Protein AF-0000000069290601 (afdb_homodimer)

Radius of gyration: 33.25 Å; Cα contacts (8 Å, |Δi|>4): 1847; chains: 2; bounding box: 65×104×84 Å

InterPro domains:
  IPR002921 Fungal lipase-type domain [PF01764] (96-234)
  IPR011011 Zinc finger, FYVE/PHD-type [SSF57903] (396-467)
  IPR013083 Zinc finger, RING/FYVE/PHD-type [G3DSA:3.30.40.10] (379-467)
  IPR017455 Zinc finger, FYVE-related [PS50178] (395-465)
  IPR029058 Alpha/Beta hydrolase fold [G3DSA:3.40.50.1820] (48-268)
  IPR029058 Alpha/Beta hydrolase fold [SSF53474] (77-235)
  IPR052214 Diacylglycerol Lipase-Related [PTHR45792] (83-382)

Foldseek 3Di:
DLLLLLVLLQVCLQCQCVVVVLQVVFFFADDPVVLVVCLLCLCVFFPLLQDQDVVSSQVVQVVSQKGWDDWDRPPDDLLAWTWTWIAHPVQLAIEIYTEDPPCVVVVCLVLQVQQPAFWAWAAFDQRPPIWTWGPSLLSSLVVVCVVCVVVVLVSQVVPGAYEYHYAESRRLSSLNNLVCQQRHHPPDHRDNPHHRAYEYELYAFITFQVQQAVNQVGYEYEHFAQAQRNQDWPQQLVVVQVSVCVSCVVVVHPDDGDSSVVVVCLSVVLPPPPPVPPPDPPPPPPPPDPPDDPPPPDPDDPPPPDDCPDSPPDDPSRPGIGWDHYFYWYWYGRLHAIEITGRRRVRPVSNHRNSDSCNNVCSHSVNVSLSSLLRVLCVVCPPDQDDQADADGPVRADQAFPQPRHGLCPVPPPPDPSCSSVQWDAASRRNHIGGPVQWPFWDADVSNSRGDTDTHGVCVVPPDVPPVCPVVCVVVVVVVVVVVVVVVVVVVD/DLLLLLVLLQVCLQCQCVVVVLQVVFFFADDPVVLVVCLLCLCVFFPLLQDQDVVSSQVVQVVSQKGWDDWDRPPDDLLAFTWTWIAHPVQLAIEIYTEDPPCVVVVCLVLQVQQPAFWAWAQFDQRPPIWTWGPSLLSSLVVVCVVCVVVVLVSQVVPGAYEYHYAESRRLSSLNNLVCQQRHHPPDHRPNPHHRAYEYELYAFITFQVQQAVNQVGYEYEAFAQAQRNQDHPQQLVVVLVSVCVSCVVVVHPDDRDSSVVVVCLSVVLPPPPPPPPPDPPPPPPPPPPPDDPPPDDPDDPPPPDDCPDSPPDDPSRPGIGWDHYFYWYWHGRLHAIEITGRRRVRPVSNHRNSDSCNNVCSHSVNVSLSSLLNVLCVVCPPDQDDQADADGPVRADQAFPQPRHGLCPVPPPPDPSCSSVQWDAASRRNHIGGPVQWPFWDADVSNSRGDTDTHGVCVVPPDVPPVCPVVCVVVVVVVVVVVVVVVVVVVD

Organism: Polarella glacialis (NCBI:txid89957)

Structure (mmCIF, N/CA/C/O backbone):
data_AF-0000000069290601-model_v1
#
loop_
_entity.id
_entity.type
_entity.pdbx_description
1 polymer 'sn-1-specific diacylglycerol lipase'
#
loop_
_atom_site.group_PDB
_atom_site.id
_atom_site.type_symbol
_atom_site.label_atom_id
_atom_site.label_alt_id
_atom_site.label_comp_id
_atom_site.label_asym_id
_atom_site.label_entity_id
_atom_site.label_seq_id
_atom_site.pdbx_PDB_ins_code
_atom_site.Cartn_x
_atom_site.Cartn_y
_atom_site.Cartn_z
_atom_site.occupancy
_atom_site.B_iso_or_equiv
_atom_site.auth_seq_id
_atom_site.auth_comp_id
_atom_site.auth_asym_id
_atom_site.auth_atom_id
_atom_site.pdbx_PDB_model_num
ATOM 1 N N . MET A 1 1 ? 20.594 22.922 -7.555 1 79.12 1 MET A N 1
ATOM 2 C CA . MET A 1 1 ? 19.531 22.406 -6.699 1 79.12 1 MET A CA 1
ATOM 3 C C . MET A 1 1 ? 19.703 20.906 -6.48 1 79.12 1 MET A C 1
ATOM 5 O O . MET A 1 1 ? 19.641 20.422 -5.348 1 79.12 1 MET A O 1
ATOM 9 N N . LEU A 1 2 ? 20.047 20.234 -7.488 1 74.31 2 LEU A N 1
ATOM 10 C CA . LEU A 1 2 ? 20.219 18.797 -7.352 1 74.31 2 LEU A CA 1
ATOM 11 C C . LEU A 1 2 ? 21.453 18.469 -6.512 1 74.31 2 LEU A C 1
ATOM 13 O O . LEU A 1 2 ? 21.438 17.516 -5.727 1 74.31 2 LEU A O 1
ATOM 17 N N . TYR A 1 3 ? 22.453 19.297 -6.715 1 78.5 3 TYR A N 1
ATOM 18 C CA . TYR A 1 3 ? 23.672 19.078 -5.934 1 78.5 3 TYR A CA 1
ATOM 19 C C . TYR A 1 3 ? 23.422 19.375 -4.457 1 78.5 3 TYR A C 1
ATOM 21 O O . TYR A 1 3 ? 23.875 18.641 -3.582 1 78.5 3 TYR A O 1
ATOM 29 N N . LEU A 1 4 ? 22.719 20.469 -4.234 1 83.31 4 LEU A N 1
ATOM 30 C CA . LEU A 1 4 ? 22.391 20.797 -2.848 1 83.31 4 LEU A CA 1
ATOM 31 C C . LEU A 1 4 ? 21.516 19.719 -2.232 1 83.31 4 LEU A C 1
ATOM 33 O O . LEU A 1 4 ? 21.719 19.312 -1.083 1 83.31 4 LEU A O 1
ATOM 37 N N . SER A 1 5 ? 20.578 19.281 -2.969 1 85.94 5 SER A N 1
ATOM 38 C CA . SER A 1 5 ? 19.719 18.203 -2.506 1 85.94 5 SER A CA 1
ATOM 39 C C . SER A 1 5 ? 20.516 16.953 -2.164 1 85.94 5 SER A C 1
ATOM 41 O O . SER A 1 5 ? 20.25 16.297 -1.159 1 85.94 5 SER A O 1
ATOM 43 N N . ALA A 1 6 ? 21.484 16.672 -2.975 1 84.81 6 ALA A N 1
ATOM 44 C CA . ALA A 1 6 ? 22.328 15.508 -2.736 1 84.81 6 ALA A CA 1
ATOM 45 C C . ALA A 1 6 ? 23.141 15.68 -1.457 1 84.81 6 ALA A C 1
ATOM 47 O O . ALA A 1 6 ? 23.297 14.734 -0.679 1 84.81 6 ALA A O 1
ATOM 48 N N . GLU A 1 7 ? 23.641 16.844 -1.29 1 86.56 7 GLU A N 1
ATOM 49 C CA . GLU A 1 7 ? 24.438 17.141 -0.096 1 86.56 7 GLU A CA 1
ATO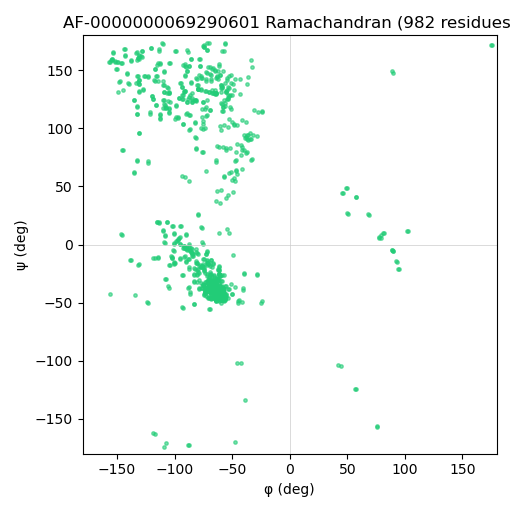M 50 C C . GLU A 1 7 ? 23.578 17.031 1.167 1 86.56 7 GLU A C 1
ATOM 52 O O . GLU A 1 7 ? 24.016 16.469 2.172 1 86.56 7 GLU A O 1
ATOM 57 N N . GLN A 1 8 ? 22.453 17.594 1.106 1 90.06 8 GLN A N 1
ATOM 58 C CA . GLN A 1 8 ? 21.547 17.531 2.252 1 90.06 8 GLN A CA 1
ATOM 59 C C . GLN A 1 8 ? 21.141 16.094 2.545 1 90.06 8 GLN A C 1
ATOM 61 O O . GLN A 1 8 ? 21.094 15.688 3.705 1 90.06 8 GLN A O 1
ATOM 66 N N . ARG A 1 9 ? 20.859 15.391 1.524 1 91.19 9 ARG A N 1
ATOM 67 C CA . ARG A 1 9 ? 20.469 13.992 1.668 1 91.19 9 ARG A CA 1
ATOM 68 C C . ARG A 1 9 ? 21.578 13.18 2.316 1 91.19 9 ARG A C 1
ATOM 70 O O . ARG A 1 9 ? 21.328 12.391 3.229 1 91.19 9 ARG A O 1
ATOM 77 N N . LYS A 1 10 ? 22.75 13.367 1.832 1 91.31 10 LYS A N 1
ATOM 78 C CA . LYS A 1 10 ? 23.891 12.664 2.414 1 91.31 10 LYS A CA 1
ATOM 79 C C . LYS A 1 10 ? 24.047 12.992 3.898 1 91.31 10 LYS A C 1
ATOM 81 O O . LYS A 1 10 ? 24.266 12.094 4.715 1 91.31 10 LYS A O 1
ATOM 86 N N . ALA A 1 11 ? 23.938 14.234 4.207 1 92.12 11 ALA A N 1
ATOM 87 C CA . ALA A 1 11 ? 24.094 14.672 5.594 1 92.12 11 ALA A CA 1
ATOM 88 C C . ALA A 1 11 ? 23.078 14 6.5 1 92.12 11 ALA A C 1
ATOM 90 O O . ALA A 1 11 ? 23.391 13.586 7.617 1 92.12 11 ALA A O 1
ATOM 91 N N . ILE A 1 12 ? 21.891 13.859 6.051 1 92.94 12 ILE A N 1
ATOM 92 C CA . ILE A 1 12 ? 20.797 13.289 6.836 1 92.94 12 ILE A CA 1
ATOM 93 C C . ILE A 1 12 ? 20.969 11.781 6.949 1 92.94 12 ILE A C 1
ATOM 95 O O . ILE A 1 12 ? 20.812 11.211 8.039 1 92.94 12 ILE A O 1
ATOM 99 N N . ARG A 1 13 ? 21.328 11.125 5.832 1 94.12 13 ARG A N 1
ATOM 100 C CA . ARG A 1 13 ? 21.406 9.672 5.781 1 94.12 13 ARG A CA 1
ATOM 101 C C . ARG A 1 13 ? 22.656 9.164 6.492 1 94.12 13 ARG A C 1
ATOM 103 O O . ARG A 1 13 ? 22.734 7.988 6.871 1 94.12 13 ARG A O 1
ATOM 110 N N . ASP A 1 14 ? 23.656 10.023 6.707 1 95.75 14 ASP A N 1
ATOM 111 C CA . ASP A 1 14 ? 24.859 9.672 7.445 1 95.75 14 ASP A CA 1
ATOM 112 C C . ASP A 1 14 ? 24.625 9.734 8.953 1 95.75 14 ASP A C 1
ATOM 114 O O . ASP A 1 14 ? 25.438 9.227 9.734 1 95.75 14 ASP A O 1
ATOM 118 N N . LYS A 1 15 ? 23.578 10.359 9.289 1 95.69 15 LYS A N 1
ATOM 119 C CA . LYS A 1 15 ? 23.266 10.516 10.711 1 95.69 15 LYS A CA 1
ATOM 120 C C . LYS A 1 15 ? 21.812 10.172 10.984 1 95.69 15 LYS A C 1
ATOM 122 O O . LYS A 1 15 ? 21.031 11.031 11.422 1 95.69 15 LYS A O 1
ATOM 127 N N . PRO A 1 16 ? 21.5 8.898 10.922 1 93.94 16 PRO A N 1
ATOM 128 C CA . PRO A 1 16 ? 20.094 8.492 10.992 1 93.94 16 PRO A CA 1
ATOM 129 C C . PRO A 1 16 ? 19.469 8.734 12.367 1 93.94 16 PRO A C 1
ATOM 131 O O . PRO A 1 16 ? 18.25 8.742 12.508 1 93.94 16 PRO A O 1
ATOM 134 N N . ASP A 1 17 ? 20.312 9.023 13.43 1 94.62 17 ASP A N 1
ATOM 135 C CA . ASP A 1 17 ? 19.781 9.164 14.781 1 94.62 17 ASP A CA 1
ATOM 136 C C . ASP A 1 17 ? 19.828 10.625 15.234 1 94.62 17 ASP A C 1
ATOM 138 O O . ASP A 1 17 ? 19.406 10.945 16.344 1 94.62 17 ASP A O 1
ATOM 142 N N . ASP A 1 18 ? 20.266 11.484 14.383 1 95.75 18 ASP A N 1
ATOM 143 C CA . ASP A 1 18 ? 20.531 12.859 14.789 1 95.75 18 ASP A CA 1
ATOM 144 C C . ASP A 1 18 ? 19.234 13.562 15.211 1 95.75 18 ASP A C 1
ATOM 146 O O . ASP A 1 18 ? 19.203 14.258 16.219 1 95.75 18 ASP A O 1
ATOM 150 N N . ASP A 1 19 ? 18.219 13.422 14.438 1 95.5 19 ASP A N 1
ATOM 151 C CA . ASP A 1 19 ? 16.953 14.078 14.758 1 95.5 19 ASP A CA 1
ATOM 152 C C . ASP A 1 19 ? 16.406 13.578 16.094 1 95.5 19 ASP A C 1
ATOM 154 O O . ASP A 1 19 ? 15.875 14.359 16.891 1 95.5 19 ASP A O 1
ATOM 158 N N . LYS A 1 20 ? 16.516 12.336 16.281 1 95.69 20 LYS A N 1
ATOM 159 C CA . LYS A 1 20 ? 16.062 11.781 17.547 1 95.69 20 LYS A CA 1
ATOM 160 C C . LYS A 1 20 ? 16.875 12.352 18.719 1 95.69 20 LYS A C 1
ATOM 162 O O . LYS A 1 20 ? 16.312 12.758 19.734 1 95.69 20 LYS A O 1
ATOM 167 N N . PHE A 1 21 ? 18.172 12.367 18.578 1 96.44 21 PHE A N 1
ATOM 168 C CA . PHE A 1 21 ? 19.047 12.922 19.609 1 96.44 21 PHE A CA 1
ATOM 169 C C . PHE A 1 21 ? 18.672 14.367 19.922 1 96.44 21 PHE A C 1
ATOM 171 O O . PHE A 1 21 ? 18.562 14.742 21.094 1 96.44 21 PHE A O 1
ATOM 178 N N . LEU A 1 22 ? 18.469 15.078 18.859 1 96.12 22 LEU A N 1
ATOM 179 C CA . LEU A 1 22 ? 18.109 16.484 19.016 1 96.12 22 LEU A CA 1
ATOM 180 C C . LEU A 1 22 ? 16.75 16.625 19.719 1 96.12 22 LEU A C 1
ATOM 182 O O . LEU A 1 22 ? 16.594 17.438 20.625 1 96.12 22 LEU A O 1
ATOM 186 N N . ALA A 1 23 ? 15.758 15.875 19.266 1 96.12 23 ALA A N 1
ATOM 187 C CA . ALA A 1 23 ? 14.414 15.922 19.828 1 96.12 23 ALA A CA 1
ATOM 188 C C . ALA A 1 23 ? 14.43 15.547 21.312 1 96.12 23 ALA A C 1
ATOM 190 O O . ALA A 1 23 ? 13.719 16.141 22.109 1 96.12 23 ALA A O 1
ATOM 191 N N . GLU A 1 24 ? 15.234 14.609 21.656 1 94.62 24 GLU A N 1
ATOM 192 C CA . GLU A 1 24 ? 15.312 14.141 23.031 1 94.62 24 GLU A CA 1
ATOM 193 C C . GLU A 1 24 ? 16.094 15.125 23.906 1 94.62 24 GLU A C 1
ATOM 195 O O . GLU A 1 24 ? 15.781 15.297 25.094 1 94.62 24 GLU A O 1
ATOM 200 N N . SER A 1 25 ? 17.094 15.703 23.375 1 96.12 25 SER A N 1
ATOM 201 C CA . SER A 1 25 ? 17.969 16.594 24.141 1 96.12 25 SER A CA 1
ATOM 202 C C . SER A 1 25 ? 17.297 17.938 24.375 1 96.12 25 SER A C 1
ATOM 204 O O . SER A 1 25 ? 17.453 18.547 25.438 1 96.12 25 SER A O 1
ATOM 206 N N . ARG A 1 26 ? 16.516 18.391 23.422 1 96.38 26 ARG A N 1
ATOM 207 C CA . ARG A 1 26 ? 16 19.75 23.5 1 96.38 26 ARG A CA 1
ATOM 208 C C . ARG A 1 26 ? 14.484 19.766 23.672 1 96.38 26 ARG A C 1
ATOM 210 O O . ARG A 1 26 ? 13.891 20.797 23.969 1 96.38 26 ARG A O 1
ATOM 217 N N . GLY A 1 27 ? 13.922 18.625 23.5 1 95.94 27 GLY A N 1
ATOM 218 C CA . GLY A 1 27 ? 12.469 18.547 23.594 1 95.94 27 GLY A CA 1
ATOM 219 C C . GLY A 1 27 ? 11.984 17.641 24.703 1 95.94 27 GLY A C 1
ATOM 220 O O . GLY A 1 27 ? 12.688 17.438 25.703 1 95.94 27 GLY A O 1
ATOM 221 N N . GLN A 1 28 ? 10.727 17.234 24.641 1 95.31 28 GLN A N 1
ATOM 222 C CA . GLN A 1 28 ? 10.109 16.297 25.562 1 95.31 28 GLN A CA 1
ATOM 223 C C . GLN A 1 28 ? 9.227 15.289 24.828 1 95.31 28 GLN A C 1
ATOM 225 O O . GLN A 1 28 ? 8.812 15.531 23.688 1 95.31 28 GLN A O 1
ATOM 230 N N . PRO A 1 29 ? 8.984 14.164 25.469 1 94.88 29 PRO A N 1
ATOM 231 C CA . PRO A 1 29 ? 8.141 13.156 24.828 1 94.88 29 PRO A CA 1
ATOM 232 C C . PRO A 1 29 ? 6.73 13.656 24.531 1 94.88 29 PRO A C 1
ATOM 234 O O . PRO A 1 29 ? 6.195 14.477 25.297 1 94.88 29 PRO A O 1
ATOM 237 N N . LEU A 1 30 ? 6.164 13.219 23.484 1 96.62 30 LEU A N 1
ATOM 238 C CA . LEU A 1 30 ? 4.793 13.555 23.125 1 96.62 30 LEU A CA 1
ATOM 239 C C . LEU A 1 30 ? 3.797 12.898 24.078 1 96.62 30 LEU A C 1
ATOM 241 O O . LEU A 1 30 ? 3.736 11.672 24.156 1 96.62 30 LEU A O 1
ATOM 245 N N . PRO A 1 31 ? 3.086 13.719 24.797 1 94.19 31 PRO A N 1
ATOM 246 C CA . PRO A 1 31 ? 2.07 13.117 25.656 1 94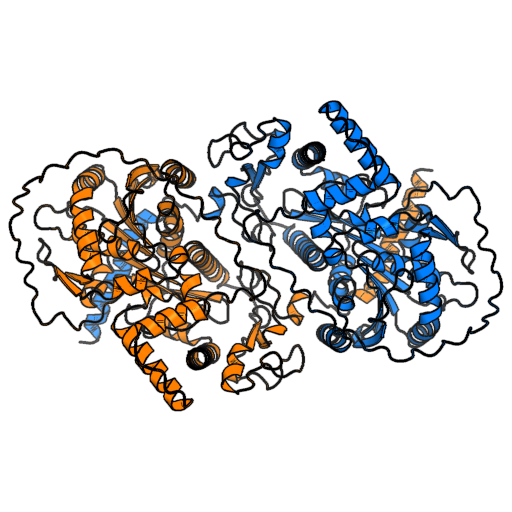.19 31 PRO A CA 1
ATOM 247 C C . PRO A 1 31 ? 1.048 12.289 24.891 1 94.19 31 PRO A C 1
ATOM 249 O O . PRO A 1 31 ? 0.542 12.742 23.859 1 94.19 31 PRO A O 1
ATOM 252 N N . PRO A 1 32 ? 0.708 11.102 25.375 1 91.69 32 PRO A N 1
ATOM 253 C CA . PRO A 1 32 ? -0.247 10.242 24.672 1 91.69 32 PRO A CA 1
ATOM 254 C C . PRO A 1 32 ? -1.586 10.93 24.406 1 91.69 32 PRO A C 1
ATOM 256 O O . PRO A 1 32 ? -2.201 10.727 23.359 1 91.69 32 PRO A O 1
ATOM 259 N N . ALA A 1 33 ? -1.993 11.742 25.344 1 91.5 33 ALA A N 1
ATOM 260 C CA . ALA A 1 33 ? -3.271 12.438 25.188 1 91.5 33 ALA A CA 1
ATOM 261 C C . ALA A 1 33 ? -3.227 13.422 24.031 1 91.5 33 ALA A C 1
ATOM 263 O O . ALA A 1 33 ? -4.219 13.602 23.312 1 91.5 33 ALA A O 1
ATOM 264 N N . LEU A 1 34 ? -2.105 14.109 23.859 1 95.38 34 LEU A N 1
ATOM 265 C CA . LEU A 1 34 ? -1.964 15.047 22.734 1 95.38 34 LEU A CA 1
ATOM 266 C C . LEU A 1 34 ? -1.938 14.305 21.406 1 95.38 34 LEU A C 1
ATOM 268 O O . LEU A 1 34 ? -2.541 14.758 20.438 1 95.38 34 LEU A O 1
ATOM 272 N N . LEU A 1 35 ? -1.236 13.156 21.375 1 94.75 35 LEU A N 1
ATOM 273 C CA . LEU A 1 35 ? -1.24 12.344 20.156 1 94.75 35 LEU A CA 1
ATOM 274 C C . LEU A 1 35 ? -2.66 11.93 19.781 1 94.75 35 LEU A C 1
ATOM 276 O O . LEU A 1 35 ? -3.047 12.008 18.625 1 94.75 35 LEU A O 1
ATOM 280 N N . LYS A 1 36 ? -3.406 11.516 20.766 1 91.81 36 LYS A N 1
ATOM 281 C CA . LYS A 1 36 ? -4.793 11.125 20.531 1 91.81 36 LYS A CA 1
ATOM 282 C C . LYS A 1 36 ? -5.617 12.297 20.016 1 91.81 36 LYS A C 1
ATOM 284 O O . LYS A 1 36 ? -6.453 12.125 19.125 1 91.81 36 LYS A O 1
ATOM 289 N N . ALA A 1 37 ? -5.375 13.414 20.578 1 93.12 37 ALA A N 1
ATOM 290 C CA . ALA A 1 37 ? -6.098 14.609 20.141 1 93.12 37 ALA A CA 1
ATOM 291 C C . ALA A 1 37 ? -5.746 14.969 18.703 1 93.12 37 ALA A C 1
ATOM 293 O O . ALA A 1 37 ? -6.621 15.336 17.922 1 93.12 37 ALA A O 1
ATOM 294 N N . LEU A 1 38 ? -4.469 14.914 18.406 1 95.38 38 LEU A N 1
ATOM 295 C CA . LEU A 1 38 ? -4.016 15.203 17.062 1 95.38 38 LEU A CA 1
ATOM 296 C C . LEU A 1 38 ? -4.656 14.258 16.047 1 95.38 38 LEU A C 1
ATOM 298 O O . LEU A 1 38 ? -5.102 14.688 14.984 1 95.38 38 LEU A O 1
ATOM 302 N N . LEU A 1 39 ? -4.715 13.016 16.406 1 92 39 LEU A N 1
ATOM 303 C CA . LEU A 1 39 ? -5.336 12.016 15.555 1 92 39 LEU A CA 1
ATOM 304 C C . LEU A 1 39 ? -6.836 12.266 15.43 1 92 39 LEU A C 1
ATOM 306 O O . LEU A 1 39 ? -7.391 12.211 14.328 1 92 39 LEU A O 1
ATOM 310 N N . GLY A 1 40 ? -7.449 12.523 16.531 1 89.19 40 GLY A N 1
ATOM 311 C CA . GLY A 1 40 ? -8.891 12.719 16.562 1 89.19 40 GLY A CA 1
ATOM 312 C C . GLY A 1 40 ? -9.344 13.93 15.766 1 89.19 40 GLY A C 1
ATOM 313 O O . GLY A 1 40 ? -10.438 13.945 15.211 1 89.19 40 GLY A O 1
ATOM 314 N N . MET A 1 41 ? -8.492 14.938 15.664 1 93.12 41 MET A N 1
ATOM 315 C CA . MET A 1 41 ? -8.867 16.188 15.023 1 93.12 41 MET A CA 1
ATOM 316 C C . MET A 1 41 ? -8.328 16.266 13.602 1 93.12 41 MET A C 1
ATOM 318 O O . MET A 1 41 ? -8.594 17.219 12.875 1 93.12 41 MET A O 1
ATOM 322 N N . ALA A 1 42 ? -7.645 15.203 13.164 1 93.12 42 ALA A N 1
ATOM 323 C CA . ALA A 1 42 ? -6.93 15.258 11.891 1 93.12 42 ALA A CA 1
ATOM 324 C C . ALA A 1 42 ? -7.902 15.453 10.727 1 93.12 42 ALA A C 1
ATOM 326 O O . ALA A 1 42 ? -7.648 16.25 9.82 1 93.12 42 ALA A O 1
ATOM 327 N N . MET A 1 43 ? -9.008 14.773 10.773 1 91.88 43 MET A N 1
ATOM 328 C CA . MET A 1 43 ? -9.969 14.898 9.68 1 91.88 43 MET A CA 1
ATOM 329 C C . MET A 1 43 ? -10.539 16.312 9.617 1 91.88 43 MET A C 1
ATOM 331 O O . MET A 1 43 ? -10.562 16.922 8.547 1 91.88 43 MET A O 1
ATOM 335 N N . ILE A 1 44 ? -10.898 16.828 10.734 1 93.56 44 ILE A N 1
ATOM 336 C CA . ILE A 1 44 ? -11.5 18.156 10.836 1 93.56 44 ILE A CA 1
ATOM 337 C C . ILE A 1 44 ? -10.453 19.219 10.516 1 93.56 44 ILE A C 1
ATOM 339 O O . ILE A 1 44 ? -10.75 20.203 9.836 1 93.56 44 ILE A O 1
ATOM 343 N N . GLY A 1 45 ? -9.273 18.969 10.875 1 95.31 45 GLY A N 1
ATOM 344 C CA . GLY A 1 45 ? -8.242 19.984 10.789 1 95.31 45 GLY A CA 1
ATOM 345 C C . GLY A 1 45 ? -7.551 20.016 9.438 1 95.31 45 GLY A C 1
ATOM 346 O O . GLY A 1 45 ? -6.949 21.016 9.062 1 95.31 45 GLY A O 1
ATOM 347 N N . THR A 1 46 ? -7.633 18.875 8.656 1 94.44 46 THR A N 1
ATOM 348 C CA . THR A 1 46 ? -6.758 18.844 7.488 1 94.44 46 THR A CA 1
ATOM 349 C C . THR A 1 46 ? -7.543 18.453 6.238 1 94.44 46 THR A C 1
ATOM 351 O O . THR A 1 46 ? -7.082 18.688 5.117 1 94.44 46 THR A O 1
ATOM 354 N N . PHE A 1 47 ? -8.688 17.906 6.375 1 91.31 47 PHE A N 1
ATOM 355 C CA . PHE A 1 47 ? -9.242 17.188 5.234 1 91.31 47 PHE A CA 1
ATOM 356 C C . PHE A 1 47 ? -10.609 17.734 4.867 1 91.31 47 PHE A C 1
ATOM 358 O O . PHE A 1 47 ? -10.852 18.109 3.717 1 91.31 47 PHE A O 1
ATOM 365 N N . ILE A 1 48 ? -11.469 17.875 5.785 1 90.69 48 ILE A N 1
ATOM 366 C CA . ILE A 1 48 ? -12.906 17.984 5.566 1 90.69 48 ILE A CA 1
ATOM 367 C C . ILE A 1 48 ? -13.227 19.344 4.93 1 90.69 48 ILE A C 1
ATOM 369 O O . ILE A 1 48 ? -14.133 19.453 4.098 1 90.69 48 ILE A O 1
ATOM 373 N N . THR A 1 49 ? -12.477 20.344 5.215 1 87 49 THR A N 1
ATOM 374 C CA . THR A 1 49 ? -12.828 21.688 4.781 1 87 49 THR A CA 1
ATOM 375 C C . THR A 1 49 ? -12.453 21.891 3.316 1 87 49 THR A C 1
ATOM 377 O O . THR A 1 49 ? -12.828 22.906 2.713 1 87 49 THR A O 1
ATOM 380 N N . TYR A 1 50 ? -11.781 20.984 2.73 1 87.44 50 TYR A N 1
ATOM 381 C CA . TYR A 1 50 ? -11.359 21.125 1.342 1 87.44 50 TYR A CA 1
ATOM 382 C C . TYR A 1 50 ? -12.453 20.656 0.387 1 87.44 50 TYR A C 1
ATOM 384 O O . TYR A 1 50 ? -12.328 20.812 -0.83 1 87.44 50 TYR A O 1
ATOM 392 N N . TYR A 1 51 ? -13.492 20.172 0.931 1 85.81 51 TYR A N 1
ATOM 393 C CA . TYR A 1 51 ? -14.68 19.922 0.12 1 85.81 51 TYR A CA 1
ATOM 394 C C . TYR A 1 51 ? -15.477 21.203 -0.085 1 85.81 51 TYR A C 1
ATOM 396 O O . TYR A 1 51 ? -15.617 22 0.839 1 85.81 51 TYR A O 1
ATOM 404 N N . ASP A 1 52 ? -16.047 21.359 -1.256 1 84.06 52 ASP A N 1
ATOM 405 C CA . ASP A 1 52 ? -16.766 22.578 -1.579 1 84.06 52 ASP A CA 1
ATOM 406 C C . ASP A 1 52 ? -18.266 22.422 -1.319 1 84.06 52 ASP A C 1
ATOM 408 O O . ASP A 1 52 ? -19 23.406 -1.279 1 84.06 52 ASP A O 1
ATOM 412 N N . ASN A 1 53 ? -18.672 21.297 -1.12 1 87.06 53 ASN A N 1
ATOM 413 C CA . ASN A 1 53 ? -20.078 20.984 -0.913 1 87.06 53 ASN A CA 1
ATOM 414 C C . ASN A 1 53 ? -20.375 20.703 0.555 1 87.06 53 ASN A C 1
ATOM 416 O O . ASN A 1 53 ? -19.875 19.734 1.12 1 87.06 53 ASN A O 1
ATOM 420 N N . PRO A 1 54 ? -21.281 21.609 1.143 1 90.38 54 PRO A N 1
ATOM 421 C CA . PRO A 1 54 ? -21.578 21.422 2.562 1 90.38 54 PRO A CA 1
ATOM 422 C C . PRO A 1 54 ? -22.172 20.047 2.863 1 90.38 54 PRO A C 1
ATOM 424 O O . PRO A 1 54 ? -22.016 19.547 3.975 1 90.38 54 PRO A O 1
ATOM 427 N N . PHE A 1 55 ? -22.812 19.469 1.874 1 85.44 55 PHE A N 1
ATOM 428 C CA . PHE A 1 55 ? -23.391 18.156 2.082 1 85.44 55 PHE A CA 1
ATOM 429 C C . PHE A 1 55 ? -22.297 17.125 2.336 1 85.44 55 PHE A C 1
ATOM 431 O O . PHE A 1 55 ? -22.422 16.281 3.227 1 85.44 55 PHE A O 1
ATOM 438 N N . GLU A 1 56 ? -21.266 17.203 1.583 1 85.75 56 GLU A N 1
ATOM 439 C CA . GLU A 1 56 ? -20.141 16.297 1.766 1 85.75 56 GLU A CA 1
ATOM 440 C C . GLU A 1 56 ? -19.438 16.547 3.1 1 85.75 56 GLU A C 1
ATOM 442 O O . GLU A 1 56 ? -19.047 15.594 3.781 1 85.75 56 GLU A O 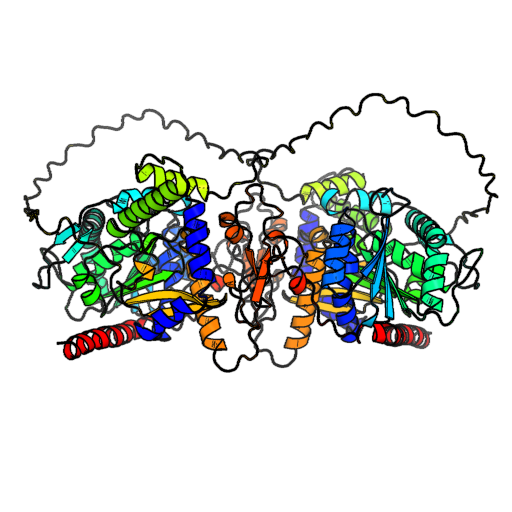1
ATOM 447 N N . VAL A 1 57 ? -19.344 17.797 3.422 1 92.5 57 VAL A N 1
ATOM 448 C CA . VAL A 1 57 ? -18.734 18.156 4.691 1 92.5 57 VAL A CA 1
ATOM 449 C C . VAL A 1 57 ? -19.547 17.562 5.848 1 92.5 57 VAL A C 1
ATOM 451 O O . VAL A 1 57 ? -18.969 16.953 6.754 1 92.5 57 VAL A O 1
ATOM 454 N N . GLN A 1 58 ? -20.812 17.703 5.758 1 91.56 58 GLN A N 1
ATOM 455 C CA . GLN A 1 58 ? -21.688 17.172 6.797 1 91.56 58 GLN A CA 1
ATOM 456 C C . GLN A 1 58 ? -21.594 15.648 6.871 1 91.56 58 GLN A C 1
ATOM 458 O O . GLN A 1 58 ? -21.578 15.07 7.965 1 91.56 58 GLN A O 1
ATOM 463 N N . ARG A 1 59 ? -21.531 15.07 5.766 1 86.12 59 ARG A N 1
ATOM 464 C CA . ARG A 1 59 ? -21.438 13.609 5.707 1 86.12 59 ARG A CA 1
ATOM 465 C C . ARG A 1 59 ? -20.203 13.102 6.445 1 86.12 59 ARG A C 1
ATOM 467 O O . ARG A 1 59 ? -20.312 12.203 7.289 1 86.12 59 ARG A O 1
ATOM 474 N N . PHE A 1 60 ? -19.109 13.664 6.207 1 88 60 PHE A N 1
ATOM 475 C CA . PHE A 1 60 ? -17.875 13.258 6.863 1 88 60 PHE A CA 1
ATOM 476 C C . PHE A 1 60 ? -17.922 13.555 8.352 1 88 60 PHE A C 1
ATOM 478 O O . PHE A 1 60 ? -17.484 12.742 9.172 1 88 60 PHE A O 1
ATOM 485 N N . ALA A 1 61 ? -18.453 14.688 8.672 1 91.38 61 ALA A N 1
ATOM 486 C CA . ALA A 1 61 ? -18.531 15.094 10.07 1 91.38 61 ALA A CA 1
ATOM 487 C C . ALA A 1 61 ? -19.375 14.117 10.883 1 91.38 61 ALA A C 1
ATOM 489 O O . ALA A 1 61 ? -18.969 13.68 11.961 1 91.38 61 ALA A O 1
ATOM 490 N N . LEU A 1 62 ? -20.484 13.703 10.312 1 86.69 62 LEU A N 1
ATOM 491 C CA . LEU A 1 62 ? -21.406 12.82 11.016 1 86.69 62 LEU A CA 1
ATOM 492 C C . LEU A 1 62 ? -20.781 11.453 11.25 1 86.69 62 LEU A C 1
ATOM 494 O O . LEU A 1 62 ? -21.047 10.805 12.266 1 86.69 62 LEU A O 1
ATOM 498 N N . GLN A 1 63 ? -19.984 11.133 10.328 1 84.31 63 GLN A N 1
ATOM 499 C CA . GLN A 1 63 ? -19.328 9.828 10.438 1 84.31 63 GLN A CA 1
ATOM 500 C C . GLN A 1 63 ? -18.359 9.805 11.609 1 84.31 63 GLN A C 1
ATOM 502 O O . GLN A 1 63 ? -17.969 8.727 12.078 1 84.31 63 GLN A O 1
ATOM 507 N N . GLN A 1 64 ? -17.984 10.961 12.047 1 84.06 64 GLN A N 1
ATOM 508 C CA . GLN A 1 64 ? -17.047 11.055 13.164 1 84.06 64 GLN A CA 1
ATOM 509 C C . GLN A 1 64 ? -17.719 11.703 14.375 1 84.06 64 GLN A C 1
ATOM 511 O O . GLN A 1 64 ? -17.031 12.281 15.227 1 84.06 64 GLN A O 1
ATOM 516 N N . ARG A 1 65 ? -18.984 11.734 14.453 1 84.25 65 ARG A N 1
ATOM 517 C CA . ARG A 1 65 ? -19.812 12.195 15.57 1 84.25 65 ARG A CA 1
ATOM 518 C C . ARG A 1 65 ? -19.688 13.703 15.75 1 84.25 65 ARG A C 1
ATOM 520 O O . ARG A 1 65 ? -19.641 14.203 16.875 1 84.25 65 ARG A O 1
ATOM 527 N N . TRP A 1 66 ? -19.359 14.367 14.695 1 91.44 66 TRP A N 1
ATOM 528 C CA . TRP A 1 66 ? -19.453 15.82 14.609 1 91.44 66 TRP A CA 1
ATOM 529 C C . TRP A 1 66 ? -20.656 16.25 13.781 1 91.44 66 TRP A C 1
ATOM 531 O O . TRP A 1 66 ? -21.219 15.445 13.031 1 91.44 66 TRP A O 1
ATOM 541 N N . ARG A 1 67 ? -21.109 17.453 14.023 1 93.75 67 ARG A N 1
ATOM 542 C CA . ARG A 1 67 ? -22.172 18.047 13.227 1 93.75 67 ARG A CA 1
ATOM 543 C C . ARG A 1 67 ? -21.766 19.422 12.695 1 93.75 67 ARG A C 1
ATOM 545 O O . ARG A 1 67 ? -21.203 20.234 13.43 1 93.75 67 ARG A O 1
ATOM 552 N N . LEU A 1 68 ? -22.016 19.594 11.43 1 96.06 68 LEU A N 1
ATOM 553 C CA . LEU A 1 68 ? -21.75 20.906 10.828 1 96.06 68 LEU A CA 1
ATOM 554 C C . LEU A 1 68 ? -22.812 21.906 11.242 1 96.06 68 LEU A C 1
ATOM 556 O O . LEU A 1 68 ? -24.016 21.672 11.07 1 96.06 68 LEU A O 1
ATOM 560 N N . VAL A 1 69 ? -22.406 23 11.844 1 95.69 69 VAL A N 1
ATOM 561 C CA . VAL A 1 69 ? -23.328 24.031 12.297 1 95.69 69 VAL A CA 1
ATOM 562 C C . VAL A 1 69 ? -23.484 25.109 11.219 1 95.69 69 VAL A C 1
ATOM 564 O O . VAL A 1 69 ? -24.609 25.469 10.852 1 95.69 69 VAL A O 1
ATOM 567 N N . THR A 1 70 ? -22.406 25.641 10.789 1 94.38 70 THR A N 1
ATOM 568 C CA . THR A 1 70 ? -22.391 26.641 9.727 1 94.38 70 THR A CA 1
ATOM 569 C C . THR A 1 70 ? -21.047 26.625 9.008 1 94.38 70 THR A C 1
ATOM 571 O O . THR A 1 70 ? -20.094 25.984 9.469 1 94.38 70 THR A O 1
ATOM 574 N N . GLU A 1 71 ? -21.062 27.141 7.801 1 93.31 71 GLU A N 1
ATOM 575 C CA . GLU A 1 71 ? -19.859 27.094 6.988 1 93.31 71 GLU A CA 1
ATOM 576 C C . GLU A 1 71 ? -19.812 28.266 6.004 1 93.31 71 GLU A C 1
ATOM 578 O O . GLU A 1 71 ? -20.844 28.891 5.734 1 93.31 71 GLU A O 1
ATOM 583 N N . ARG A 1 72 ? -18.703 28.609 5.562 1 91.25 72 ARG A N 1
ATOM 584 C CA . ARG A 1 72 ? -18.438 29.438 4.383 1 91.25 72 ARG A CA 1
ATOM 585 C C . ARG A 1 72 ? -17.391 28.781 3.482 1 91.25 72 ARG A C 1
ATOM 587 O O . ARG A 1 72 ? -16.188 28.953 3.695 1 91.25 72 ARG A O 1
ATOM 594 N N . LEU A 1 73 ? -17.766 28.016 2.416 1 84.88 73 LEU A N 1
ATOM 595 C CA . LEU A 1 73 ? -16.891 27.219 1.583 1 84.88 73 LEU A CA 1
ATOM 596 C C . LEU A 1 73 ? -16.656 27.891 0.229 1 84.88 73 LEU A C 1
ATOM 598 O O . LEU A 1 73 ? -15.656 27.625 -0.435 1 84.88 73 LEU A O 1
ATOM 602 N N . GLY A 1 74 ? -17.531 28.531 -0.417 1 70.25 74 GLY A N 1
ATOM 603 C CA . GLY A 1 74 ? -17.484 29.062 -1.771 1 70.25 74 GLY A CA 1
ATOM 604 C C . GLY A 1 74 ? -16.531 30.234 -1.926 1 70.25 74 GLY A C 1
ATOM 605 O O . GLY A 1 74 ? -15.859 30.359 -2.955 1 70.25 74 GLY A O 1
ATOM 606 N N . GLU A 1 75 ? -16.578 31.281 -1.25 1 59.31 75 GLU A N 1
ATOM 607 C CA . GLU A 1 75 ? -15.945 32.594 -1.493 1 59.31 75 GLU A CA 1
ATOM 608 C C . GLU A 1 75 ? -14.57 32.656 -0.827 1 59.31 75 GLU A C 1
ATOM 610 O O . GLU A 1 75 ? -14.422 33.312 0.216 1 59.31 75 GLU A O 1
ATOM 615 N N . SER A 1 76 ? -13.68 31.609 -1.302 1 56.75 76 SER A N 1
ATOM 616 C CA . SER A 1 76 ? -12.406 31.703 -0.603 1 56.75 76 SER A CA 1
ATOM 617 C C . SER A 1 76 ? -11.414 32.562 -1.378 1 56.75 76 SER A C 1
ATOM 619 O O . SER A 1 76 ? -11.227 32.375 -2.582 1 56.75 76 SER A O 1
ATOM 621 N N . TRP A 1 77 ? -11.234 33.875 -0.842 1 55.47 77 TRP A N 1
ATOM 622 C CA . TRP A 1 77 ? -10.164 34.688 -1.368 1 55.47 77 TRP A CA 1
ATOM 623 C C . TRP A 1 77 ? -9.094 34.938 -0.309 1 55.47 77 TRP A C 1
ATOM 625 O O . TRP A 1 77 ? -9.219 34.469 0.828 1 55.47 77 TRP A O 1
ATOM 635 N N . LYS A 1 78 ? -8 35.438 -0.716 1 56.97 78 LYS A N 1
ATOM 636 C CA . LYS A 1 78 ? -6.758 35.625 0.03 1 56.97 78 LYS A CA 1
ATOM 637 C C . LYS A 1 78 ? -7.031 36.094 1.452 1 56.97 78 LYS A C 1
ATOM 639 O O . LYS A 1 78 ? -6.414 35.625 2.404 1 56.97 78 LYS A O 1
ATOM 644 N N . HIS A 1 79 ? -7.996 36.969 1.684 1 66.5 79 HIS A N 1
ATOM 645 C CA . HIS A 1 79 ? -8.203 37.562 3.01 1 66.5 79 HIS A CA 1
ATOM 646 C C . HIS A 1 79 ? -9.492 37.031 3.637 1 66.5 79 HIS A C 1
ATOM 648 O O . HIS A 1 79 ? -9.883 37.469 4.719 1 66.5 79 HIS A O 1
ATOM 654 N N . ARG A 1 80 ? -10.031 36 3.029 1 80.19 80 ARG A N 1
ATOM 655 C CA . ARG A 1 80 ? -11.25 35.406 3.576 1 80.19 80 ARG A CA 1
ATOM 656 C C . ARG A 1 80 ? -11.258 33.906 3.385 1 80.19 80 ARG A C 1
ATOM 658 O O . ARG A 1 80 ? -11.977 33.375 2.525 1 80.19 80 ARG A O 1
ATOM 665 N N . PRO A 1 81 ? -10.57 33.281 4.285 1 87.62 81 PRO A N 1
ATOM 666 C CA . PRO A 1 81 ? -10.477 31.844 4.117 1 87.62 81 PRO A CA 1
ATOM 667 C C . PRO A 1 81 ? -11.805 31.125 4.355 1 87.62 81 PRO A C 1
ATOM 669 O O . PRO A 1 81 ? -12.641 31.609 5.125 1 87.62 81 PRO A O 1
ATOM 672 N N . ALA A 1 82 ? -11.992 30.078 3.623 1 91.12 82 ALA A N 1
ATOM 673 C CA . ALA A 1 82 ? -13.125 29.203 3.889 1 91.12 82 ALA A CA 1
ATOM 674 C C . ALA A 1 82 ? -13.016 28.578 5.277 1 91.12 82 ALA A C 1
ATOM 676 O O . ALA A 1 82 ? -11.914 28.359 5.781 1 91.12 82 ALA A O 1
ATOM 677 N N . TRP A 1 83 ? -14.141 28.406 5.898 1 94.25 83 TRP A N 1
ATOM 678 C CA . TRP A 1 83 ? -14.141 27.828 7.234 1 94.25 83 TRP A CA 1
ATOM 679 C C . TRP A 1 83 ? -15.43 27.047 7.484 1 94.25 83 TRP A C 1
ATOM 681 O O . TRP A 1 83 ? -16.422 27.219 6.766 1 94.25 83 TRP A O 1
ATOM 691 N N . CYS A 1 84 ? -15.32 26.125 8.43 1 96.75 84 CYS A N 1
ATOM 692 C CA . CYS A 1 84 ? -16.469 25.359 8.914 1 96.75 84 CYS A CA 1
ATOM 693 C C . CYS A 1 84 ? -16.516 25.359 10.438 1 96.75 84 CYS A C 1
ATOM 695 O O . CYS A 1 84 ? -15.477 25.328 11.102 1 96.75 84 CYS A O 1
ATOM 697 N N . LEU A 1 85 ? -17.688 25.453 10.961 1 97.94 85 LEU A N 1
ATOM 698 C CA . LEU A 1 85 ? -17.922 25.312 12.391 1 97.94 85 LEU A CA 1
ATOM 699 C C . LEU A 1 85 ? -18.656 24 12.688 1 97.94 85 LEU A C 1
ATOM 701 O O . LEU A 1 85 ? -19.734 23.766 12.164 1 97.94 85 LEU A O 1
ATOM 705 N N . PHE A 1 86 ? -18 23.172 13.508 1 96.94 86 PHE A N 1
ATOM 706 C CA . PHE A 1 86 ? -18.547 21.875 13.898 1 96.94 86 PHE A CA 1
ATOM 707 C C . PHE A 1 86 ? -18.828 21.828 15.391 1 96.94 86 PHE A C 1
ATOM 709 O O . PHE A 1 86 ? -18.203 22.562 16.172 1 96.94 86 PHE A O 1
ATOM 716 N N . ILE A 1 87 ? -19.781 20.953 15.781 1 95.69 87 ILE A N 1
ATOM 717 C CA . ILE A 1 87 ? -20.031 20.719 17.203 1 95.69 87 ILE A CA 1
ATOM 718 C C . ILE A 1 87 ? -20.078 19.219 17.484 1 95.69 87 ILE A C 1
ATOM 720 O O . ILE A 1 87 ? -20.5 18.438 16.625 1 95.69 87 ILE A O 1
ATOM 724 N N . SER A 1 88 ? -19.547 18.844 18.5 1 92.19 88 SER A N 1
ATOM 725 C CA . SER A 1 88 ? -19.75 17.531 19.109 1 92.19 88 SER A CA 1
ATOM 726 C C . SER A 1 88 ? -20.484 17.641 20.438 1 92.19 88 SER A C 1
ATOM 728 O O . SER A 1 88 ? -19.922 18.125 21.422 1 92.19 88 SER A O 1
ATOM 730 N N . GLN A 1 89 ? -21.672 17.172 20.469 1 88.31 89 GLN A N 1
ATOM 731 C CA . GLN A 1 89 ? -22.453 17.25 21.688 1 88.31 89 GLN A CA 1
ATOM 732 C C . GLN A 1 89 ? -21.906 16.312 22.766 1 88.31 89 GLN A C 1
ATOM 734 O O . GLN A 1 89 ? -21.875 16.672 23.953 1 88.31 89 GLN A O 1
ATOM 739 N N . ASP A 1 90 ? -21.422 15.188 22.297 1 84.06 90 ASP A N 1
ATOM 740 C CA . ASP A 1 90 ? -20.875 14.195 23.219 1 84.06 90 ASP A CA 1
ATOM 741 C C . ASP A 1 90 ? -19.656 14.734 23.953 1 84.06 90 ASP A C 1
ATOM 743 O O . ASP A 1 90 ? -19.469 14.484 25.141 1 84.06 90 ASP A O 1
ATOM 747 N N . GLN A 1 91 ? -18.922 15.516 23.25 1 86.12 91 GLN A N 1
ATOM 748 C CA . GLN A 1 91 ? -17.672 16.016 23.812 1 86.12 91 GLN A CA 1
ATOM 749 C C . GLN A 1 91 ? -17.828 17.438 24.328 1 86.12 91 GLN A C 1
ATOM 751 O O . GLN A 1 91 ? -16.906 18 24.922 1 86.12 91 GLN A O 1
ATOM 756 N N . ARG A 1 92 ? -18.969 18.062 24.125 1 91.31 92 ARG A N 1
ATOM 757 C CA . ARG A 1 92 ? -19.234 19.453 24.453 1 91.31 92 ARG A CA 1
ATOM 758 C C . ARG A 1 92 ? -18.141 20.359 23.922 1 91.31 92 ARG A C 1
ATOM 760 O O . ARG A 1 92 ? -17.547 21.141 24.672 1 91.31 92 ARG A O 1
ATOM 767 N N . THR A 1 93 ? -17.859 20.125 22.656 1 94.75 93 THR A N 1
ATOM 768 C CA . THR A 1 93 ? -16.781 20.859 21.984 1 94.75 93 THR A CA 1
ATOM 769 C C . THR A 1 93 ? -17.266 21.406 20.656 1 94.75 93 THR A C 1
ATOM 771 O O . THR A 1 93 ? -17.984 20.734 19.922 1 94.75 93 THR A O 1
ATOM 774 N N . ALA A 1 94 ? -16.969 22.641 20.469 1 96.88 94 ALA A N 1
ATOM 775 C CA . ALA A 1 94 ? -17.141 23.281 19.156 1 96.88 94 ALA A CA 1
ATOM 776 C C . ALA A 1 94 ? -15.805 23.469 18.469 1 96.88 94 ALA A C 1
ATOM 778 O O . ALA A 1 94 ? -14.836 23.922 19.078 1 96.88 94 ALA A O 1
ATOM 779 N N . ALA A 1 95 ? -15.734 23.047 17.188 1 97.38 95 ALA A N 1
ATOM 780 C CA . ALA A 1 95 ? -14.484 23.141 16.438 1 97.38 95 ALA A CA 1
ATOM 781 C C . ALA A 1 95 ? -14.641 24.047 15.219 1 97.38 95 ALA A C 1
ATOM 783 O O . ALA A 1 95 ? -15.578 23.875 14.43 1 97.38 95 ALA A O 1
ATOM 784 N N . VAL A 1 96 ? -13.789 25.047 15.117 1 98.19 96 VAL A N 1
ATOM 785 C CA . VAL A 1 96 ? -13.695 25.859 13.898 1 98.19 96 VAL A CA 1
ATOM 786 C C . VAL A 1 96 ? -12.516 25.375 13.055 1 98.19 96 VAL A C 1
ATOM 788 O O . VAL A 1 96 ? -11.383 25.344 13.523 1 98.19 96 VAL A O 1
ATOM 791 N N . SER A 1 97 ? -12.805 24.953 11.875 1 97.38 97 SER A N 1
ATOM 792 C CA . SER A 1 97 ? -11.773 24.5 10.945 1 97.38 97 SER A CA 1
ATOM 793 C C . SER A 1 97 ? -11.602 25.484 9.789 1 97.38 97 SER A C 1
ATOM 795 O O . SER A 1 97 ? -12.57 25.828 9.109 1 97.38 97 SER A O 1
ATOM 797 N N . ILE A 1 98 ? -10.367 25.938 9.633 1 95.44 98 ILE A N 1
ATOM 798 C CA . ILE A 1 98 ? -10.086 26.922 8.602 1 95.44 98 ILE A CA 1
ATOM 799 C C . ILE A 1 98 ? -9.273 26.281 7.477 1 95.44 98 ILE A C 1
ATOM 801 O O . ILE A 1 98 ? -8.289 25.594 7.73 1 95.44 98 ILE A O 1
ATOM 805 N N . ARG A 1 99 ? -9.703 26.5 6.277 1 92.12 99 ARG A N 1
ATOM 806 C CA . ARG A 1 99 ? -9.102 25.906 5.09 1 92.12 99 ARG A CA 1
ATOM 807 C C . ARG A 1 99 ? -7.836 26.656 4.684 1 92.12 99 ARG A C 1
ATOM 809 O O . ARG A 1 99 ? -7.789 27.875 4.746 1 92.12 99 ARG A O 1
ATOM 816 N N . GLY A 1 100 ? -6.812 25.875 4.332 1 87.06 100 GLY A N 1
ATOM 817 C CA . GLY A 1 100 ? -5.617 26.469 3.754 1 87.06 100 GLY A CA 1
ATOM 818 C C . GLY A 1 100 ? -5.695 26.609 2.244 1 87.06 100 GLY A C 1
ATOM 819 O O . GLY A 1 100 ? -6.781 26.562 1.665 1 87.06 100 GLY A O 1
ATOM 820 N N . THR A 1 101 ? -4.586 27 1.696 1 74 101 THR A N 1
ATOM 821 C CA . THR A 1 101 ? -4.496 27.047 0.241 1 74 101 THR A CA 1
ATOM 822 C C . THR A 1 101 ? -4.312 25.656 -0.332 1 74 101 THR A C 1
ATOM 824 O O . THR A 1 101 ? -3.723 24.781 0.315 1 74 101 THR A O 1
ATOM 827 N N . ASP A 1 102 ? -5.043 25.391 -1.267 1 60 102 ASP A N 1
ATOM 828 C CA . ASP A 1 102 ? -4.895 24.078 -1.882 1 60 102 ASP A CA 1
ATOM 829 C C . ASP A 1 102 ? -3.496 23.906 -2.469 1 60 102 ASP A C 1
ATOM 831 O O . ASP A 1 102 ? -3.225 24.359 -3.584 1 60 102 ASP A O 1
ATOM 835 N N . VAL A 1 103 ? -2.586 23.516 -1.612 1 55.69 103 VAL A N 1
ATOM 836 C CA . VAL A 1 103 ? -1.188 23.344 -1.995 1 55.69 103 VAL A CA 1
ATOM 837 C C . VAL A 1 103 ? -1.09 22.328 -3.141 1 55.69 103 VAL A C 1
ATOM 839 O O . VAL A 1 103 ? -0.256 22.484 -4.035 1 55.69 103 VAL A O 1
ATOM 842 N N . GLU A 1 104 ? -1.872 21.25 -3.057 1 54.91 104 GLU A N 1
ATOM 843 C CA . GLU A 1 104 ? -1.769 20.203 -4.062 1 54.91 104 GLU A CA 1
ATOM 844 C C . GLU A 1 104 ? -2.088 20.75 -5.457 1 54.91 104 GLU A C 1
ATOM 846 O O . GLU A 1 104 ? -1.431 20.375 -6.434 1 54.91 104 GLU A O 1
ATOM 851 N N . GLN A 1 105 ? -3.014 21.656 -5.457 1 49.91 105 GLN A N 1
ATOM 852 C CA . GLN A 1 105 ? -3.43 22.188 -6.754 1 49.91 105 GLN A CA 1
ATOM 853 C C . GLN A 1 105 ? -2.49 23.297 -7.219 1 49.91 105 GLN A C 1
ATOM 855 O O . GLN A 1 105 ? -2.229 23.438 -8.414 1 49.91 105 GLN A O 1
ATOM 860 N N . SER A 1 106 ? -2 23.969 -6.238 1 51.56 106 SER A N 1
ATOM 861 C CA . SER A 1 106 ? -1.163 25.109 -6.629 1 51.56 106 SER A CA 1
ATOM 862 C C . SER A 1 106 ? 0.316 24.734 -6.598 1 51.56 106 SER A C 1
ATOM 864 O O . SER A 1 106 ? 1.171 25.547 -6.965 1 51.56 106 SER A O 1
ATOM 866 N N . ARG A 1 107 ? 0.566 23.641 -6.367 1 50.59 107 ARG A N 1
ATOM 867 C CA . ARG A 1 107 ? 1.922 23.109 -6.277 1 50.59 107 ARG A CA 1
ATOM 868 C C . ARG A 1 107 ? 2.789 23.969 -5.367 1 50.59 107 ARG A C 1
ATOM 870 O O . ARG A 1 107 ? 3.93 24.297 -5.707 1 50.59 107 ARG A O 1
ATOM 877 N N . GLY A 1 108 ? 2.164 24.594 -4.469 1 55.97 108 GLY A N 1
ATOM 878 C CA . GLY A 1 108 ? 2.877 25.328 -3.436 1 55.97 108 GLY A CA 1
ATOM 879 C C . GLY A 1 108 ? 3.074 26.781 -3.777 1 55.97 108 GLY A C 1
ATOM 880 O O . GLY A 1 108 ? 3.396 27.594 -2.904 1 55.97 108 GLY A O 1
ATOM 881 N N . GLY A 1 109 ? 2.994 27.062 -4.988 1 55.41 109 GLY A N 1
ATOM 882 C CA . GLY A 1 109 ? 3.254 28.438 -5.414 1 55.41 109 GLY A CA 1
ATOM 883 C C . GLY A 1 109 ? 2.482 29.469 -4.613 1 55.41 109 GLY A C 1
ATOM 884 O O . GLY A 1 109 ? 3.045 30.484 -4.195 1 55.41 109 GLY A O 1
ATOM 885 N N . ASP A 1 110 ? 1.362 29.234 -4.371 1 60.91 110 ASP A N 1
ATOM 886 C CA . ASP A 1 110 ? 0.516 30.188 -3.658 1 60.91 110 ASP A CA 1
ATOM 887 C C . ASP A 1 110 ? 0.975 30.359 -2.211 1 60.91 110 ASP A C 1
ATOM 889 O O . ASP A 1 110 ? 0.944 31.469 -1.669 1 60.91 110 ASP A O 1
ATOM 893 N N . ILE A 1 111 ? 1.496 29.328 -1.669 1 63.91 111 ILE A N 1
ATOM 894 C CA . ILE A 1 111 ? 1.912 29.391 -0.272 1 63.91 111 ILE A CA 1
ATOM 895 C C . ILE A 1 111 ? 3.137 30.297 -0.14 1 63.91 111 ILE A C 1
ATOM 897 O O . ILE A 1 111 ? 3.221 31.109 0.786 1 63.91 111 ILE A O 1
ATOM 901 N N . PHE A 1 112 ? 3.943 30.234 -1.098 1 61.94 112 PHE A N 1
ATOM 902 C CA . PHE A 1 112 ? 5.18 31 -1.04 1 61.94 112 PHE A CA 1
ATOM 903 C C . PHE A 1 112 ? 4.902 32.5 -1.236 1 61.94 112 PHE A C 1
ATOM 905 O O . PHE A 1 112 ? 5.547 33.344 -0.607 1 61.94 112 PHE A O 1
ATOM 912 N N . THR A 1 113 ? 3.992 32.75 -2.086 1 54.41 113 THR A N 1
ATOM 913 C CA . THR A 1 113 ? 3.629 34.156 -2.312 1 54.41 113 THR A CA 1
ATOM 914 C C . THR A 1 113 ? 2.969 34.75 -1.073 1 54.41 113 THR A C 1
ATOM 916 O O . THR A 1 113 ? 3.164 35.906 -0.765 1 54.41 113 THR A O 1
ATOM 919 N N . ASP A 1 114 ? 2.395 34 -0.484 1 60.31 114 ASP A N 1
ATOM 920 C CA . ASP A 1 114 ? 1.639 34.5 0.669 1 60.31 114 ASP A CA 1
ATOM 921 C C . ASP A 1 114 ? 2.551 34.719 1.876 1 60.31 114 ASP A C 1
ATOM 923 O O . ASP A 1 114 ? 2.283 35.562 2.721 1 60.31 114 ASP A O 1
ATOM 927 N N . ILE A 1 115 ? 3.654 34 1.843 1 60.69 115 ILE A N 1
ATOM 928 C CA . ILE A 1 115 ? 4.48 34.031 3.045 1 60.69 115 ILE A CA 1
ATOM 929 C C . ILE A 1 115 ? 5.398 35.25 3.018 1 60.69 115 ILE A C 1
ATOM 931 O O . ILE A 1 115 ? 5.895 35.688 4.059 1 60.69 115 ILE A O 1
ATOM 935 N N . ASN A 1 116 ? 5.457 35.938 1.893 1 60.66 116 ASN A N 1
ATOM 936 C CA . ASN A 1 116 ? 6.352 37.094 1.734 1 60.66 116 ASN A CA 1
ATOM 937 C C . ASN A 1 116 ? 5.809 38.344 2.436 1 60.66 116 ASN A C 1
ATOM 939 O O . ASN A 1 116 ? 6.465 39.375 2.465 1 60.66 116 ASN A O 1
ATOM 943 N N . ALA A 1 117 ? 4.906 38.125 3.242 1 65.12 117 ALA A N 1
ATOM 944 C CA . ALA A 1 117 ? 4.367 39.344 3.84 1 65.12 117 ALA A CA 1
ATOM 945 C C . ALA A 1 117 ? 5.102 39.719 5.129 1 65.12 117 ALA A C 1
ATOM 947 O O . ALA A 1 117 ? 5.598 38.812 5.828 1 65.12 117 ALA A O 1
ATOM 948 N N . ARG A 1 118 ? 5.254 41 5.375 1 74.88 118 ARG A N 1
ATOM 949 C CA . ARG A 1 118 ? 5.957 41.562 6.523 1 74.88 118 ARG A CA 1
ATOM 950 C C . ARG A 1 118 ? 5.148 41.375 7.805 1 74.88 118 ARG A C 1
ATOM 952 O O . ARG A 1 118 ? 3.916 41.469 7.781 1 74.88 118 ARG A O 1
ATOM 959 N N . PRO A 1 119 ? 5.879 41.094 8.891 1 85.38 119 PRO A N 1
ATOM 960 C CA . PRO A 1 119 ? 5.184 40.969 10.172 1 85.38 119 PRO A CA 1
ATOM 961 C C . PRO A 1 119 ? 4.531 42.281 10.609 1 85.38 119 PRO A C 1
ATOM 963 O O . PRO A 1 119 ? 5.016 43.375 10.258 1 85.38 119 PRO A O 1
ATOM 966 N N . GLU A 1 120 ? 3.42 42.188 11.195 1 87 120 GLU A N 1
ATOM 967 C CA . GLU A 1 120 ? 2.672 43.312 11.75 1 87 120 GLU A CA 1
ATOM 968 C C . GLU A 1 120 ? 2.391 43.125 13.234 1 87 120 GLU A C 1
ATOM 970 O O . GLU A 1 120 ? 2.219 42 13.695 1 87 120 GLU A O 1
ATOM 975 N N . ARG A 1 121 ? 2.43 44.281 13.898 1 88.44 121 ARG A N 1
ATOM 976 C CA . ARG A 1 121 ? 2.143 44.25 15.328 1 88.44 121 ARG A CA 1
ATOM 977 C C . ARG A 1 121 ? 0.678 44.562 15.602 1 88.44 121 ARG A C 1
ATOM 979 O O . ARG A 1 121 ? 0.096 45.438 14.945 1 88.44 121 ARG A O 1
ATOM 986 N N . TYR A 1 122 ? 0.103 43.844 16.531 1 87.25 122 TYR A N 1
ATOM 987 C CA . TYR A 1 122 ? -1.275 44.062 16.953 1 87.25 122 TYR A CA 1
ATOM 988 C C . TYR A 1 122 ? -1.396 44.031 18.469 1 87.25 122 TYR A C 1
ATOM 990 O O . TYR A 1 122 ? -0.993 43.031 19.109 1 87.25 122 TYR A O 1
ATOM 998 N N . ALA A 1 123 ? -1.917 45.062 18.984 1 82.88 123 ALA A N 1
ATOM 999 C CA . ALA A 1 123 ? -2.123 45.125 20.438 1 82.88 123 ALA A CA 1
ATOM 1000 C C . ALA A 1 123 ? -3.521 44.656 20.812 1 82.88 123 ALA A C 1
ATOM 1002 O O . ALA A 1 123 ? -4.52 45.156 20.312 1 82.88 123 ALA A O 1
ATOM 1003 N N . THR A 1 124 ? -3.523 43.688 21.703 1 81.62 124 THR A N 1
ATOM 1004 C CA . THR A 1 124 ? -4.805 43.156 22.156 1 81.62 124 THR A CA 1
ATOM 1005 C C . THR A 1 124 ? -5.344 43.938 23.344 1 81.62 124 THR A C 1
ATOM 1007 O O . THR A 1 124 ? -4.609 44.719 23.953 1 81.62 124 THR A O 1
ATOM 1010 N N . ARG A 1 125 ? -6.578 43.75 23.656 1 73.25 125 ARG A N 1
ATOM 1011 C CA . ARG A 1 125 ? -7.324 44.562 24.625 1 73.25 125 ARG A CA 1
ATOM 1012 C C . ARG A 1 125 ? -6.812 44.312 26.047 1 73.25 125 ARG A C 1
ATOM 1014 O O . ARG A 1 125 ? -6.75 45.25 26.844 1 73.25 125 ARG A O 1
ATOM 1021 N N . ASP A 1 126 ? -6.488 43.062 26.312 1 73.38 126 ASP A N 1
ATOM 1022 C CA . ASP A 1 126 ? -6.168 42.688 27.688 1 73.38 126 ASP A CA 1
ATOM 1023 C C . ASP A 1 126 ? -4.766 43.188 28.062 1 73.38 126 ASP A C 1
ATOM 1025 O O . ASP A 1 126 ? -4.312 42.969 29.188 1 73.38 126 ASP A O 1
ATOM 1029 N N . GLY A 1 127 ? -4.133 43.812 27.188 1 71.25 127 GLY A N 1
ATOM 1030 C CA . GLY A 1 127 ? -2.824 44.375 27.484 1 71.25 127 GLY A CA 1
ATOM 1031 C C . GLY A 1 127 ? -1.712 43.344 27.438 1 71.25 127 GLY A C 1
ATOM 1032 O O . GLY A 1 127 ? -0.588 43.625 27.859 1 71.25 127 GLY A O 1
ATOM 1033 N N . ALA A 1 128 ? -2.125 42.25 27 1 72.88 128 ALA A N 1
ATOM 1034 C CA . ALA A 1 128 ? -1.08 41.219 26.812 1 72.88 128 ALA A CA 1
ATOM 1035 C C . ALA A 1 128 ? -0.011 41.719 25.844 1 72.88 128 ALA A C 1
ATOM 1037 O O . ALA A 1 128 ? -0.173 42.75 25.203 1 72.88 128 ALA A O 1
ATOM 1038 N N . CYS A 1 129 ? 1.104 41 25.828 1 75.25 129 CYS A N 1
ATOM 1039 C CA . CYS A 1 129 ? 2.164 41.344 24.891 1 75.25 129 CYS A CA 1
ATOM 1040 C C . CYS A 1 129 ? 1.612 41.469 23.469 1 75.25 129 CYS A C 1
ATOM 1042 O O . CYS A 1 129 ? 0.722 40.719 23.078 1 75.25 129 CYS A O 1
ATOM 1044 N N . PRO A 1 130 ? 2.119 42.469 22.844 1 83.5 130 PRO A N 1
ATOM 1045 C CA . PRO A 1 130 ? 1.638 42.656 21.469 1 83.5 130 PRO A CA 1
ATOM 1046 C C . PRO A 1 130 ? 1.893 41.438 20.578 1 83.5 130 PRO A C 1
ATOM 1048 O O . PRO A 1 130 ? 2.955 40.812 20.656 1 83.5 130 PRO A O 1
ATOM 1051 N N . LEU A 1 131 ? 0.898 41.188 19.875 1 87.5 131 LEU A N 1
ATOM 1052 C CA . LEU A 1 131 ? 0.983 40.125 18.875 1 87.5 131 LEU A CA 1
ATOM 1053 C C . LEU A 1 131 ? 1.778 40.594 17.656 1 87.5 131 LEU A C 1
ATOM 1055 O O . LEU A 1 131 ? 1.482 41.625 17.078 1 87.5 131 LEU A O 1
ATOM 1059 N N . VAL A 1 132 ? 2.91 39.938 17.406 1 88.19 132 VAL A N 1
ATOM 1060 C CA . VAL A 1 132 ? 3.639 40.188 16.156 1 88.19 132 VAL A CA 1
ATOM 1061 C C . VAL A 1 132 ? 3.42 39 15.211 1 88.19 132 VAL A C 1
ATOM 1063 O O . VAL A 1 132 ? 3.811 37.875 15.508 1 88.19 132 VAL A O 1
ATOM 1066 N N . ALA A 1 133 ? 2.727 39.281 14.117 1 90.75 133 ALA A N 1
ATOM 1067 C CA . ALA A 1 133 ? 2.324 38.188 13.242 1 90.75 133 ALA A CA 1
ATOM 1068 C C . ALA A 1 133 ? 2.398 38.594 11.773 1 90.75 133 ALA A C 1
ATOM 1070 O O . ALA A 1 133 ? 2.5 39.781 11.461 1 90.75 133 ALA A O 1
ATOM 1071 N N . HIS A 1 134 ? 2.408 37.625 10.938 1 87.12 134 HIS A N 1
ATOM 1072 C CA . HIS A 1 134 ? 2.318 37.844 9.5 1 87.12 134 HIS A CA 1
ATOM 1073 C C . HIS A 1 134 ? 1.087 38.656 9.148 1 87.12 134 HIS A C 1
ATOM 1075 O O . HIS A 1 134 ? -0.038 38.281 9.477 1 87.12 134 HIS A O 1
ATOM 1081 N N . SER A 1 135 ? 1.272 39.688 8.344 1 86.12 135 SER A N 1
ATOM 1082 C CA . SER A 1 135 ? 0.251 40.719 8.148 1 86.12 135 SER A CA 1
ATOM 1083 C C . SER A 1 135 ? -0.97 40.156 7.43 1 86.12 135 SER A C 1
ATOM 1085 O O . SER A 1 135 ? -2.107 40.406 7.824 1 86.12 135 SER A O 1
ATOM 1087 N N . GLY A 1 136 ? -0.734 39.406 6.398 1 84.19 136 GLY A N 1
ATOM 1088 C CA . GLY A 1 136 ? -1.844 38.844 5.641 1 84.19 136 GLY A CA 1
ATOM 1089 C C . GLY A 1 136 ? -2.689 37.875 6.445 1 84.19 136 GLY A C 1
ATOM 1090 O O . GLY A 1 136 ? -3.92 37.938 6.406 1 84.19 136 GLY A O 1
ATOM 1091 N N . MET A 1 137 ? -2.123 37.062 7.219 1 88.69 137 MET A N 1
ATOM 1092 C CA . MET A 1 137 ? -2.828 36.094 8.031 1 88.69 137 MET A CA 1
ATOM 1093 C C . MET A 1 137 ? -3.516 36.75 9.219 1 88.69 137 MET A C 1
ATOM 1095 O O . MET A 1 137 ? -4.59 36.312 9.648 1 88.69 137 MET A O 1
ATOM 1099 N N . LEU A 1 138 ? -2.865 37.719 9.695 1 90.94 138 LEU A N 1
ATOM 1100 C CA . LEU A 1 138 ? -3.467 38.5 10.781 1 90.94 138 LEU A CA 1
ATOM 1101 C C . LEU A 1 138 ? -4.746 39.188 10.312 1 90.94 138 LEU A C 1
ATOM 1103 O O . LEU A 1 138 ? -5.75 39.188 11.031 1 90.94 138 LEU A O 1
ATOM 1107 N N . ALA A 1 139 ? -4.676 39.781 9.133 1 88.81 139 ALA A N 1
ATOM 1108 C CA . ALA A 1 139 ? -5.859 40.438 8.57 1 88.81 139 ALA A CA 1
ATOM 1109 C C . ALA A 1 139 ? -7.008 39.438 8.422 1 88.81 139 ALA A C 1
ATOM 1111 O O . ALA A 1 139 ? -8.156 39.75 8.742 1 88.81 139 ALA A O 1
ATOM 1112 N N . ALA A 1 140 ? -6.688 38.312 7.957 1 89.81 140 ALA A N 1
ATOM 1113 C CA . ALA A 1 140 ? -7.695 37.25 7.797 1 89.81 140 ALA A CA 1
ATOM 1114 C C . ALA A 1 140 ? -8.266 36.844 9.148 1 89.81 140 ALA A C 1
ATOM 1116 O O . ALA A 1 140 ? -9.477 36.656 9.281 1 89.81 140 ALA A O 1
ATOM 1117 N N . ALA A 1 141 ? -7.43 36.719 10.156 1 93.75 141 ALA A N 1
ATOM 1118 C CA . ALA A 1 141 ? -7.859 36.281 11.484 1 93.75 141 ALA A CA 1
ATOM 1119 C C . ALA A 1 141 ? -8.766 37.344 12.125 1 93.75 141 ALA A C 1
ATOM 1121 O O . ALA A 1 141 ? -9.758 37 12.773 1 93.75 141 ALA A O 1
ATOM 1122 N N . LEU A 1 142 ? -8.398 38.562 11.922 1 91.69 142 LEU A N 1
ATOM 1123 C CA . LEU A 1 142 ? -9.203 39.656 12.469 1 91.69 142 LEU A CA 1
ATOM 1124 C C . LEU A 1 142 ? -10.594 39.656 11.836 1 91.69 142 LEU A C 1
ATOM 1126 O O . LEU A 1 142 ? -11.594 39.844 12.531 1 91.69 142 LEU A O 1
ATOM 1130 N N . ALA A 1 143 ? -10.602 39.5 10.555 1 90.44 143 ALA A N 1
ATOM 1131 C CA . ALA A 1 143 ? -11.883 39.438 9.852 1 90.44 143 ALA A CA 1
ATOM 1132 C C . ALA A 1 143 ? -12.734 38.281 10.336 1 90.44 143 ALA A C 1
ATOM 1134 O O . ALA A 1 143 ? -13.938 38.438 10.555 1 90.44 143 ALA A O 1
ATOM 1135 N N . LEU A 1 144 ? -12.133 37.188 10.508 1 93.25 144 LEU A N 1
ATOM 1136 C CA . LEU A 1 144 ? -12.852 36 10.953 1 93.25 144 LEU A CA 1
ATOM 1137 C C . LEU A 1 144 ? -13.32 36.156 12.398 1 93.25 144 LEU A C 1
ATOM 1139 O O . LEU A 1 144 ? -14.398 35.656 12.758 1 93.25 144 LEU A O 1
ATOM 1143 N N . GLU A 1 145 ? -12.461 36.719 13.203 1 93.62 145 GLU A N 1
ATOM 1144 C CA . GLU A 1 145 ? -12.836 36.969 14.586 1 93.62 145 GLU A CA 1
ATOM 1145 C C . GLU A 1 145 ? -14.109 37.812 14.664 1 93.62 145 GLU A C 1
ATOM 1147 O O . GLU A 1 145 ? -15.016 37.531 15.438 1 93.62 145 GLU A O 1
ATOM 1152 N N . ALA A 1 146 ? -14.148 38.844 13.922 1 91.06 146 ALA A N 1
ATOM 1153 C CA . ALA A 1 146 ? -15.312 39.719 13.891 1 91.06 146 ALA A CA 1
ATOM 1154 C C . ALA A 1 146 ? -16.547 38.969 13.406 1 91.06 146 ALA A C 1
ATOM 1156 O O . ALA A 1 146 ? -17.656 39.188 13.922 1 91.06 146 ALA A O 1
ATOM 1157 N N . GLU A 1 147 ? -16.344 38.156 12.5 1 91.25 147 GLU A N 1
ATOM 1158 C CA . GLU A 1 147 ? -17.438 37.438 11.875 1 91.25 147 GLU A CA 1
ATOM 1159 C C . GLU A 1 147 ? -17.984 36.375 12.805 1 91.25 147 GLU A C 1
ATOM 1161 O O . GLU A 1 147 ? -19.203 36.188 12.922 1 91.25 147 GLU A O 1
ATOM 1166 N N . LEU A 1 148 ? -17.141 35.656 13.5 1 94 148 LEU A N 1
ATOM 1167 C CA . LEU A 1 148 ? -17.547 34.438 14.195 1 94 148 LEU A CA 1
ATOM 1168 C C . LEU A 1 148 ? -17.75 34.688 15.68 1 94 148 LEU A C 1
ATOM 1170 O O . LEU A 1 148 ? -18.344 33.875 16.391 1 94 148 LEU A O 1
ATOM 1174 N N . ARG A 1 149 ? -17.281 35.781 16.25 1 93 149 ARG A N 1
ATOM 1175 C CA . ARG A 1 149 ? -17.234 36.031 17.688 1 93 149 ARG A CA 1
ATOM 1176 C C . ARG A 1 149 ? -18.625 35.875 18.297 1 93 149 ARG A C 1
ATOM 1178 O O . ARG A 1 149 ? -18.781 35.25 19.344 1 93 149 ARG A O 1
ATOM 1185 N N . PRO A 1 150 ? -19.703 36.438 17.672 1 92.88 150 PRO A N 1
ATOM 1186 C CA . PRO A 1 150 ? -21.016 36.281 18.297 1 92.88 150 PRO A CA 1
ATOM 1187 C C . PRO A 1 150 ? -21.453 34.844 18.438 1 92.88 150 PRO A C 1
ATOM 1189 O O . PRO A 1 150 ? -21.984 34.438 19.469 1 92.88 150 PRO A O 1
ATOM 1192 N N . THR A 1 151 ? -21.203 34.125 17.422 1 95.69 151 THR A N 1
ATOM 1193 C CA . THR A 1 151 ? -21.578 32.688 17.422 1 95.69 151 THR A CA 1
ATOM 1194 C C . THR A 1 151 ? -20.734 31.922 18.438 1 95.69 151 THR A C 1
ATOM 1196 O O . THR A 1 151 ? -21.266 31.094 19.172 1 95.69 151 THR A O 1
ATOM 1199 N N . LEU A 1 152 ? -19.484 32.188 18.469 1 96.38 152 LEU A N 1
ATOM 1200 C CA . LEU A 1 152 ? -18.594 31.484 19.375 1 96.38 152 LEU A CA 1
ATOM 1201 C C . LEU A 1 152 ? -18.891 31.844 20.828 1 96.38 152 LEU A C 1
ATOM 1203 O O . LEU A 1 152 ? -18.812 30.984 21.703 1 96.38 152 LEU A O 1
ATOM 1207 N N . ARG A 1 153 ? -19.25 33.062 21.047 1 94.56 153 ARG A N 1
ATOM 1208 C CA . ARG A 1 153 ? -19.641 33.469 22.391 1 94.56 153 ARG A CA 1
ATOM 1209 C C . ARG A 1 153 ? -20.875 32.719 22.859 1 94.56 153 ARG A C 1
ATOM 1211 O O . ARG A 1 153 ? -20.938 32.281 24 1 94.56 153 ARG A O 1
ATOM 1218 N N . ALA A 1 154 ? -21.828 32.594 21.953 1 95.69 154 ALA A N 1
ATOM 1219 C CA . ALA A 1 154 ? -23.031 31.859 22.281 1 95.69 154 ALA A CA 1
ATOM 1220 C C . ALA A 1 154 ? -22.719 30.406 22.656 1 95.69 154 ALA A C 1
ATOM 1222 O O . ALA A 1 154 ? -23.328 29.844 23.562 1 95.69 154 ALA A O 1
ATOM 1223 N N . LEU A 1 155 ? -21.812 29.844 21.969 1 96.44 155 LEU A N 1
ATOM 1224 C CA . LEU A 1 155 ? -21.422 28.453 22.234 1 96.44 155 LEU A CA 1
ATOM 1225 C C . LEU A 1 155 ? -20.688 28.344 23.562 1 96.44 155 LEU A C 1
ATOM 1227 O O . LEU A 1 155 ? -20.922 27.406 24.328 1 96.44 155 LEU A O 1
ATOM 1231 N N . VAL A 1 156 ? -19.828 29.312 23.844 1 96.06 156 VAL A N 1
ATOM 1232 C CA . VAL A 1 156 ? -19.125 29.344 25.109 1 96.06 156 VAL A CA 1
ATOM 1233 C C . VAL A 1 156 ? -20.125 29.484 26.266 1 96.06 156 VAL A C 1
ATOM 1235 O O . VAL A 1 156 ? -20.016 28.797 27.281 1 96.06 156 VAL A O 1
ATOM 1238 N N . ASP A 1 157 ? -21.062 30.328 26.094 1 95 157 ASP A N 1
ATOM 1239 C CA . ASP A 1 157 ? -22.094 30.547 27.109 1 95 157 ASP A CA 1
ATOM 1240 C C . ASP A 1 157 ? -22.906 29.281 27.344 1 95 157 ASP A C 1
ATOM 1242 O O . ASP A 1 157 ? -23.406 29.047 28.438 1 95 157 ASP A O 1
ATOM 1246 N N . ALA A 1 158 ? -23.031 28.5 26.297 1 95.38 158 ALA A N 1
ATOM 1247 C CA . ALA A 1 158 ? -23.766 27.25 26.391 1 95.38 158 ALA A CA 1
ATOM 1248 C C . ALA A 1 158 ? -22.906 26.141 26.984 1 95.38 158 ALA A C 1
ATOM 1250 O O . ALA A 1 158 ? -23.359 25 27.125 1 95.38 158 ALA A O 1
ATOM 1251 N N . GLY A 1 159 ? -21.641 26.391 27.25 1 94 159 GLY A N 1
ATOM 1252 C CA . GLY A 1 159 ? -20.797 25.453 27.969 1 94 159 GLY A CA 1
ATOM 1253 C C . GLY A 1 159 ? -19.859 24.672 27.047 1 94 159 GLY A C 1
ATOM 1254 O O . GLY A 1 159 ? -19.25 23.703 27.484 1 94 159 GLY A O 1
ATOM 1255 N N . TYR A 1 160 ? -19.75 25.094 25.812 1 95.38 160 TYR A N 1
ATOM 1256 C CA . TYR A 1 160 ? -18.891 24.375 24.875 1 95.38 160 TYR A CA 1
ATOM 1257 C C . TYR A 1 160 ? -17.453 24.875 24.984 1 95.38 160 TYR A C 1
ATOM 1259 O O . TYR A 1 160 ? -17.219 26.078 25.125 1 95.38 160 TYR A O 1
ATOM 1267 N N . ARG A 1 161 ? -16.562 23.953 24.922 1 94.94 161 ARG A N 1
ATOM 1268 C CA . ARG A 1 161 ? -15.172 24.297 24.672 1 94.94 161 ARG A CA 1
ATOM 1269 C C . ARG A 1 161 ? -14.93 24.578 23.188 1 94.94 161 ARG A C 1
ATOM 1271 O O . ARG A 1 161 ? -15.555 23.969 22.328 1 94.94 161 ARG A O 1
ATOM 1278 N N . LEU A 1 162 ? -14 25.531 22.953 1 97.06 162 LEU A N 1
ATOM 1279 C CA . LEU A 1 162 ? -13.688 25.859 21.562 1 97.06 162 LEU A CA 1
ATOM 1280 C C . LEU A 1 162 ? -12.328 25.297 21.156 1 97.06 162 LEU A C 1
ATOM 1282 O O . LEU A 1 162 ? -11.359 25.406 21.906 1 97.06 162 LEU A O 1
ATOM 1286 N N . ILE A 1 163 ? -12.305 24.625 20.031 1 97.38 163 ILE A N 1
ATOM 1287 C CA . ILE A 1 163 ? -11.039 24.219 19.422 1 97.38 163 ILE A CA 1
ATOM 1288 C C . ILE A 1 163 ? -10.938 24.797 18.016 1 97.38 163 ILE A C 1
ATOM 1290 O O . ILE A 1 163 ? -11.75 24.469 17.141 1 97.38 163 ILE A O 1
ATOM 1294 N N . LEU A 1 164 ? -10.023 25.672 17.828 1 98.31 164 LEU A N 1
ATOM 1295 C CA . LEU A 1 164 ? -9.742 26.219 16.5 1 98.31 164 LEU A CA 1
ATOM 1296 C C . LEU A 1 164 ? -8.617 25.438 15.82 1 98.31 164 LEU A C 1
ATOM 1298 O O . LEU A 1 164 ? -7.594 25.141 16.453 1 98.31 164 LEU A O 1
ATOM 1302 N N . THR A 1 165 ? -8.859 25 14.578 1 98.06 165 THR A N 1
ATOM 1303 C CA . THR A 1 165 ? -7.895 24.156 13.875 1 98.06 165 THR A CA 1
ATOM 1304 C C . THR A 1 165 ? -7.871 24.5 12.391 1 98.06 165 THR A C 1
ATOM 1306 O O . THR A 1 165 ? -8.688 25.297 11.914 1 98.06 165 THR A O 1
ATOM 1309 N N . GLY A 1 166 ? -6.883 23.984 11.727 1 96.88 166 GLY A N 1
ATOM 1310 C CA . GLY A 1 166 ? -6.719 24.188 10.297 1 96.88 166 GLY A CA 1
ATOM 1311 C C . GLY A 1 166 ? -5.438 23.594 9.75 1 96.88 166 GLY A C 1
ATOM 1312 O O . GLY A 1 166 ? -4.59 23.125 10.516 1 96.88 166 GLY A O 1
ATOM 1313 N N . HIS A 1 167 ? -5.375 23.625 8.438 1 94.5 167 HIS A N 1
ATOM 1314 C CA . HIS A 1 167 ? -4.254 23.062 7.703 1 94.5 167 HIS A CA 1
ATOM 1315 C C . HIS A 1 167 ? -3.51 24.125 6.914 1 94.5 167 HIS A C 1
ATOM 1317 O O . HIS A 1 167 ? -4.133 25.016 6.332 1 94.5 167 HIS A O 1
ATOM 1323 N N . SER A 1 168 ? -2.225 24 6.906 1 91.69 168 SER A N 1
ATOM 1324 C CA . SER A 1 168 ? -1.438 24.922 6.094 1 91.69 168 SER A CA 1
ATOM 1325 C C . SER A 1 168 ? -1.714 26.375 6.484 1 91.69 168 SER A C 1
ATOM 1327 O O . SER A 1 168 ? -1.619 26.734 7.66 1 91.69 168 SER A O 1
ATOM 1329 N N . LEU A 1 169 ? -2.109 27.266 5.586 1 89.19 169 LEU A N 1
ATOM 1330 C CA . LEU A 1 169 ? -2.389 28.672 5.895 1 89.19 169 LEU A CA 1
ATOM 1331 C C . LEU A 1 169 ? -3.592 28.797 6.824 1 89.19 169 LEU A C 1
ATOM 1333 O O . LEU A 1 169 ? -3.654 29.703 7.648 1 89.19 169 LEU A O 1
ATOM 1337 N N . GLY A 1 170 ? -4.477 27.859 6.66 1 92.81 170 GLY A N 1
ATOM 1338 C CA . GLY A 1 170 ? -5.633 27.844 7.539 1 92.81 170 GLY A CA 1
ATOM 1339 C C . GLY A 1 170 ? -5.273 27.609 8.992 1 92.81 170 GLY A C 1
ATOM 1340 O O . GLY A 1 170 ? -5.926 28.141 9.898 1 92.81 170 GLY A O 1
ATOM 1341 N N . GLY A 1 171 ? -4.262 26.75 9.188 1 95.5 171 GLY A N 1
ATOM 1342 C CA . GLY A 1 171 ? -3.771 26.547 10.539 1 95.5 171 GLY A CA 1
ATOM 1343 C C . GLY A 1 171 ? -3.182 27.797 11.156 1 95.5 171 GLY A C 1
ATOM 1344 O O . GLY A 1 171 ? -3.354 28.062 12.352 1 95.5 171 GLY A O 1
ATOM 1345 N N . ALA A 1 172 ? -2.533 28.578 10.359 1 93.75 172 ALA A N 1
ATOM 1346 C CA . ALA A 1 172 ? -1.956 29.844 10.805 1 93.75 172 ALA A CA 1
ATOM 1347 C C . ALA A 1 172 ? -3.047 30.828 11.219 1 93.75 172 ALA A C 1
ATOM 1349 O O . ALA A 1 172 ? -2.938 31.484 12.258 1 93.75 172 ALA A O 1
ATOM 1350 N N . VAL A 1 173 ? -4.02 30.891 10.438 1 94.38 173 VAL A N 1
ATOM 1351 C CA . VAL A 1 173 ? -5.141 31.781 10.75 1 94.38 173 VAL A CA 1
ATOM 1352 C C . VAL A 1 173 ? -5.828 31.312 12.031 1 94.38 173 VAL A C 1
ATOM 1354 O O . VAL A 1 173 ? -6.199 32.125 12.875 1 94.38 173 VAL A O 1
ATOM 1357 N N . ALA A 1 174 ? -5.957 30.047 12.133 1 97.62 174 ALA A N 1
ATOM 1358 C CA . ALA A 1 174 ? -6.555 29.484 13.352 1 97.62 174 ALA A CA 1
ATOM 1359 C C . ALA A 1 174 ? -5.75 29.875 14.586 1 97.62 174 ALA A C 1
ATOM 1361 O O . ALA A 1 174 ? -6.32 30.234 15.617 1 97.62 174 ALA A O 1
ATOM 1362 N N . ALA A 1 175 ? -4.473 29.797 14.484 1 97.88 175 ALA A N 1
ATOM 1363 C CA . ALA A 1 175 ? -3.602 30.156 15.602 1 97.88 175 ALA A CA 1
ATOM 1364 C C . ALA A 1 175 ? -3.828 31.609 16.031 1 97.88 175 ALA A C 1
ATOM 1366 O O . ALA A 1 175 ? -3.99 31.891 17.219 1 97.88 175 ALA A O 1
ATOM 1367 N N . LEU A 1 176 ? -3.879 32.469 15.07 1 96.31 176 LEU A N 1
ATOM 1368 C CA . LEU A 1 176 ? -4.07 33.906 15.367 1 96.31 176 LEU A CA 1
ATOM 1369 C C . LEU A 1 176 ? -5.473 34.156 15.906 1 96.31 176 LEU A C 1
ATOM 1371 O O . LEU A 1 176 ? -5.656 35 16.781 1 96.31 176 LEU A O 1
ATOM 1375 N N . LEU A 1 177 ? -6.383 33.438 15.391 1 96.38 177 LEU A N 1
ATOM 1376 C CA . LEU A 1 177 ? -7.754 33.562 15.867 1 96.38 177 LEU A CA 1
ATOM 1377 C C . LEU A 1 177 ? -7.863 33.188 17.328 1 96.38 177 LEU A C 1
ATOM 1379 O O . LEU A 1 177 ? -8.578 33.812 18.109 1 96.38 177 LEU A O 1
ATOM 1383 N N . VAL A 1 178 ? -7.219 32.125 17.719 1 96.69 178 VAL A N 1
ATOM 1384 C CA . VAL A 1 178 ? -7.211 31.703 19.125 1 96.69 178 VAL A CA 1
ATOM 1385 C C . VAL A 1 178 ? -6.676 32.844 19.984 1 96.69 178 VAL A C 1
ATOM 1387 O O . VAL A 1 178 ? -7.258 33.156 21.031 1 96.69 178 VAL A O 1
ATOM 1390 N N . TRP A 1 179 ? -5.574 33.406 19.578 1 95.25 179 TRP A N 1
ATOM 1391 C CA . TRP A 1 179 ? -4.973 34.5 20.312 1 95.25 179 TRP A CA 1
ATOM 1392 C C . TRP A 1 179 ? -5.961 35.656 20.469 1 95.25 179 TRP A C 1
ATOM 1394 O O . TRP A 1 179 ? -6.148 36.188 21.562 1 95.25 179 TRP A O 1
ATOM 1404 N N . LEU A 1 180 ? -6.598 36.031 19.406 1 94.12 180 LEU A N 1
ATOM 1405 C CA . LEU A 1 180 ? -7.512 37.156 19.391 1 94.12 180 LEU A CA 1
ATOM 1406 C C . LEU A 1 180 ? -8.727 36.906 20.266 1 94.12 180 LEU A C 1
ATOM 1408 O O . LEU A 1 180 ? -9.195 37.781 20.969 1 94.12 180 LEU A O 1
ATOM 1412 N N . LEU A 1 181 ? -9.203 35.719 20.234 1 94.25 181 LEU A N 1
ATOM 1413 C CA . LEU A 1 181 ? -10.375 35.375 21.031 1 94.25 181 LEU A CA 1
ATOM 1414 C C . LEU A 1 181 ? -10.039 35.344 22.516 1 94.25 181 LEU A C 1
ATOM 1416 O O . LEU A 1 181 ? -10.852 35.75 23.359 1 94.25 181 LEU A O 1
ATOM 1420 N N . ARG A 1 182 ? -8.883 34.844 22.844 1 92.38 182 ARG A N 1
ATOM 1421 C CA . ARG A 1 182 ? -8.477 34.75 24.234 1 92.38 182 ARG A CA 1
ATOM 1422 C C . ARG A 1 182 ? -8.148 36.094 24.828 1 92.38 182 ARG A C 1
ATOM 1424 O O . ARG A 1 182 ? -8.484 36.375 25.984 1 92.38 182 ARG A O 1
ATOM 1431 N N . HIS A 1 183 ? -7.469 36.969 24.047 1 90.44 183 HIS A N 1
ATOM 1432 C CA . HIS A 1 183 ? -6.934 38.219 24.578 1 90.44 183 HIS A CA 1
ATOM 1433 C C . HIS A 1 183 ? -7.832 39.375 24.234 1 90.44 183 HIS A C 1
ATOM 1435 O O . HIS A 1 183 ? -7.723 40.469 24.844 1 90.44 183 HIS A O 1
ATOM 1441 N N . GLY A 1 184 ? -8.672 39.156 23.312 1 88.38 184 GLY A N 1
ATOM 1442 C CA . GLY A 1 184 ? -9.656 40.156 23 1 88.38 184 GLY A CA 1
ATOM 1443 C C . GLY A 1 184 ? -9.188 41.156 21.938 1 88.38 184 GLY A C 1
ATOM 1444 O O . GLY A 1 184 ? -7.996 41.469 21.859 1 88.38 184 GLY A O 1
ATOM 1445 N N . THR A 1 185 ? -10.133 41.594 21.188 1 84.44 185 THR A N 1
ATOM 1446 C CA . THR A 1 185 ? -9.906 42.656 20.219 1 84.44 185 THR A CA 1
ATOM 1447 C C . THR A 1 185 ? -10.57 43.969 20.688 1 84.44 185 THR A C 1
ATOM 1449 O O . THR A 1 185 ? -11.008 44.062 21.828 1 84.44 185 THR A O 1
ATOM 1452 N N . ASN A 1 186 ? -10.68 45.25 19.75 1 69.62 186 ASN A N 1
ATOM 1453 C CA . ASN A 1 186 ? -11.164 46.562 20.078 1 69.62 186 ASN A CA 1
ATOM 1454 C C . ASN A 1 186 ? -12.547 46.531 20.719 1 69.62 186 ASN A C 1
ATOM 1456 O O . ASN A 1 186 ? -13.008 47.531 21.297 1 69.62 186 ASN A O 1
ATOM 1460 N N . GLY A 1 187 ? -13.094 45.344 21.109 1 59.94 187 GLY A N 1
ATOM 1461 C CA . GLY A 1 187 ? -14.445 45.531 21.609 1 59.94 187 GLY A CA 1
ATOM 1462 C C . GLY A 1 187 ? -14.891 44.438 22.547 1 59.94 187 GLY A C 1
ATOM 1463 O O . GLY A 1 187 ? -15.664 44.688 23.469 1 59.94 187 GLY A O 1
ATOM 1464 N N . GLU A 1 188 ? -14.633 43.25 22.297 1 71.12 188 GLU A N 1
ATOM 1465 C CA . GLU A 1 188 ? -15.25 42.188 23.078 1 71.12 188 GLU A CA 1
ATOM 1466 C C . GLU A 1 188 ? -14.289 41.031 23.266 1 71.12 188 GLU A C 1
ATOM 1468 O O . GLU A 1 188 ? -13.398 40.781 22.438 1 71.12 188 GLU A O 1
ATOM 1473 N N . GLN A 1 189 ? -14.258 40.625 24.531 1 80.56 189 GLN A N 1
ATOM 1474 C CA . GLN A 1 189 ? -13.5 39.438 24.891 1 80.56 189 GLN A CA 1
ATOM 1475 C C . GLN A 1 189 ? -14.43 38.312 25.375 1 80.56 189 GLN A C 1
ATOM 1477 O O . GLN A 1 189 ? -15.469 38.594 25.969 1 80.56 189 GLN A O 1
ATOM 1482 N N . LEU A 1 190 ? -14.07 37.125 24.953 1 89.62 190 LEU A N 1
ATOM 1483 C CA . LEU A 1 190 ? -14.781 36 25.531 1 89.62 190 LEU A CA 1
ATOM 1484 C C . LEU A 1 190 ? -14.57 35.938 27.031 1 89.62 190 LEU A C 1
ATOM 1486 O O . LEU A 1 190 ? -13.641 36.531 27.562 1 89.62 190 LEU A O 1
ATOM 1490 N N . PRO A 1 191 ? -15.523 35.312 27.688 1 88.38 191 PRO A N 1
ATOM 1491 C CA . PRO A 1 191 ? -15.32 35.156 29.141 1 88.38 191 PRO A CA 1
ATOM 1492 C C . PRO A 1 191 ? -13.977 34.531 29.484 1 88.38 191 PRO A C 1
ATOM 1494 O O . PRO A 1 191 ? -13.492 33.656 28.75 1 88.38 191 PRO A O 1
ATOM 1497 N N . GLN A 1 192 ? -13.398 34.938 30.562 1 82.12 192 GLN A N 1
ATOM 1498 C CA . GLN A 1 192 ? -12.078 34.469 30.984 1 82.12 192 GLN A CA 1
ATOM 1499 C C . GLN A 1 192 ? -12.062 32.969 31.203 1 82.12 192 GLN A C 1
ATOM 1501 O O . GLN A 1 192 ? -11.031 32.312 31.031 1 82.12 192 GLN A O 1
ATOM 1506 N N . GLU A 1 193 ? -13.203 32.406 31.516 1 86.38 193 GLU A N 1
ATOM 1507 C CA . GLU A 1 193 ? -13.297 30.984 31.828 1 86.38 193 GLU A CA 1
ATOM 1508 C C . GLU A 1 193 ? -13.461 30.156 30.562 1 86.38 193 GLU A C 1
ATOM 1510 O O . GLU A 1 193 ? -13.422 28.922 30.609 1 86.38 193 GLU A O 1
ATOM 1515 N N . ALA A 1 194 ? -13.609 30.906 29.5 1 91.25 194 ALA A N 1
ATOM 1516 C CA . ALA A 1 194 ? -13.812 30.188 28.25 1 91.25 194 ALA A CA 1
ATOM 1517 C C . ALA A 1 194 ? -12.578 29.359 27.891 1 91.25 194 ALA A C 1
ATOM 1519 O O . ALA A 1 194 ? -11.445 29.844 28 1 91.25 194 ALA A O 1
ATOM 1520 N N . GLU A 1 195 ? -12.82 28.094 27.594 1 93.38 195 GLU A N 1
ATOM 1521 C CA . GLU A 1 195 ? -11.734 27.25 27.109 1 93.38 195 GLU A CA 1
ATOM 1522 C C . GLU A 1 195 ? -11.57 27.359 25.594 1 93.38 195 GLU A C 1
ATOM 1524 O O . GLU A 1 195 ? -12.297 26.719 24.828 1 93.38 195 GLU A O 1
ATOM 1529 N N . VAL A 1 196 ? -10.602 28.172 25.234 1 96.25 196 VAL A N 1
ATOM 1530 C CA . VAL A 1 196 ? -10.289 28.375 23.812 1 96.25 196 VAL A CA 1
ATOM 1531 C C . VAL A 1 196 ? -8.914 27.797 23.516 1 96.25 196 VAL A C 1
ATOM 1533 O O . VAL A 1 196 ? -7.891 28.328 23.938 1 96.25 196 VAL A O 1
ATOM 1536 N N . LEU A 1 197 ? -8.922 26.688 22.781 1 96.81 197 LEU A N 1
ATOM 1537 C CA . LEU A 1 197 ? -7.703 25.969 22.438 1 96.81 197 LEU A CA 1
ATOM 1538 C C . LEU A 1 197 ? -7.527 25.891 20.938 1 96.81 197 LEU A C 1
ATOM 1540 O O . LEU A 1 197 ? -8.438 26.234 20.172 1 96.81 197 LEU A O 1
ATOM 1544 N N . GLY A 1 198 ? -6.355 25.469 20.5 1 97.81 198 GLY A N 1
ATOM 1545 C CA . GLY A 1 198 ? -6.137 25.344 19.062 1 97.81 198 GLY A CA 1
ATOM 1546 C C . GLY A 1 198 ? -5.145 24.266 18.703 1 97.81 198 GLY A C 1
ATOM 1547 O O . GLY A 1 198 ? -4.285 23.891 19.516 1 97.81 198 GLY A O 1
ATOM 1548 N N . ILE A 1 199 ? -5.285 23.688 17.562 1 97.94 199 ILE A N 1
ATOM 1549 C CA . ILE A 1 199 ? -4.375 22.734 16.938 1 97.94 199 ILE A CA 1
ATOM 1550 C C . ILE A 1 199 ? -4.133 23.141 15.484 1 97.94 199 ILE A C 1
ATOM 1552 O O . ILE A 1 199 ? -5.078 23.25 14.695 1 97.94 199 ILE A O 1
ATOM 1556 N N . GLY A 1 200 ? -2.91 23.406 15.172 1 98.06 200 GLY A N 1
ATOM 1557 C CA . GLY A 1 200 ? -2.549 23.703 13.789 1 98.06 200 GLY A CA 1
ATOM 1558 C C . GLY A 1 200 ? -1.791 22.562 13.125 1 98.06 200 GLY A C 1
ATOM 1559 O O . GLY A 1 200 ? -0.907 21.953 13.734 1 98.06 200 GLY A O 1
ATOM 1560 N N . TYR A 1 201 ? -2.189 22.25 11.883 1 97.75 201 TYR A N 1
ATOM 1561 C CA . TYR A 1 201 ? -1.521 21.188 11.141 1 97.75 201 TYR A CA 1
ATOM 1562 C C . TYR A 1 201 ? -0.703 21.766 9.984 1 97.75 201 TYR A C 1
ATOM 1564 O O . TYR A 1 201 ? -1.253 22.391 9.078 1 97.75 201 TYR A O 1
ATOM 1572 N N . ALA A 1 202 ? 0.572 21.547 10.062 1 96.38 202 ALA A N 1
ATOM 1573 C CA . ALA A 1 202 ? 1.489 21.859 8.969 1 96.38 202 ALA A CA 1
ATOM 1574 C C . ALA A 1 202 ? 1.411 23.344 8.602 1 96.38 202 ALA A C 1
ATOM 1576 O O . ALA A 1 202 ? 1.391 23.703 7.422 1 96.38 202 ALA A O 1
ATOM 1577 N N . MET A 1 203 ? 1.333 24.188 9.539 1 93.69 203 MET A N 1
ATOM 1578 C CA . MET A 1 203 ? 1.187 25.609 9.266 1 93.69 203 MET A CA 1
ATOM 1579 C C . MET A 1 203 ? 2.549 26.281 9.172 1 93.69 203 MET A C 1
ATOM 1581 O O . MET A 1 203 ? 3.523 25.812 9.758 1 93.69 203 MET A O 1
ATOM 1585 N N . PRO A 1 204 ? 2.6 27.344 8.445 1 91.88 204 PRO A N 1
ATOM 1586 C CA . PRO A 1 204 ? 3.857 28.078 8.352 1 91.88 204 PRO A CA 1
ATOM 1587 C C . PRO A 1 204 ? 4.156 28.891 9.609 1 91.88 204 PRO A C 1
ATOM 1589 O O . PRO A 1 204 ? 3.322 28.969 10.516 1 91.88 204 PRO A O 1
ATOM 1592 N N . ALA A 1 205 ? 5.395 29.422 9.625 1 92 205 ALA A N 1
ATOM 1593 C CA . ALA A 1 205 ? 5.773 30.359 10.664 1 92 205 ALA A CA 1
ATOM 1594 C C . ALA A 1 205 ? 4.961 31.656 10.555 1 92 205 ALA A C 1
ATOM 1596 O O . ALA A 1 205 ? 4.895 32.25 9.484 1 92 205 ALA A O 1
ATOM 1597 N N . VAL A 1 206 ? 4.363 32.094 11.727 1 92.31 206 VAL A N 1
ATOM 1598 C CA . VAL A 1 206 ? 3.395 33.156 11.539 1 92.31 206 VAL A CA 1
ATOM 1599 C C . VAL A 1 206 ? 3.553 34.188 12.648 1 92.31 206 VAL A C 1
ATOM 1601 O O . VAL A 1 206 ? 3.105 35.344 12.508 1 92.31 206 VAL A O 1
ATOM 1604 N N . VAL A 1 207 ? 4.273 33.875 13.688 1 94.25 207 VAL A N 1
ATOM 1605 C CA . VAL A 1 207 ? 4.379 34.812 14.812 1 94.25 207 VAL A CA 1
ATOM 1606 C C . VAL A 1 207 ? 5.844 34.938 15.227 1 94.25 207 VAL A C 1
ATOM 1608 O O . VAL A 1 207 ? 6.688 34.156 14.828 1 94.25 207 VAL A O 1
ATOM 1611 N N . ASP A 1 208 ? 6.086 35.938 15.977 1 91.31 208 ASP A N 1
ATOM 1612 C CA . ASP A 1 208 ? 7.438 36.094 16.5 1 91.31 208 ASP A CA 1
ATOM 1613 C C . ASP A 1 208 ? 7.703 35.094 17.625 1 91.31 208 ASP A C 1
ATOM 1615 O O . ASP A 1 208 ? 6.789 34.375 18.062 1 91.31 208 ASP A O 1
ATOM 1619 N N . ARG A 1 209 ? 8.906 34.969 18.062 1 91.19 209 ARG A N 1
ATOM 1620 C CA . ARG A 1 209 ? 9.336 33.938 19.016 1 91.19 209 ARG A CA 1
ATOM 1621 C C . ARG A 1 209 ? 8.602 34.094 20.344 1 91.19 209 ARG A C 1
ATOM 1623 O O . ARG A 1 209 ? 8.188 33.094 20.953 1 91.19 209 ARG A O 1
ATOM 1630 N N . ASP A 1 210 ? 8.492 35.281 20.812 1 90.25 210 ASP A N 1
ATOM 1631 C CA . ASP A 1 210 ? 7.844 35.562 22.094 1 90.25 210 ASP A CA 1
ATOM 1632 C C . ASP A 1 210 ? 6.387 35.094 22.078 1 90.25 210 ASP A C 1
ATOM 1634 O O . ASP A 1 210 ? 5.918 34.438 23.016 1 90.25 210 ASP A O 1
ATOM 1638 N N . THR A 1 211 ? 5.699 35.5 21.062 1 92.56 211 THR A N 1
ATOM 1639 C CA . THR A 1 211 ? 4.309 35.062 20.922 1 92.56 211 THR A CA 1
ATOM 1640 C C . THR A 1 211 ? 4.207 33.562 20.828 1 92.56 211 THR A C 1
ATOM 1642 O O . THR A 1 211 ? 3.301 32.938 21.406 1 92.56 211 THR A O 1
ATOM 1645 N N . ALA A 1 212 ? 5.09 32.969 20.109 1 94.75 212 ALA A N 1
ATOM 1646 C CA . ALA A 1 212 ? 5.098 31.5 19.953 1 94.75 212 ALA A CA 1
ATOM 1647 C C . ALA A 1 212 ? 5.18 30.812 21.312 1 94.75 212 ALA A C 1
ATOM 1649 O O . ALA A 1 212 ? 4.441 29.859 21.578 1 94.75 212 ALA A O 1
ATOM 1650 N N . GLU A 1 213 ? 6.012 31.297 22.109 1 92.56 213 GLU A N 1
ATOM 1651 C CA . GLU A 1 213 ? 6.195 30.719 23.438 1 92.56 213 GLU A CA 1
ATOM 1652 C C . GLU A 1 213 ? 4.965 30.953 24.312 1 92.56 213 GLU A C 1
ATOM 1654 O O . GLU A 1 213 ? 4.555 30.062 25.062 1 92.56 213 GLU A O 1
ATOM 1659 N N . GLN A 1 214 ? 4.398 32.062 24.188 1 92.19 214 GLN A N 1
ATOM 1660 C CA . GLN A 1 214 ? 3.248 32.406 25.016 1 92.19 214 GLN A CA 1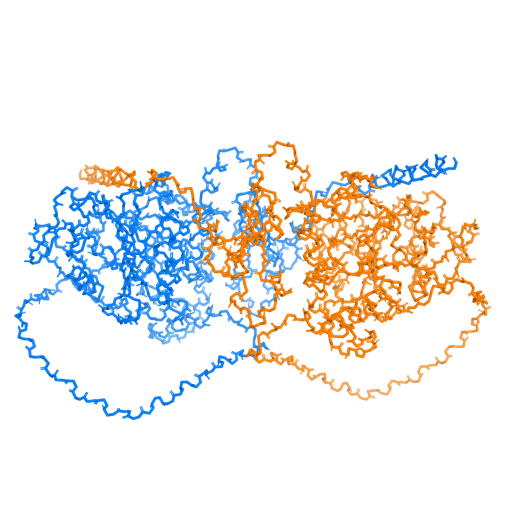
ATOM 1661 C C . GLN A 1 214 ? 2.016 31.609 24.625 1 92.19 214 GLN A C 1
ATOM 1663 O O . GLN A 1 214 ? 1.05 31.531 25.375 1 92.19 214 GLN A O 1
ATOM 1668 N N . MET A 1 215 ? 2.027 31.016 23.5 1 95.44 215 MET A N 1
ATOM 1669 C CA . MET A 1 215 ? 0.864 30.281 23 1 95.44 215 MET A CA 1
ATOM 1670 C C . MET A 1 215 ? 0.908 28.828 23.453 1 95.44 215 MET A C 1
ATOM 1672 O O . MET A 1 215 ? -0.06 28.094 23.266 1 95.44 215 MET A O 1
ATOM 1676 N N . LYS A 1 216 ? 1.905 28.391 24.094 1 95.62 216 LYS A N 1
ATOM 1677 C CA . LYS A 1 216 ? 2.098 26.984 24.469 1 95.62 216 LYS A CA 1
ATOM 1678 C C . LYS A 1 216 ? 0.973 26.516 25.391 1 95.62 216 LYS A C 1
ATOM 1680 O O . LYS A 1 216 ? 0.502 25.375 25.25 1 95.62 216 LYS A O 1
ATOM 1685 N N . PRO A 1 217 ? 0.436 27.344 26.234 1 94.81 217 PRO A N 1
ATOM 1686 C CA . PRO A 1 217 ? -0.597 26.859 27.156 1 94.81 217 PRO A CA 1
ATOM 1687 C C . PRO A 1 217 ? -1.925 26.578 26.453 1 94.81 217 PRO A C 1
ATOM 1689 O O . PRO A 1 217 ? -2.84 26.016 27.062 1 94.81 217 PRO A O 1
ATOM 1692 N N . PHE A 1 218 ? -1.995 26.984 25.125 1 95.62 218 PHE A N 1
ATOM 1693 C CA . PHE A 1 218 ? -3.332 26.797 24.562 1 95.62 218 PHE A CA 1
ATOM 1694 C C . PHE A 1 218 ? -3.26 26.438 23.094 1 95.62 218 PHE A C 1
ATOM 1696 O O . PHE A 1 218 ? -4.289 26.344 22.422 1 95.62 218 PHE A O 1
ATOM 1703 N N . PHE A 1 219 ? -2.113 26.156 22.531 1 97.31 219 PHE A N 1
ATOM 1704 C CA . PHE A 1 219 ? -2.025 25.875 21.109 1 97.31 219 PHE A CA 1
ATOM 1705 C C . PHE A 1 219 ? -0.911 24.875 20.828 1 97.31 219 PHE A C 1
ATOM 1707 O O . PHE A 1 219 ? 0.155 24.922 21.438 1 97.31 219 PHE A O 1
ATOM 1714 N N . SER A 1 220 ? -1.179 23.953 19.906 1 98 220 SER A N 1
ATOM 1715 C CA . SER A 1 220 ? -0.151 23.047 19.391 1 98 220 SER A CA 1
ATOM 1716 C C . SER A 1 220 ? -0.072 23.109 17.875 1 98 220 SER A C 1
ATOM 1718 O O . SER A 1 220 ? -1.086 23.297 17.203 1 98 220 SER A O 1
ATOM 1720 N N . SER A 1 221 ? 1.133 22.969 17.391 1 98.44 221 SER A N 1
ATOM 1721 C CA . SER A 1 221 ? 1.405 22.906 15.953 1 98.44 221 SER A CA 1
ATOM 1722 C C . SER A 1 221 ? 2.061 21.594 15.562 1 98.44 221 SER A C 1
ATOM 1724 O O . SER A 1 221 ? 3.043 21.172 16.188 1 98.44 221 SER A O 1
ATOM 1726 N N . LEU A 1 222 ? 1.501 20.922 14.578 1 98.69 222 LEU A N 1
ATOM 1727 C CA . LEU A 1 222 ? 2.076 19.672 14.102 1 98.69 222 LEU A CA 1
ATOM 1728 C C . LEU A 1 222 ? 2.957 19.906 12.883 1 98.69 222 LEU A C 1
ATOM 1730 O O . LEU A 1 222 ? 2.525 20.531 11.906 1 98.69 222 LEU A O 1
ATOM 1734 N N . ILE A 1 223 ? 4.164 19.453 12.938 1 98.38 223 ILE A N 1
ATOM 1735 C CA . ILE A 1 223 ? 5.129 19.516 11.836 1 98.38 223 ILE A CA 1
ATOM 1736 C C . ILE A 1 223 ? 5.484 18.094 11.398 1 98.38 223 ILE A C 1
ATOM 1738 O O . ILE A 1 223 ? 6.109 17.344 12.156 1 98.38 223 ILE A O 1
ATOM 1742 N N . ASN A 1 224 ? 5.207 17.797 10.109 1 97.44 224 ASN A N 1
ATOM 1743 C CA . ASN A 1 224 ? 5.383 16.438 9.617 1 97.44 224 ASN A CA 1
ATOM 1744 C C . ASN A 1 224 ? 6.699 16.266 8.859 1 97.44 224 ASN A C 1
ATOM 1746 O O . ASN A 1 224 ? 6.848 16.781 7.746 1 97.44 224 ASN A O 1
ATOM 1750 N N . SER A 1 225 ? 7.547 15.609 9.445 1 94.81 225 SER A N 1
ATOM 1751 C CA . SER A 1 225 ? 8.758 15.078 8.836 1 94.81 225 SER A CA 1
ATOM 1752 C C . SER A 1 225 ? 9.43 16.125 7.949 1 94.81 225 SER A C 1
ATOM 1754 O O . SER A 1 225 ? 9.828 17.188 8.43 1 94.81 225 SER A O 1
ATOM 1756 N N . MET A 1 226 ? 9.352 16.047 6.598 1 93.62 226 MET A N 1
ATOM 1757 C CA . MET A 1 226 ? 10.125 16.875 5.672 1 93.62 226 MET A CA 1
ATOM 1758 C C . MET A 1 226 ? 9.281 18.016 5.129 1 93.62 226 MET A C 1
ATOM 1760 O O . MET A 1 226 ? 9.719 18.734 4.23 1 93.62 226 MET A O 1
ATOM 1764 N N . ASP A 1 227 ? 8.164 18.188 5.656 1 94.62 227 ASP A N 1
ATOM 1765 C CA . ASP A 1 227 ? 7.258 19.219 5.172 1 94.62 227 ASP A CA 1
ATOM 1766 C C . ASP A 1 227 ? 7.957 20.578 5.105 1 94.62 227 ASP A C 1
ATOM 1768 O O . ASP A 1 227 ? 8.477 21.062 6.109 1 94.62 227 ASP A O 1
ATOM 1772 N N . ALA A 1 228 ? 7.887 21.234 4.023 1 91.56 228 ALA A N 1
ATOM 1773 C CA . ALA A 1 228 ? 8.586 22.5 3.785 1 91.56 228 ALA A CA 1
ATOM 1774 C C . ALA A 1 228 ? 7.805 23.672 4.344 1 91.56 228 ALA A C 1
ATOM 1776 O O . ALA A 1 228 ? 8.391 24.688 4.734 1 91.56 228 ALA A O 1
ATOM 1777 N N . VAL A 1 229 ? 6.555 23.531 4.465 1 91.25 229 VAL A N 1
ATOM 1778 C CA . VAL A 1 229 ? 5.68 24.688 4.707 1 91.25 229 VAL A CA 1
ATOM 1779 C C . VAL A 1 229 ? 5.902 25.203 6.121 1 91.25 229 VAL A C 1
ATOM 1781 O O . VAL A 1 229 ? 6.113 26.406 6.32 1 91.25 229 VAL A O 1
ATOM 1784 N N . PRO A 1 230 ? 5.949 24.375 7.078 1 94.88 230 PRO A N 1
ATOM 1785 C CA . PRO A 1 230 ? 6.191 24.891 8.422 1 94.88 230 PRO A CA 1
ATOM 1786 C C . PRO A 1 230 ? 7.59 25.484 8.578 1 94.88 230 PRO A C 1
ATOM 1788 O O . PRO A 1 230 ? 7.859 26.188 9.555 1 94.88 230 PRO A O 1
ATOM 1791 N N . ARG A 1 231 ? 8.422 25.172 7.711 1 93.06 231 ARG A N 1
ATOM 1792 C CA . ARG A 1 231 ? 9.797 25.656 7.762 1 93.06 231 ARG A CA 1
ATOM 1793 C C . ARG A 1 231 ? 9.961 26.953 6.984 1 93.06 231 ARG A C 1
ATOM 1795 O O . ARG A 1 231 ? 11.023 27.578 7.031 1 93.06 231 ARG A O 1
ATOM 1802 N N . LEU A 1 232 ? 8.984 27.312 6.426 1 85.88 232 LEU A N 1
ATOM 1803 C CA . LEU A 1 232 ? 9.07 28.453 5.523 1 85.88 232 LEU A CA 1
ATOM 1804 C C . LEU A 1 232 ? 9 29.766 6.301 1 85.88 232 LEU A C 1
ATOM 1806 O O . LEU A 1 232 ? 8.094 29.969 7.109 1 85.88 232 LEU A O 1
ATOM 1810 N N . SER A 1 233 ? 9.938 30.562 6.125 1 80.94 233 SER A N 1
ATOM 1811 C CA . SER A 1 233 ? 10.047 31.938 6.566 1 80.94 233 SER A CA 1
ATOM 1812 C C . SER A 1 233 ? 10.969 32.75 5.652 1 80.94 233 SER A C 1
ATOM 1814 O O . SER A 1 233 ? 11.656 32.188 4.805 1 80.94 233 SER A O 1
ATOM 1816 N N . LEU A 1 234 ? 10.914 34 5.746 1 77.06 234 LEU A N 1
ATOM 1817 C CA . LEU A 1 234 ? 11.836 34.812 4.965 1 77.06 234 LEU A CA 1
ATOM 1818 C C . LEU A 1 234 ? 13.281 34.438 5.293 1 77.06 234 LEU A C 1
ATOM 1820 O O . LEU A 1 234 ? 14.141 34.438 4.402 1 77.06 234 LEU A O 1
ATOM 1824 N N . GLY A 1 235 ? 13.477 34.188 6.527 1 79.06 235 GLY A N 1
ATOM 1825 C CA . GLY A 1 235 ? 14.812 33.781 6.949 1 79.06 235 GLY A CA 1
ATOM 1826 C C . GLY A 1 235 ? 15.266 32.469 6.324 1 79.06 235 GLY A C 1
ATOM 1827 O O . GLY A 1 235 ? 16.391 32.375 5.828 1 79.06 235 GLY A O 1
ATOM 1828 N N . THR A 1 236 ? 14.453 31.516 6.32 1 86.25 236 THR A N 1
ATOM 1829 C CA . THR A 1 236 ? 14.828 30.203 5.793 1 86.25 236 THR A CA 1
ATOM 1830 C C . THR A 1 236 ? 14.945 30.25 4.273 1 86.25 236 THR A C 1
ATOM 1832 O O . THR A 1 236 ? 15.758 29.531 3.689 1 86.25 236 THR A O 1
ATOM 1835 N N . LEU A 1 237 ? 14.203 31.031 3.656 1 80.81 237 LEU A N 1
ATOM 1836 C CA . LEU A 1 237 ? 14.297 31.188 2.209 1 80.81 237 LEU A CA 1
ATOM 1837 C C . LEU A 1 237 ? 15.609 31.859 1.82 1 80.81 237 LEU A C 1
ATOM 1839 O O . LEU A 1 237 ? 16.25 31.453 0.851 1 80.81 237 LEU A O 1
ATOM 1843 N N . SER A 1 238 ? 15.867 32.906 2.541 1 81.06 238 SER A N 1
ATOM 1844 C CA . SER A 1 238 ? 17.125 33.562 2.289 1 81.06 238 SER A CA 1
ATOM 1845 C C . SER A 1 238 ? 18.312 32.625 2.471 1 81.06 238 SER A C 1
ATOM 1847 O O . SER A 1 238 ? 19.25 32.625 1.672 1 81.06 238 SER A O 1
ATOM 1849 N N . ARG A 1 239 ? 18.203 31.875 3.463 1 85.38 239 ARG A N 1
ATOM 1850 C CA . ARG A 1 239 ? 19.266 30.906 3.719 1 85.38 239 ARG A CA 1
ATOM 1851 C C . ARG A 1 239 ? 19.359 29.891 2.58 1 85.38 239 ARG A C 1
ATOM 1853 O O . ARG A 1 239 ? 20.453 29.5 2.178 1 85.38 239 ARG A O 1
ATOM 1860 N N . LEU A 1 240 ? 18.297 29.391 2.145 1 86 240 LEU A N 1
ATOM 1861 C CA . LEU A 1 240 ? 18.297 28.469 1.021 1 86 240 LEU A CA 1
ATOM 1862 C C . LEU A 1 240 ? 18.953 29.094 -0.204 1 86 240 LEU A C 1
ATOM 1864 O O . LEU A 1 240 ? 19.734 28.438 -0.891 1 86 240 LEU A O 1
ATOM 1868 N N . GLY A 1 241 ? 18.562 30.344 -0.466 1 81.75 241 GLY A N 1
ATOM 1869 C CA . GLY A 1 241 ? 19.203 31.047 -1.564 1 81.75 241 GLY A CA 1
ATOM 1870 C C . GLY A 1 241 ? 20.719 31.094 -1.441 1 81.75 241 GLY A C 1
ATOM 1871 O O . GLY A 1 241 ? 21.438 30.875 -2.42 1 81.75 241 GLY A O 1
ATOM 1872 N N . SER A 1 242 ? 21.109 31.359 -0.28 1 85.5 242 SER A N 1
ATOM 1873 C CA . SER A 1 242 ? 22.531 31.422 -0.026 1 85.5 242 SER A CA 1
ATOM 1874 C C . SER A 1 242 ? 23.188 30.047 -0.231 1 85.5 242 SER A C 1
ATOM 1876 O O . SER A 1 242 ? 24.297 29.969 -0.78 1 85.5 242 SER A O 1
ATOM 1878 N N . GLU A 1 243 ? 22.531 29.047 0.2 1 86.19 243 GLU A N 1
ATOM 1879 C CA . GLU A 1 243 ? 23.078 27.688 0.064 1 86.19 243 GLU A CA 1
ATOM 1880 C C . GLU A 1 243 ? 23.156 27.266 -1.402 1 86.19 243 GLU A C 1
ATOM 1882 O O . GLU A 1 243 ? 24.109 26.609 -1.816 1 86.19 243 GLU A O 1
ATOM 1887 N N . VAL A 1 244 ? 22.234 27.578 -2.115 1 83.19 244 VAL A N 1
ATOM 1888 C CA . VAL A 1 244 ? 22.219 27.25 -3.537 1 83.19 244 VAL A CA 1
ATOM 1889 C C . VAL A 1 244 ? 23.359 27.969 -4.25 1 83.19 244 VAL A C 1
ATOM 1891 O O . VAL A 1 244 ? 24.031 27.375 -5.098 1 83.19 244 VAL A O 1
ATOM 1894 N N . ARG A 1 245 ? 23.516 29.219 -3.939 1 81.75 245 ARG A N 1
ATOM 1895 C CA . ARG A 1 245 ? 24.594 30 -4.547 1 81.75 245 ARG A CA 1
ATOM 1896 C C . ARG A 1 245 ? 25.953 29.438 -4.184 1 81.75 245 ARG A C 1
ATOM 1898 O O . ARG A 1 245 ? 26.844 29.359 -5.031 1 81.75 245 ARG A O 1
ATOM 1905 N N . ALA A 1 246 ? 26.016 29.078 -3 1 83.5 246 ALA A N 1
ATOM 1906 C CA . ALA A 1 246 ? 27.266 28.484 -2.557 1 83.5 246 ALA A CA 1
ATOM 1907 C C . ALA A 1 246 ? 27.562 27.188 -3.307 1 83.5 246 ALA A C 1
ATOM 1909 O O . ALA A 1 246 ? 28.703 26.938 -3.715 1 83.5 246 ALA A O 1
ATOM 1910 N N . CYS A 1 247 ? 26.609 26.391 -3.438 1 78.81 247 CYS A N 1
ATOM 1911 C CA . CYS A 1 247 ? 26.75 25.125 -4.148 1 78.81 247 CYS A CA 1
ATOM 1912 C C . CYS A 1 247 ? 27.078 25.359 -5.617 1 78.81 247 CYS A C 1
ATOM 1914 O O . CYS A 1 247 ? 27.875 24.625 -6.207 1 78.81 247 CYS A O 1
ATOM 1916 N N . ALA A 1 248 ? 26.453 26.281 -6.199 1 74.56 248 ALA A N 1
ATOM 1917 C CA . ALA A 1 248 ? 26.703 26.625 -7.598 1 74.56 248 ALA A CA 1
ATOM 1918 C C . ALA A 1 248 ? 28.141 27.094 -7.809 1 74.56 248 ALA A C 1
ATOM 1920 O O . ALA A 1 248 ? 28.766 26.75 -8.805 1 74.56 248 ALA A O 1
ATOM 1921 N N . ARG A 1 249 ? 28.547 27.875 -7.023 1 77.19 249 ARG A N 1
ATOM 1922 C CA . ARG A 1 249 ? 29.922 28.359 -7.105 1 77.19 249 ARG A CA 1
ATOM 1923 C C . ARG A 1 249 ? 30.922 27.219 -7.035 1 77.19 249 ARG A C 1
ATOM 1925 O O . ARG A 1 249 ? 31.906 27.203 -7.77 1 77.19 249 ARG A O 1
ATOM 1932 N N . GLU A 1 250 ? 30.547 26.422 -6.207 1 74.69 250 GLU A N 1
ATOM 1933 C CA . GLU A 1 250 ? 31.438 25.266 -6.051 1 74.69 250 GLU A CA 1
ATOM 1934 C C . GLU A 1 250 ? 31.391 24.359 -7.277 1 74.69 250 GLU A C 1
ATOM 1936 O O . GLU A 1 250 ? 32.375 23.734 -7.621 1 74.69 250 GLU A O 1
ATOM 1941 N N . SER A 1 251 ? 30.188 24.281 -7.852 1 63.44 251 SER A N 1
ATOM 1942 C CA . SER A 1 251 ? 30.047 23.391 -9.008 1 63.44 251 SER A CA 1
ATOM 1943 C C . SER A 1 251 ? 30.391 24.125 -10.305 1 63.44 251 SER A C 1
ATOM 1945 O O . SER A 1 251 ? 30.375 23.531 -11.383 1 63.44 251 SER A O 1
ATOM 1947 N N . GLY A 1 252 ? 30.688 25.328 -10.305 1 59.88 252 GLY A N 1
ATOM 1948 C CA . GLY A 1 252 ? 31.125 26.125 -11.438 1 59.88 252 GLY A CA 1
ATOM 1949 C C . GLY A 1 252 ? 29.984 26.781 -12.188 1 59.88 252 GLY A C 1
ATOM 1950 O O . GLY A 1 252 ? 30.172 27.281 -13.297 1 59.88 252 GLY A O 1
ATOM 1951 N N . SER A 1 253 ? 28.672 26.484 -11.828 1 54.75 253 SER A N 1
ATOM 1952 C CA . SER A 1 253 ? 27.578 27.062 -12.594 1 54.75 253 SER A CA 1
ATOM 1953 C C . SER A 1 253 ? 27.172 28.438 -12.055 1 54.75 253 SER A C 1
ATOM 1955 O O . SER A 1 253 ? 27.312 28.703 -10.859 1 54.75 253 SER A O 1
ATOM 1957 N N . ASP A 1 254 ? 27.156 29.453 -13 1 48.88 254 ASP A N 1
ATOM 1958 C CA . ASP A 1 254 ? 26.688 30.797 -12.648 1 48.88 254 ASP A CA 1
ATOM 1959 C C . ASP A 1 254 ? 25.156 30.828 -12.555 1 48.88 254 ASP A C 1
ATOM 1961 O O . ASP A 1 254 ? 24.469 30.578 -13.539 1 48.88 254 ASP A O 1
ATOM 1965 N N . LEU A 1 255 ? 24.5 30.406 -11.531 1 50.84 255 LEU A N 1
ATOM 1966 C CA . LEU A 1 255 ? 23.047 30.469 -11.383 1 50.84 255 LEU A CA 1
ATOM 1967 C C . LEU A 1 255 ? 22.594 31.875 -11.023 1 50.84 255 LEU A C 1
ATOM 1969 O O . LEU A 1 255 ? 23.094 32.469 -10.062 1 50.84 255 LEU A O 1
ATOM 1973 N N . ASP A 1 256 ? 22.094 32.719 -11.922 1 46.56 256 ASP A N 1
ATOM 1974 C CA . ASP A 1 256 ? 21.422 34 -11.641 1 46.56 256 ASP A CA 1
ATOM 1975 C C . ASP A 1 256 ? 20.188 33.781 -10.781 1 46.56 256 ASP A C 1
ATOM 1977 O O . ASP A 1 256 ? 19.422 32.844 -11.008 1 46.56 256 ASP A O 1
ATOM 1981 N N . GLN A 1 257 ? 19.922 34.562 -9.586 1 45.47 257 GLN A N 1
ATOM 1982 C CA . GLN A 1 257 ? 19.391 34.438 -8.234 1 45.47 257 GLN A CA 1
ATOM 1983 C C . GLN A 1 257 ? 17.859 34.562 -8.234 1 45.47 257 GLN A C 1
ATOM 1985 O O . GLN A 1 257 ? 17.25 34.625 -7.172 1 45.47 257 GLN A O 1
ATOM 1990 N N . ASP A 1 258 ? 16.875 34.844 -9 1 48.12 258 ASP A N 1
ATOM 1991 C CA . ASP A 1 258 ? 15.633 35.281 -8.367 1 48.12 258 ASP A CA 1
ATOM 1992 C C . ASP A 1 258 ? 14.945 34.094 -7.652 1 48.12 258 ASP A C 1
ATOM 1994 O O . ASP A 1 258 ? 14.875 33 -8.188 1 48.12 258 ASP A O 1
ATOM 1998 N N . LEU A 1 259 ? 14.703 34.312 -6.367 1 47.53 259 LEU A N 1
ATOM 1999 C CA . LEU A 1 259 ? 14.078 33.375 -5.426 1 47.53 259 LEU A CA 1
ATOM 2000 C C . LEU A 1 259 ? 12.906 32.656 -6.078 1 47.53 259 LEU A C 1
ATOM 2002 O O . LEU A 1 259 ? 12.75 31.438 -5.91 1 47.53 259 LEU A O 1
ATOM 2006 N N . GLN A 1 260 ? 12.086 33.469 -6.676 1 49.12 260 GLN A N 1
ATOM 2007 C CA . GLN A 1 260 ? 10.898 32.906 -7.305 1 49.12 260 GLN A CA 1
ATOM 2008 C C . GLN A 1 260 ? 11.281 31.875 -8.359 1 49.12 260 GLN A C 1
ATOM 2010 O O . GLN A 1 260 ? 10.648 30.828 -8.453 1 49.12 260 GLN A O 1
ATOM 2015 N N . HIS A 1 261 ? 12.242 32.25 -9.031 1 53.81 261 HIS A N 1
ATOM 2016 C CA . HIS A 1 261 ? 12.695 31.328 -10.07 1 53.81 261 HIS A CA 1
ATOM 2017 C C . HIS A 1 261 ? 13.258 30.047 -9.469 1 53.81 261 HIS A C 1
ATOM 2019 O O . HIS A 1 261 ? 13.109 28.969 -10.047 1 53.81 261 HIS A O 1
ATOM 2025 N N . TYR A 1 262 ? 13.703 30.281 -8.344 1 53.19 262 TYR A N 1
ATOM 2026 C CA . TYR A 1 262 ? 14.203 29.109 -7.648 1 53.19 262 TYR A CA 1
ATOM 2027 C C . TYR A 1 262 ? 13.055 28.203 -7.223 1 53.19 262 TYR A C 1
ATOM 2029 O O . TYR A 1 262 ? 13.117 26.984 -7.414 1 53.19 262 TYR A O 1
ATOM 2037 N N . VAL A 1 263 ? 12.172 28.859 -6.727 1 55.28 263 VAL A N 1
ATOM 2038 C CA . VAL A 1 263 ? 11.031 28.109 -6.227 1 55.28 263 VAL A CA 1
ATOM 2039 C C . VAL A 1 263 ? 10.32 27.406 -7.383 1 55.28 263 VAL A C 1
ATOM 2041 O O . VAL A 1 263 ? 9.961 26.234 -7.281 1 55.28 263 VAL A O 1
ATOM 2044 N N . ASP A 1 264 ? 10.094 28.188 -8.438 1 55.56 264 ASP A N 1
ATOM 2045 C CA . ASP A 1 264 ? 9.469 27.609 -9.617 1 55.56 264 ASP A CA 1
ATOM 2046 C C . ASP A 1 264 ? 10.281 26.422 -10.148 1 55.56 264 ASP A C 1
ATOM 2048 O O . ASP A 1 264 ? 9.711 25.406 -10.547 1 55.56 264 ASP A O 1
ATOM 2052 N N . ARG A 1 265 ? 11.469 26.641 -10.047 1 53.94 265 ARG A N 1
ATOM 2053 C CA . ARG A 1 265 ? 12.352 25.562 -10.492 1 53.94 265 ARG A CA 1
ATOM 2054 C C . ARG A 1 265 ? 12.266 24.359 -9.562 1 53.94 265 ARG A C 1
ATOM 2056 O O . ARG A 1 265 ? 12.297 23.219 -10.016 1 53.94 265 ARG A O 1
ATOM 2063 N N . LEU A 1 266 ? 12.172 24.734 -8.352 1 54.5 266 LEU A N 1
ATOM 2064 C CA . LEU A 1 266 ? 12.07 23.672 -7.367 1 54.5 266 LEU A CA 1
ATOM 2065 C C . LEU A 1 266 ? 10.812 22.844 -7.598 1 54.5 266 LEU A C 1
ATOM 2067 O O . LEU A 1 266 ? 10.859 21.609 -7.523 1 54.5 266 LEU A O 1
ATOM 2071 N N . SER A 1 267 ? 9.805 23.562 -7.781 1 53.81 267 SER A N 1
ATOM 2072 C CA . SER A 1 267 ? 8.531 22.875 -7.969 1 53.81 267 SER A CA 1
ATOM 2073 C C . SER A 1 267 ? 8.539 22.031 -9.234 1 53.81 267 SER A C 1
ATOM 2075 O O . SER A 1 267 ? 7.898 20.984 -9.289 1 53.81 267 SER A O 1
ATOM 2077 N N . THR A 1 268 ? 9.203 22.562 -10.273 1 50.5 268 THR A N 1
ATOM 2078 C CA . THR A 1 268 ? 9.273 21.844 -11.539 1 50.5 268 THR A CA 1
ATOM 2079 C C . THR A 1 268 ? 10.219 20.656 -11.438 1 50.5 268 THR A C 1
ATOM 2081 O O . THR A 1 268 ? 10.016 19.641 -12.109 1 50.5 268 THR A O 1
ATOM 2084 N N . VAL A 1 269 ? 11.203 20.969 -10.75 1 46.12 269 VAL A N 1
ATOM 2085 C CA . VAL A 1 269 ? 12.234 19.938 -10.672 1 46.12 269 VAL A CA 1
ATOM 2086 C C . VAL A 1 269 ? 11.703 18.734 -9.898 1 46.12 269 VAL A C 1
ATOM 2088 O O . VAL A 1 269 ? 12.078 17.594 -10.172 1 46.12 269 VAL A O 1
ATOM 2091 N N . TRP A 1 270 ? 11.023 19.094 -8.969 1 44.34 270 TRP A N 1
ATOM 2092 C CA . TRP A 1 270 ? 10.594 17.969 -8.133 1 44.34 270 TRP A CA 1
ATOM 2093 C C . TRP A 1 270 ? 9.258 17.406 -8.609 1 44.34 270 TRP A C 1
ATOM 2095 O O . TRP A 1 270 ? 8.656 16.578 -7.93 1 44.34 270 TRP A O 1
ATOM 2105 N N . ALA A 1 271 ? 8.719 18.125 -9.672 1 43.03 271 ALA A N 1
ATOM 2106 C CA . ALA A 1 271 ? 7.531 17.516 -10.258 1 43.03 271 ALA A CA 1
ATOM 2107 C C . ALA A 1 271 ? 7.82 16.094 -10.719 1 43.03 271 ALA A C 1
ATOM 2109 O O . ALA A 1 271 ? 8.906 15.805 -11.234 1 43.03 271 ALA A O 1
ATOM 2110 N N . PRO A 1 272 ? 7.113 15.32 -10.133 1 38.16 272 PRO A N 1
ATOM 2111 C CA . PRO A 1 272 ? 7.383 13.977 -10.641 1 38.16 272 PRO A CA 1
ATOM 2112 C C . PRO A 1 272 ? 7.633 13.953 -12.148 1 38.16 272 PRO A C 1
ATOM 2114 O O . PRO A 1 272 ? 6.898 14.586 -12.914 1 38.16 272 PRO A O 1
ATOM 2117 N N . ARG A 1 273 ? 8.797 14.039 -12.492 1 33.72 273 ARG A N 1
ATOM 2118 C CA . ARG A 1 273 ? 9.047 13.797 -13.914 1 33.72 273 ARG A CA 1
ATOM 2119 C C . ARG A 1 273 ? 8.219 12.617 -14.422 1 33.72 273 ARG A C 1
ATOM 2121 O O . ARG A 1 273 ? 8.398 11.484 -13.961 1 33.72 273 ARG A O 1
ATOM 2128 N N . LEU A 1 274 ? 6.941 12.945 -14.719 1 28.95 274 LEU A N 1
ATOM 2129 C CA . LEU A 1 274 ? 6.238 11.938 -15.5 1 28.95 274 LEU A CA 1
ATOM 2130 C C . LEU A 1 274 ? 7.105 11.445 -16.656 1 28.95 274 LEU A C 1
ATOM 2132 O O . LEU A 1 274 ? 7.82 12.234 -17.281 1 28.95 274 LEU A O 1
ATOM 2136 N N . ARG A 1 275 ? 7.613 10.422 -16.547 1 28.36 275 ARG A N 1
ATOM 2137 C CA . ARG A 1 275 ? 8.234 9.891 -17.75 1 28.36 275 ARG A CA 1
ATOM 2138 C C . ARG A 1 275 ? 7.59 10.484 -19 1 28.36 275 ARG A C 1
ATOM 2140 O O . ARG A 1 275 ? 6.371 10.633 -19.078 1 28.36 275 ARG A O 1
ATOM 2147 N N . ASP A 1 276 ? 8.312 11.289 -19.797 1 29.02 276 ASP A N 1
ATOM 2148 C CA . ASP A 1 276 ? 7.965 11.906 -21.078 1 29.02 276 ASP A CA 1
ATOM 2149 C C . ASP A 1 276 ? 6.867 11.117 -21.781 1 29.02 276 ASP A C 1
ATOM 2151 O O . ASP A 1 276 ? 6.176 11.648 -22.656 1 29.02 276 ASP A O 1
ATOM 2155 N N . GLY A 1 277 ? 6.973 9.805 -21.891 1 27.2 277 GLY A N 1
ATOM 2156 C CA . GLY A 1 277 ? 6.105 9.195 -22.891 1 27.2 277 GLY A CA 1
ATOM 2157 C C . GLY A 1 277 ? 4.641 9.211 -22.5 1 27.2 277 GLY A C 1
ATOM 2158 O O . GLY A 1 277 ? 3.805 8.609 -23.172 1 27.2 277 GLY A O 1
ATOM 2159 N N . ASN A 1 278 ? 4.371 9.18 -21.234 1 25.42 278 ASN A N 1
ATOM 2160 C CA . ASN A 1 278 ? 2.916 9.195 -21.125 1 25.42 278 ASN A CA 1
ATOM 2161 C C . ASN A 1 278 ? 2.355 10.586 -21.406 1 25.42 278 ASN A C 1
ATOM 2163 O O . ASN A 1 278 ? 2.734 11.555 -20.734 1 25.42 278 ASN A O 1
ATOM 2167 N N . PRO A 1 279 ? 1.858 10.758 -22.672 1 26.44 279 PRO A N 1
ATOM 2168 C CA . PRO A 1 279 ? 1.245 12.031 -23.062 1 26.44 279 PRO A CA 1
ATOM 2169 C C . PRO A 1 279 ? 0.446 12.672 -21.938 1 26.44 279 PRO A C 1
ATOM 2171 O O . PRO A 1 279 ? 0.002 11.977 -21.016 1 26.44 279 PRO A O 1
ATOM 2174 N N . GLN A 1 280 ? 0.562 13.898 -21.781 1 24.38 280 GLN A N 1
ATOM 2175 C CA . GLN A 1 280 ? -0.179 14.828 -20.938 1 24.38 280 GLN A CA 1
ATOM 2176 C C . GLN A 1 280 ? -1.657 14.453 -20.875 1 24.38 280 GLN A C 1
ATOM 2178 O O . GLN A 1 280 ? -2.33 14.383 -21.906 1 24.38 280 GLN A O 1
ATOM 2183 N N . VAL A 1 281 ? -2.062 13.508 -20.094 1 23.58 281 VAL A N 1
ATOM 2184 C CA . VAL A 1 281 ? -3.52 13.523 -19.984 1 23.58 281 VAL A CA 1
ATOM 2185 C C . VAL A 1 281 ? -4.023 14.961 -19.984 1 23.58 281 VAL A C 1
ATOM 2187 O O . VAL A 1 281 ? -3.625 15.758 -19.125 1 23.58 281 VAL A O 1
ATOM 2190 N N . ALA A 1 282 ? -4.312 15.438 -21.219 1 23.45 282 ALA A N 1
ATOM 2191 C CA . ALA A 1 282 ? -5.016 16.688 -21.469 1 23.45 282 ALA A CA 1
ATOM 2192 C C . ALA A 1 282 ? -6.078 16.938 -20.391 1 23.45 282 ALA A C 1
ATOM 2194 O O . ALA A 1 282 ? -6.957 16.109 -20.172 1 23.45 282 ALA A O 1
ATOM 2195 N N . ALA A 1 283 ? -5.75 17.594 -19.344 1 23.25 283 ALA A N 1
ATOM 2196 C CA . ALA A 1 283 ? -6.75 18.297 -18.547 1 23.25 283 ALA A CA 1
ATOM 2197 C C . ALA A 1 283 ? -7.887 18.828 -19.422 1 23.25 283 ALA A C 1
ATOM 2199 O O . ALA A 1 283 ? -7.672 19.672 -20.297 1 23.25 283 ALA A O 1
ATOM 2200 N N . ALA A 1 284 ? -8.797 17.906 -19.906 1 23.42 284 ALA A N 1
ATOM 2201 C CA . ALA A 1 284 ? -9.984 18.453 -20.547 1 23.42 284 ALA A CA 1
ATOM 2202 C C . ALA A 1 284 ? -10.383 19.781 -19.922 1 23.42 284 ALA A C 1
ATOM 2204 O O . ALA A 1 284 ? -10.633 19.859 -18.719 1 23.42 284 ALA A O 1
ATOM 2205 N N . THR A 1 285 ? -9.938 20.828 -20.5 1 22.5 285 THR A N 1
ATOM 2206 C CA . THR A 1 285 ? -10.477 22.172 -20.359 1 22.5 285 THR A CA 1
ATOM 2207 C C . THR A 1 285 ? -11.992 22.172 -20.5 1 22.5 285 THR A C 1
ATOM 2209 O O . THR A 1 285 ? -12.523 21.891 -21.578 1 22.5 285 THR A O 1
ATOM 2212 N N . THR A 1 286 ? -12.766 21.5 -19.594 1 20.83 286 THR A N 1
ATOM 2213 C CA . THR A 1 286 ? -14.18 21.844 -19.672 1 20.83 286 THR A CA 1
ATOM 2214 C C . THR A 1 286 ? -14.359 23.344 -19.906 1 20.83 286 THR A C 1
ATOM 2216 O O . THR A 1 286 ? -13.789 24.156 -19.188 1 20.83 286 THR A O 1
ATOM 2219 N N . SER A 1 287 ? -14.484 23.625 -21.188 1 21.5 287 SER A N 1
ATOM 2220 C CA . SER A 1 287 ? -14.938 24.938 -21.672 1 21.5 287 SER A CA 1
ATOM 2221 C C . SER A 1 287 ? -16.109 25.453 -20.844 1 21.5 287 SER A C 1
ATOM 2223 O O . SER A 1 287 ? -17.141 24.797 -20.734 1 21.5 287 SER A O 1
ATOM 2225 N N . ALA A 1 288 ? -15.82 26.156 -19.672 1 22.53 288 ALA A N 1
ATOM 2226 C CA . ALA A 1 288 ? -16.812 27.062 -19.078 1 22.53 288 ALA A CA 1
ATOM 2227 C C . ALA A 1 288 ? -17.641 27.75 -20.141 1 22.53 288 ALA A C 1
ATOM 2229 O O . ALA A 1 288 ? -17.109 28.281 -21.109 1 22.53 288 ALA A O 1
ATOM 2230 N N . LEU A 1 289 ? -18.859 27.188 -20.453 1 21.67 289 LEU A N 1
ATOM 2231 C CA . LEU A 1 289 ? -19.906 27.938 -21.109 1 21.67 289 LEU A CA 1
ATOM 2232 C C . LEU A 1 289 ? -19.844 29.422 -20.734 1 21.67 289 LEU A C 1
ATOM 2234 O O . LEU A 1 289 ? -19.547 29.75 -19.578 1 21.67 289 LEU A O 1
ATOM 2238 N N . GLN A 1 290 ? -19.578 30.266 -21.75 1 21.11 290 GLN A N 1
ATOM 2239 C CA . GLN A 1 290 ? -19.594 31.719 -21.75 1 21.11 290 GLN A CA 1
ATOM 2240 C C . GLN A 1 290 ? -20.859 32.25 -21.078 1 21.11 290 GLN A C 1
ATOM 2242 O O . GLN A 1 290 ? -21.969 31.969 -21.531 1 21.11 290 GLN A O 1
ATOM 2247 N N . PRO A 1 291 ? -20.922 32.281 -19.656 1 22.25 291 PRO A N 1
ATOM 2248 C CA . PRO A 1 291 ? -22.109 32.969 -19.203 1 22.25 291 PRO A CA 1
ATOM 2249 C C . PRO A 1 291 ? -22.422 34.219 -20.016 1 22.25 291 PRO A C 1
ATOM 2251 O O . PRO A 1 291 ? -21.5 34.875 -20.516 1 22.25 291 PRO A O 1
ATOM 2254 N N . GLN A 1 292 ? -23.438 34.125 -20.812 1 20.92 292 GLN A N 1
ATOM 2255 C CA . GLN A 1 292 ? -24.031 35.281 -21.469 1 20.92 292 GLN A CA 1
ATOM 2256 C C . GLN A 1 292 ? -23.953 36.531 -20.578 1 20.92 292 GLN A C 1
ATOM 2258 O O . GLN A 1 292 ? -23.812 36.406 -19.359 1 20.92 292 GLN A O 1
ATOM 2263 N N . ASP A 1 293 ? -24.047 37.719 -21.172 1 21.66 293 ASP A N 1
ATOM 2264 C CA . ASP A 1 293 ? -23.828 39.125 -20.984 1 21.66 293 ASP A CA 1
ATOM 2265 C C . ASP A 1 293 ? -24.688 39.688 -19.844 1 21.66 293 ASP A C 1
ATOM 2267 O O . ASP A 1 293 ? -24.812 40.875 -19.688 1 21.66 293 ASP A O 1
ATOM 2271 N N . GLY A 1 294 ? -25.375 38.719 -19.031 1 20.09 294 GLY A N 1
ATOM 2272 C CA . GLY A 1 294 ? -26.406 39.594 -18.469 1 20.09 294 GLY A CA 1
ATOM 2273 C C . GLY A 1 294 ? -25.828 40.844 -17.781 1 20.09 294 GLY A C 1
ATOM 2274 O O . GLY A 1 294 ? -24.641 40.875 -17.453 1 20.09 294 GLY A O 1
ATOM 2275 N N . THR A 1 295 ? -26.5 41.969 -17.938 1 21.08 295 THR A N 1
ATOM 2276 C CA . THR A 1 295 ? -26.375 43.375 -17.531 1 21.08 295 THR A CA 1
ATOM 2277 C C . THR A 1 295 ? -26.078 43.469 -16.031 1 21.08 295 THR A C 1
ATOM 2279 O O . THR A 1 295 ? -26.953 43.188 -15.203 1 21.08 295 THR A O 1
ATOM 2282 N N . ALA A 1 296 ? -24.938 42.781 -15.703 1 22.17 296 ALA A N 1
ATOM 2283 C CA . ALA A 1 296 ? -24.594 42.906 -14.289 1 22.17 296 ALA A CA 1
ATOM 2284 C C . ALA A 1 296 ? -24.703 44.344 -13.812 1 22.17 296 ALA A C 1
ATOM 2286 O O . ALA A 1 296 ? -23.984 45.219 -14.312 1 22.17 296 ALA A O 1
ATOM 2287 N N . SER A 1 297 ? -25.906 44.719 -13.398 1 19.53 297 SER A N 1
ATOM 2288 C CA . SER A 1 297 ? -26.203 46.062 -12.859 1 19.53 297 SER A CA 1
ATOM 2289 C C . SER A 1 297 ? -25.172 46.469 -11.812 1 19.53 297 SER A C 1
ATOM 2291 O O . SER A 1 297 ? -24.516 45.594 -11.219 1 19.53 297 SER A O 1
ATOM 2293 N N . SER A 1 298 ? -24.797 47.719 -11.789 1 20.8 298 SER A N 1
ATOM 2294 C CA . SER A 1 298 ? -23.828 48.594 -11.18 1 20.8 298 SER A CA 1
ATOM 2295 C C . SER A 1 298 ? -23.875 48.531 -9.656 1 20.8 298 SER A C 1
ATOM 2297 O O . SER A 1 298 ? -24.922 48.781 -9.055 1 20.8 298 SER A O 1
ATOM 2299 N N . PRO A 1 299 ? -23.219 47.5 -9.102 1 20.48 299 PRO A N 1
ATOM 2300 C CA . PRO A 1 299 ? -23.391 47.438 -7.648 1 20.48 299 PRO A CA 1
ATOM 2301 C C . PRO A 1 299 ? -23.094 48.781 -6.977 1 20.48 299 PRO A C 1
ATOM 2303 O O . PRO A 1 299 ? -22.203 49.531 -7.418 1 20.48 299 PRO A O 1
ATOM 2306 N N . ALA A 1 300 ? -24.016 49.406 -6.355 1 19.05 300 ALA A N 1
ATOM 2307 C CA . ALA A 1 300 ? -24 50.688 -5.637 1 19.05 300 ALA A CA 1
ATOM 2308 C C . ALA A 1 300 ? -22.891 50.719 -4.594 1 19.05 300 ALA A C 1
ATOM 2310 O O . ALA A 1 300 ? -22.578 49.688 -3.986 1 19.05 300 ALA A O 1
ATOM 2311 N N . ARG A 1 301 ? -22.094 51.656 -4.66 1 22.08 301 ARG A N 1
ATOM 2312 C CA . ARG A 1 301 ? -21.016 52.25 -3.871 1 22.08 301 ARG A CA 1
ATOM 2313 C C . ARG A 1 301 ? -21.391 52.281 -2.393 1 22.08 301 ARG A C 1
ATOM 2315 O O . ARG A 1 301 ? -22.281 53.031 -1.994 1 22.08 301 ARG A O 1
ATOM 2322 N N . VAL A 1 302 ? -21.562 51.156 -1.724 1 18.53 302 VAL A N 1
ATOM 2323 C CA . VAL A 1 302 ? -21.891 51.375 -0.32 1 18.53 302 VAL A CA 1
ATOM 2324 C C . VAL A 1 302 ? -20.766 52.188 0.345 1 18.53 302 VAL A C 1
ATOM 2326 O O . VAL A 1 302 ? -19.578 51.875 0.174 1 18.53 302 VAL A O 1
ATOM 2329 N N . ALA A 1 303 ? -20.922 53.406 0.817 1 21.92 303 ALA A N 1
ATOM 2330 C CA . ALA A 1 303 ? -20.203 54.5 1.464 1 21.92 303 ALA A CA 1
ATOM 2331 C C . ALA A 1 303 ? -19.703 54.094 2.846 1 21.92 303 ALA A C 1
ATOM 2333 O O . ALA A 1 303 ? -20.359 54.344 3.855 1 21.92 303 ALA A O 1
ATOM 2334 N N . GLY A 1 304 ? -19.25 52.844 3.029 1 19.97 304 GLY A N 1
ATOM 2335 C CA . GLY A 1 304 ? -18.969 52.656 4.441 1 19.97 304 GLY A CA 1
ATOM 2336 C C . GLY A 1 304 ? -17.922 53.594 4.988 1 19.97 304 GLY A C 1
ATOM 2337 O O . GLY A 1 304 ? -16.859 53.781 4.387 1 19.97 304 GLY A O 1
ATOM 2338 N N . GLU A 1 305 ? -18.141 54.656 5.688 1 22.75 305 GLU A N 1
ATOM 2339 C CA . GLU A 1 305 ? -17.359 55.625 6.43 1 22.75 305 GLU A CA 1
ATOM 2340 C C . GLU A 1 305 ? -16.484 54.938 7.484 1 22.75 305 GLU A C 1
ATOM 2342 O O . GLU A 1 305 ? -16.953 54.656 8.586 1 22.75 305 GLU A O 1
ATOM 2347 N N . GLY A 1 306 ? -15.875 53.812 7.23 1 23.25 306 GLY A N 1
ATOM 2348 C CA . GLY A 1 306 ? -15.148 53.219 8.336 1 23.25 306 GLY A CA 1
ATOM 2349 C C . GLY A 1 306 ? -14.086 54.125 8.93 1 23.25 306 GLY A C 1
ATOM 2350 O O . GLY A 1 306 ? -13.5 54.938 8.219 1 23.25 306 GLY A O 1
ATOM 2351 N N . ASP A 1 307 ? -14.078 54.438 10.234 1 25.22 307 ASP A N 1
ATOM 2352 C CA . ASP A 1 307 ? -13.148 55.156 11.102 1 25.22 307 ASP A CA 1
ATOM 2353 C C . ASP A 1 307 ? -11.742 54.531 11.016 1 25.22 307 ASP A C 1
ATOM 2355 O O . ASP A 1 307 ? -11.602 53.312 10.852 1 25.22 307 ASP A O 1
ATOM 2359 N N . ASN A 1 308 ? -10.633 55.312 10.828 1 25.61 308 ASN A N 1
ATOM 2360 C CA . ASN A 1 308 ? -9.195 55.25 10.594 1 25.61 308 ASN A CA 1
ATOM 2361 C C . ASN A 1 308 ? -8.469 54.594 11.758 1 25.61 308 ASN A C 1
ATOM 2363 O O . ASN A 1 308 ? -8.156 55.25 12.758 1 25.61 308 ASN A O 1
ATOM 2367 N N . CYS A 1 309 ? -8.844 53.469 12.375 1 28.52 309 CYS A N 1
ATOM 2368 C CA . CYS A 1 309 ? -7.91 52.938 13.359 1 28.52 309 CYS A CA 1
ATOM 2369 C C . CYS A 1 309 ? -6.504 52.844 12.781 1 28.52 309 CYS A C 1
ATOM 2371 O O . CYS A 1 309 ? -6.301 52.25 11.711 1 28.52 309 CYS A O 1
ATOM 2373 N N . SER A 1 310 ? -5.598 53.719 13.164 1 28.91 310 SER A N 1
ATOM 2374 C CA . SER A 1 310 ? -4.203 53.906 12.773 1 28.91 310 SER A CA 1
ATOM 2375 C C . SER A 1 310 ? -3.371 52.656 13.039 1 28.91 310 SER A C 1
ATOM 2377 O O . SER A 1 310 ? -3.291 52.188 14.172 1 28.91 310 SER A O 1
ATOM 2379 N N . ILE A 1 311 ? -3.344 51.719 12.219 1 36.22 311 ILE A N 1
ATOM 2380 C CA . ILE A 1 311 ? -2.285 50.719 12.125 1 36.22 311 ILE A CA 1
ATOM 2381 C C . ILE A 1 311 ? -0.922 51.406 12.164 1 36.22 311 ILE A C 1
ATOM 2383 O O . ILE A 1 311 ? -0.57 52.156 11.242 1 36.22 311 ILE A O 1
ATOM 2387 N N . GLU A 1 312 ? -0.462 51.938 13.32 1 33.22 312 GLU A N 1
ATOM 2388 C CA . GLU A 1 312 ? 0.89 52.5 13.359 1 33.22 312 GLU A CA 1
ATOM 2389 C C . GLU A 1 312 ? 1.92 51.438 12.93 1 33.22 312 GLU A C 1
ATOM 2391 O O . GLU A 1 312 ? 1.91 50.312 13.414 1 33.22 312 GLU A O 1
ATOM 2396 N N . THR A 1 313 ? 2.432 51.469 11.773 1 36.12 313 THR A N 1
ATOM 2397 C CA . THR A 1 313 ? 3.559 50.75 11.227 1 36.12 313 THR A CA 1
ATOM 2398 C C . THR A 1 313 ? 4.828 51 12.031 1 36.12 313 THR A C 1
ATOM 2400 O O . THR A 1 313 ? 5.457 52.062 11.875 1 36.12 313 THR A O 1
ATOM 2403 N N . PRO A 1 314 ? 4.934 50.75 13.297 1 35.25 314 PRO A N 1
ATOM 2404 C CA . PRO A 1 314 ? 6.289 51.094 13.734 1 35.25 314 PRO A CA 1
ATOM 2405 C C . PRO A 1 314 ? 7.367 50.312 12.992 1 35.25 314 PRO A C 1
ATOM 2407 O O . PRO A 1 314 ? 7.113 49.188 12.516 1 35.25 314 PRO A O 1
ATOM 2410 N N . GLY A 1 315 ? 8.531 50.969 12.547 1 36.56 315 GLY A N 1
ATOM 2411 C CA . GLY A 1 315 ? 9.727 50.656 11.773 1 36.56 315 GLY A CA 1
ATOM 2412 C C . GLY A 1 315 ? 10.367 49.344 12.164 1 36.56 315 GLY A C 1
ATOM 2413 O O . GLY A 1 315 ? 11.109 48.75 11.383 1 36.56 315 GLY A O 1
ATOM 2414 N N . ASP A 1 316 ? 10.609 49.031 13.43 1 40.41 316 ASP A N 1
ATOM 2415 C CA . ASP A 1 316 ? 11.617 48.094 13.891 1 40.41 316 ASP A CA 1
ATOM 2416 C C . ASP A 1 316 ? 11.117 46.656 13.781 1 40.41 316 ASP A C 1
ATOM 2418 O O . ASP A 1 316 ? 11.812 45.719 14.172 1 40.41 316 ASP A O 1
ATOM 2422 N N . ALA A 1 317 ? 9.961 46.25 13.602 1 48.75 317 ALA A N 1
ATOM 2423 C CA . ALA A 1 317 ? 9.445 44.875 13.523 1 48.75 317 ALA A CA 1
ATOM 2424 C C . ALA A 1 317 ? 9.812 44.219 12.195 1 48.75 317 ALA A C 1
ATOM 2426 O O . ALA A 1 317 ? 9.438 43.094 11.938 1 48.75 317 ALA A O 1
ATOM 2427 N N . GLU A 1 318 ? 10.281 44.938 11.203 1 48.78 318 GLU A N 1
ATOM 2428 C CA . GLU A 1 318 ? 10.484 44.625 9.797 1 48.78 318 GLU A CA 1
ATOM 2429 C C . GLU A 1 318 ? 11.305 43.344 9.625 1 48.78 318 GLU A C 1
ATOM 2431 O O . GLU A 1 318 ? 11.102 42.594 8.664 1 48.78 318 GLU A O 1
ATOM 2436 N N . ASP A 1 319 ? 12.367 43.125 10.531 1 55.22 319 ASP A N 1
ATOM 2437 C CA . ASP A 1 319 ? 13.336 42.094 10.156 1 55.22 319 ASP A CA 1
ATOM 2438 C C . ASP A 1 319 ? 13.164 40.844 11.016 1 55.22 319 ASP A C 1
ATOM 2440 O O . ASP A 1 319 ? 14.07 40.031 11.102 1 55.22 319 ASP A O 1
ATOM 2444 N N . ALA A 1 320 ? 11.906 40.719 11.672 1 66.06 320 ALA A N 1
ATOM 2445 C CA . ALA A 1 320 ? 11.859 39.625 12.633 1 66.06 320 ALA A CA 1
ATOM 2446 C C . ALA A 1 320 ? 11.508 38.312 11.945 1 66.06 320 ALA A C 1
ATOM 2448 O O . ALA A 1 320 ? 10.625 38.25 11.086 1 66.06 320 ALA A O 1
ATOM 2449 N N . ASP A 1 321 ? 12.32 37.281 12.227 1 82.94 321 ASP A N 1
ATOM 2450 C CA . ASP A 1 321 ? 12.031 35.938 11.766 1 82.94 321 ASP A CA 1
ATOM 2451 C C . ASP A 1 321 ? 10.781 35.375 12.445 1 82.94 321 ASP A C 1
ATOM 2453 O O . ASP A 1 321 ? 10.484 35.719 13.594 1 82.94 321 ASP A O 1
ATOM 2457 N N . LEU A 1 322 ? 9.898 34.812 11.75 1 91.12 322 LEU A N 1
ATOM 2458 C CA . LEU A 1 322 ? 8.656 34.219 12.273 1 91.12 322 LEU A CA 1
ATOM 2459 C C . LEU A 1 322 ? 8.836 32.75 12.602 1 91.12 322 LEU A C 1
ATOM 2461 O O . LEU A 1 322 ? 9.742 32.094 12.086 1 91.12 322 LEU A O 1
ATOM 2465 N N . TYR A 1 323 ? 7.98 32.281 13.539 1 93.62 323 TYR A N 1
ATOM 2466 C CA . TYR A 1 323 ? 8.047 30.938 14.047 1 93.62 323 TYR A CA 1
ATOM 2467 C C . TYR A 1 323 ? 6.668 30.281 14.055 1 93.62 323 TYR A C 1
ATOM 2469 O O . TYR A 1 323 ? 5.648 30.984 13.992 1 93.62 323 TYR A O 1
ATOM 2477 N N . VAL A 1 324 ? 6.699 29 14.07 1 95.56 324 VAL A N 1
ATOM 2478 C CA . VAL A 1 324 ? 5.48 28.234 14.297 1 95.56 324 VAL A CA 1
ATOM 2479 C C . VAL A 1 324 ? 5.059 28.344 15.758 1 95.56 324 VAL A C 1
ATOM 2481 O O . VAL A 1 324 ? 5.883 28.188 16.672 1 95.56 324 VAL A O 1
ATOM 2484 N N . PRO A 1 325 ? 3.814 28.625 16 1 96.12 325 PRO A N 1
ATOM 2485 C CA . PRO A 1 325 ? 3.42 28.969 17.375 1 96.12 325 PRO A CA 1
ATOM 2486 C C . PRO A 1 325 ? 3.107 27.734 18.219 1 96.12 325 PRO A C 1
ATOM 2488 O O . PRO A 1 325 ? 2.84 26.656 17.672 1 96.12 325 PRO A O 1
ATOM 2491 N N . GLY A 1 326 ? 3.141 27.875 19.578 1 96.88 326 GLY A N 1
ATOM 2492 C CA . GLY A 1 326 ? 2.664 26.891 20.547 1 96.88 326 GLY A CA 1
ATOM 2493 C C . GLY A 1 326 ? 3.6 25.703 20.719 1 96.88 326 GLY A C 1
ATOM 2494 O O . GLY A 1 326 ? 4.82 25.859 20.625 1 96.88 326 GLY A O 1
ATOM 2495 N N . ASN A 1 327 ? 3.014 24.625 21.172 1 97.62 327 ASN A N 1
ATOM 2496 C CA . ASN A 1 327 ? 3.762 23.375 21.281 1 97.62 327 ASN A CA 1
ATOM 2497 C C . ASN A 1 327 ? 4.023 22.75 19.922 1 97.62 327 ASN A C 1
ATOM 2499 O O . ASN A 1 327 ? 3.107 22.234 19.281 1 97.62 327 ASN A O 1
ATOM 2503 N N . CYS A 1 328 ? 5.25 22.766 19.547 1 98.06 328 CYS A N 1
ATOM 2504 C CA . CYS A 1 328 ? 5.617 22.188 18.25 1 98.06 328 CYS A CA 1
ATOM 2505 C C . CYS A 1 328 ? 5.777 20.688 18.344 1 98.06 328 CYS A C 1
ATOM 2507 O O . CYS A 1 328 ? 6.762 20.188 18.891 1 98.06 328 CYS A O 1
ATOM 2509 N N . VAL A 1 329 ? 4.828 19.984 17.844 1 98.62 329 VAL A N 1
ATOM 2510 C CA . VAL A 1 329 ? 4.934 18.547 17.734 1 98.62 329 VAL A CA 1
ATOM 2511 C C . VAL A 1 329 ? 5.621 18.172 16.422 1 98.62 329 VAL A C 1
ATOM 2513 O O . VAL A 1 329 ? 5.027 18.281 15.344 1 98.62 329 VAL A O 1
ATOM 2516 N N . TRP A 1 330 ? 6.785 17.656 16.547 1 98.56 330 TRP A N 1
ATOM 2517 C CA . TRP A 1 330 ? 7.602 17.328 15.383 1 98.56 330 TRP A CA 1
ATOM 2518 C C . TRP A 1 330 ? 7.672 15.828 15.164 1 98.56 330 TRP A C 1
ATOM 2520 O O . TRP A 1 330 ? 8.094 15.078 16.047 1 98.56 330 TRP A O 1
ATOM 2530 N N . ILE A 1 331 ? 7.16 15.43 14.008 1 97.81 331 ILE A N 1
ATOM 2531 C CA . ILE A 1 331 ? 7.34 14.055 13.562 1 97.81 331 ILE A CA 1
ATOM 2532 C C . ILE A 1 331 ? 8.633 13.945 12.75 1 97.81 331 ILE A C 1
ATOM 2534 O O . ILE A 1 331 ? 8.812 14.656 11.758 1 97.81 331 ILE A O 1
ATOM 2538 N N . TYR A 1 332 ? 9.492 13.094 13.18 1 96.38 332 TYR A N 1
ATOM 2539 C CA . TYR A 1 332 ? 10.781 12.961 12.516 1 96.38 332 TYR A CA 1
ATOM 2540 C C . TYR A 1 332 ? 11.109 11.5 12.242 1 96.38 332 TYR A C 1
ATOM 2542 O O . TYR A 1 332 ? 10.484 10.602 12.805 1 96.38 332 TYR A O 1
ATOM 2550 N N . ARG A 1 333 ? 12.008 11.344 11.328 1 91.5 333 ARG A N 1
ATOM 2551 C CA . ARG A 1 333 ? 12.391 10 10.898 1 91.5 333 ARG A CA 1
ATOM 2552 C C . ARG A 1 333 ? 13.602 9.5 11.688 1 91.5 333 ARG A C 1
ATOM 2554 O O . ARG A 1 333 ? 14.539 10.258 11.945 1 91.5 333 ARG A O 1
ATOM 2561 N N . VAL A 1 334 ? 13.5 8.25 12.117 1 91.56 334 VAL A N 1
ATOM 2562 C CA . VAL A 1 334 ? 14.594 7.551 12.789 1 91.56 334 VAL A CA 1
ATOM 2563 C C . VAL A 1 334 ? 14.773 6.16 12.188 1 91.56 334 VAL A C 1
ATOM 2565 O O . VAL A 1 334 ? 13.945 5.27 12.422 1 91.56 334 VAL A O 1
ATOM 2568 N N . ARG A 1 335 ? 15.859 5.926 11.523 1 88.62 335 ARG A N 1
ATOM 2569 C CA . ARG A 1 335 ? 16.172 4.625 10.945 1 88.62 335 ARG A CA 1
ATOM 2570 C C . ARG A 1 335 ? 14.969 4.039 10.219 1 88.62 335 ARG A C 1
ATOM 2572 O O . ARG A 1 335 ? 14.594 2.891 10.461 1 88.62 335 ARG A O 1
ATOM 2579 N N . GLY A 1 336 ? 14.328 4.883 9.461 1 81.38 336 GLY A N 1
ATOM 2580 C CA . GLY A 1 336 ? 13.273 4.395 8.586 1 81.38 336 GLY A CA 1
ATOM 2581 C C . GLY A 1 336 ? 11.898 4.453 9.227 1 81.38 336 GLY A C 1
ATOM 2582 O O . GLY A 1 336 ? 10.891 4.23 8.555 1 81.38 336 GLY A O 1
ATOM 2583 N N . HIS A 1 337 ? 11.734 4.621 10.445 1 87.5 337 HIS A N 1
ATOM 2584 C CA . HIS A 1 337 ? 10.414 4.762 11.055 1 87.5 337 HIS A CA 1
ATOM 2585 C C . HIS A 1 337 ? 10.195 6.184 11.562 1 87.5 337 HIS A C 1
ATOM 2587 O O . HIS A 1 337 ? 11.078 7.035 11.445 1 87.5 337 HIS A O 1
ATOM 2593 N N . LEU A 1 338 ? 8.961 6.473 12.016 1 91.06 338 LEU A N 1
ATOM 2594 C CA . LEU A 1 338 ? 8.617 7.82 12.453 1 91.06 338 LEU A CA 1
ATOM 2595 C C . LEU A 1 338 ? 8.422 7.875 13.969 1 91.06 338 LEU A C 1
ATOM 2597 O O . LEU A 1 338 ? 7.855 6.949 14.555 1 91.06 338 LEU A O 1
ATOM 2601 N N . GLU A 1 339 ? 8.93 8.867 14.555 1 93.88 339 GLU A N 1
ATOM 2602 C CA . GLU A 1 339 ? 8.711 9.227 15.953 1 93.88 339 GLU A CA 1
ATOM 2603 C C . GLU A 1 339 ? 8.281 10.68 16.094 1 93.88 339 GLU A C 1
ATOM 2605 O O . GLU A 1 339 ? 8.289 11.43 15.117 1 93.88 339 GLU A O 1
ATOM 2610 N N . ALA A 1 340 ? 7.812 11.008 17.25 1 97.69 340 ALA A N 1
ATOM 2611 C CA . ALA A 1 340 ? 7.375 12.383 17.453 1 97.69 340 ALA A CA 1
ATOM 2612 C C . ALA A 1 340 ? 7.754 12.883 18.859 1 97.69 340 ALA A C 1
ATOM 2614 O O . ALA A 1 340 ? 7.824 12.094 19.797 1 97.69 340 ALA A O 1
ATOM 2615 N N . SER A 1 341 ? 8.047 14.133 19 1 97.75 341 SER A N 1
ATOM 2616 C CA . SER A 1 341 ? 8.344 14.828 20.25 1 97.75 341 SER A CA 1
ATOM 2617 C C . SER A 1 341 ? 7.836 16.266 20.219 1 97.75 341 SER A C 1
ATOM 2619 O O . SER A 1 341 ? 7.555 16.797 19.141 1 97.75 341 SER A O 1
ATOM 2621 N N . VAL A 1 342 ? 7.617 16.797 21.375 1 98.19 342 VAL A N 1
ATOM 2622 C CA . VAL A 1 342 ? 7.387 18.234 21.5 1 98.19 342 VAL A CA 1
ATOM 2623 C C . VAL A 1 342 ? 8.727 18.953 21.578 1 98.19 342 VAL A C 1
ATOM 2625 O O . VAL A 1 342 ? 9.539 18.688 22.469 1 98.19 342 VAL A O 1
ATOM 2628 N N . VAL A 1 343 ? 8.93 19.859 20.656 1 97.88 343 VAL A N 1
ATOM 2629 C CA . VAL A 1 343 ? 10.25 20.484 20.547 1 97.88 343 VAL A CA 1
ATOM 2630 C C . VAL A 1 343 ? 10.109 22 20.547 1 97.88 343 VAL A C 1
ATOM 2632 O O . VAL A 1 343 ? 9.016 22.531 20.328 1 97.88 343 VAL A O 1
ATOM 2635 N N . PRO A 1 344 ? 11.203 22.656 20.828 1 96 344 PRO A N 1
ATOM 2636 C CA . PRO A 1 344 ? 11.156 24.125 20.703 1 96 344 PRO A CA 1
ATOM 2637 C C . PRO A 1 344 ? 10.969 24.578 19.266 1 96 344 PRO A C 1
ATOM 2639 O O . PRO A 1 344 ? 11.414 23.906 18.328 1 96 344 PRO A O 1
ATOM 2642 N N . CYS A 1 345 ? 10.383 25.703 19.062 1 94.62 345 CYS A N 1
ATOM 2643 C CA . CYS A 1 345 ? 10.039 26.188 17.719 1 94.62 345 CYS A CA 1
ATOM 2644 C C . CYS A 1 345 ? 11.289 26.609 16.969 1 94.62 345 CYS A C 1
ATOM 2646 O O . CYS A 1 345 ? 11.258 26.766 15.742 1 94.62 345 CYS A O 1
ATOM 2648 N N . ASP A 1 346 ? 12.391 26.828 17.672 1 93.75 346 ASP A N 1
ATOM 2649 C CA . ASP A 1 346 ? 13.617 27.281 17.016 1 93.75 346 ASP A CA 1
ATOM 2650 C C . ASP A 1 346 ? 14.594 26.125 16.828 1 93.75 346 ASP A C 1
ATOM 2652 O O . ASP A 1 346 ? 15.789 26.344 16.641 1 93.75 346 ASP A O 1
ATOM 2656 N N . LEU A 1 347 ? 14.117 24.906 16.953 1 95.44 347 LEU A N 1
ATOM 2657 C CA . LEU A 1 347 ? 14.969 23.75 16.672 1 95.44 347 LEU A CA 1
ATOM 2658 C C . LEU A 1 347 ? 15.602 23.859 15.297 1 95.44 347 LEU A C 1
ATOM 2660 O O . LEU A 1 347 ? 14.906 24.141 14.312 1 95.44 347 LEU A O 1
ATOM 2664 N N . PRO A 1 348 ? 16.844 23.594 15.172 1 93.5 348 PRO A N 1
ATOM 2665 C CA . PRO A 1 348 ? 17.578 23.859 13.938 1 93.5 348 PRO A CA 1
ATOM 2666 C C . PRO A 1 348 ? 16.969 23.172 12.719 1 93.5 348 PRO A C 1
ATOM 2668 O O . PRO A 1 348 ? 16.797 23.812 11.68 1 93.5 348 PRO A O 1
ATOM 2671 N N . PRO A 1 349 ? 16.578 21.906 12.789 1 94.12 349 PRO A N 1
ATOM 2672 C CA . PRO A 1 349 ? 16 21.281 11.594 1 94.12 349 PRO A CA 1
ATOM 2673 C C . PR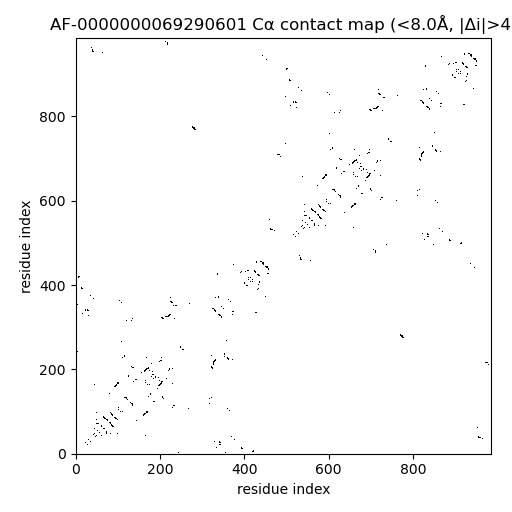O A 1 349 ? 14.711 21.953 11.141 1 94.12 349 PRO A C 1
ATOM 2675 O O . PRO A 1 349 ? 14.297 21.797 9.992 1 94.12 349 PRO A O 1
ATOM 2678 N N . LEU A 1 350 ? 14.031 22.656 12 1 94.94 350 LEU A N 1
ATOM 2679 C CA . LEU A 1 350 ? 12.773 23.312 11.672 1 94.94 350 LEU A CA 1
ATOM 2680 C C . LEU A 1 350 ? 13.016 24.703 11.094 1 94.94 350 LEU A C 1
ATOM 2682 O O . LEU A 1 350 ? 12.086 25.344 10.609 1 94.94 350 LEU A O 1
ATOM 2686 N N . ARG A 1 351 ? 14.273 25.109 11.078 1 93.12 351 ARG A N 1
ATOM 2687 C CA . ARG A 1 351 ? 14.641 26.438 10.609 1 93.12 351 ARG A CA 1
ATOM 2688 C C . ARG A 1 351 ? 15.461 26.375 9.328 1 93.12 351 ARG A C 1
ATOM 2690 O O . ARG A 1 351 ? 16.219 27.281 9.016 1 93.12 351 ARG A O 1
ATOM 2697 N N . ARG A 1 352 ? 15.344 25.266 8.703 1 91.69 352 ARG A N 1
ATOM 2698 C CA . ARG A 1 352 ? 16.047 25.062 7.441 1 91.69 352 ARG A CA 1
ATOM 2699 C C . ARG A 1 352 ? 15.18 24.312 6.441 1 91.69 352 ARG A C 1
ATOM 2701 O O . ARG A 1 352 ? 14.492 23.344 6.805 1 91.69 352 ARG A O 1
ATOM 2708 N N . LEU A 1 353 ? 15.266 24.781 5.227 1 89.88 353 LEU A N 1
ATOM 2709 C CA . LEU A 1 353 ? 14.539 24.078 4.168 1 89.88 353 LEU A CA 1
ATOM 2710 C C . LEU A 1 353 ? 15.367 22.922 3.625 1 89.88 353 LEU A C 1
ATOM 2712 O O . LEU A 1 353 ? 16.531 23.109 3.25 1 89.88 353 LEU A O 1
ATOM 2716 N N . ILE A 1 354 ? 14.781 21.797 3.641 1 90.38 354 ILE A N 1
ATOM 2717 C CA . ILE A 1 354 ? 15.43 20.594 3.113 1 90.38 354 ILE A CA 1
ATOM 2718 C C . ILE A 1 354 ? 14.805 20.234 1.767 1 90.38 354 ILE A C 1
ATOM 2720 O O . ILE A 1 354 ? 13.594 20.047 1.664 1 90.38 354 ILE A O 1
ATOM 2724 N N . LEU A 1 355 ? 15.68 20.172 0.823 1 86.94 355 LEU A N 1
ATOM 2725 C CA . LEU A 1 355 ? 15.227 19.812 -0.517 1 86.94 355 LEU A CA 1
ATOM 2726 C C . LEU A 1 355 ? 15.078 18.312 -0.662 1 86.94 355 LEU A C 1
ATOM 2728 O O . LEU A 1 355 ? 15.953 17.641 -1.23 1 86.94 355 LEU A O 1
ATOM 2732 N N . ASP A 1 356 ? 14 17.812 -0.231 1 88.5 356 ASP A N 1
ATOM 2733 C CA . ASP A 1 356 ? 13.664 16.391 -0.266 1 88.5 356 ASP A CA 1
ATOM 2734 C C . ASP A 1 356 ? 12.445 16.125 -1.148 1 88.5 356 ASP A C 1
ATOM 2736 O O . ASP A 1 356 ? 11.586 17 -1.3 1 88.5 356 ASP A O 1
ATOM 2740 N N . LYS A 1 357 ? 12.406 14.945 -1.727 1 83.44 357 LYS A N 1
ATOM 2741 C CA . LYS A 1 357 ? 11.297 14.594 -2.598 1 83.44 357 LYS A CA 1
ATOM 2742 C C . LYS A 1 357 ? 9.969 14.617 -1.836 1 83.44 357 LYS A C 1
ATOM 2744 O O . LYS A 1 357 ? 8.906 14.758 -2.436 1 83.44 357 LYS A O 1
ATOM 2749 N N . ARG A 1 358 ? 10.031 14.555 -0.524 1 89.25 358 ARG A N 1
ATOM 2750 C CA . ARG A 1 358 ? 8.812 14.477 0.284 1 89.25 358 ARG A CA 1
ATOM 2751 C C . ARG A 1 358 ? 8.43 15.852 0.827 1 89.25 358 ARG A C 1
ATOM 2753 O O . ARG A 1 358 ? 7.457 15.977 1.574 1 89.25 358 ARG A O 1
ATOM 2760 N N . MET A 1 359 ? 9.102 16.875 0.508 1 90 359 MET A N 1
ATOM 2761 C CA . MET A 1 359 ? 8.938 18.172 1.157 1 90 359 MET A CA 1
ATOM 2762 C C . MET A 1 359 ? 7.52 18.703 0.961 1 90 359 MET A C 1
ATOM 2764 O O . MET A 1 359 ? 7.004 19.422 1.809 1 90 359 MET A O 1
ATOM 2768 N N . PHE A 1 360 ? 6.809 18.266 -0.134 1 86.06 360 PHE A N 1
ATOM 2769 C CA . PHE A 1 360 ? 5.434 18.703 -0.339 1 86.06 360 PHE A CA 1
ATOM 2770 C C . PHE A 1 360 ? 4.461 17.562 -0.072 1 86.06 360 PHE A C 1
ATOM 2772 O O . PHE A 1 360 ? 3.328 17.781 0.359 1 86.06 360 PHE A O 1
ATOM 2779 N N . GLN A 1 361 ? 4.906 16.359 -0.31 1 89.12 361 GLN A N 1
ATOM 2780 C CA . GLN A 1 361 ? 4.07 15.195 -0.042 1 89.12 361 GLN A CA 1
ATOM 2781 C C . GLN A 1 361 ? 3.703 15.109 1.437 1 89.12 361 GLN A C 1
ATOM 2783 O O . GLN A 1 361 ? 2.57 14.766 1.783 1 89.12 361 GLN A O 1
ATOM 2788 N N . ASP A 1 362 ? 4.621 15.438 2.258 1 93.5 362 ASP A N 1
ATOM 2789 C CA . ASP A 1 362 ? 4.41 15.359 3.701 1 93.5 362 ASP A CA 1
ATOM 2790 C C . ASP A 1 362 ? 3.465 16.453 4.18 1 93.5 362 ASP A C 1
ATOM 2792 O O . ASP A 1 362 ? 3.029 16.453 5.332 1 93.5 362 ASP A O 1
ATOM 2796 N N . HIS A 1 363 ? 3.109 17.328 3.273 1 93 363 HIS A N 1
ATOM 2797 C CA . HIS A 1 363 ? 2.213 18.438 3.615 1 93 363 HIS A CA 1
ATOM 2798 C C . HIS A 1 363 ? 0.753 18.031 3.453 1 93 363 HIS A C 1
ATOM 2800 O O . HIS A 1 363 ? -0.145 18.703 3.959 1 93 363 HIS A O 1
ATOM 2806 N N . THR A 1 364 ? 0.494 16.969 2.852 1 91.44 364 THR A N 1
ATOM 2807 C CA . THR A 1 364 ? -0.868 16.578 2.514 1 91.44 364 THR A CA 1
ATOM 2808 C C . THR A 1 364 ? -1.587 16.016 3.736 1 91.44 364 THR A C 1
ATOM 2810 O O . THR A 1 364 ? -0.949 15.484 4.652 1 91.44 364 THR A O 1
ATOM 2813 N N . ALA A 1 365 ? -2.895 16.141 3.695 1 91.69 365 ALA A N 1
ATOM 2814 C CA . ALA A 1 365 ? -3.729 15.648 4.789 1 91.69 365 ALA A CA 1
ATOM 2815 C C . ALA A 1 365 ? -3.521 14.156 5 1 91.69 365 ALA A C 1
ATOM 2817 O O . ALA A 1 365 ? -3.389 13.695 6.137 1 91.69 365 ALA A O 1
ATOM 2818 N N . THR A 1 366 ? -3.475 13.438 3.904 1 87.44 366 THR A N 1
ATOM 2819 C CA . THR A 1 366 ? -3.316 11.984 3.98 1 87.44 366 THR A CA 1
ATOM 2820 C C . THR A 1 366 ? -1.968 11.625 4.598 1 87.44 366 THR A C 1
ATOM 2822 O O . THR A 1 366 ? -1.891 10.75 5.461 1 87.44 366 THR A O 1
ATOM 2825 N N . ALA A 1 367 ? -0.94 12.312 4.176 1 91.56 367 ALA A N 1
ATOM 2826 C CA . ALA A 1 367 ? 0.393 12.031 4.703 1 91.56 367 ALA A CA 1
ATOM 2827 C C . ALA A 1 367 ? 0.471 12.344 6.191 1 91.56 367 ALA A C 1
ATOM 2829 O O . ALA A 1 367 ? 1.113 11.625 6.957 1 91.56 367 ALA A O 1
ATOM 2830 N N . ILE A 1 368 ? -0.15 13.391 6.57 1 95.25 368 ILE A N 1
ATOM 2831 C CA . ILE A 1 368 ? -0.154 13.797 7.973 1 95.25 368 ILE A CA 1
ATOM 2832 C C . ILE A 1 368 ? -0.863 12.734 8.812 1 95.25 368 ILE A C 1
ATOM 2834 O O . ILE A 1 368 ? -0.345 12.305 9.844 1 95.25 368 ILE A O 1
ATOM 2838 N N . HIS A 1 369 ? -1.982 12.344 8.391 1 91.38 369 HIS A N 1
ATOM 2839 C CA . HIS A 1 369 ? -2.746 11.336 9.109 1 91.38 369 HIS A CA 1
ATOM 2840 C C . HIS A 1 369 ? -1.975 10.023 9.203 1 91.38 369 HIS A C 1
ATOM 2842 O O . HIS A 1 369 ? -1.91 9.406 10.273 1 91.38 369 HIS A O 1
ATOM 2848 N N . GLN A 1 370 ? -1.422 9.641 8.117 1 87.19 370 GLN A N 1
ATOM 2849 C CA . GLN A 1 370 ? -0.643 8.406 8.086 1 87.19 370 GLN A CA 1
ATOM 2850 C C . GLN A 1 370 ? 0.562 8.5 9.016 1 87.19 370 GLN A C 1
ATOM 2852 O O . GLN A 1 370 ? 0.917 7.52 9.672 1 87.19 370 GLN A O 1
ATOM 2857 N N . ALA A 1 371 ? 1.191 9.617 9.031 1 93.12 371 ALA A N 1
ATOM 2858 C CA . ALA A 1 371 ? 2.34 9.812 9.906 1 93.12 371 ALA A CA 1
ATOM 2859 C C . ALA A 1 371 ? 1.931 9.703 11.375 1 93.12 371 ALA A C 1
ATOM 2861 O O . ALA A 1 371 ? 2.648 9.109 12.188 1 93.12 371 ALA A O 1
ATOM 2862 N N . LEU A 1 372 ? 0.832 10.258 11.703 1 93.19 372 LEU A N 1
ATOM 2863 C CA . LEU A 1 372 ? 0.34 10.18 13.07 1 93.19 372 LEU A CA 1
ATOM 2864 C C . LEU A 1 372 ? 0.046 8.734 13.461 1 93.19 372 LEU A C 1
ATOM 2866 O O . LEU A 1 372 ? 0.369 8.312 14.578 1 93.19 372 LEU A O 1
ATOM 2870 N N . LEU A 1 373 ? -0.543 8.031 12.578 1 87.06 373 LEU A N 1
ATOM 2871 C CA . LEU A 1 373 ? -0.811 6.625 12.836 1 87.06 373 LEU A CA 1
ATOM 2872 C C . LEU A 1 373 ? 0.489 5.852 13.039 1 87.06 373 LEU A C 1
ATOM 2874 O O . LEU A 1 373 ? 0.567 4.973 13.898 1 87.06 373 LEU A O 1
ATOM 2878 N N . ALA A 1 374 ? 1.448 6.172 12.203 1 86.75 374 ALA A N 1
ATOM 2879 C CA . ALA A 1 374 ? 2.746 5.512 12.32 1 86.75 374 ALA A CA 1
ATOM 2880 C C . ALA A 1 374 ? 3.389 5.805 13.672 1 86.75 374 ALA A C 1
ATOM 2882 O O . ALA A 1 374 ? 3.988 4.918 14.289 1 86.75 374 ALA A O 1
ATOM 2883 N N . VAL A 1 375 ? 3.295 6.996 14.094 1 92.12 375 VAL A N 1
ATOM 2884 C CA . VAL A 1 375 ? 3.84 7.387 15.391 1 92.12 375 VAL A CA 1
ATOM 2885 C C . VAL A 1 375 ? 3.141 6.605 16.5 1 92.12 375 VAL A C 1
ATOM 2887 O O . VAL A 1 375 ? 3.787 6.137 17.438 1 92.12 375 VAL A O 1
ATOM 2890 N N . ARG A 1 376 ? 1.869 6.484 16.438 1 88.44 376 ARG A N 1
ATOM 2891 C CA . ARG A 1 376 ? 1.117 5.715 17.422 1 88.44 376 ARG A CA 1
ATOM 2892 C C . ARG A 1 376 ? 1.59 4.266 17.469 1 88.44 376 ARG A C 1
ATOM 2894 O O . ARG A 1 376 ? 1.755 3.693 18.547 1 88.44 376 ARG A O 1
ATOM 2901 N N . ALA A 1 377 ? 1.766 3.75 16.297 1 81.19 377 ALA A N 1
ATOM 2902 C CA . ALA A 1 377 ? 2.205 2.359 16.203 1 81.19 377 ALA A CA 1
ATOM 2903 C C . ALA A 1 377 ? 3.596 2.186 16.812 1 81.19 377 ALA A C 1
ATOM 2905 O O . ALA A 1 377 ? 3.865 1.19 17.484 1 81.19 377 ALA A O 1
ATOM 2906 N N . SER A 1 378 ? 4.473 3.104 16.469 1 81.38 378 SER A N 1
ATOM 2907 C CA . SER A 1 378 ? 5.84 3.047 16.984 1 81.38 378 SER A CA 1
ATOM 2908 C C . SER A 1 378 ? 5.875 3.207 18.5 1 81.38 378 SER A C 1
ATOM 2910 O O . SER A 1 378 ? 6.746 2.646 19.156 1 81.38 378 SER A O 1
ATOM 2912 N N . SER A 1 379 ? 4.984 3.969 18.984 1 80.12 379 SER A N 1
ATOM 2913 C CA . SER A 1 379 ? 4.934 4.203 20.422 1 80.12 379 SER A CA 1
ATOM 2914 C C . SER A 1 379 ? 4.426 2.973 21.156 1 80.12 379 SER A C 1
ATOM 2916 O O . SER A 1 379 ? 4.762 2.766 22.328 1 80.12 379 SER A O 1
ATOM 2918 N N . SER A 1 380 ? 3.586 2.264 20.547 1 71.06 380 SER A N 1
ATOM 2919 C CA . SER A 1 380 ? 3.039 1.066 21.172 1 71.06 380 SER A CA 1
ATOM 2920 C C . SER A 1 380 ? 4.02 -0.099 21.094 1 71.06 380 SER A C 1
ATOM 2922 O O . SER A 1 380 ? 3.99 -1.002 21.922 1 71.06 380 SER A O 1
ATOM 2924 N N . SER A 1 381 ? 4.691 -0.173 19.969 1 58.84 381 SER A N 1
ATOM 2925 C CA . SER A 1 381 ? 5.617 -1.282 19.766 1 58.84 381 SER A CA 1
ATOM 2926 C C . SER A 1 381 ? 6.883 -1.11 20.594 1 58.84 381 SER A C 1
ATOM 2928 O O . SER A 1 381 ? 7.695 -2.035 20.703 1 58.84 381 SER A O 1
ATOM 2930 N N . ALA A 1 382 ? 7.305 0.161 21 1 51.72 382 ALA A N 1
ATOM 2931 C CA . ALA A 1 382 ? 8.578 0.371 21.688 1 51.72 382 ALA A CA 1
ATOM 2932 C C . ALA A 1 382 ? 8.758 -0.634 22.828 1 51.72 382 ALA A C 1
ATOM 2934 O O . ALA A 1 382 ? 9.836 -0.714 23.422 1 51.72 382 ALA A O 1
ATOM 2935 N N . SER A 1 383 ? 7.656 -0.955 23.516 1 45.09 383 SER A N 1
ATOM 2936 C CA . SER A 1 383 ? 8.242 -1.834 24.516 1 45.09 383 SER A CA 1
ATOM 2937 C C . SER A 1 383 ? 9.281 -2.768 23.891 1 45.09 383 SER A C 1
ATOM 2939 O O . SER A 1 383 ? 10.398 -2.873 24.391 1 45.09 383 SER A O 1
ATOM 2941 N N . GLY A 1 384 ? 8.859 -4.195 23.625 1 38.59 384 GLY A N 1
ATOM 2942 C CA . GLY A 1 384 ? 9.703 -5.367 23.5 1 38.59 384 GLY A CA 1
ATOM 2943 C C . GLY A 1 384 ? 10.383 -5.477 22.156 1 38.59 384 GLY A C 1
ATOM 2944 O O . GLY A 1 384 ? 10.789 -6.566 21.734 1 38.59 384 GLY A O 1
ATOM 2945 N N . SER A 1 385 ? 9.789 -4.707 21.219 1 41.22 385 SER A N 1
ATOM 2946 C CA . SER A 1 385 ? 10.125 -5.406 19.984 1 41.22 385 SER A CA 1
ATOM 2947 C C . SER A 1 385 ? 11.641 -5.492 19.797 1 41.22 385 SER A C 1
ATOM 2949 O O . SER A 1 385 ? 12.352 -4.5 19.969 1 41.22 385 SER A O 1
ATOM 2951 N N . ALA A 1 386 ? 12.023 -6.555 19.703 1 44.22 386 ALA A N 1
ATOM 2952 C CA . ALA A 1 386 ? 13.305 -7.191 19.406 1 44.22 386 ALA A CA 1
ATOM 2953 C C . ALA A 1 386 ? 14.062 -6.426 18.312 1 44.22 386 ALA A C 1
ATOM 2955 O O . ALA A 1 386 ? 13.57 -5.414 17.812 1 44.22 386 ALA A O 1
ATOM 2956 N N . SER A 1 387 ? 14.719 -7.219 17.141 1 53.81 387 SER A N 1
ATOM 2957 C CA . SER A 1 387 ? 15.938 -7.211 16.328 1 53.81 387 SER A CA 1
ATOM 2958 C C . SER A 1 387 ? 15.797 -6.297 15.125 1 53.81 387 SER A C 1
ATOM 2960 O O . SER A 1 387 ? 15.523 -6.766 14.016 1 53.81 387 SER A O 1
ATOM 2962 N N . ALA A 1 388 ? 15.422 -4.914 15.359 1 66.88 388 ALA A N 1
ATOM 2963 C CA . ALA A 1 388 ? 15.562 -4.074 14.172 1 66.88 388 ALA A CA 1
ATOM 2964 C C . ALA A 1 388 ? 16.922 -4.27 13.508 1 66.88 388 ALA A C 1
ATOM 2966 O O . ALA A 1 388 ? 17.938 -4.367 14.195 1 66.88 388 ALA A O 1
ATOM 2967 N N . PRO A 1 389 ? 16.812 -4.422 12.289 1 77.12 389 PRO A N 1
ATOM 2968 C CA . PRO A 1 389 ? 18.094 -4.617 11.617 1 77.12 389 PRO A CA 1
ATOM 2969 C C . PRO A 1 389 ? 19.031 -3.412 11.758 1 77.12 389 PRO A C 1
ATOM 2971 O O . PRO A 1 389 ? 18.578 -2.316 12.094 1 77.12 389 PRO A O 1
ATOM 2974 N N . ARG A 1 390 ? 20.266 -3.73 11.758 1 87.31 390 ARG A N 1
ATOM 2975 C CA . ARG A 1 390 ? 21.25 -2.645 11.734 1 87.31 390 ARG A CA 1
ATOM 2976 C C . ARG A 1 390 ? 20.984 -1.709 10.555 1 87.31 390 ARG A C 1
ATOM 2978 O O . ARG A 1 390 ? 20.828 -2.162 9.422 1 87.31 390 ARG A O 1
ATOM 2985 N N . TRP A 1 391 ? 20.844 -0.447 10.859 1 93.88 391 TRP A N 1
ATOM 2986 C CA . TRP A 1 391 ? 20.609 0.565 9.836 1 93.88 391 TRP A CA 1
ATOM 2987 C C . TRP A 1 391 ? 21.922 1.119 9.305 1 93.88 391 TRP A C 1
ATOM 2989 O O . TRP A 1 391 ? 22.672 1.783 10.031 1 93.88 391 TRP A O 1
ATOM 2999 N N . GLN A 1 392 ? 22.219 0.859 8.102 1 96.5 392 GLN A N 1
ATOM 3000 C CA . GLN A 1 392 ? 23.484 1.266 7.508 1 96.5 392 GLN A CA 1
ATOM 3001 C C . GLN A 1 392 ? 23.453 2.734 7.09 1 96.5 392 GLN A C 1
ATOM 3003 O O . GLN A 1 392 ? 22.5 3.18 6.441 1 96.5 392 GLN A O 1
ATOM 3008 N N . LYS A 1 393 ? 24.516 3.449 7.441 1 96.38 393 LYS A N 1
ATOM 3009 C CA . LYS A 1 393 ? 24.672 4.828 6.992 1 96.38 393 LYS A CA 1
ATOM 3010 C C . LYS A 1 393 ? 25.156 4.887 5.547 1 96.38 393 LYS A C 1
ATOM 3012 O O . LYS A 1 393 ? 25.766 3.936 5.051 1 96.38 393 LYS A O 1
ATOM 3017 N N . PHE A 1 394 ? 24.922 6.043 4.922 1 94.38 394 PHE A N 1
ATOM 3018 C CA . PHE A 1 394 ? 25.359 6.188 3.541 1 94.38 394 PHE A CA 1
ATOM 3019 C C . PHE A 1 394 ? 26.891 6.152 3.453 1 94.38 394 PHE A C 1
ATOM 3021 O O . PHE A 1 394 ? 27.438 5.562 2.525 1 94.38 394 PHE A O 1
ATOM 3028 N N . CYS A 1 395 ? 27.5 6.734 4.457 1 94.19 395 CYS A N 1
ATOM 3029 C CA . CYS A 1 395 ? 28.969 6.812 4.43 1 94.19 395 CYS A CA 1
ATOM 3030 C C . CYS A 1 395 ? 29.594 5.445 4.668 1 94.19 395 CYS A C 1
ATOM 3032 O O . CYS A 1 395 ? 30.766 5.238 4.383 1 94.19 395 CYS A O 1
ATOM 3034 N N . GLU A 1 396 ? 28.844 4.504 5.152 1 95.5 396 GLU A N 1
ATOM 3035 C CA . GLU A 1 396 ? 29.328 3.156 5.43 1 95.5 396 GLU A CA 1
ATOM 3036 C C . GLU A 1 396 ? 29.125 2.238 4.227 1 95.5 396 GLU A C 1
ATOM 3038 O O . GLU A 1 396 ? 29.609 1.105 4.215 1 95.5 396 GLU A O 1
ATOM 3043 N N . ALA A 1 397 ? 28.406 2.723 3.299 1 94.38 397 ALA A N 1
ATOM 3044 C CA . ALA A 1 397 ? 28.078 1.886 2.146 1 94.38 397 ALA A CA 1
ATOM 3045 C C . ALA A 1 397 ? 29.328 1.609 1.304 1 94.38 397 ALA A C 1
ATOM 3047 O O . ALA A 1 397 ? 30.172 2.49 1.122 1 94.38 397 ALA A O 1
ATOM 3048 N N . SER A 1 398 ? 29.406 0.41 0.798 1 92.5 398 SER A N 1
ATOM 3049 C CA . SER A 1 398 ? 30.5 0.037 -0.106 1 92.5 398 SER A CA 1
ATOM 3050 C C . SER A 1 398 ? 30.328 0.709 -1.466 1 92.5 398 SER A C 1
ATOM 3052 O O . SER A 1 398 ? 29.359 1.438 -1.695 1 92.5 398 SER A O 1
ATOM 3054 N N . GLU A 1 399 ? 31.312 0.538 -2.275 1 90.06 399 GLU A N 1
ATOM 3055 C CA . GLU A 1 399 ? 31.281 1.113 -3.617 1 90.06 399 GLU A CA 1
ATOM 3056 C C . GLU A 1 399 ? 30.219 0.451 -4.48 1 90.06 399 GLU A C 1
ATOM 3058 O O . GLU A 1 399 ? 29.672 1.073 -5.398 1 90.06 399 GLU A O 1
ATOM 3063 N N . LEU A 1 400 ? 30 -0.743 -4.078 1 92.5 400 LEU A N 1
ATOM 3064 C CA . LEU A 1 400 ? 29.062 -1.512 -4.891 1 92.5 400 LEU A CA 1
ATOM 3065 C C . LEU A 1 400 ? 27.797 -1.846 -4.098 1 92.5 400 LEU A C 1
ATOM 3067 O O . LEU A 1 400 ? 27.875 -2.115 -2.896 1 92.5 400 LEU A O 1
ATOM 3071 N N . CYS A 1 401 ? 26.734 -1.858 -4.754 1 92.44 401 CYS A N 1
ATOM 3072 C CA . CYS A 1 401 ? 25.453 -2.268 -4.168 1 92.44 401 CYS A CA 1
ATOM 3073 C C . CYS A 1 401 ? 25.5 -3.736 -3.762 1 92.44 401 CYS A C 1
ATOM 3075 O O . CYS A 1 401 ? 25.844 -4.602 -4.57 1 92.44 401 CYS A O 1
ATOM 3077 N N . PRO A 1 402 ? 25.109 -4.059 -2.576 1 91.38 402 PRO A N 1
ATOM 3078 C CA . PRO A 1 402 ? 25.172 -5.449 -2.127 1 91.38 402 PRO A CA 1
ATOM 3079 C C . PRO A 1 402 ? 24.125 -6.332 -2.805 1 91.38 402 PRO A C 1
ATOM 3081 O O . PRO A 1 402 ? 24.203 -7.562 -2.725 1 91.38 402 PRO A O 1
ATOM 3084 N N . CYS A 1 403 ? 23.156 -5.762 -3.449 1 87.56 403 CYS A N 1
ATOM 3085 C CA . CYS A 1 403 ? 22.109 -6.535 -4.102 1 87.56 403 CYS A CA 1
ATOM 3086 C C . CYS A 1 403 ? 22.531 -6.926 -5.516 1 87.56 403 CYS A C 1
ATOM 3088 O O . CYS A 1 403 ? 22.328 -8.07 -5.93 1 87.56 403 CYS A O 1
ATOM 3090 N N . CYS A 1 404 ? 23.141 -5.961 -6.23 1 85.25 404 CYS A N 1
ATOM 3091 C CA . CYS A 1 404 ? 23.359 -6.25 -7.641 1 85.25 404 CYS A CA 1
ATOM 3092 C C . CYS A 1 404 ? 24.859 -6.277 -7.969 1 85.25 404 CYS A C 1
ATOM 3094 O O . CYS A 1 404 ? 25.25 -6.688 -9.062 1 85.25 404 CYS A O 1
ATOM 3096 N N . GLY A 1 405 ? 25.656 -5.828 -7.078 1 87 405 GLY A N 1
ATOM 3097 C CA . GLY A 1 405 ? 27.094 -5.859 -7.285 1 87 405 GLY A CA 1
ATOM 3098 C C . GLY A 1 405 ? 27.594 -4.762 -8.211 1 87 405 GLY A C 1
ATOM 3099 O O . GLY A 1 405 ? 28.766 -4.73 -8.578 1 87 405 GLY A O 1
ATOM 3100 N N . SER A 1 406 ? 26.75 -3.863 -8.609 1 85.94 406 SER A N 1
ATOM 3101 C CA . SER A 1 406 ? 27.109 -2.74 -9.461 1 85.94 406 SER A CA 1
ATOM 3102 C C . SER A 1 406 ? 27.312 -1.465 -8.648 1 85.94 406 SER A C 1
ATOM 3104 O O . SER A 1 406 ? 26.953 -1.413 -7.473 1 85.94 406 SER A O 1
ATOM 3106 N N . ARG A 1 407 ? 27.891 -0.559 -9.344 1 87.88 407 ARG A N 1
ATOM 3107 C CA . ARG A 1 407 ? 27.953 0.757 -8.719 1 87.88 407 ARG A CA 1
ATOM 3108 C C . ARG A 1 407 ? 26.562 1.349 -8.531 1 87.88 407 ARG A C 1
ATOM 3110 O O . ARG A 1 407 ? 25.656 1.093 -9.328 1 87.88 407 ARG A O 1
ATOM 3117 N N . TYR A 1 408 ? 26.438 2.121 -7.523 1 88.31 408 TYR A N 1
ATOM 3118 C CA . TYR A 1 408 ? 25.125 2.65 -7.195 1 88.31 408 TYR A CA 1
ATOM 3119 C C . TYR A 1 408 ? 24.578 3.518 -8.328 1 88.31 408 TYR A C 1
ATOM 3121 O O . TYR A 1 408 ? 23.375 3.551 -8.578 1 88.31 408 TYR A O 1
ATOM 3129 N N . GLU A 1 409 ? 25.469 4.164 -9.062 1 80.81 409 GLU A N 1
ATOM 3130 C CA . GLU A 1 409 ? 25.078 5.148 -10.07 1 80.81 409 GLU A CA 1
ATOM 3131 C C . GLU A 1 409 ? 24.984 4.516 -11.453 1 80.81 409 GLU A C 1
ATOM 3133 O O . GLU A 1 409 ? 25 5.219 -12.469 1 80.81 409 GLU A O 1
ATOM 3138 N N . TRP A 1 410 ? 24.938 3.287 -11.484 1 75.94 410 TRP A N 1
ATOM 3139 C CA . TRP A 1 410 ? 25.031 2.629 -12.781 1 75.94 410 TRP A CA 1
ATOM 3140 C C . TRP A 1 410 ? 23.875 3.039 -13.688 1 75.94 410 TRP A C 1
ATOM 3142 O O . TRP A 1 410 ? 24.016 3.045 -14.914 1 75.94 410 TRP A O 1
ATOM 3152 N N . MET A 1 411 ? 22.75 3.439 -13.125 1 66.12 411 MET A N 1
ATOM 3153 C CA . MET A 1 411 ? 21.594 3.834 -13.914 1 66.12 411 MET A CA 1
ATOM 3154 C C . MET A 1 411 ? 21.625 5.324 -14.234 1 66.12 411 MET A C 1
ATOM 3156 O O . MET A 1 411 ? 20.828 5.816 -15.023 1 66.12 411 MET A O 1
ATOM 3160 N N . ASN A 1 412 ? 22.484 6.012 -13.523 1 64.06 412 ASN A N 1
ATOM 3161 C CA . ASN A 1 412 ? 22.484 7.465 -13.68 1 64.06 412 ASN A CA 1
ATOM 3162 C C . ASN A 1 412 ? 23.469 7.922 -14.75 1 64.06 412 ASN A C 1
ATOM 3164 O O . ASN A 1 412 ? 24.516 7.305 -14.938 1 64.06 412 ASN A O 1
ATOM 3168 N N . THR A 1 413 ? 22.984 8.734 -15.555 1 54.59 413 THR A N 1
ATOM 3169 C CA . THR A 1 413 ? 23.812 9.305 -16.594 1 54.59 413 THR A CA 1
ATOM 3170 C C . THR A 1 413 ? 24.922 10.172 -16 1 54.59 413 THR A C 1
ATOM 3172 O O . THR A 1 413 ? 26.016 10.25 -16.547 1 54.59 413 THR A O 1
ATOM 3175 N N . ALA A 1 414 ? 24.453 10.93 -15.031 1 53.66 414 ALA A N 1
ATOM 3176 C CA . ALA A 1 414 ? 25.438 11.82 -14.414 1 53.66 414 ALA A CA 1
ATOM 3177 C C . ALA A 1 414 ? 26.281 11.086 -13.383 1 53.66 414 ALA A C 1
ATOM 3179 O O . ALA A 1 414 ? 25.766 10.617 -12.367 1 53.66 414 ALA A O 1
ATOM 3180 N N . ARG A 1 415 ? 27.438 10.508 -13.703 1 55 415 ARG A N 1
ATOM 3181 C CA . ARG A 1 415 ? 28.297 9.672 -12.859 1 55 415 ARG A CA 1
ATOM 3182 C C . ARG A 1 415 ? 29.141 10.523 -11.922 1 55 415 ARG A C 1
ATOM 3184 O O . ARG A 1 415 ? 30.219 10.117 -11.516 1 55 415 ARG A O 1
ATOM 3191 N N . SER A 1 416 ? 28.625 11.727 -11.633 1 59.75 416 SER A N 1
ATOM 3192 C CA . SER A 1 416 ? 29.438 12.484 -10.688 1 59.75 416 SER A CA 1
ATOM 3193 C C . SER A 1 416 ? 29.203 12.016 -9.258 1 59.75 416 SER A C 1
ATOM 3195 O O . SER A 1 416 ? 28.141 11.477 -8.938 1 59.75 416 SER A O 1
ATOM 3197 N N . GLY A 1 417 ? 30.234 11.805 -8.469 1 62.16 417 GLY A N 1
ATOM 3198 C CA . GLY A 1 417 ? 30.25 11.383 -7.078 1 62.16 417 GLY A CA 1
ATOM 3199 C C . GLY A 1 417 ? 29.172 12.031 -6.246 1 62.16 417 GLY A C 1
ATOM 3200 O O . GLY A 1 417 ? 28.625 11.414 -5.328 1 62.16 417 GLY A O 1
ATOM 3201 N N . LYS A 1 418 ? 28.734 13.172 -6.68 1 66.12 418 LYS A N 1
ATOM 3202 C CA . LYS A 1 418 ? 27.766 13.906 -5.875 1 66.12 418 LYS A CA 1
ATOM 3203 C C . LYS A 1 418 ? 26.359 13.352 -6.07 1 66.12 418 LYS A C 1
ATOM 3205 O O . LYS A 1 418 ? 25.516 13.469 -5.184 1 66.12 418 LYS A O 1
ATOM 3210 N N . MET A 1 419 ? 26.281 12.711 -7.191 1 76.25 419 MET A N 1
ATOM 3211 C CA . MET A 1 419 ? 24.938 12.227 -7.512 1 76.25 419 MET A CA 1
ATOM 3212 C C . MET A 1 419 ? 24.734 10.812 -6.988 1 76.25 419 MET A C 1
ATOM 3214 O O . MET A 1 419 ? 23.625 10.281 -7.062 1 76.25 419 MET A O 1
ATOM 3218 N N . ARG A 1 420 ? 25.75 10.281 -6.395 1 83.5 420 ARG A N 1
ATOM 3219 C CA . ARG A 1 420 ? 25.719 8.922 -5.855 1 83.5 420 ARG A CA 1
ATOM 3220 C C . ARG A 1 420 ? 24.609 8.781 -4.816 1 83.5 420 ARG A C 1
ATOM 3222 O O . ARG A 1 420 ? 23.891 7.777 -4.797 1 83.5 420 ARG A O 1
ATOM 3229 N N . CYS A 1 421 ? 24.438 9.859 -4.074 1 86.69 421 CYS A N 1
ATOM 3230 C CA . CYS A 1 421 ? 23.5 9.797 -2.967 1 86.69 421 CYS A CA 1
ATOM 3231 C C . CYS A 1 421 ? 22.062 9.695 -3.479 1 86.69 421 CYS A C 1
ATOM 3233 O O . CYS A 1 421 ? 21.203 9.125 -2.803 1 86.69 421 CYS A O 1
ATOM 3235 N N . HIS A 1 422 ? 21.906 10.18 -4.641 1 87 422 HIS A N 1
ATOM 3236 C CA . HIS A 1 422 ? 20.562 10.109 -5.207 1 87 422 HIS A CA 1
ATOM 3237 C C . HIS A 1 422 ? 20.266 8.703 -5.719 1 87 422 HIS A C 1
ATOM 3239 O O . HIS A 1 422 ? 19.094 8.344 -5.914 1 87 422 HIS A O 1
ATOM 3245 N N . ALA A 1 423 ? 21.328 7.934 -5.914 1 88.5 423 ALA A N 1
ATOM 3246 C CA . ALA A 1 423 ? 21.156 6.582 -6.445 1 88.5 423 ALA A CA 1
ATOM 3247 C C . ALA A 1 423 ? 21.109 5.555 -5.32 1 88.5 423 ALA A C 1
ATOM 3249 O O . ALA A 1 423 ? 21 4.352 -5.57 1 88.5 423 ALA A O 1
ATOM 3250 N N . MET A 1 424 ? 21.219 6.035 -4.105 1 92.94 424 MET A N 1
ATOM 3251 C CA . MET A 1 424 ? 21.266 5.172 -2.932 1 92.94 424 MET A CA 1
ATOM 3252 C C . MET A 1 424 ? 19.984 5.273 -2.123 1 92.94 424 MET A C 1
ATOM 3254 O O . MET A 1 424 ? 19.312 6.309 -2.137 1 92.94 424 MET A O 1
ATOM 3258 N N . THR A 1 425 ? 19.625 4.199 -1.489 1 94.38 425 THR A N 1
ATOM 3259 C CA . THR A 1 425 ? 18.516 4.195 -0.547 1 94.38 425 THR A CA 1
ATOM 3260 C C . THR A 1 425 ? 18.656 3.055 0.455 1 94.38 425 THR A C 1
ATOM 3262 O O . THR A 1 425 ? 19.438 2.131 0.244 1 94.38 425 THR A O 1
ATOM 3265 N N . ASN A 1 426 ? 18.016 3.232 1.569 1 95.56 426 ASN A N 1
ATOM 3266 C CA . ASN A 1 426 ? 18 2.148 2.545 1 95.56 426 ASN A CA 1
ATOM 3267 C C . ASN A 1 426 ? 16.812 1.229 2.342 1 95.56 426 ASN A C 1
ATOM 3269 O O . ASN A 1 426 ? 15.695 1.696 2.084 1 95.56 426 ASN A O 1
ATOM 3273 N N . CYS A 1 427 ? 17.062 -0.063 2.338 1 94.12 427 CYS A N 1
ATOM 3274 C CA . CYS A 1 427 ? 15.977 -1.025 2.486 1 94.12 427 CYS A CA 1
ATOM 3275 C C . CYS A 1 427 ? 15.359 -0.941 3.877 1 94.12 427 CYS A C 1
ATOM 3277 O O . CYS A 1 427 ? 16.062 -1.046 4.883 1 94.12 427 CYS A O 1
ATOM 3279 N N . ARG A 1 428 ? 14.094 -0.862 3.926 1 91.25 428 ARG A N 1
ATOM 3280 C CA . ARG A 1 428 ? 13.445 -0.678 5.223 1 91.25 428 ARG A CA 1
ATOM 3281 C C . ARG A 1 428 ? 13.406 -1.988 6 1 91.25 428 ARG A C 1
ATOM 3283 O O . ARG A 1 428 ? 13.203 -1.986 7.219 1 91.25 428 ARG A O 1
ATOM 3290 N N . CYS A 1 429 ? 13.547 -3.041 5.398 1 89.31 429 CYS A N 1
ATOM 3291 C CA . CYS A 1 429 ? 13.492 -4.352 6.035 1 89.31 429 CYS A CA 1
ATOM 3292 C C . CYS A 1 429 ? 14.836 -4.719 6.648 1 89.31 429 CYS A C 1
ATOM 3294 O O . CYS A 1 429 ? 14.922 -5.031 7.84 1 89.31 429 CYS A O 1
ATOM 3296 N N . CYS A 1 430 ? 15.914 -4.648 5.949 1 90.12 430 CYS A N 1
ATOM 3297 C CA . CYS A 1 430 ? 17.203 -5.121 6.445 1 90.12 430 CYS A CA 1
ATOM 3298 C C . CYS A 1 430 ? 18.094 -3.953 6.848 1 90.12 430 CYS A C 1
ATOM 3300 O O . CYS A 1 430 ? 19.109 -4.145 7.52 1 90.12 430 CYS A O 1
ATOM 3302 N N . GLY A 1 431 ? 17.781 -2.748 6.379 1 93.38 431 GLY A N 1
ATOM 3303 C CA . GLY A 1 431 ? 18.516 -1.565 6.781 1 93.38 431 GLY A CA 1
ATOM 3304 C C . GLY A 1 431 ? 19.719 -1.283 5.887 1 93.38 431 GLY A C 1
ATOM 3305 O O . GLY A 1 431 ? 20.344 -0.231 6.004 1 93.38 431 GLY A O 1
ATOM 3306 N N . LEU A 1 432 ? 20.047 -2.137 4.938 1 95.06 432 LEU A N 1
ATOM 3307 C CA . LEU A 1 432 ? 21.219 -1.982 4.078 1 95.06 432 LEU A CA 1
ATOM 3308 C C . LEU A 1 432 ? 21 -0.864 3.062 1 95.06 432 LEU A C 1
ATOM 3310 O O . LEU A 1 432 ? 19.859 -0.605 2.65 1 95.06 432 LEU A O 1
ATOM 3314 N N . VAL A 1 433 ? 22.094 -0.205 2.707 1 96.75 433 VAL A N 1
ATOM 3315 C CA . VAL A 1 433 ? 22.078 0.755 1.607 1 96.75 433 VAL A CA 1
ATOM 3316 C C . VAL A 1 433 ? 22.188 0.019 0.275 1 96.75 433 VAL A C 1
ATOM 3318 O O . VAL A 1 433 ? 23.141 -0.723 0.049 1 96.75 433 VAL A O 1
ATOM 3321 N N . VAL A 1 434 ? 21.234 0.242 -0.576 1 95.12 434 VAL A N 1
ATOM 3322 C CA . VAL A 1 434 ? 21.203 -0.396 -1.888 1 95.12 434 VAL A CA 1
ATOM 3323 C C . VAL A 1 434 ? 20.953 0.652 -2.967 1 95.12 434 VAL A C 1
ATOM 3325 O O . VAL A 1 434 ? 20.625 1.801 -2.658 1 95.12 434 VAL A O 1
ATOM 3328 N N . CYS A 1 435 ? 21.266 0.28 -4.168 1 91.62 435 CYS A N 1
ATOM 3329 C CA . CYS A 1 435 ? 20.938 1.218 -5.238 1 91.62 435 CYS A CA 1
ATOM 3330 C C . CYS A 1 435 ? 19.438 1.318 -5.445 1 91.62 435 CYS A C 1
ATOM 3332 O O . CYS A 1 435 ? 18.703 0.381 -5.137 1 91.62 435 CYS A O 1
ATOM 3334 N N . VAL A 1 436 ? 18.938 2.404 -5.914 1 89.44 436 VAL A N 1
ATOM 3335 C CA . VAL A 1 436 ? 17.516 2.688 -6.059 1 89.44 436 VAL A CA 1
ATOM 3336 C C . VAL A 1 436 ? 16.875 1.673 -7.004 1 89.44 436 VAL A C 1
ATOM 3338 O O . VAL A 1 436 ? 15.711 1.322 -6.852 1 89.44 436 VAL A O 1
ATOM 3341 N N . ALA A 1 437 ? 17.625 1.128 -7.898 1 84 437 ALA A N 1
ATOM 3342 C CA . ALA A 1 437 ? 17.109 0.165 -8.867 1 84 437 ALA A CA 1
ATOM 3343 C C . ALA A 1 437 ? 16.859 -1.189 -8.211 1 84 437 ALA A C 1
ATOM 3345 O O . ALA A 1 437 ? 16.047 -1.986 -8.703 1 84 437 ALA A O 1
ATOM 3346 N N . CYS A 1 438 ? 17.484 -1.479 -7.129 1 89.25 438 CYS A N 1
ATOM 3347 C CA . CYS A 1 438 ? 17.344 -2.746 -6.426 1 89.25 438 CYS A CA 1
ATOM 3348 C C . CYS A 1 438 ? 16.328 -2.633 -5.297 1 89.25 438 CYS A C 1
ATOM 3350 O O . CYS A 1 438 ? 16.203 -3.539 -4.473 1 89.25 438 CYS A O 1
ATOM 3352 N N . ALA A 1 439 ? 15.68 -1.542 -5.199 1 91.12 439 ALA A N 1
ATOM 3353 C CA . ALA A 1 439 ? 14.688 -1.31 -4.156 1 91.12 439 ALA A CA 1
ATOM 3354 C C . ALA A 1 439 ? 13.422 -0.675 -4.734 1 91.12 439 ALA A C 1
ATOM 3356 O O . ALA A 1 439 ? 13 0.397 -4.293 1 91.12 439 ALA A O 1
ATOM 3357 N N . THR A 1 440 ? 12.797 -1.352 -5.582 1 85.88 440 THR A N 1
ATOM 3358 C CA . THR A 1 440 ? 11.617 -0.808 -6.238 1 85.88 440 THR A CA 1
ATOM 3359 C C . THR A 1 440 ? 10.344 -1.403 -5.645 1 85.88 440 THR A C 1
ATOM 3361 O O . THR A 1 440 ? 9.242 -0.922 -5.918 1 85.88 440 THR A O 1
ATOM 3364 N N . SER A 1 441 ? 10.477 -2.354 -4.871 1 85.5 441 SER A N 1
ATOM 3365 C CA . SER A 1 441 ? 9.32 -2.998 -4.262 1 85.5 441 SER A CA 1
ATOM 3366 C C . SER A 1 441 ? 8.945 -2.332 -2.945 1 85.5 441 SER A C 1
ATOM 3368 O O . SER A 1 441 ? 9.781 -1.696 -2.303 1 85.5 441 SER A O 1
ATOM 3370 N N . ARG A 1 442 ? 7.633 -2.406 -2.688 1 86.5 442 ARG A N 1
ATOM 3371 C CA . ARG A 1 442 ? 7.137 -1.834 -1.439 1 86.5 442 ARG A CA 1
ATOM 3372 C C . ARG A 1 442 ? 6.23 -2.818 -0.709 1 86.5 442 ARG A C 1
ATOM 3374 O O . ARG A 1 442 ? 5.453 -3.541 -1.338 1 86.5 442 ARG A O 1
ATOM 3381 N N . ARG A 1 443 ? 6.414 -2.879 0.588 1 81.69 443 ARG A N 1
ATOM 3382 C CA . ARG A 1 443 ? 5.543 -3.721 1.399 1 81.69 443 ARG A CA 1
ATOM 3383 C C . ARG A 1 443 ? 5.473 -3.215 2.836 1 81.69 443 ARG A C 1
ATOM 3385 O O . ARG A 1 443 ? 6.336 -2.451 3.273 1 81.69 443 ARG A O 1
ATOM 3392 N N . ALA A 1 444 ? 4.445 -3.627 3.512 1 77.69 444 ALA A N 1
ATOM 3393 C CA . ALA A 1 444 ? 4.332 -3.314 4.934 1 77.69 444 ALA A CA 1
ATOM 3394 C C . ALA A 1 444 ? 5.242 -4.215 5.77 1 77.69 444 ALA A C 1
ATOM 3396 O O . ALA A 1 444 ? 5.512 -5.355 5.387 1 77.69 444 ALA A O 1
ATOM 3397 N N . LEU A 1 445 ? 5.793 -3.662 6.766 1 80.19 445 LEU A N 1
ATOM 3398 C CA . LEU A 1 445 ? 6.637 -4.375 7.723 1 80.19 445 LEU A CA 1
ATOM 3399 C C . LEU A 1 445 ? 6.098 -4.223 9.141 1 80.19 445 LEU A C 1
ATOM 3401 O O . LEU A 1 445 ? 6.738 -3.596 9.984 1 80.19 445 LEU A O 1
ATOM 3405 N N . PRO A 1 446 ? 4.988 -4.883 9.406 1 70.81 446 PRO A N 1
ATOM 3406 C CA . PRO A 1 446 ? 4.371 -4.703 10.727 1 70.81 446 PRO A CA 1
ATOM 3407 C C . PRO A 1 446 ? 5.301 -5.109 11.867 1 70.81 446 PRO A C 1
ATOM 3409 O O . PRO A 1 446 ? 5.223 -4.539 12.961 1 70.81 446 PRO A O 1
ATOM 3412 N N . GLU A 1 447 ? 6.105 -6.055 11.562 1 71.56 447 GLU A N 1
ATOM 3413 C CA . GLU A 1 447 ? 7.047 -6.496 12.586 1 71.56 447 GLU A CA 1
ATOM 3414 C C . GLU A 1 447 ? 7.977 -5.363 13.008 1 71.56 447 GLU A C 1
ATOM 3416 O O . GLU A 1 447 ? 8.531 -5.387 14.109 1 71.56 447 GLU A O 1
ATOM 3421 N N . GLN A 1 448 ? 8.133 -4.391 12.188 1 75.38 448 GLN A N 1
ATOM 3422 C CA . GLN A 1 448 ? 8.984 -3.246 12.484 1 75.38 448 GLN A CA 1
ATOM 3423 C C . GLN A 1 448 ? 8.156 -1.993 12.758 1 75.38 448 GLN A C 1
ATOM 3425 O O . GLN A 1 448 ? 8.695 -0.882 12.773 1 75.38 448 GLN A O 1
ATOM 3430 N N . GLY A 1 449 ? 6.898 -2.207 12.828 1 69.75 449 GLY A N 1
ATOM 3431 C CA . GLY A 1 449 ? 6.012 -1.092 13.125 1 69.75 449 GLY A CA 1
ATOM 3432 C C . GLY A 1 449 ? 5.691 -0.248 11.906 1 69.75 449 GLY A C 1
ATOM 3433 O O . GLY A 1 449 ? 5.199 0.875 12.031 1 69.75 449 GLY A O 1
ATOM 3434 N N . ILE A 1 450 ? 6.043 -0.679 10.781 1 77.5 450 ILE A N 1
ATOM 3435 C CA . ILE A 1 450 ? 5.781 0.048 9.547 1 77.5 450 ILE A CA 1
ATOM 3436 C C . ILE A 1 450 ? 4.516 -0.49 8.891 1 77.5 450 ILE A C 1
ATOM 3438 O O . ILE A 1 450 ? 4.527 -1.569 8.289 1 77.5 450 ILE A O 1
ATOM 3442 N N . LEU A 1 451 ? 3.494 0.32 8.938 1 71.62 451 LEU A N 1
ATOM 3443 C CA . LEU A 1 451 ? 2.186 -0.138 8.477 1 71.62 451 LEU A CA 1
ATOM 3444 C C . LEU A 1 451 ? 1.967 0.216 7.012 1 71.62 451 LEU A C 1
ATOM 3446 O O . LEU A 1 451 ? 1.205 -0.457 6.312 1 71.62 451 LEU A O 1
ATOM 3450 N N . GLU A 1 452 ? 2.662 1.258 6.633 1 74.44 452 GLU A N 1
ATOM 3451 C CA . GLU A 1 452 ? 2.539 1.652 5.23 1 74.44 452 GLU A CA 1
ATOM 3452 C C . GLU A 1 452 ? 3.541 0.904 4.355 1 74.44 452 GLU A C 1
ATOM 3454 O O . GLU A 1 452 ? 4.555 0.404 4.852 1 74.44 452 GLU A O 1
ATOM 3459 N N . ALA A 1 453 ? 3.119 0.809 3.146 1 80.62 453 ALA A N 1
ATOM 3460 C CA . ALA A 1 453 ? 4.055 0.176 2.223 1 80.62 453 ALA A CA 1
ATOM 3461 C C . ALA A 1 453 ? 5.383 0.929 2.182 1 80.62 453 ALA A C 1
ATOM 3463 O O . ALA A 1 453 ? 5.406 2.145 1.979 1 80.62 453 ALA A O 1
ATOM 3464 N N . ALA A 1 454 ? 6.402 0.215 2.572 1 86.81 454 ALA A N 1
ATOM 3465 C CA . ALA A 1 454 ? 7.742 0.794 2.605 1 86.81 454 ALA A CA 1
ATOM 3466 C C . ALA A 1 454 ? 8.648 0.143 1.562 1 86.81 454 ALA A C 1
ATOM 3468 O O . ALA A 1 454 ? 8.43 -1.009 1.177 1 86.81 454 ALA A O 1
ATOM 3469 N N . ARG A 1 455 ? 9.617 0.866 1.194 1 90.25 455 ARG A N 1
ATOM 3470 C CA . ARG A 1 455 ? 10.555 0.379 0.188 1 90.25 455 ARG A CA 1
ATOM 3471 C C . ARG A 1 455 ? 11.43 -0.741 0.747 1 90.25 455 ARG A C 1
ATOM 3473 O O . ARG A 1 455 ? 12 -0.607 1.83 1 90.25 455 ARG A O 1
ATOM 3480 N N . VAL A 1 456 ? 11.539 -1.839 0.003 1 91.56 456 VAL A N 1
ATOM 3481 C CA . VAL A 1 456 ? 12.359 -2.98 0.388 1 91.56 456 VAL A CA 1
ATOM 3482 C C . VAL A 1 456 ? 13.219 -3.42 -0.794 1 91.56 456 VAL A C 1
ATOM 3484 O O . VAL A 1 456 ? 12.82 -3.27 -1.951 1 91.56 456 VAL A O 1
ATOM 3487 N N . CYS A 1 457 ? 14.383 -3.85 -0.452 1 92.44 457 CYS A N 1
ATOM 3488 C CA . CYS A 1 457 ? 15.281 -4.266 -1.522 1 92.44 457 CYS A CA 1
ATOM 3489 C C . CYS A 1 457 ? 14.828 -5.582 -2.137 1 92.44 457 CYS A C 1
ATOM 3491 O O . CYS A 1 457 ? 13.984 -6.277 -1.571 1 92.44 457 CYS A O 1
ATOM 3493 N N . ASP A 1 458 ? 15.391 -5.898 -3.236 1 87 458 ASP A N 1
ATOM 3494 C CA . ASP A 1 458 ? 15.023 -7.094 -3.996 1 87 458 ASP A CA 1
ATOM 3495 C C . ASP A 1 458 ? 15.328 -8.359 -3.203 1 87 458 ASP A C 1
ATOM 3497 O O . ASP A 1 458 ? 14.625 -9.367 -3.336 1 87 458 ASP A O 1
ATOM 3501 N N . ARG A 1 459 ? 16.266 -8.359 -2.383 1 87.06 459 ARG A N 1
ATOM 3502 C CA . ARG A 1 459 ? 16.594 -9.508 -1.55 1 87.06 459 ARG A CA 1
ATOM 3503 C C . ARG A 1 459 ? 15.516 -9.766 -0.506 1 87.06 459 ARG A C 1
ATOM 3505 O O . ARG A 1 459 ? 15.102 -10.906 -0.308 1 87.06 459 ARG A O 1
ATOM 3512 N N . CYS A 1 460 ? 15.055 -8.68 0.036 1 88.5 460 CYS A N 1
ATOM 3513 C CA . CYS A 1 460 ? 14.125 -8.789 1.152 1 88.5 460 CYS A CA 1
ATOM 3514 C C . CYS A 1 460 ? 12.711 -9.062 0.656 1 88.5 460 CYS A C 1
ATOM 3516 O O . CYS A 1 460 ? 11.891 -9.641 1.378 1 88.5 460 CYS A O 1
ATOM 3518 N N . VAL A 1 461 ? 12.445 -8.648 -0.555 1 86.19 461 VAL A N 1
ATOM 3519 C CA . VAL A 1 461 ? 11.094 -8.805 -1.081 1 86.19 461 VAL A CA 1
ATOM 3520 C C . VAL A 1 461 ? 10.758 -10.289 -1.207 1 86.19 461 VAL A C 1
ATOM 3522 O O . VAL A 1 461 ? 9.648 -10.711 -0.88 1 86.19 461 VAL A O 1
ATOM 3525 N N . TRP A 1 462 ? 11.672 -11.062 -1.649 1 83.12 462 TRP A N 1
ATOM 3526 C CA . TRP A 1 462 ? 11.398 -12.453 -1.99 1 83.12 462 TRP A CA 1
ATOM 3527 C C . TRP A 1 462 ? 11.898 -13.391 -0.9 1 83.12 462 TRP A C 1
ATOM 3529 O O . TRP A 1 462 ? 11.664 -14.602 -0.955 1 83.12 462 TRP A O 1
ATOM 3539 N N . ARG A 1 463 ? 12.695 -12.758 -0.005 1 74.62 463 ARG A N 1
ATOM 3540 C CA . ARG A 1 463 ? 13.328 -13.617 0.99 1 74.62 463 ARG A CA 1
ATOM 3541 C C . ARG A 1 463 ? 12.289 -14.266 1.895 1 74.62 463 ARG A C 1
ATOM 3543 O O . ARG A 1 463 ? 11.516 -13.57 2.562 1 74.62 463 ARG A O 1
ATOM 3550 N N . GLY A 1 464 ? 11.617 -15.203 1.265 1 57.84 464 GLY A N 1
ATOM 3551 C CA . GLY A 1 464 ? 10.789 -16 2.148 1 57.84 464 GLY A CA 1
ATOM 3552 C C . GLY A 1 464 ? 11.57 -16.656 3.27 1 57.84 464 GLY A C 1
ATOM 3553 O O . GLY A 1 464 ? 12.758 -16.391 3.451 1 57.84 464 GLY A O 1
ATOM 3554 N N . SER A 1 465 ? 10.992 -17.312 4.266 1 50.38 465 SER A N 1
ATOM 3555 C CA . SER A 1 465 ? 11.719 -18.078 5.273 1 50.38 465 SER A CA 1
ATOM 3556 C C . SER A 1 465 ? 12.703 -19.062 4.629 1 50.38 465 SER A C 1
ATOM 3558 O O . SER A 1 465 ? 12.281 -20.031 3.986 1 50.38 465 SER A O 1
ATOM 3560 N N . ASN A 1 466 ? 13.664 -18.594 3.922 1 49.06 466 ASN A N 1
ATOM 3561 C CA . ASN A 1 466 ? 14.633 -19.453 3.25 1 49.06 466 ASN A CA 1
ATOM 3562 C C . ASN A 1 466 ? 15.18 -20.531 4.188 1 49.06 466 ASN A C 1
ATOM 3564 O O . ASN A 1 466 ? 16.219 -20.328 4.82 1 49.06 466 ASN A O 1
ATOM 3568 N N . ASP A 1 467 ? 14.406 -21.281 4.789 1 56.22 467 ASP A N 1
ATOM 3569 C CA . ASP A 1 467 ? 14.969 -22.422 5.516 1 56.22 467 ASP A CA 1
ATOM 3570 C C . ASP A 1 467 ? 15.383 -23.531 4.559 1 56.22 467 ASP A C 1
ATOM 3572 O O . ASP A 1 467 ? 14.578 -23.969 3.729 1 56.22 467 ASP A O 1
ATOM 3576 N N . ALA A 1 468 ? 16.703 -23.672 4.297 1 55.62 468 ALA A N 1
ATOM 3577 C CA . ALA A 1 468 ? 17.328 -24.719 3.502 1 55.62 468 ALA A CA 1
ATOM 3578 C C . ALA A 1 468 ? 16.484 -26 3.557 1 55.62 468 ALA A C 1
ATOM 3580 O O . ALA A 1 468 ? 16.391 -26.734 2.564 1 55.62 468 ALA A O 1
ATOM 3581 N N . GLU A 1 469 ? 15.766 -26.156 4.586 1 66.69 469 GLU A N 1
ATOM 3582 C CA . GLU A 1 469 ? 15.133 -27.438 4.867 1 66.69 469 GLU A CA 1
ATOM 3583 C C . GLU A 1 469 ? 13.75 -27.516 4.227 1 66.69 469 GLU A C 1
ATOM 3585 O O . GLU A 1 469 ? 13.164 -28.609 4.133 1 66.69 469 GLU A O 1
ATOM 3590 N N . VAL A 1 470 ? 13.438 -26.562 3.416 1 76.44 470 VAL A N 1
ATOM 3591 C CA . VAL A 1 470 ? 12.039 -26.516 3.014 1 76.44 470 VAL A CA 1
ATOM 3592 C C . VAL A 1 470 ? 11.836 -27.391 1.773 1 76.44 470 VAL A C 1
ATOM 3594 O O . VAL A 1 470 ? 10.891 -28.188 1.713 1 76.44 470 VAL A O 1
ATOM 3597 N N . LEU A 1 471 ? 12.773 -27.438 0.822 1 84.06 471 LEU A N 1
ATOM 3598 C CA . LEU A 1 471 ? 12.594 -28.172 -0.429 1 84.06 471 LEU A CA 1
ATOM 3599 C C . LEU A 1 471 ? 12.898 -29.656 -0.239 1 84.06 471 LEU A C 1
ATOM 3601 O O . LEU A 1 471 ? 12.352 -30.5 -0.958 1 84.06 471 LEU A O 1
ATOM 3605 N N . GLU A 1 472 ? 13.672 -29.891 0.854 1 82.38 472 GLU A N 1
ATOM 3606 C CA . GLU A 1 472 ? 13.953 -31.281 1.191 1 82.38 472 GLU A CA 1
ATOM 3607 C C . GLU A 1 472 ? 12.711 -32 1.712 1 82.38 472 GLU A C 1
ATOM 3609 O O . GLU A 1 472 ? 12.531 -33.188 1.488 1 82.38 472 GLU A O 1
ATOM 3614 N N . ALA A 1 473 ? 11.875 -31.25 2.27 1 86.06 473 ALA A N 1
ATOM 3615 C CA . ALA A 1 473 ? 10.688 -31.812 2.895 1 86.06 473 ALA A CA 1
ATOM 3616 C C . ALA A 1 473 ? 9.578 -32.031 1.868 1 86.06 473 ALA A C 1
ATOM 3618 O O . ALA A 1 473 ? 8.586 -32.719 2.148 1 86.06 473 ALA A O 1
ATOM 3619 N N . LEU A 1 474 ? 9.727 -31.578 0.681 1 90 474 LEU A N 1
ATOM 3620 C CA . LEU A 1 474 ? 8.648 -31.562 -0.302 1 90 474 LEU A CA 1
ATOM 3621 C C . LEU A 1 474 ? 8.273 -32.969 -0.715 1 90 474 LEU A C 1
ATOM 3623 O O . LEU A 1 474 ? 7.09 -33.281 -0.9 1 90 474 LEU A O 1
ATOM 3627 N N . SER A 1 475 ? 9.297 -33.844 -0.861 1 89 475 SER A N 1
ATOM 3628 C CA . SER A 1 475 ? 9.016 -35.219 -1.254 1 89 475 SER A CA 1
ATOM 3629 C C . SER A 1 475 ? 8.125 -35.906 -0.233 1 89 475 SER A C 1
ATOM 3631 O O . SER A 1 475 ? 7.184 -36.625 -0.604 1 89 475 SER A O 1
ATOM 3633 N N . GLN A 1 476 ? 8.445 -35.656 1.003 1 90.25 476 GLN A N 1
ATOM 3634 C CA . GLN A 1 476 ? 7.641 -36.25 2.064 1 90.25 476 GLN A CA 1
ATOM 3635 C C . GLN A 1 476 ? 6.238 -35.625 2.096 1 90.25 476 GLN A C 1
ATOM 3637 O O . GLN A 1 476 ? 5.254 -36.344 2.299 1 90.25 476 GLN A O 1
ATOM 3642 N N . VAL A 1 477 ? 6.148 -34.406 1.851 1 92.88 477 VAL A N 1
ATOM 3643 C CA . VAL A 1 477 ? 4.863 -33.719 1.856 1 92.88 477 VAL A CA 1
ATOM 3644 C C . VAL A 1 477 ? 3.979 -34.281 0.736 1 92.88 477 VAL A C 1
ATOM 3646 O O . VAL A 1 477 ? 2.797 -34.562 0.949 1 92.88 477 VAL A O 1
ATOM 3649 N N . TYR A 1 478 ? 4.57 -34.469 -0.439 1 93.38 478 TYR A N 1
ATOM 3650 C CA . TYR A 1 478 ? 3.816 -34.969 -1.578 1 93.38 478 TYR A CA 1
ATOM 3651 C C . TYR A 1 478 ? 3.387 -36.406 -1.344 1 93.38 478 TYR A C 1
ATOM 3653 O O . TYR A 1 478 ? 2.277 -36.812 -1.715 1 93.38 478 TYR A O 1
ATOM 3661 N N . ALA A 1 479 ? 4.211 -37.156 -0.718 1 90.25 479 ALA A N 1
ATOM 3662 C CA . ALA A 1 479 ? 3.865 -38.531 -0.394 1 90.25 479 ALA A CA 1
ATOM 3663 C C . ALA A 1 479 ? 2.67 -38.594 0.552 1 90.25 479 ALA A C 1
ATOM 3665 O O . ALA A 1 479 ? 1.778 -39.438 0.385 1 90.25 479 ALA A O 1
ATOM 3666 N N . GLU A 1 480 ? 2.678 -37.719 1.479 1 89.38 480 GLU A N 1
ATOM 3667 C CA . GLU A 1 480 ? 1.59 -37.656 2.451 1 89.38 480 GLU A CA 1
ATOM 3668 C C . GLU A 1 480 ? 0.287 -37.219 1.8 1 89.38 480 GLU A C 1
ATOM 3670 O O . GLU A 1 480 ? -0.781 -37.75 2.092 1 89.38 480 GLU A O 1
ATOM 3675 N N . LEU A 1 481 ? 0.437 -36.281 0.906 1 90 481 LEU A N 1
ATOM 3676 C CA . LEU A 1 481 ? -0.749 -35.781 0.239 1 90 481 LEU A CA 1
ATOM 3677 C C . LEU A 1 481 ? -1.29 -36.781 -0.775 1 90 481 LEU A C 1
ATOM 3679 O O . LEU A 1 481 ? -2.504 -36.875 -0.963 1 90 481 LEU A O 1
ATOM 3683 N N . GLY A 1 482 ? -0.37 -37.438 -1.522 1 82.62 482 GLY A N 1
ATOM 3684 C CA . GLY A 1 482 ? -0.755 -38.438 -2.514 1 82.62 482 GLY A CA 1
ATOM 3685 C C . GLY A 1 482 ? -1.355 -39.688 -1.902 1 82.62 482 GLY A C 1
ATOM 3686 O O . GLY A 1 482 ? -2.182 -40.344 -2.527 1 82.62 482 GLY A O 1
ATOM 3687 N N . GLY A 1 483 ? -0.839 -40.156 -0.739 1 69 483 GLY A N 1
ATOM 3688 C CA . GLY A 1 483 ? -1.347 -41.312 -0.041 1 69 483 GLY A CA 1
ATOM 3689 C C . GLY A 1 483 ? -2.756 -41.125 0.489 1 69 483 GLY A C 1
ATOM 3690 O O . GLY A 1 483 ? -3.521 -42.094 0.582 1 69 483 GLY A O 1
ATOM 3691 N N . HIS A 1 484 ? -3.023 -39.938 0.862 1 57.31 484 HIS A N 1
ATOM 3692 C CA . HIS A 1 484 ? -4.375 -39.688 1.348 1 57.31 484 HIS A CA 1
ATOM 3693 C C . HIS A 1 484 ? -5.402 -39.844 0.235 1 57.31 484 HIS A C 1
ATOM 3695 O O . HIS A 1 484 ? -6.543 -40.25 0.492 1 57.31 484 HIS A O 1
ATOM 3701 N N . SER A 1 485 ? -5.059 -39.562 -0.989 1 52.81 485 SER A N 1
ATOM 3702 C CA . SER A 1 485 ? -6 -39.656 -2.1 1 52.81 485 SER A CA 1
ATOM 3703 C C . SER A 1 485 ? -6.266 -41.125 -2.482 1 52.81 485 SER A C 1
ATOM 3705 O O . SER A 1 485 ? -7.375 -41.469 -2.885 1 52.81 485 SER A O 1
ATOM 3707 N N . ALA A 1 486 ? -5.277 -42.094 -2.48 1 47.5 486 ALA A N 1
ATOM 3708 C CA . ALA A 1 486 ? -5.492 -43.5 -2.76 1 47.5 486 ALA A CA 1
ATOM 3709 C C . ALA A 1 486 ? -6.391 -44.156 -1.704 1 47.5 486 ALA A C 1
ATOM 3711 O O . ALA A 1 486 ? -7.188 -45.031 -2.014 1 47.5 486 ALA A O 1
ATOM 3712 N N . GLY A 1 487 ? -6.348 -43.688 -0.536 1 42.88 487 GLY A N 1
ATOM 3713 C CA . GLY A 1 487 ? -7.191 -44.25 0.492 1 42.88 487 GLY A CA 1
ATOM 3714 C C . GLY A 1 487 ? -8.648 -43.844 0.382 1 42.88 487 GLY A C 1
ATOM 3715 O O . GLY A 1 487 ? -9.539 -44.531 0.853 1 42.88 487 GLY A O 1
ATOM 3716 N N . GLN A 1 488 ? -8.914 -42.688 -0.04 1 42.97 488 GLN A N 1
ATOM 3717 C CA . GLN A 1 488 ? -10.305 -42.281 -0.119 1 42.97 488 GLN A CA 1
ATOM 3718 C C . GLN A 1 488 ? -11.016 -42.938 -1.297 1 42.97 488 GLN A C 1
ATOM 3720 O O . GLN A 1 488 ? -12.25 -43 -1.324 1 42.97 488 GLN A O 1
ATOM 3725 N N . ARG A 1 489 ? -10.5 -43.5 -2.387 1 42.84 489 ARG A N 1
ATOM 3726 C CA . ARG A 1 489 ? -11.172 -44.312 -3.389 1 42.84 489 ARG A CA 1
ATOM 3727 C C . ARG A 1 489 ? -11.625 -45.656 -2.797 1 42.84 489 ARG A C 1
ATOM 3729 O O . ARG A 1 489 ? -12.578 -46.281 -3.283 1 42.84 489 ARG A O 1
ATOM 3736 N N . GLY A 1 490 ? -10.883 -46.156 -1.847 1 38.88 490 GLY A N 1
ATOM 3737 C CA . GLY A 1 490 ? -11.328 -47.438 -1.333 1 38.88 490 GLY A CA 1
ATOM 3738 C C . GLY A 1 490 ? -12.609 -47.375 -0.535 1 38.88 490 GLY A C 1
ATOM 3739 O O . GLY A 1 490 ? -13.234 -48.375 -0.241 1 38.88 490 GLY A O 1
ATOM 3740 N N . ALA A 1 491 ? -12.891 -46.344 0.123 1 39.12 491 ALA A N 1
ATOM 3741 C CA . ALA A 1 491 ? -14.109 -46.406 0.917 1 39.12 491 ALA A CA 1
ATOM 3742 C C . ALA A 1 491 ? -15.344 -46.188 0.046 1 39.12 491 ALA A C 1
ATOM 3744 O O . ALA A 1 491 ? -16.469 -46.438 0.491 1 39.12 491 ALA A O 1
ATOM 3745 N N . ASN A 1 492 ? -15.32 -45.469 -0.981 1 33.97 492 ASN A N 1
ATOM 3746 C CA . ASN A 1 492 ? -16.578 -45.312 -1.703 1 33.97 492 ASN A CA 1
ATOM 3747 C C . ASN A 1 492 ? -16.766 -46.438 -2.732 1 33.97 492 ASN A C 1
ATOM 3749 O O . ASN A 1 492 ? -17.547 -46.281 -3.674 1 33.97 492 ASN A O 1
ATOM 3753 N N . GLY A 1 493 ? -15.805 -47.438 -2.873 1 26.61 493 GLY A N 1
ATOM 3754 C CA . GLY A 1 493 ? -16.344 -48.656 -3.455 1 26.61 493 GLY A CA 1
ATOM 3755 C C . GLY A 1 493 ? -17.047 -49.531 -2.443 1 26.61 493 GLY A C 1
ATOM 3756 O O . GLY A 1 493 ? -16.766 -49.469 -1.245 1 26.61 493 GLY A O 1
ATOM 3757 N N . MET B 1 1 ? -22.406 -8.992 -19.969 1 78.88 1 MET B N 1
ATOM 3758 C CA . MET B 1 1 ? -21.219 -9.289 -19.188 1 78.88 1 MET B CA 1
ATOM 3759 C C . MET B 1 1 ? -21.266 -8.562 -17.844 1 78.88 1 MET B C 1
ATOM 3761 O O . MET B 1 1 ? -21.016 -9.164 -16.797 1 78.88 1 MET B O 1
ATOM 3765 N N . LEU B 1 2 ? -21.672 -7.379 -17.891 1 74.31 2 LEU B N 1
ATOM 3766 C CA . LEU B 1 2 ? -21.734 -6.625 -16.641 1 74.31 2 LEU B CA 1
ATOM 3767 C C . LEU B 1 2 ? -22.828 -7.176 -15.727 1 74.31 2 LEU B C 1
ATOM 3769 O O . LEU B 1 2 ? -22.656 -7.223 -14.508 1 74.31 2 LEU B O 1
ATOM 3773 N N . TYR B 1 3 ? -23.891 -7.574 -16.375 1 78.56 3 TYR B N 1
ATOM 3774 C CA . TYR B 1 3 ? -24.984 -8.141 -15.578 1 78.56 3 TYR B CA 1
ATOM 3775 C C . TYR B 1 3 ? -24.578 -9.477 -14.977 1 78.56 3 TYR B C 1
ATOM 3777 O O . TYR B 1 3 ? -24.859 -9.75 -13.805 1 78.56 3 TYR B O 1
ATOM 3785 N N . LEU B 1 4 ? -23.938 -10.273 -15.805 1 83.19 4 LEU B N 1
ATOM 3786 C CA . LEU B 1 4 ? -23.453 -11.555 -15.281 1 83.19 4 LEU B CA 1
ATOM 3787 C C . LEU B 1 4 ? -22.438 -11.336 -14.172 1 83.19 4 LEU B C 1
ATOM 3789 O O . LEU B 1 4 ? -22.469 -12.023 -13.148 1 83.19 4 LEU B O 1
ATOM 3793 N N . SER B 1 5 ? -21.562 -10.438 -14.398 1 85.88 5 SER B N 1
ATOM 3794 C CA . SER B 1 5 ? -20.578 -10.102 -13.375 1 85.88 5 SER B CA 1
ATOM 3795 C C . SER B 1 5 ? -21.25 -9.672 -12.078 1 85.88 5 SER B C 1
ATOM 3797 O O . SER B 1 5 ? -20.828 -10.062 -10.992 1 85.88 5 SER B O 1
ATOM 3799 N N . ALA B 1 6 ? -22.281 -8.906 -12.203 1 84.5 6 ALA B N 1
ATOM 3800 C CA . ALA B 1 6 ? -23.031 -8.445 -11.031 1 84.5 6 ALA B CA 1
ATOM 3801 C C . ALA B 1 6 ? -23.688 -9.617 -10.305 1 84.5 6 ALA B C 1
ATOM 3803 O O . ALA B 1 6 ? -23.672 -9.672 -9.07 1 84.5 6 ALA B O 1
ATOM 3804 N N . GLU B 1 7 ? -24.219 -10.492 -11.062 1 86.5 7 GLU B N 1
ATOM 3805 C CA . GLU B 1 7 ? -24.875 -11.664 -10.477 1 86.5 7 GLU B CA 1
ATOM 3806 C C . GLU B 1 7 ? -23.859 -12.547 -9.75 1 86.5 7 GLU B C 1
ATOM 3808 O O . GLU B 1 7 ? -24.141 -13.031 -8.648 1 86.5 7 GLU B O 1
ATOM 3813 N N . GLN B 1 8 ? -22.812 -12.773 -10.383 1 90 8 GLN B N 1
ATOM 3814 C CA . GLN B 1 8 ? -21.766 -13.586 -9.773 1 90 8 GLN B CA 1
ATOM 3815 C C . GLN B 1 8 ? -21.219 -12.922 -8.508 1 90 8 GLN B C 1
ATOM 3817 O O . GLN B 1 8 ? -21 -13.586 -7.496 1 90 8 GLN B O 1
ATOM 3822 N N . ARG B 1 9 ? -21.016 -11.672 -8.602 1 91.12 9 ARG B N 1
ATOM 3823 C CA . ARG B 1 9 ? -20.531 -10.914 -7.457 1 91.12 9 ARG B CA 1
ATOM 3824 C C . ARG B 1 9 ? -21.484 -11.008 -6.281 1 91.12 9 ARG B C 1
ATOM 3826 O O . ARG B 1 9 ? -21.078 -11.234 -5.145 1 91.12 9 ARG B O 1
ATOM 3833 N N . LYS B 1 10 ? -22.719 -10.812 -6.559 1 91.25 10 LYS B N 1
ATOM 3834 C CA . LYS B 1 10 ? -23.734 -10.922 -5.512 1 91.25 10 LYS B CA 1
ATOM 3835 C C . LYS B 1 10 ? -23.703 -12.305 -4.867 1 91.25 10 LYS B C 1
ATOM 3837 O O . LYS B 1 10 ? -23.75 -12.422 -3.641 1 91.25 10 LYS B O 1
ATOM 3842 N N . ALA B 1 11 ? -23.641 -13.289 -5.684 1 92.06 11 ALA B N 1
ATOM 3843 C CA . ALA B 1 11 ? -23.656 -14.664 -5.184 1 92.06 11 ALA B CA 1
ATOM 3844 C C . ALA B 1 11 ? -22.484 -14.922 -4.246 1 92.06 11 ALA B C 1
ATOM 3846 O O . ALA B 1 11 ? -22.641 -15.57 -3.211 1 92.06 11 ALA B O 1
ATOM 3847 N N . ILE B 1 12 ? -21.359 -14.406 -4.551 1 92.88 12 ILE B N 1
ATOM 3848 C CA . ILE B 1 12 ? -20.141 -14.617 -3.775 1 92.88 12 ILE B CA 1
ATOM 3849 C C . ILE B 1 12 ? -20.203 -13.805 -2.482 1 92.88 12 ILE B C 1
ATOM 3851 O O . ILE B 1 12 ? -19.891 -14.312 -1.406 1 92.88 12 ILE B O 1
ATOM 3855 N N . ARG B 1 13 ? -20.672 -12.539 -2.586 1 94 13 ARG B N 1
ATOM 3856 C CA . ARG B 1 13 ? -20.656 -11.625 -1.45 1 94 13 ARG B CA 1
ATOM 3857 C C . ARG B 1 13 ? -21.766 -11.961 -0.466 1 94 13 ARG B C 1
ATOM 3859 O O . ARG B 1 13 ? -21.719 -11.555 0.698 1 94 13 ARG B O 1
ATOM 3866 N N . ASP B 1 14 ? -22.781 -12.711 -0.881 1 95.69 14 ASP B N 1
ATOM 3867 C CA . ASP B 1 14 ? -23.859 -13.156 -0.007 1 95.69 14 ASP B CA 1
ATOM 3868 C C . ASP B 1 14 ? -23.438 -14.383 0.804 1 95.69 14 ASP B C 1
ATOM 3870 O O . ASP B 1 14 ? -24.109 -14.75 1.773 1 95.69 14 ASP B O 1
ATOM 3874 N N . LYS B 1 15 ? -22.406 -14.969 0.372 1 95.62 15 LYS B N 1
ATOM 3875 C CA . LYS B 1 15 ? -21.922 -16.172 1.052 1 95.62 15 LYS B CA 1
ATOM 3876 C C . LYS B 1 15 ? -20.422 -16.094 1.298 1 95.62 15 LYS B C 1
ATOM 3878 O O . LYS B 1 15 ? -19.656 -16.906 0.78 1 95.62 15 LYS B O 1
ATOM 3883 N N . PRO B 1 16 ? -20.031 -15.25 2.219 1 93.88 16 PRO B N 1
ATOM 3884 C CA . PRO B 1 16 ? -18.609 -14.969 2.404 1 93.88 16 PRO B CA 1
ATOM 3885 C C . PRO B 1 16 ? -17.844 -16.172 2.955 1 93.88 16 PRO B C 1
ATOM 3887 O O . PRO B 1 16 ? -16.609 -16.203 2.875 1 93.88 16 PRO B O 1
ATOM 3890 N N . ASP B 1 17 ? -18.547 -17.234 3.467 1 94.56 17 ASP B N 1
ATOM 3891 C CA . ASP B 1 17 ? -17.859 -18.375 4.09 1 94.56 17 ASP B CA 1
ATOM 3892 C C . ASP B 1 17 ? -17.938 -19.609 3.207 1 94.56 17 ASP B C 1
ATOM 3894 O O . ASP B 1 17 ? -17.406 -20.672 3.559 1 94.56 17 ASP B O 1
ATOM 3898 N N . ASP B 1 18 ? -18.547 -19.484 2.078 1 95.69 18 ASP B N 1
ATOM 3899 C CA . ASP B 1 18 ? -18.844 -20.656 1.258 1 95.69 18 ASP B CA 1
ATOM 3900 C C . ASP B 1 18 ? -17.547 -21.328 0.787 1 95.69 18 ASP B C 1
ATOM 3902 O O . ASP B 1 18 ? -17.438 -22.562 0.841 1 95.69 18 ASP B O 1
ATOM 3906 N N . ASP B 1 19 ? -16.641 -20.562 0.293 1 95.44 19 ASP B N 1
ATOM 3907 C CA . ASP B 1 19 ? -15.391 -21.141 -0.191 1 95.44 19 ASP B CA 1
ATOM 3908 C C . ASP B 1 19 ? -14.648 -21.859 0.93 1 95.44 19 ASP B C 1
ATOM 3910 O O . ASP B 1 19 ? -14.07 -22.938 0.712 1 95.44 19 ASP B O 1
ATOM 3914 N N . LYS B 1 20 ? -14.656 -21.266 2.049 1 95.62 20 LYS B N 1
ATOM 3915 C CA . LYS B 1 20 ? -14.016 -21.906 3.191 1 95.62 20 LYS B CA 1
ATOM 3916 C C . LYS B 1 20 ? -14.703 -23.234 3.529 1 95.62 20 LYS B C 1
ATOM 3918 O O . LYS B 1 20 ? -14.031 -24.25 3.744 1 95.62 20 LYS B O 1
ATOM 3923 N N . PHE B 1 21 ? -16.016 -23.219 3.6 1 96.44 21 PHE B N 1
ATOM 3924 C CA . PHE B 1 21 ? -16.766 -24.422 3.889 1 96.44 21 PHE B CA 1
ATOM 3925 C C . PHE B 1 21 ? -16.453 -25.531 2.881 1 96.44 21 PHE B C 1
ATOM 3927 O O . PHE B 1 21 ? -16.219 -26.672 3.26 1 96.44 21 PHE B O 1
ATOM 3934 N N . LEU B 1 22 ? -16.438 -25.094 1.656 1 96.06 22 LEU B N 1
ATOM 3935 C CA . LEU B 1 22 ? -16.141 -26.062 0.596 1 96.06 22 LEU B CA 1
ATOM 3936 C C . LEU B 1 22 ? -14.719 -26.609 0.732 1 96.06 22 LEU B C 1
ATOM 3938 O O . LEU B 1 22 ? -14.5 -27.812 0.603 1 96.06 22 LEU B O 1
ATOM 3942 N N . ALA B 1 23 ? -13.742 -25.734 0.917 1 96.12 23 ALA B N 1
ATOM 3943 C CA . ALA B 1 23 ? -12.336 -26.125 1.048 1 96.12 23 ALA B CA 1
ATOM 3944 C C . ALA B 1 23 ? -12.141 -27.062 2.229 1 96.12 23 ALA B C 1
ATOM 3946 O O . ALA B 1 23 ? -11.375 -28.031 2.141 1 96.12 23 ALA B O 1
ATOM 3947 N N . GLU B 1 24 ? -12.836 -26.828 3.289 1 94.62 24 GLU B N 1
ATOM 3948 C CA . GLU B 1 24 ? -12.711 -27.641 4.492 1 94.62 24 GLU B CA 1
ATOM 3949 C C . GLU B 1 24 ? -13.43 -28.969 4.332 1 94.62 24 GLU B C 1
ATOM 3951 O O . GLU B 1 24 ? -12.992 -30 4.859 1 94.62 24 GLU B O 1
ATOM 3956 N N . SER B 1 25 ? -14.539 -28.969 3.684 1 96.06 25 SER B N 1
ATOM 3957 C CA . SER B 1 25 ? -15.352 -30.172 3.539 1 96.06 25 SER B CA 1
ATOM 3958 C C . SER B 1 25 ? -14.742 -31.125 2.525 1 96.06 25 SER B C 1
ATOM 3960 O O . SER B 1 25 ? -14.805 -32.344 2.703 1 96.06 25 SER B O 1
ATOM 3962 N N . ARG B 1 26 ? -14.117 -30.594 1.507 1 96.31 26 ARG B N 1
ATOM 3963 C CA . ARG B 1 26 ? -13.68 -31.453 0.409 1 96.31 26 ARG B CA 1
ATOM 3964 C C . ARG B 1 26 ? -12.156 -31.5 0.321 1 96.31 26 ARG B C 1
ATOM 3966 O O . ARG B 1 26 ? -11.602 -32.312 -0.409 1 96.31 26 ARG B O 1
ATOM 3973 N N . GLY B 1 27 ? -11.555 -30.625 1.042 1 95.94 27 GLY B N 1
ATOM 3974 C CA . GLY B 1 27 ? -10.102 -30.547 0.969 1 95.94 27 GLY B CA 1
ATOM 3975 C C . GLY B 1 27 ? -9.422 -30.859 2.289 1 95.94 27 GLY B C 1
ATOM 3976 O O . GLY B 1 27 ? -9.969 -31.578 3.123 1 95.94 27 GLY B O 1
ATOM 3977 N N . GLN B 1 28 ? -8.164 -30.484 2.408 1 95.31 28 GLN B N 1
ATOM 3978 C CA . GLN B 1 28 ? -7.371 -30.625 3.627 1 95.31 28 GLN B CA 1
ATOM 3979 C C . GLN B 1 28 ? -6.523 -29.375 3.869 1 95.31 28 GLN B C 1
ATOM 3981 O O . GLN B 1 28 ? -6.273 -28.594 2.945 1 95.31 28 GLN B O 1
ATOM 3986 N N . PRO B 1 29 ? -6.137 -29.172 5.105 1 94.88 29 PRO B N 1
ATOM 3987 C CA . PRO B 1 29 ? -5.32 -28 5.414 1 94.88 29 PRO B CA 1
ATOM 3988 C C . PRO B 1 29 ? -3.992 -27.984 4.66 1 94.88 29 PRO B C 1
ATOM 3990 O O . PRO B 1 29 ? -3.42 -29.047 4.391 1 94.88 29 PRO B O 1
ATOM 3993 N N . LEU B 1 30 ? -3.535 -26.859 4.305 1 96.69 30 LEU B N 1
ATOM 3994 C CA . LEU B 1 30 ? -2.248 -26.688 3.643 1 96.69 30 LEU B CA 1
ATOM 3995 C C . LEU B 1 30 ? -1.099 -26.984 4.598 1 96.69 30 LEU B C 1
ATOM 3997 O O . LEU B 1 30 ? -0.945 -26.312 5.621 1 96.69 30 LEU B O 1
ATOM 4001 N N . PRO B 1 31 ? -0.348 -28 4.289 1 94.19 31 PRO B N 1
ATOM 4002 C CA . PRO B 1 31 ? 0.808 -28.266 5.152 1 94.19 31 PRO B CA 1
ATOM 4003 C C . PRO B 1 31 ? 1.771 -27.078 5.215 1 94.19 31 PRO B C 1
ATOM 4005 O O . PRO B 1 31 ? 2.111 -26.5 4.18 1 94.19 31 PRO B O 1
ATOM 4008 N N . PRO B 1 32 ? 2.24 -26.719 6.398 1 91.75 32 PRO B N 1
ATOM 4009 C CA . PRO B 1 32 ? 3.148 -25.578 6.539 1 91.75 32 PRO B CA 1
ATOM 4010 C C . PRO B 1 32 ? 4.398 -25.719 5.672 1 91.75 32 PRO B C 1
ATOM 4012 O O . PRO B 1 32 ? 4.883 -24.719 5.129 1 91.75 32 PRO B O 1
ATOM 4015 N N . ALA B 1 33 ? 4.879 -26.906 5.531 1 91.5 33 ALA B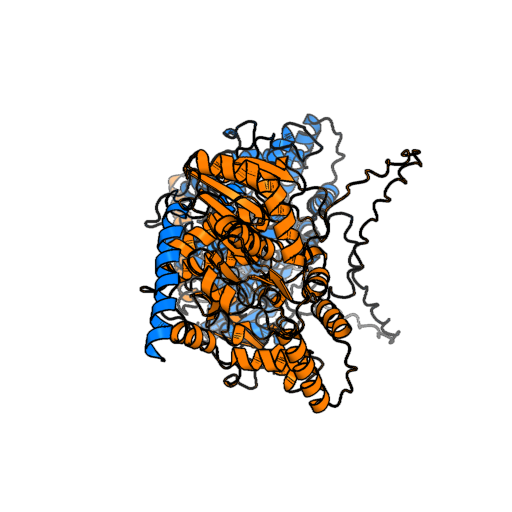 N 1
ATOM 4016 C CA . ALA B 1 33 ? 6.082 -27.125 4.727 1 91.5 33 ALA B CA 1
ATOM 4017 C C . ALA B 1 33 ? 5.824 -26.797 3.258 1 91.5 33 ALA B C 1
ATOM 4019 O O . ALA B 1 33 ? 6.707 -26.281 2.566 1 91.5 33 ALA B O 1
ATOM 4020 N N . LEU B 1 34 ? 4.637 -27.156 2.758 1 95.44 34 LEU B N 1
ATOM 4021 C CA . LEU B 1 34 ? 4.293 -26.844 1.374 1 95.44 34 LEU B CA 1
ATOM 4022 C C . LEU B 1 34 ? 4.145 -25.344 1.171 1 95.44 34 LEU B C 1
ATOM 4024 O O . LEU B 1 34 ? 4.586 -24.812 0.154 1 95.44 34 LEU B O 1
ATOM 4028 N N . LEU B 1 35 ? 3.518 -24.656 2.154 1 94.88 35 LEU B N 1
ATOM 4029 C CA . LEU B 1 35 ? 3.416 -23.203 2.076 1 94.88 35 LEU B CA 1
ATOM 4030 C C . LEU B 1 35 ? 4.801 -22.562 2 1 94.88 35 LEU B C 1
ATOM 4032 O O . LEU B 1 35 ? 5.031 -21.672 1.19 1 94.88 35 LEU B O 1
ATOM 4036 N N . LYS B 1 36 ? 5.699 -23.047 2.799 1 91.81 36 LYS B N 1
ATOM 4037 C CA . LYS B 1 36 ? 7.062 -22.547 2.797 1 91.81 36 LYS B CA 1
ATOM 4038 C C . LYS B 1 36 ? 7.742 -22.781 1.451 1 91.81 36 LYS B C 1
ATOM 4040 O O . LYS B 1 36 ? 8.461 -21.922 0.949 1 91.81 36 LYS B O 1
ATOM 4045 N N . ALA B 1 37 ? 7.5 -23.922 0.935 1 93.19 37 ALA B N 1
ATOM 4046 C CA . ALA B 1 37 ? 8.086 -24.25 -0.361 1 93.19 37 ALA B CA 1
ATOM 4047 C C . ALA B 1 37 ? 7.527 -23.359 -1.463 1 93.19 37 ALA B C 1
ATOM 4049 O O . ALA B 1 37 ? 8.273 -22.906 -2.334 1 93.19 37 ALA B O 1
ATOM 4050 N N . LEU B 1 38 ? 6.223 -23.188 -1.426 1 95.44 38 LEU B N 1
ATOM 4051 C CA . LEU B 1 38 ? 5.582 -22.312 -2.406 1 95.44 38 LEU B CA 1
ATOM 4052 C C . LEU B 1 38 ? 6.148 -20.906 -2.336 1 95.44 38 LEU B C 1
ATOM 4054 O O . LEU B 1 38 ? 6.426 -20.281 -3.367 1 95.44 38 LEU B O 1
ATOM 4058 N N . LEU B 1 39 ? 6.34 -20.422 -1.15 1 92 39 LEU B N 1
ATOM 4059 C CA . LEU B 1 39 ? 6.914 -19.094 -0.945 1 92 39 LEU B CA 1
ATOM 4060 C C . LEU B 1 39 ? 8.367 -19.047 -1.406 1 92 39 LEU B C 1
ATOM 4062 O O . LEU B 1 39 ? 8.773 -18.109 -2.096 1 92 39 LEU B O 1
ATOM 4066 N N . GLY B 1 40 ? 9.102 -20.031 -1.04 1 89.25 40 GLY B N 1
ATOM 4067 C CA . GLY B 1 40 ? 10.516 -20.094 -1.363 1 89.25 40 GLY B CA 1
ATOM 4068 C C . GLY B 1 40 ? 10.789 -20.172 -2.854 1 89.25 40 GLY B C 1
ATOM 4069 O O . GLY B 1 40 ? 11.805 -19.672 -3.336 1 89.25 40 GLY B O 1
ATOM 4070 N N . MET B 1 41 ? 9.867 -20.75 -3.588 1 93.25 41 MET B N 1
ATOM 4071 C CA . MET B 1 41 ? 10.078 -20.984 -5.016 1 93.25 41 MET B CA 1
ATOM 4072 C C . MET B 1 41 ? 9.352 -19.922 -5.848 1 93.25 41 MET B C 1
ATOM 4074 O O . MET B 1 41 ? 9.461 -19.922 -7.074 1 93.25 41 MET B O 1
ATOM 4078 N N . ALA B 1 42 ? 8.68 -18.984 -5.184 1 93.19 42 ALA B N 1
ATOM 4079 C CA . ALA B 1 42 ? 7.812 -18.047 -5.898 1 93.19 42 ALA B CA 1
ATOM 4080 C C . ALA B 1 42 ? 8.609 -17.188 -6.867 1 93.19 42 ALA B C 1
ATOM 4082 O O . ALA B 1 42 ? 8.195 -16.984 -8.008 1 93.19 42 ALA B O 1
ATOM 4083 N N . MET B 1 43 ? 9.766 -16.75 -6.441 1 92 43 MET B N 1
ATOM 4084 C CA . MET B 1 43 ? 10.57 -15.898 -7.316 1 92 43 MET B CA 1
ATOM 4085 C C . MET B 1 43 ? 11.031 -16.672 -8.547 1 92 43 MET B C 1
ATOM 4087 O O . MET B 1 43 ? 10.875 -16.188 -9.672 1 92 43 MET B O 1
ATOM 4091 N N . ILE B 1 44 ? 11.5 -17.844 -8.328 1 93.69 44 ILE B N 1
ATOM 4092 C CA . ILE B 1 44 ? 12.016 -18.688 -9.398 1 93.69 44 ILE B CA 1
ATOM 4093 C C . ILE B 1 44 ? 10.875 -19.141 -10.297 1 93.69 44 ILE B C 1
ATOM 4095 O O . ILE B 1 44 ? 11.016 -19.188 -11.523 1 93.69 44 ILE B O 1
ATOM 4099 N N . GLY B 1 45 ? 9.766 -19.359 -9.727 1 95.38 45 GLY B N 1
ATOM 4100 C CA . GLY B 1 45 ? 8.672 -19.969 -10.453 1 95.38 45 GLY B CA 1
ATOM 4101 C C . GLY B 1 45 ? 7.801 -18.969 -11.188 1 95.38 45 GLY B C 1
ATOM 4102 O O . GLY B 1 45 ? 7.082 -19.328 -12.117 1 95.38 45 GLY B O 1
ATOM 4103 N N . THR B 1 46 ? 7.871 -17.641 -10.781 1 94.56 46 THR B N 1
ATOM 4104 C CA . THR B 1 46 ? 6.855 -16.766 -11.344 1 94.56 46 THR B CA 1
ATOM 4105 C C . THR B 1 46 ? 7.492 -15.484 -11.883 1 94.56 46 THR B C 1
ATOM 4107 O O . THR B 1 46 ? 6.875 -14.758 -12.672 1 94.56 46 THR B O 1
ATOM 4110 N N . PHE B 1 47 ? 8.672 -15.172 -11.5 1 91.31 47 PHE B N 1
ATOM 4111 C CA . PHE B 1 47 ? 9.125 -13.797 -11.68 1 91.31 47 PHE B CA 1
ATOM 4112 C C . PHE B 1 47 ? 10.398 -13.75 -12.516 1 91.31 47 PHE B C 1
ATOM 4114 O O . PHE B 1 47 ? 10.453 -13.055 -13.531 1 91.31 47 PHE B O 1
ATOM 4121 N N . ILE B 1 48 ? 11.367 -14.508 -12.18 1 90.81 48 ILE B N 1
ATOM 4122 C CA . ILE B 1 48 ? 12.75 -14.312 -12.594 1 90.81 48 ILE B CA 1
ATOM 4123 C C . ILE B 1 48 ? 12.898 -14.609 -14.086 1 90.81 48 ILE B C 1
ATOM 4125 O O . ILE B 1 48 ? 13.68 -13.953 -14.781 1 90.81 48 ILE B O 1
ATOM 4129 N N . THR B 1 49 ? 12.117 -15.477 -14.602 1 87.06 49 THR B N 1
ATOM 4130 C CA . THR B 1 49 ? 12.328 -15.922 -15.977 1 87.06 49 THR B CA 1
ATOM 4131 C C . THR B 1 49 ? 11.75 -14.914 -16.969 1 87.06 49 THR B C 1
ATOM 4133 O O . THR B 1 49 ? 11.984 -15.023 -18.172 1 87.06 49 THR B O 1
ATOM 4136 N N . TYR B 1 50 ? 11.062 -13.953 -16.5 1 87.38 50 TYR B N 1
ATOM 4137 C CA . TYR B 1 50 ? 10.461 -12.969 -17.391 1 87.38 50 TYR B CA 1
ATOM 4138 C C . TYR B 1 50 ? 11.445 -11.859 -17.734 1 87.38 50 TYR B C 1
ATOM 4140 O O . TYR B 1 50 ? 11.156 -10.992 -18.562 1 87.38 50 TYR B O 1
ATOM 4148 N N . TYR B 1 51 ? 12.586 -11.914 -17.156 1 85.94 51 TYR B N 1
ATOM 4149 C CA . TYR B 1 51 ? 13.672 -11.039 -17.594 1 85.94 51 TYR B CA 1
ATOM 4150 C C . TYR B 1 51 ? 14.359 -11.602 -18.828 1 85.94 51 TYR B C 1
ATOM 4152 O O . TYR B 1 51 ? 14.57 -12.812 -18.938 1 85.94 51 TYR B O 1
ATOM 4160 N N . ASP B 1 52 ? 14.742 -10.734 -19.719 1 84.38 52 ASP B N 1
ATOM 4161 C CA . ASP B 1 52 ? 15.336 -11.18 -20.969 1 84.38 52 ASP B CA 1
ATOM 4162 C C . ASP B 1 52 ? 16.859 -11.188 -20.891 1 84.38 52 ASP B C 1
ATOM 4164 O O . ASP B 1 52 ? 17.531 -11.773 -21.734 1 84.38 52 ASP B O 1
ATOM 4168 N N . ASN B 1 53 ? 17.375 -10.633 -19.922 1 87.12 53 ASN B N 1
ATOM 4169 C CA . ASN B 1 53 ? 18.812 -10.523 -19.75 1 87.12 53 ASN B CA 1
ATOM 4170 C C . ASN B 1 53 ? 19.328 -11.492 -18.688 1 87.12 53 ASN B C 1
ATOM 4172 O O . ASN B 1 53 ? 18.969 -11.383 -17.5 1 87.12 53 ASN B O 1
ATOM 4176 N N . PRO B 1 54 ? 20.219 -12.469 -19.172 1 90.38 54 PRO B N 1
ATOM 4177 C CA . PRO B 1 54 ? 20.719 -13.461 -18.219 1 90.38 54 PRO B CA 1
ATOM 4178 C C . PRO B 1 54 ? 21.438 -12.828 -17.016 1 90.38 54 PRO B C 1
ATOM 4180 O O . PRO B 1 54 ? 21.453 -13.406 -15.93 1 90.38 54 PRO B O 1
ATOM 4183 N N . PHE B 1 55 ? 21.984 -11.641 -17.234 1 85.62 55 PHE B N 1
ATOM 4184 C CA . PHE B 1 55 ? 22.672 -10.969 -16.141 1 85.62 55 PHE B CA 1
ATOM 4185 C C . PHE B 1 55 ? 21.688 -10.617 -15.023 1 85.62 55 PHE B C 1
ATOM 4187 O O . PHE B 1 55 ? 21.984 -10.805 -13.844 1 85.62 55 PHE B O 1
ATOM 4194 N N . GLU B 1 56 ? 20.547 -10.141 -15.406 1 85.75 56 GLU B N 1
ATOM 4195 C CA . GLU B 1 56 ? 19.516 -9.812 -14.43 1 85.75 56 GLU B CA 1
ATOM 4196 C C . GLU B 1 56 ? 18.984 -11.062 -13.734 1 85.75 56 GLU B C 1
ATOM 4198 O O . GLU B 1 56 ? 18.734 -11.055 -12.531 1 85.75 56 GLU B O 1
ATOM 4203 N N . VAL B 1 57 ? 18.859 -12.07 -14.523 1 92.5 57 VAL B N 1
ATOM 4204 C CA . VAL B 1 57 ? 18.391 -13.344 -13.984 1 92.5 57 VAL B CA 1
ATOM 4205 C C . VAL B 1 57 ? 19.375 -13.844 -12.922 1 92.5 57 VAL B C 1
ATOM 4207 O O . VAL B 1 57 ? 18.969 -14.219 -11.82 1 92.5 57 VAL B O 1
ATOM 4210 N N . GLN B 1 58 ? 20.625 -13.773 -13.25 1 91.69 58 GLN B N 1
ATOM 4211 C CA . GLN B 1 58 ? 21.656 -14.219 -12.32 1 91.69 58 GLN B CA 1
ATOM 4212 C C . GLN B 1 58 ? 21.672 -13.367 -11.062 1 91.69 58 GLN B C 1
ATOM 4214 O O . GLN B 1 58 ? 21.844 -13.883 -9.953 1 91.69 58 GLN B O 1
ATOM 4219 N N . ARG B 1 59 ? 21.484 -12.133 -11.25 1 86.19 59 ARG B N 1
ATOM 4220 C CA . ARG B 1 59 ? 21.484 -11.203 -10.125 1 86.19 59 ARG B CA 1
ATOM 4221 C C . ARG B 1 59 ? 20.406 -11.562 -9.117 1 86.19 59 ARG B C 1
ATOM 4223 O O . ARG B 1 59 ? 20.672 -11.68 -7.918 1 86.19 59 ARG B O 1
ATOM 4230 N N . PHE B 1 60 ? 19.25 -11.789 -9.562 1 88.06 60 PHE B N 1
ATOM 4231 C CA . PHE B 1 60 ? 18.125 -12.148 -8.688 1 88.06 60 PHE B CA 1
ATOM 4232 C C . PHE B 1 60 ? 18.359 -13.508 -8.047 1 88.06 60 PHE B C 1
ATOM 4234 O O . PHE B 1 60 ? 18.094 -13.695 -6.859 1 88.06 60 PHE B O 1
ATOM 4241 N N . ALA B 1 61 ? 18.859 -14.406 -8.82 1 91.5 61 ALA B N 1
ATOM 4242 C CA . ALA B 1 61 ? 19.094 -15.766 -8.328 1 91.5 61 ALA B CA 1
ATOM 4243 C C . ALA B 1 61 ? 20.094 -15.758 -7.176 1 91.5 61 ALA B C 1
ATOM 4245 O O . ALA B 1 61 ? 19.844 -16.359 -6.133 1 91.5 61 ALA B O 1
ATOM 4246 N N . LEU B 1 62 ? 21.141 -14.984 -7.34 1 86.88 62 LEU B N 1
ATOM 4247 C CA . LEU B 1 62 ? 22.203 -14.953 -6.34 1 86.88 62 LEU B CA 1
ATOM 4248 C C . LEU B 1 62 ? 21.703 -14.344 -5.031 1 86.88 62 LEU B C 1
ATOM 4250 O O . LEU B 1 62 ? 22.156 -14.734 -3.951 1 86.88 62 LEU B O 1
ATOM 4254 N N . GLN B 1 63 ? 20.797 -13.484 -5.219 1 84.38 63 GLN B N 1
ATOM 4255 C CA . GLN B 1 63 ? 20.25 -12.82 -4.035 1 84.38 63 GLN B CA 1
ATOM 4256 C C . GLN B 1 63 ? 19.438 -13.797 -3.189 1 84.38 63 GLN B C 1
ATOM 4258 O O . GLN B 1 63 ? 19.188 -13.539 -2.01 1 84.38 63 GLN B O 1
ATOM 4263 N N . GLN B 1 64 ? 19.062 -14.859 -3.803 1 84.44 64 GLN B N 1
ATOM 4264 C CA . GLN B 1 64 ? 18.266 -15.867 -3.096 1 84.44 64 GLN B CA 1
ATOM 4265 C C . GLN B 1 64 ? 19.031 -17.188 -2.971 1 84.44 64 GLN B C 1
ATOM 4267 O O . GLN B 1 64 ? 18.438 -18.25 -2.834 1 84.44 64 GLN B O 1
ATOM 4272 N N . ARG B 1 65 ? 20.312 -17.188 -3.102 1 84.38 65 ARG B N 1
ATOM 4273 C CA . ARG B 1 65 ? 21.234 -18.312 -2.91 1 84.38 65 ARG B CA 1
ATOM 4274 C C . ARG B 1 65 ? 21.031 -19.375 -3.986 1 84.38 65 ARG B C 1
ATOM 4276 O O . ARG B 1 65 ? 21.109 -20.562 -3.705 1 84.38 65 ARG B O 1
ATOM 4283 N N . TRP B 1 66 ? 20.547 -18.953 -5.105 1 91.5 66 TRP B N 1
ATOM 4284 C CA . TRP B 1 66 ? 20.516 -19.75 -6.324 1 91.5 66 TRP B CA 1
ATOM 4285 C C . TRP B 1 66 ? 21.578 -19.281 -7.312 1 91.5 66 TRP B C 1
ATOM 4287 O O . TRP B 1 66 ? 22.094 -18.156 -7.191 1 91.5 66 TRP B O 1
ATOM 4297 N N . ARG B 1 67 ? 21.984 -20.156 -8.188 1 93.94 67 ARG B N 1
ATOM 4298 C CA . ARG B 1 67 ? 22.891 -19.812 -9.266 1 93.94 67 ARG B CA 1
ATOM 4299 C C . ARG B 1 67 ? 22.328 -20.25 -10.617 1 93.94 67 ARG B C 1
ATOM 4301 O O . ARG B 1 67 ? 21.828 -21.375 -10.758 1 93.94 67 ARG B O 1
ATOM 4308 N N . LEU B 1 68 ? 22.406 -19.344 -11.547 1 96.12 68 LEU B N 1
ATOM 4309 C CA . LEU B 1 68 ? 21.984 -19.672 -12.906 1 96.12 68 LEU B CA 1
ATOM 4310 C C . LEU B 1 68 ? 23.031 -20.547 -13.594 1 96.12 68 LEU B C 1
ATOM 4312 O O . LEU B 1 68 ? 24.203 -20.188 -13.664 1 96.12 68 LEU B O 1
ATOM 4316 N N . VAL B 1 69 ? 22.625 -21.703 -14.047 1 95.75 69 VAL B N 1
ATOM 4317 C CA . VAL B 1 69 ? 23.531 -22.641 -14.719 1 95.75 69 VAL B CA 1
ATOM 4318 C C . VAL B 1 69 ? 23.484 -22.406 -16.234 1 95.75 69 VAL B C 1
ATOM 4320 O O . VAL B 1 69 ? 24.516 -22.266 -16.875 1 95.75 69 VAL B O 1
ATOM 4323 N N . THR B 1 70 ? 22.328 -22.453 -16.766 1 94.31 70 THR B N 1
ATOM 4324 C CA . THR B 1 70 ? 22.109 -22.219 -18.188 1 94.31 70 THR B CA 1
ATOM 4325 C C . THR B 1 70 ? 20.688 -21.734 -18.438 1 94.31 70 THR B C 1
ATOM 4327 O O . THR B 1 70 ? 19.844 -21.781 -17.531 1 94.31 70 THR B O 1
ATOM 4330 N N . GLU B 1 71 ? 20.516 -21.094 -19.562 1 93.38 71 GLU B N 1
ATOM 4331 C CA . GLU B 1 71 ? 19.219 -20.5 -19.859 1 93.38 71 GLU B CA 1
ATOM 4332 C C . GLU B 1 71 ? 18.969 -20.438 -21.359 1 93.38 71 GLU B C 1
ATOM 4334 O O . GLU B 1 71 ? 19.906 -20.547 -22.156 1 93.38 71 GLU B O 1
ATOM 4339 N N . ARG B 1 72 ? 17.797 -20.359 -21.766 1 91.38 72 ARG B N 1
ATOM 4340 C CA . ARG B 1 72 ? 17.344 -19.953 -23.094 1 91.38 72 ARG B CA 1
ATOM 4341 C C . ARG B 1 72 ? 16.234 -18.906 -22.984 1 91.38 72 ARG B C 1
ATOM 4343 O O . ARG B 1 72 ? 15.055 -19.25 -22.812 1 91.38 72 ARG B O 1
ATOM 4350 N N . LEU B 1 73 ? 16.516 -17.578 -23.062 1 85.12 73 LEU B N 1
ATOM 4351 C CA . LEU B 1 73 ? 15.578 -16.484 -22.812 1 85.12 73 LEU B CA 1
ATOM 4352 C C . LEU B 1 73 ? 15.148 -15.828 -24.125 1 85.12 73 LEU B C 1
ATOM 4354 O O . LEU B 1 73 ? 14.086 -15.203 -24.188 1 85.12 73 LEU B O 1
ATOM 4358 N N . GLY B 1 74 ? 15.883 -15.656 -25.141 1 70.38 74 GLY B N 1
ATOM 4359 C CA . GLY B 1 74 ? 15.641 -14.914 -26.375 1 70.38 74 GLY B CA 1
ATOM 4360 C C . GLY B 1 74 ? 14.602 -15.562 -27.266 1 70.38 74 GLY B C 1
ATOM 4361 O O . GLY B 1 74 ? 13.812 -14.875 -27.906 1 70.38 74 GLY B O 1
ATOM 4362 N N . GLU B 1 75 ? 14.664 -16.75 -27.672 1 59.41 75 GLU B N 1
ATOM 4363 C CA . GLU B 1 75 ? 13.922 -17.375 -28.766 1 59.41 75 GLU B CA 1
ATOM 4364 C C . GLU B 1 75 ? 12.648 -18.047 -28.25 1 59.41 75 GLU B C 1
ATOM 4366 O O . GLU B 1 75 ? 12.586 -19.266 -28.125 1 59.41 75 GLU B O 1
ATOM 4371 N N . SER B 1 76 ? 11.766 -17.094 -27.594 1 56.75 76 SER B N 1
ATOM 4372 C CA . SER B 1 76 ? 10.594 -17.781 -27.078 1 56.75 76 SER B CA 1
ATOM 4373 C C . SER B 1 76 ? 9.453 -17.75 -28.094 1 56.75 76 SER B C 1
ATOM 4375 O O . SER B 1 76 ? 9.117 -16.688 -28.625 1 56.75 76 SER B O 1
ATOM 4377 N N . TRP B 1 77 ? 9.258 -18.969 -28.781 1 55.75 77 TRP B N 1
ATOM 4378 C CA . TRP B 1 77 ? 8.07 -19.125 -29.625 1 55.75 77 TRP B CA 1
ATOM 4379 C C . TRP B 1 77 ? 7.137 -20.188 -29.047 1 55.75 77 TRP B C 1
ATOM 4381 O O . TRP B 1 77 ? 7.438 -20.797 -28.031 1 55.75 77 TRP B O 1
ATOM 4391 N N . LYS B 1 78 ? 5.969 -20.219 -29.547 1 56.97 78 LYS B N 1
ATOM 4392 C CA . LYS B 1 78 ? 4.824 -21 -29.078 1 56.97 78 LYS B CA 1
ATOM 4393 C C . LYS B 1 78 ? 5.25 -22.406 -28.656 1 56.97 78 LYS B C 1
ATOM 4395 O O . LYS B 1 78 ? 4.789 -22.906 -27.625 1 56.97 78 LYS B O 1
ATOM 4400 N N . HIS B 1 79 ? 6.176 -23.047 -29.328 1 66.44 79 HIS B N 1
ATOM 4401 C CA . HIS B 1 79 ? 6.516 -24.438 -29.031 1 66.44 79 HIS B CA 1
ATOM 4402 C C . HIS B 1 79 ? 7.906 -24.531 -28.406 1 66.44 79 HIS B C 1
ATOM 4404 O O . HIS B 1 79 ? 8.406 -25.641 -28.172 1 66.44 79 HIS B O 1
ATOM 4410 N N . ARG B 1 80 ? 8.422 -23.391 -28.016 1 80.25 80 ARG B N 1
ATOM 4411 C CA . ARG B 1 80 ? 9.742 -23.391 -27.375 1 80.25 80 ARG B CA 1
ATOM 4412 C C . ARG B 1 80 ? 9.82 -22.312 -26.297 1 80.25 80 ARG B C 1
ATOM 4414 O O . ARG B 1 80 ? 10.461 -21.281 -26.484 1 80.25 80 ARG B O 1
ATOM 4421 N N . PRO B 1 81 ? 9.289 -22.703 -25.203 1 87.75 81 PRO B N 1
ATOM 4422 C CA . PRO B 1 81 ? 9.266 -21.703 -24.141 1 87.75 81 PRO B CA 1
ATOM 4423 C C . PRO B 1 81 ? 10.656 -21.375 -23.594 1 87.75 81 PRO B C 1
ATOM 4425 O O . PRO B 1 81 ? 11.547 -22.234 -23.625 1 87.75 81 PRO B O 1
ATOM 4428 N N . ALA B 1 82 ? 10.828 -20.156 -23.219 1 91.25 82 ALA B N 1
ATOM 4429 C CA . ALA B 1 82 ? 12.039 -19.766 -22.516 1 91.25 82 ALA B CA 1
ATOM 4430 C C . ALA B 1 82 ? 12.148 -20.484 -21.172 1 91.25 82 ALA B C 1
ATOM 4432 O O . ALA B 1 82 ? 11.133 -20.828 -20.562 1 91.25 82 ALA B O 1
ATOM 4433 N N . TRP B 1 83 ? 13.336 -20.812 -20.812 1 94.31 83 TRP B N 1
ATOM 4434 C CA . TRP B 1 83 ? 13.547 -21.516 -19.547 1 94.31 83 TRP B CA 1
ATOM 4435 C C . TRP B 1 83 ? 14.906 -21.156 -18.953 1 94.31 83 TRP B C 1
ATOM 4437 O O . TRP B 1 83 ? 15.781 -20.641 -19.641 1 94.31 83 TRP B O 1
ATOM 4447 N N . CYS B 1 84 ? 14.984 -21.344 -17.656 1 96.75 84 CYS B N 1
ATOM 4448 C CA . CYS B 1 84 ? 16.234 -21.203 -16.906 1 96.75 84 CYS B CA 1
ATOM 4449 C C . CYS B 1 84 ? 16.469 -22.406 -16 1 96.75 84 CYS B C 1
ATOM 4451 O O . CYS B 1 84 ? 15.531 -22.984 -15.453 1 96.75 84 CYS B O 1
ATOM 4453 N N . LEU B 1 85 ? 17.688 -22.797 -15.922 1 98 85 LEU B N 1
ATOM 4454 C CA . LEU B 1 85 ? 18.125 -23.828 -14.984 1 98 85 LEU B CA 1
ATOM 4455 C C . LEU B 1 85 ? 18.953 -23.234 -13.859 1 98 85 LEU B C 1
ATOM 4457 O O . LEU B 1 85 ? 19.984 -22.594 -14.117 1 98 85 LEU B O 1
ATOM 4461 N N . PHE B 1 86 ? 18.469 -23.406 -12.625 1 97 86 PHE B N 1
ATOM 4462 C CA . PHE B 1 86 ? 19.141 -22.906 -11.438 1 97 86 PHE B CA 1
ATOM 4463 C C . PHE B 1 86 ? 19.625 -24.047 -10.555 1 97 86 PHE B C 1
ATOM 4465 O O . PHE B 1 86 ? 19.047 -25.141 -10.586 1 97 86 PHE B O 1
ATOM 4472 N N . ILE B 1 87 ? 20.656 -23.766 -9.734 1 95.75 87 ILE B N 1
ATOM 4473 C CA . ILE B 1 87 ? 21.109 -24.734 -8.742 1 95.75 87 ILE B CA 1
ATOM 4474 C C . ILE B 1 87 ? 21.297 -24.047 -7.395 1 95.75 87 ILE B C 1
ATOM 4476 O O . ILE B 1 87 ? 21.641 -22.875 -7.332 1 95.75 87 ILE B O 1
ATOM 4480 N N . SER B 1 88 ? 20.922 -24.656 -6.426 1 92.25 88 SER B N 1
ATOM 4481 C CA . SER B 1 88 ? 21.281 -24.328 -5.051 1 92.25 88 SER B CA 1
ATOM 4482 C C . SER B 1 88 ? 22.172 -25.422 -4.441 1 92.25 88 SER B C 1
ATOM 4484 O O . SER B 1 88 ? 21.703 -26.516 -4.168 1 92.25 88 SER B O 1
ATOM 4486 N N . GLN B 1 89 ? 23.375 -25.062 -4.199 1 88.31 89 GLN B N 1
ATOM 4487 C CA . GLN B 1 89 ? 24.312 -26.031 -3.635 1 88.31 89 GLN B CA 1
ATOM 4488 C C . GLN B 1 89 ? 23.953 -26.359 -2.186 1 88.31 89 GLN B C 1
ATOM 4490 O O . GLN B 1 89 ? 24.062 -27.516 -1.763 1 88.31 89 GLN B O 1
ATOM 4495 N N . ASP B 1 90 ? 23.484 -25.359 -1.494 1 84.25 90 ASP B N 1
ATOM 4496 C CA . ASP B 1 90 ? 23.125 -25.516 -0.088 1 84.25 90 ASP B CA 1
ATOM 4497 C C . ASP B 1 90 ? 21.969 -26.5 0.074 1 84.25 90 ASP B C 1
ATOM 4499 O O . ASP B 1 90 ? 21.953 -27.312 1.007 1 84.25 90 ASP B O 1
ATOM 4503 N N . GLN B 1 91 ? 21.109 -26.469 -0.878 1 86.38 91 GLN B N 1
ATOM 4504 C CA . GLN B 1 91 ? 19.906 -27.297 -0.778 1 86.38 91 GLN B CA 1
ATOM 4505 C C . GLN B 1 91 ? 20.047 -28.547 -1.626 1 86.38 91 GLN B C 1
ATOM 4507 O O . GLN B 1 91 ? 19.172 -29.422 -1.602 1 86.38 91 GLN B O 1
ATOM 4512 N N . ARG B 1 92 ? 21.125 -28.672 -2.381 1 91.38 92 ARG B N 1
ATOM 4513 C CA . ARG B 1 92 ? 21.328 -29.766 -3.322 1 91.38 92 ARG B CA 1
ATOM 4514 C C . ARG B 1 92 ? 20.109 -29.969 -4.223 1 91.38 92 ARG B C 1
ATOM 4516 O O . ARG B 1 92 ? 19.578 -31.062 -4.328 1 91.38 92 ARG B O 1
ATOM 4523 N N . THR B 1 93 ? 19.688 -28.844 -4.754 1 94.81 93 THR B N 1
ATOM 4524 C CA . THR B 1 93 ? 18.5 -28.812 -5.59 1 94.81 93 THR B CA 1
ATOM 4525 C C . THR B 1 93 ? 18.766 -28.062 -6.891 1 94.81 93 THR B C 1
ATOM 4527 O O . THR B 1 93 ? 19.438 -27.031 -6.887 1 94.81 93 THR B O 1
ATOM 4530 N N . ALA B 1 94 ? 18.375 -28.688 -7.945 1 96.94 94 ALA B N 1
ATOM 4531 C CA . ALA B 1 94 ? 18.344 -28.016 -9.242 1 96.94 94 ALA B CA 1
ATOM 4532 C C . ALA B 1 94 ? 16.906 -27.672 -9.648 1 96.94 94 ALA B C 1
ATOM 4534 O O . ALA B 1 94 ? 16 -28.484 -9.531 1 96.94 94 ALA B O 1
ATOM 4535 N N . ALA B 1 95 ? 16.703 -26.406 -10.055 1 97.44 95 ALA B N 1
ATOM 4536 C CA . ALA B 1 95 ? 15.367 -25.953 -10.414 1 97.44 95 ALA B CA 1
ATOM 4537 C C . ALA B 1 95 ? 15.312 -25.516 -11.875 1 97.44 95 ALA B C 1
ATOM 4539 O O . ALA B 1 95 ? 16.141 -24.734 -12.328 1 97.44 95 ALA B O 1
ATOM 4540 N N . VAL B 1 96 ? 14.398 -26.094 -12.625 1 98.25 96 VAL B N 1
ATOM 4541 C CA . VAL B 1 96 ? 14.094 -25.625 -13.977 1 98.25 96 VAL B CA 1
ATOM 4542 C C . VAL B 1 96 ? 12.852 -24.734 -13.953 1 98.25 96 VAL B C 1
ATOM 4544 O O . VAL B 1 96 ? 11.789 -25.172 -13.492 1 98.25 96 VAL B O 1
ATOM 4547 N N . SER B 1 97 ? 13 -23.547 -14.344 1 97.44 97 SER B N 1
ATOM 4548 C CA . SER B 1 97 ? 11.891 -22.594 -14.406 1 97.44 97 SER B CA 1
ATOM 4549 C C . SER B 1 97 ? 11.508 -22.281 -15.844 1 97.44 97 SER B C 1
ATOM 4551 O O . SER B 1 97 ? 12.352 -21.891 -16.641 1 97.44 97 SER B O 1
ATOM 4553 N N . ILE B 1 98 ? 10.25 -22.5 -16.141 1 95.5 98 ILE B N 1
ATOM 4554 C CA . ILE B 1 98 ? 9.773 -22.312 -17.5 1 95.5 98 ILE B CA 1
ATOM 4555 C C . ILE B 1 98 ? 8.867 -21.078 -17.562 1 95.5 98 ILE B C 1
ATOM 4557 O O . ILE B 1 98 ? 7.969 -20.922 -16.734 1 95.5 98 ILE B O 1
ATOM 4561 N N . ARG B 1 99 ? 9.125 -20.234 -18.516 1 92.12 99 ARG B N 1
ATOM 4562 C CA . ARG B 1 99 ? 8.414 -18.969 -18.656 1 92.12 99 ARG B CA 1
ATOM 4563 C C . ARG B 1 99 ? 7.059 -19.172 -19.344 1 92.12 99 ARG B C 1
ATOM 4565 O O . ARG B 1 99 ? 6.945 -19.969 -20.281 1 92.12 99 ARG B O 1
ATOM 4572 N N . GLY B 1 100 ? 6.051 -18.5 -18.797 1 87.12 100 GLY B N 1
ATOM 4573 C CA . GLY B 1 100 ? 4.754 -18.484 -19.453 1 87.12 100 GLY B CA 1
ATOM 4574 C C . GLY B 1 100 ? 4.633 -17.359 -20.484 1 87.12 100 GLY B C 1
ATOM 4575 O O . GLY B 1 100 ? 5.637 -16.812 -20.938 1 87.12 100 GLY B O 1
ATOM 4576 N N . THR B 1 101 ? 3.436 -17.234 -20.969 1 74.25 101 THR B N 1
ATOM 4577 C CA . THR B 1 101 ? 3.16 -16.109 -21.859 1 74.25 101 THR B CA 1
ATOM 4578 C C . THR B 1 101 ? 2.994 -14.82 -21.062 1 74.25 101 THR B C 1
ATOM 4580 O O . THR B 1 101 ? 2.553 -14.844 -19.922 1 74.25 101 THR B O 1
ATOM 4583 N N . ASP B 1 102 ? 3.609 -13.875 -21.531 1 60.06 102 ASP B N 1
ATOM 4584 C CA . ASP B 1 102 ? 3.467 -12.602 -20.828 1 60.06 102 ASP B CA 1
ATOM 4585 C C . ASP B 1 102 ? 2.018 -12.117 -20.859 1 60.06 102 ASP B C 1
ATOM 4587 O O . ASP B 1 102 ? 1.58 -11.523 -21.844 1 60.06 102 ASP B O 1
ATOM 4591 N N . VAL B 1 103 ? 1.249 -12.625 -19.906 1 55.34 103 VAL B N 1
ATOM 4592 C CA . VAL B 1 103 ? -0.171 -12.297 -19.828 1 55.34 103 VAL B CA 1
ATOM 4593 C C . VAL B 1 103 ? -0.352 -10.789 -19.703 1 55.34 103 VAL B C 1
ATOM 4595 O O . VAL B 1 103 ? -1.307 -10.227 -20.25 1 55.34 103 VAL B O 1
ATOM 4598 N N . GLU B 1 104 ? 0.503 -10.148 -18.906 1 54.84 104 GLU B N 1
ATOM 4599 C CA . GLU B 1 104 ? 0.343 -8.719 -18.672 1 54.84 104 GLU B CA 1
ATOM 4600 C C . GLU B 1 104 ? 0.454 -7.93 -19.969 1 54.84 104 GLU B C 1
ATOM 4602 O O . GLU B 1 104 ? -0.295 -6.977 -20.188 1 54.84 104 GLU B O 1
ATOM 4607 N N . GLN B 1 105 ? 1.323 -8.43 -20.812 1 49.66 105 GLN B N 1
ATOM 4608 C CA . GLN B 1 105 ? 1.541 -7.707 -22.062 1 49.66 105 GLN B CA 1
ATOM 4609 C C . GLN B 1 105 ? 0.483 -8.078 -23.094 1 49.66 105 GLN B C 1
ATOM 4611 O O . GLN B 1 105 ? 0.064 -7.23 -23.891 1 49.66 105 GLN B O 1
ATOM 4616 N N . SER B 1 106 ? 0.07 -9.297 -22.969 1 51.53 106 SER B N 1
ATOM 4617 C CA . SER B 1 106 ? -0.88 -9.734 -23.984 1 51.53 106 SER B CA 1
ATOM 4618 C C . SER B 1 106 ? -2.316 -9.617 -23.5 1 51.53 106 SER B C 1
ATOM 4620 O O . SER B 1 106 ? -3.262 -9.867 -24.25 1 51.53 106 SER B O 1
ATOM 4622 N N . ARG B 1 107 ? -2.467 -9.141 -22.453 1 51.19 107 ARG B N 1
ATOM 4623 C CA . ARG B 1 107 ? -3.762 -8.961 -21.812 1 51.19 107 ARG B CA 1
ATOM 4624 C C . ARG B 1 107 ? -4.566 -10.258 -21.828 1 51.19 107 ARG B C 1
ATOM 4626 O O . ARG B 1 107 ? -5.758 -10.25 -22.141 1 51.19 107 ARG B O 1
ATOM 4633 N N . GLY B 1 108 ? -3.867 -11.312 -21.875 1 56.16 108 GLY B N 1
ATOM 4634 C CA . GLY B 1 108 ? -4.492 -12.617 -21.75 1 56.16 108 GLY B CA 1
ATOM 4635 C C . GLY B 1 108 ? -4.824 -13.258 -23.094 1 56.16 108 GLY B C 1
ATOM 4636 O O . GLY B 1 108 ? -5.082 -14.461 -23.156 1 56.16 108 GLY B O 1
ATOM 4637 N N . GLY B 1 109 ? -4.914 -12.469 -24.062 1 55.69 109 GLY B N 1
ATOM 4638 C CA . GLY B 1 109 ? -5.312 -12.984 -25.359 1 55.69 109 GLY B CA 1
ATOM 4639 C C . GLY B 1 109 ? -4.516 -14.195 -25.797 1 55.69 109 GLY B C 1
ATOM 4640 O O . GLY B 1 109 ? -5.082 -15.18 -26.281 1 55.69 109 GLY B O 1
ATOM 4641 N N . ASP B 1 110 ? -3.346 -14.172 -25.609 1 61.03 110 ASP B N 1
ATOM 4642 C CA . ASP B 1 110 ? -2.477 -15.266 -26.047 1 61.03 110 ASP B CA 1
ATOM 4643 C C . ASP B 1 110 ? -2.76 -16.531 -25.25 1 61.03 110 ASP B C 1
ATOM 4645 O O . ASP B 1 110 ? -2.734 -17.641 -25.812 1 61.03 110 ASP B O 1
ATOM 4649 N N . ILE B 1 111 ? -3.146 -16.375 -24.031 1 63.91 111 ILE B N 1
ATOM 4650 C CA . ILE B 1 111 ? -3.391 -17.547 -23.203 1 63.91 111 ILE B CA 1
ATOM 4651 C C . ILE B 1 111 ? -4.645 -18.266 -23.672 1 63.91 111 ILE B C 1
ATOM 4653 O O . ILE B 1 111 ? -4.664 -19.5 -23.75 1 63.91 111 ILE B O 1
ATOM 4657 N N . PHE B 1 112 ? -5.566 -17.516 -24.094 1 62.03 112 PHE B N 1
ATOM 4658 C CA . PHE B 1 112 ? -6.836 -18.094 -24.516 1 62.03 112 PHE B CA 1
ATOM 4659 C C . PHE B 1 112 ? -6.684 -18.828 -25.844 1 62.03 112 PHE B C 1
ATOM 4661 O O . PHE B 1 112 ? -7.297 -19.875 -26.062 1 62.03 112 PHE B O 1
ATOM 4668 N N . THR B 1 113 ? -5.902 -18.266 -26.688 1 54.84 113 THR B N 1
ATOM 4669 C CA . THR B 1 113 ? -5.664 -18.906 -27.984 1 54.84 113 THR B CA 1
ATOM 4670 C C . THR B 1 113 ? -4.895 -20.219 -27.797 1 54.84 113 THR B C 1
ATOM 4672 O O . THR B 1 113 ? -5.133 -21.188 -28.516 1 54.84 113 THR B O 1
ATOM 4675 N N . ASP B 1 114 ? -4.195 -20.219 -26.953 1 60.28 114 ASP B N 1
ATOM 4676 C CA . ASP B 1 114 ? -3.336 -21.375 -26.734 1 60.28 114 ASP B CA 1
ATOM 4677 C C . ASP B 1 114 ? -4.102 -22.516 -26.062 1 60.28 114 ASP B C 1
ATOM 4679 O O . ASP B 1 114 ? -3.801 -23.688 -26.281 1 60.28 114 ASP B O 1
ATOM 4683 N N . ILE B 1 115 ? -5.148 -22.125 -25.375 1 60.81 115 ILE B N 1
ATOM 4684 C CA . ILE B 1 115 ? -5.82 -23.141 -24.578 1 60.81 115 ILE B CA 1
ATOM 4685 C C . ILE B 1 115 ? -6.812 -23.906 -25.438 1 60.81 115 ILE B C 1
ATOM 4687 O O . ILE B 1 115 ? -7.203 -25.031 -25.094 1 60.81 115 ILE B O 1
ATOM 4691 N N . ASN B 1 116 ? -7.078 -23.438 -26.656 1 60.47 116 ASN B N 1
ATOM 4692 C CA . ASN B 1 116 ? -8.055 -24.047 -27.547 1 60.47 116 ASN B CA 1
ATOM 4693 C C . ASN B 1 116 ? -7.508 -25.328 -28.188 1 60.47 116 ASN B C 1
ATOM 4695 O O . ASN B 1 116 ? -8.219 -26.016 -28.922 1 60.47 116 ASN B O 1
ATOM 4699 N N . ALA B 1 117 ? -6.488 -25.781 -27.672 1 65.25 117 ALA B N 1
ATOM 4700 C CA . ALA B 1 117 ? -5.953 -26.969 -28.359 1 65.25 117 ALA B CA 1
ATOM 4701 C C . ALA B 1 117 ? -6.539 -28.25 -27.766 1 65.25 117 ALA B C 1
ATOM 4703 O O . ALA B 1 117 ? -6.891 -28.297 -26.594 1 65.25 117 ALA B O 1
ATOM 4704 N N . ARG B 1 118 ? -6.734 -29.234 -28.625 1 74.94 118 ARG B N 1
ATOM 4705 C CA . ARG B 1 118 ? -7.32 -30.531 -28.297 1 74.94 118 ARG B CA 1
ATOM 4706 C C . ARG B 1 118 ? -6.344 -31.391 -27.5 1 74.94 118 ARG B C 1
ATOM 4708 O O . ARG B 1 118 ? -5.137 -31.344 -27.719 1 74.94 118 ARG B O 1
ATOM 4715 N N . PRO B 1 119 ? -6.914 -32.125 -26.5 1 85.56 119 PRO B N 1
ATOM 4716 C CA . PRO B 1 119 ? -6.055 -33.031 -25.75 1 85.56 119 PRO B CA 1
ATOM 4717 C C . PRO B 1 119 ? -5.438 -34.125 -26.609 1 85.56 119 PRO B C 1
ATOM 4719 O O . PRO B 1 119 ? -6.031 -34.531 -27.625 1 85.56 119 PRO B O 1
ATOM 4722 N N . GLU B 1 120 ? -4.246 -34.469 -26.344 1 87.12 120 GLU B N 1
ATOM 4723 C CA . GLU B 1 120 ? -3.506 -35.531 -27 1 87.12 120 GLU B CA 1
ATOM 4724 C C . GLU B 1 120 ? -3.021 -36.562 -26 1 87.12 120 GLU B C 1
ATOM 4726 O O . GLU B 1 120 ? -2.707 -36.25 -24.859 1 87.12 120 GLU B O 1
ATOM 4731 N N . ARG B 1 121 ? -3.059 -37.812 -26.5 1 88.44 121 ARG B N 1
ATOM 4732 C CA . ARG B 1 121 ? -2.586 -38.906 -25.656 1 88.44 121 ARG B CA 1
ATOM 4733 C C . ARG B 1 121 ? -1.122 -39.219 -25.953 1 88.44 121 ARG B C 1
ATOM 4735 O O . ARG B 1 121 ? -0.691 -39.188 -27.109 1 88.44 121 ARG B O 1
ATOM 4742 N N . TYR B 1 122 ? -0.383 -39.469 -24.906 1 87.25 122 TYR B N 1
ATOM 4743 C CA . TYR B 1 122 ? 1.021 -39.844 -25.016 1 87.25 122 TYR B CA 1
ATOM 4744 C C . TYR B 1 122 ? 1.342 -41.031 -24.094 1 87.25 122 TYR B C 1
ATOM 4746 O O . TYR B 1 122 ? 1.094 -40.969 -22.875 1 87.25 122 TYR B O 1
ATOM 4754 N N . ALA B 1 123 ? 1.858 -42.031 -24.672 1 83 123 ALA B N 1
ATOM 4755 C CA . ALA B 1 123 ? 2.244 -43.219 -23.891 1 83 123 ALA B CA 1
ATOM 4756 C C . ALA B 1 123 ? 3.705 -43.125 -23.469 1 83 123 ALA B C 1
ATOM 4758 O O . ALA B 1 123 ? 4.598 -43 -24.297 1 83 123 ALA B O 1
ATOM 4759 N N . THR B 1 124 ? 3.881 -43.25 -22.172 1 82.06 124 THR B N 1
ATOM 4760 C CA . THR B 1 124 ? 5.242 -43.188 -21.656 1 82.06 124 THR B CA 1
ATOM 4761 C C . THR B 1 124 ? 5.871 -44.594 -21.641 1 82.06 124 THR B C 1
ATOM 4763 O O . THR B 1 124 ? 5.172 -45.594 -21.781 1 82.06 124 THR B O 1
ATOM 4766 N N . ARG B 1 125 ? 7.156 -44.656 -21.453 1 73.25 125 ARG B N 1
ATOM 4767 C CA . ARG B 1 125 ? 7.965 -45.875 -21.625 1 73.25 125 ARG B CA 1
ATOM 4768 C C . ARG B 1 125 ? 7.656 -46.875 -20.531 1 73.25 125 ARG B C 1
ATOM 4770 O O . ARG B 1 125 ? 7.637 -48.094 -20.781 1 73.25 125 ARG B O 1
ATOM 4777 N N . ASP B 1 126 ? 7.445 -46.344 -19.312 1 73.38 126 ASP B N 1
ATOM 4778 C CA . ASP B 1 126 ? 7.328 -47.25 -18.172 1 73.38 126 ASP B CA 1
ATOM 4779 C C . ASP B 1 126 ? 5.957 -47.938 -18.156 1 73.38 126 ASP B C 1
ATOM 4781 O O . ASP B 1 126 ? 5.664 -48.719 -17.266 1 73.38 126 ASP B O 1
ATOM 4785 N N . GLY B 1 127 ? 5.188 -47.656 -19.109 1 71.31 127 GLY B N 1
ATOM 4786 C CA . GLY B 1 127 ? 3.893 -48.312 -19.203 1 71.31 127 GLY B CA 1
ATOM 4787 C C . GLY B 1 127 ? 2.85 -47.719 -18.281 1 71.31 127 GLY B C 1
ATOM 4788 O O . GLY B 1 127 ? 1.777 -48.312 -18.094 1 71.31 127 GLY B O 1
ATOM 4789 N N . ALA B 1 128 ? 3.279 -46.688 -17.688 1 72.75 128 ALA B N 1
ATOM 4790 C CA . ALA B 1 128 ? 2.285 -46 -16.859 1 72.75 128 ALA B CA 1
ATOM 4791 C C . ALA B 1 128 ? 1.07 -45.594 -17.688 1 72.75 128 ALA B C 1
ATOM 4793 O O . ALA B 1 128 ? 1.083 -45.688 -18.922 1 72.75 128 ALA B O 1
ATOM 4794 N N . CYS B 1 129 ? 0.003 -45.219 -17 1 75.19 129 CYS B N 1
ATOM 4795 C CA . CYS B 1 129 ? -1.189 -44.719 -17.688 1 75.19 129 CYS B CA 1
ATOM 4796 C C . CYS B 1 129 ? -0.833 -43.656 -18.703 1 75.19 129 CYS B C 1
ATOM 4798 O O . CYS B 1 129 ? 0.053 -42.844 -18.469 1 75.19 129 CYS B O 1
ATOM 4800 N N . PRO B 1 130 ? -1.479 -43.781 -19.797 1 83.62 130 PRO B N 1
ATOM 4801 C CA . PRO B 1 130 ? -1.188 -42.812 -20.828 1 83.62 130 PRO B CA 1
ATOM 4802 C C . PRO B 1 130 ? -1.478 -41.375 -20.375 1 83.62 130 PRO B C 1
ATOM 4804 O O . PRO B 1 130 ? -2.479 -41.125 -19.703 1 83.62 130 PRO B O 1
ATOM 4807 N N . LEU B 1 131 ? -0.564 -40.594 -20.688 1 87.62 131 LEU B N 1
ATOM 4808 C CA . LEU B 1 131 ? -0.709 -39.156 -20.438 1 87.62 131 LEU B CA 1
ATOM 4809 C C . LEU B 1 131 ? -1.686 -38.531 -21.422 1 87.62 131 LEU B C 1
ATOM 4811 O O . LEU B 1 131 ? -1.54 -38.688 -22.641 1 87.62 131 LEU B O 1
ATOM 4815 N N . VAL B 1 132 ? -2.799 -38 -20.938 1 88.12 132 VAL B N 1
ATOM 4816 C CA . VAL B 1 132 ? -3.697 -37.219 -21.766 1 88.12 132 VAL B CA 1
ATOM 4817 C C . VAL B 1 132 ? -3.529 -35.719 -21.422 1 88.12 132 VAL B C 1
ATOM 4819 O O . VAL B 1 132 ? -3.805 -35.312 -20.297 1 88.12 132 VAL B O 1
ATOM 4822 N N . ALA B 1 133 ? -3.008 -35 -22.391 1 90.75 133 ALA B N 1
ATOM 4823 C CA . ALA B 1 133 ? -2.652 -33.594 -22.094 1 90.75 133 ALA B CA 1
ATOM 4824 C C . ALA B 1 133 ? -2.943 -32.688 -23.281 1 90.75 133 ALA B C 1
ATOM 4826 O O . ALA B 1 133 ? -3.164 -33.156 -24.391 1 90.75 133 ALA B O 1
ATOM 4827 N N . HIS B 1 134 ? -2.99 -31.422 -23 1 87.06 134 HIS B N 1
ATOM 4828 C CA . HIS B 1 134 ? -3.102 -30.406 -24.031 1 87.06 134 HIS B CA 1
ATOM 4829 C C . HIS B 1 134 ? -1.983 -30.547 -25.062 1 87.06 134 HIS B C 1
ATOM 4831 O O . HIS B 1 134 ? -0.803 -30.516 -24.719 1 87.06 134 HIS B O 1
ATOM 4837 N N . SER B 1 135 ? -2.328 -30.531 -26.328 1 86.12 135 SER B N 1
ATOM 4838 C CA . SER B 1 135 ? -1.409 -30.938 -27.391 1 86.12 135 SER B CA 1
ATOM 4839 C C . SER B 1 135 ? -0.258 -29.953 -27.531 1 86.12 135 SER B C 1
ATOM 4841 O O . SER B 1 135 ? 0.901 -30.359 -27.656 1 86.12 135 SER B O 1
ATOM 4843 N N . GLY B 1 136 ? -0.574 -28.703 -27.531 1 84.06 136 GLY B N 1
ATOM 4844 C CA . GLY B 1 136 ? 0.462 -27.703 -27.688 1 84.06 136 GLY B CA 1
ATOM 4845 C C . GLY B 1 136 ? 1.466 -27.703 -26.547 1 84.06 136 GLY B C 1
ATOM 4846 O O . GLY B 1 136 ? 2.674 -27.625 -26.781 1 84.06 136 GLY B O 1
ATOM 4847 N N . MET B 1 137 ? 1.05 -27.844 -25.359 1 88.75 137 MET B N 1
ATOM 4848 C CA . MET B 1 137 ? 1.918 -27.859 -24.172 1 88.75 137 MET B CA 1
ATOM 4849 C C . MET B 1 137 ? 2.705 -29.172 -24.094 1 88.75 137 MET B C 1
ATOM 4851 O O . MET B 1 137 ? 3.85 -29.172 -23.641 1 88.75 137 MET B O 1
ATOM 4855 N N . LEU B 1 138 ? 2.062 -30.172 -24.516 1 91 138 LEU B N 1
ATOM 4856 C CA . LEU B 1 138 ? 2.748 -31.469 -24.562 1 91 138 LEU B CA 1
ATOM 4857 C C . LEU B 1 138 ? 3.91 -31.422 -25.547 1 91 138 LEU B C 1
ATOM 4859 O O . LEU B 1 138 ? 4.996 -31.922 -25.25 1 91 138 LEU B O 1
ATOM 4863 N N . ALA B 1 139 ? 3.648 -30.844 -26.703 1 88.88 139 ALA B N 1
ATOM 4864 C CA . ALA B 1 139 ? 4.707 -30.719 -27.703 1 88.88 139 ALA B CA 1
ATOM 4865 C C . ALA B 1 139 ? 5.891 -29.938 -27.156 1 88.88 139 ALA B C 1
ATOM 4867 O O . ALA B 1 139 ? 7.047 -30.312 -27.359 1 88.88 139 ALA B O 1
ATOM 4868 N N . ALA B 1 140 ? 5.59 -28.906 -26.5 1 89.81 140 ALA B N 1
ATOM 4869 C CA . ALA B 1 140 ? 6.633 -28.078 -25.906 1 89.81 140 ALA B CA 1
ATOM 4870 C C . ALA B 1 140 ? 7.398 -28.859 -24.828 1 89.81 140 ALA B C 1
ATOM 4872 O O . ALA B 1 140 ? 8.625 -28.781 -24.766 1 89.81 140 ALA B O 1
ATOM 4873 N N . ALA B 1 141 ? 6.707 -29.625 -24.016 1 93.81 141 ALA B N 1
ATOM 4874 C CA . ALA B 1 141 ? 7.328 -30.406 -22.953 1 93.81 141 ALA B CA 1
ATOM 4875 C C . ALA B 1 141 ? 8.234 -31.5 -23.531 1 93.81 141 ALA B C 1
ATOM 4877 O O . ALA B 1 141 ? 9.328 -31.75 -23 1 93.81 141 ALA B O 1
ATOM 4878 N N . LEU B 1 142 ? 7.773 -32.094 -24.562 1 91.62 142 LEU B N 1
ATOM 4879 C CA . LEU B 1 142 ? 8.57 -33.125 -25.203 1 91.62 142 LEU B CA 1
ATOM 4880 C C . LEU B 1 142 ? 9.859 -32.562 -25.781 1 91.62 142 LEU B C 1
ATOM 4882 O O . LEU B 1 142 ? 10.93 -33.156 -25.625 1 91.62 142 LEU B O 1
ATOM 4886 N N . ALA B 1 143 ? 9.719 -31.438 -26.391 1 90.38 143 ALA B N 1
ATOM 4887 C CA . ALA B 1 143 ? 10.898 -30.781 -26.938 1 90.38 143 ALA B CA 1
ATOM 4888 C C . ALA B 1 143 ? 11.875 -30.391 -25.844 1 90.38 143 ALA B C 1
ATOM 4890 O O . ALA B 1 143 ? 13.086 -30.594 -25.984 1 90.38 143 ALA B O 1
ATOM 4891 N N . LEU B 1 144 ? 11.375 -29.906 -24.781 1 93.31 144 LEU B N 1
ATOM 4892 C CA . LEU B 1 144 ? 12.211 -29.484 -23.672 1 93.31 144 LEU B CA 1
ATOM 4893 C C . LEU B 1 144 ? 12.859 -30.703 -23 1 93.31 144 LEU B C 1
ATOM 4895 O O . LEU B 1 144 ? 14 -30.625 -22.547 1 93.31 144 LEU B O 1
ATOM 4899 N N . GLU B 1 145 ? 12.07 -31.734 -22.859 1 93.69 145 GLU B N 1
ATOM 4900 C CA . GLU B 1 145 ? 12.602 -32.969 -22.281 1 93.69 145 GLU B CA 1
ATOM 4901 C C . GLU B 1 145 ? 13.812 -33.469 -23.078 1 93.69 145 GLU B C 1
ATOM 4903 O O . GLU B 1 145 ? 14.836 -33.812 -22.484 1 93.69 145 GLU B O 1
ATOM 4908 N N . ALA B 1 146 ? 13.695 -33.5 -24.344 1 91 146 ALA B N 1
ATOM 4909 C CA . ALA B 1 146 ? 14.789 -33.938 -25.203 1 91 146 ALA B CA 1
ATOM 4910 C C . ALA B 1 146 ? 16 -33 -25.062 1 91 146 ALA B C 1
ATOM 4912 O O . ALA B 1 146 ? 17.141 -33.469 -25.047 1 91 146 ALA B O 1
ATOM 4913 N N . GLU B 1 147 ? 15.727 -31.828 -24.922 1 91.31 147 GLU B N 1
ATOM 4914 C CA . GLU B 1 147 ? 16.781 -30.812 -24.859 1 91.31 147 GLU B CA 1
ATOM 4915 C C . GLU B 1 147 ? 17.516 -30.875 -23.516 1 91.31 147 GLU B C 1
ATOM 4917 O O . GLU B 1 147 ? 18.734 -30.781 -23.469 1 91.31 147 GLU B O 1
ATOM 4922 N N . LEU B 1 148 ? 16.812 -31.047 -22.438 1 94 148 LEU B N 1
ATOM 4923 C CA . LEU B 1 148 ? 17.375 -30.828 -21.109 1 94 148 LEU B CA 1
ATOM 4924 C C . LEU B 1 148 ? 17.75 -32.156 -20.453 1 94 148 LEU B C 1
ATOM 4926 O O . LEU B 1 148 ? 18.484 -32.188 -19.469 1 94 148 LEU B O 1
ATOM 4930 N N . ARG B 1 149 ? 17.281 -33.281 -20.922 1 93 149 ARG B N 1
ATOM 4931 C CA . ARG B 1 149 ? 17.422 -34.594 -20.266 1 93 149 ARG B CA 1
ATOM 4932 C C . ARG B 1 149 ? 18.875 -34.875 -19.953 1 93 149 ARG B C 1
ATOM 4934 O O . ARG B 1 149 ? 19.219 -35.281 -18.828 1 93 149 ARG B O 1
ATOM 4941 N N . PRO B 1 150 ? 19.828 -34.656 -20.891 1 92.81 150 PRO B N 1
ATOM 4942 C CA . PRO B 1 150 ? 21.219 -34.969 -20.578 1 92.81 150 PRO B CA 1
ATOM 4943 C C . PRO B 1 150 ? 21.75 -34.156 -19.391 1 92.81 150 PRO B C 1
ATOM 4945 O O . PRO B 1 150 ? 22.438 -34.719 -18.531 1 92.81 150 PRO B O 1
ATOM 4948 N N . THR B 1 151 ? 21.422 -32.938 -19.391 1 95.62 151 THR B N 1
ATOM 4949 C CA . THR B 1 151 ? 21.891 -32.062 -18.328 1 95.62 151 THR B CA 1
ATOM 4950 C C . THR B 1 151 ? 21.234 -32.438 -17 1 95.62 151 THR B C 1
ATOM 4952 O O . THR B 1 151 ? 21.906 -32.5 -15.961 1 95.62 151 THR B O 1
ATOM 4955 N N . LEU B 1 152 ? 19.984 -32.719 -17.031 1 96.38 152 LEU B N 1
ATOM 4956 C CA . LEU B 1 152 ? 19.266 -33.062 -15.812 1 96.38 152 LEU B CA 1
ATOM 4957 C C . LEU B 1 152 ? 19.719 -34.406 -15.273 1 96.38 152 LEU B C 1
ATOM 4959 O O . LEU B 1 152 ? 19.812 -34.594 -14.055 1 96.38 152 LEU B O 1
ATOM 4963 N N . ARG B 1 153 ? 20.031 -35.281 -16.172 1 94.5 153 ARG B N 1
ATOM 4964 C CA . ARG B 1 153 ? 20.562 -36.594 -15.75 1 94.5 153 ARG B CA 1
ATOM 4965 C C . ARG B 1 153 ? 21.891 -36.406 -15.023 1 94.5 153 ARG B C 1
ATOM 4967 O O . ARG B 1 153 ? 22.125 -37.062 -13.992 1 94.5 153 ARG B O 1
ATOM 4974 N N . ALA B 1 154 ? 22.719 -35.562 -15.578 1 95.69 154 ALA B N 1
ATOM 4975 C CA . ALA B 1 154 ? 24.016 -35.312 -14.953 1 95.69 154 ALA B CA 1
ATOM 4976 C C . ALA B 1 154 ? 23.828 -34.75 -13.547 1 95.69 154 ALA B C 1
ATOM 4978 O O . ALA B 1 154 ? 24.594 -35.094 -12.633 1 95.69 154 ALA B O 1
ATOM 4979 N N . LEU B 1 155 ? 22.875 -33.906 -13.375 1 96.44 155 LEU B N 1
ATOM 4980 C CA . LEU B 1 155 ? 22.625 -33.312 -12.07 1 96.44 155 LEU B CA 1
ATOM 4981 C C . LEU B 1 155 ? 22.078 -34.344 -11.102 1 96.44 155 LEU B C 1
ATOM 4983 O O . LEU B 1 155 ? 22.453 -34.375 -9.93 1 96.44 155 LEU B O 1
ATOM 4987 N N . VAL B 1 156 ? 21.203 -35.219 -11.586 1 96.12 156 VAL B N 1
ATOM 4988 C CA . VAL B 1 156 ? 20.656 -36.281 -10.766 1 96.12 156 VAL B CA 1
ATOM 4989 C C . VAL B 1 156 ? 21.781 -37.219 -10.328 1 96.12 156 VAL B C 1
ATOM 4991 O O . VAL B 1 156 ? 21.859 -37.594 -9.164 1 96.12 156 VAL B O 1
ATOM 4994 N N . ASP B 1 157 ? 22.641 -37.531 -11.227 1 94.94 157 ASP B N 1
ATOM 4995 C CA . ASP B 1 157 ? 23.781 -38.406 -10.93 1 94.94 157 ASP B CA 1
ATOM 4996 C C . ASP B 1 157 ? 24.703 -37.781 -9.891 1 94.94 157 ASP B C 1
ATOM 4998 O O . ASP B 1 157 ? 25.344 -38.469 -9.109 1 94.94 157 ASP B O 1
ATOM 5002 N N . ALA B 1 158 ? 24.734 -36.469 -9.898 1 95.31 158 ALA B N 1
ATOM 5003 C CA . ALA B 1 158 ? 25.562 -35.719 -8.953 1 95.31 158 ALA B CA 1
ATOM 5004 C C . ALA B 1 158 ? 24.859 -35.594 -7.605 1 95.31 158 ALA B C 1
ATOM 5006 O O . ALA B 1 158 ? 25.406 -34.969 -6.68 1 95.31 158 ALA B O 1
ATOM 5007 N N . GLY B 1 159 ? 23.625 -36.031 -7.492 1 94.06 159 GLY B N 1
ATOM 5008 C CA . GLY B 1 159 ? 22.938 -36.094 -6.211 1 94.06 159 GLY B CA 1
ATOM 5009 C C . GLY B 1 159 ? 21.953 -34.969 -6.02 1 94.06 159 GLY B C 1
ATOM 5010 O O . GLY B 1 159 ? 21.453 -34.75 -4.91 1 94.06 159 GLY B O 1
ATOM 5011 N N . TYR B 1 160 ? 21.641 -34.219 -7.07 1 95.38 160 TYR B N 1
ATOM 5012 C CA . TYR B 1 160 ? 20.719 -33.094 -6.945 1 95.38 160 TYR B CA 1
ATOM 5013 C C . TYR B 1 160 ? 19.281 -33.562 -7.094 1 95.38 160 TYR B C 1
ATOM 5015 O O . TYR B 1 160 ? 18.984 -34.438 -7.926 1 95.38 160 TYR B O 1
ATOM 5023 N N . ARG B 1 161 ? 18.453 -33.031 -6.281 1 95 161 ARG B N 1
ATOM 5024 C CA . ARG B 1 161 ? 17.016 -33.125 -6.512 1 95 161 ARG B CA 1
ATOM 5025 C C . ARG B 1 161 ? 16.562 -32.156 -7.594 1 95 161 ARG B C 1
ATOM 5027 O O . ARG B 1 161 ? 17.109 -31.047 -7.695 1 95 161 ARG B O 1
ATOM 5034 N N . LEU B 1 162 ? 15.57 -32.594 -8.375 1 97.06 162 LEU B N 1
ATOM 5035 C CA . LEU B 1 162 ? 15.055 -31.703 -9.422 1 97.06 162 LEU B CA 1
ATOM 5036 C C . LEU B 1 162 ? 13.703 -31.125 -9.039 1 97.06 162 LEU B C 1
ATOM 5038 O O . LEU B 1 162 ? 12.828 -31.859 -8.562 1 97.06 162 LEU B O 1
ATOM 5042 N N . ILE B 1 163 ? 13.562 -29.844 -9.172 1 97.44 163 ILE B N 1
ATOM 5043 C CA . ILE B 1 163 ? 12.266 -29.188 -9.047 1 97.44 163 ILE B CA 1
ATOM 5044 C C . ILE B 1 163 ? 11.945 -28.438 -10.328 1 97.44 163 ILE B C 1
ATOM 5046 O O . ILE B 1 163 ? 12.656 -27.5 -10.695 1 97.44 163 ILE B O 1
ATOM 5050 N N . LEU B 1 164 ? 10.969 -28.875 -11.031 1 98.31 164 LEU B N 1
ATOM 5051 C CA . LEU B 1 164 ? 10.477 -28.172 -12.211 1 98.31 164 LEU B CA 1
ATOM 5052 C C . LEU B 1 164 ? 9.328 -27.234 -11.852 1 98.31 164 LEU B C 1
ATOM 5054 O O . LEU B 1 164 ? 8.414 -27.625 -11.125 1 98.31 164 LEU B O 1
ATOM 5058 N N . THR B 1 165 ? 9.445 -25.969 -12.266 1 98.12 165 THR B N 1
ATOM 5059 C CA . THR B 1 165 ? 8.453 -24.969 -11.898 1 98.12 165 THR B CA 1
ATOM 5060 C C . THR B 1 165 ? 8.211 -23.984 -13.047 1 98.12 165 THR B C 1
ATOM 5062 O O . THR B 1 165 ? 8.914 -24.031 -14.062 1 98.12 165 THR B O 1
ATOM 5065 N N . GLY B 1 166 ? 7.188 -23.219 -12.914 1 96.88 166 GLY B N 1
ATOM 5066 C CA . GLY B 1 166 ? 6.832 -22.219 -13.906 1 96.88 166 GLY B CA 1
ATOM 5067 C C . GLY B 1 166 ? 5.531 -21.5 -13.594 1 96.88 166 GLY B C 1
ATOM 5068 O O . GLY B 1 166 ? 4.82 -21.875 -12.656 1 96.88 166 GLY B O 1
ATOM 5069 N N . HIS B 1 167 ? 5.301 -20.484 -14.391 1 94.56 167 HIS B N 1
ATOM 5070 C CA . HIS B 1 167 ? 4.129 -19.641 -14.227 1 94.56 167 HIS B CA 1
ATOM 5071 C C . HIS B 1 167 ? 3.223 -19.703 -15.453 1 94.56 167 HIS B C 1
ATOM 5073 O O . HIS B 1 167 ? 3.705 -19.75 -16.594 1 94.56 167 HIS B O 1
ATOM 5079 N N . SER B 1 168 ? 1.947 -19.703 -15.18 1 91.62 168 SER B N 1
ATOM 5080 C CA . SER B 1 168 ? 1.006 -19.656 -16.297 1 91.62 168 SER B CA 1
ATOM 5081 C C . SER B 1 168 ? 1.234 -20.828 -17.25 1 91.62 168 SER B C 1
ATOM 5083 O O . SER B 1 168 ? 1.261 -21.984 -16.828 1 91.62 168 SER B O 1
ATOM 5085 N N . LEU B 1 169 ? 1.473 -20.625 -18.547 1 89.06 169 LEU B N 1
ATOM 5086 C CA . LEU B 1 169 ? 1.699 -21.703 -19.516 1 89.06 169 LEU B CA 1
ATOM 5087 C C . LEU B 1 169 ? 3.002 -22.438 -19.219 1 89.06 169 LEU B C 1
ATOM 5089 O O . LEU B 1 169 ? 3.111 -23.641 -19.453 1 89.06 169 LEU B O 1
ATOM 5093 N N . GLY B 1 170 ? 3.912 -21.688 -18.688 1 92.81 170 GLY B N 1
ATOM 5094 C CA . GLY B 1 170 ? 5.172 -22.297 -18.297 1 92.81 170 GLY B CA 1
ATOM 5095 C C . GLY B 1 170 ? 5.02 -23.344 -17.203 1 92.81 170 GLY B C 1
ATOM 5096 O O . GLY B 1 170 ? 5.75 -24.328 -17.172 1 92.81 170 GLY B O 1
ATOM 5097 N N . GLY B 1 171 ? 4.094 -23.031 -16.281 1 95.5 171 GLY B N 1
ATOM 5098 C CA . GLY B 1 171 ? 3.795 -24.031 -15.25 1 95.5 171 GLY B CA 1
ATOM 5099 C C . GLY B 1 171 ? 3.209 -25.312 -15.812 1 95.5 171 GLY B C 1
ATOM 5100 O O . GLY B 1 171 ? 3.518 -26.406 -15.328 1 95.5 171 GLY B O 1
ATOM 5101 N N . ALA B 1 172 ? 2.412 -25.172 -16.812 1 93.81 172 ALA B N 1
ATOM 5102 C CA . ALA B 1 172 ? 1.816 -26.344 -17.484 1 93.81 172 ALA B CA 1
ATOM 5103 C C . ALA B 1 172 ? 2.885 -27.188 -18.156 1 93.81 172 ALA B C 1
ATOM 5105 O O . ALA B 1 172 ? 2.871 -28.422 -18.047 1 93.81 172 ALA B O 1
ATOM 5106 N N . VAL B 1 173 ? 3.74 -26.562 -18.797 1 94.38 173 VAL B N 1
ATOM 5107 C CA . VAL B 1 173 ? 4.828 -27.266 -19.453 1 94.38 173 VAL B CA 1
ATOM 5108 C C . VAL B 1 173 ? 5.703 -27.953 -18.406 1 94.38 173 VAL B C 1
ATOM 5110 O O . VAL B 1 173 ? 6.129 -29.094 -18.609 1 94.38 173 VAL B O 1
ATOM 5113 N N . ALA B 1 174 ? 5.934 -27.266 -17.359 1 97.62 174 ALA B N 1
ATOM 5114 C CA . ALA B 1 174 ? 6.711 -27.859 -16.266 1 97.62 174 ALA B CA 1
ATOM 5115 C C . ALA B 1 174 ? 6.051 -29.125 -15.742 1 97.62 174 ALA B C 1
ATOM 5117 O O . ALA B 1 174 ? 6.727 -30.125 -15.477 1 97.62 174 ALA B O 1
ATOM 5118 N N . ALA B 1 175 ? 4.773 -29.078 -15.578 1 97.88 175 ALA B N 1
ATOM 5119 C CA . ALA B 1 175 ? 4.035 -30.234 -15.094 1 97.88 175 ALA B CA 1
ATOM 5120 C C . ALA B 1 175 ? 4.223 -31.438 -16.016 1 97.88 175 ALA B C 1
ATOM 5122 O O . ALA B 1 175 ? 4.523 -32.531 -15.562 1 97.88 175 ALA B O 1
ATOM 5123 N N . LEU B 1 176 ? 4.094 -31.203 -17.281 1 96.31 176 LEU B N 1
ATOM 5124 C CA . LEU B 1 176 ? 4.23 -32.281 -18.25 1 96.31 176 LEU B CA 1
ATOM 5125 C C . LEU B 1 176 ? 5.672 -32.781 -18.312 1 96.31 176 LEU B C 1
ATOM 5127 O O . LEU B 1 176 ? 5.914 -33.969 -18.484 1 96.31 176 LEU B O 1
ATOM 5131 N N . LEU B 1 177 ? 6.555 -31.875 -18.172 1 96.44 177 LEU B N 1
ATOM 5132 C CA . LEU B 1 177 ? 7.965 -32.25 -18.172 1 96.44 177 LEU B CA 1
ATOM 5133 C C . LEU B 1 177 ? 8.289 -33.156 -17 1 96.44 177 LEU B C 1
ATOM 5135 O O . LEU B 1 177 ? 9.047 -34.125 -17.141 1 96.44 177 LEU B O 1
ATOM 5139 N N . VAL B 1 178 ? 7.758 -32.875 -15.844 1 96.69 178 VAL B N 1
ATOM 5140 C CA . VAL B 1 178 ? 7.957 -33.719 -14.688 1 96.69 178 VAL B CA 1
ATOM 5141 C C . VAL B 1 178 ? 7.469 -35.156 -15 1 96.69 178 VAL B C 1
ATOM 5143 O O . VAL B 1 178 ? 8.156 -36.125 -14.719 1 96.69 178 VAL B O 1
ATOM 5146 N N . TRP B 1 179 ? 6.285 -35.219 -15.547 1 95.25 179 TRP B N 1
ATOM 5147 C CA . TRP B 1 179 ? 5.719 -36.531 -15.914 1 95.25 179 TRP B CA 1
ATOM 5148 C C . TRP B 1 179 ? 6.645 -37.281 -16.859 1 95.25 179 TRP B C 1
ATOM 5150 O O . TRP B 1 179 ? 6.945 -38.438 -16.641 1 95.25 179 TRP B O 1
ATOM 5160 N N . LEU B 1 180 ? 7.117 -36.594 -17.859 1 94.19 180 LEU B N 1
ATOM 5161 C CA . LEU B 1 180 ? 7.945 -37.219 -18.891 1 94.19 180 LEU B CA 1
ATOM 5162 C C . LEU B 1 180 ? 9.281 -37.688 -18.328 1 94.19 180 LEU B C 1
ATOM 5164 O O . LEU B 1 180 ? 9.781 -38.75 -18.688 1 94.19 180 LEU B O 1
ATOM 5168 N N . LEU B 1 181 ? 9.828 -36.906 -17.453 1 94.31 181 LEU B N 1
ATOM 5169 C CA . LEU B 1 181 ? 11.117 -37.25 -16.859 1 94.31 181 LEU B CA 1
ATOM 5170 C C . LEU B 1 181 ? 10.969 -38.438 -15.914 1 94.31 181 LEU B C 1
ATOM 5172 O O . LEU B 1 181 ? 11.859 -39.281 -15.844 1 94.31 181 LEU B O 1
ATOM 5176 N N . ARG B 1 182 ? 9.898 -38.5 -15.188 1 92.38 182 ARG B N 1
ATOM 5177 C CA . ARG B 1 182 ? 9.688 -39.531 -14.211 1 92.38 182 ARG B CA 1
ATOM 5178 C C . ARG B 1 182 ? 9.352 -40.875 -14.898 1 92.38 182 ARG B C 1
ATOM 5180 O O . ARG B 1 182 ? 9.812 -41.938 -14.477 1 92.38 182 ARG B O 1
ATOM 5187 N N . HIS B 1 183 ? 8.516 -40.812 -15.953 1 90.5 183 HIS B N 1
ATOM 5188 C CA . HIS B 1 183 ? 7.98 -42 -16.547 1 90.5 183 HIS B CA 1
ATOM 5189 C C . HIS B 1 183 ? 8.742 -42.406 -17.812 1 90.5 183 HIS B C 1
ATOM 5191 O O . HIS B 1 183 ? 8.648 -43.531 -18.297 1 90.5 183 HIS B O 1
ATOM 5197 N N . GLY B 1 184 ? 9.484 -41.469 -18.281 1 88.44 184 GLY B N 1
ATOM 5198 C CA . GLY B 1 184 ? 10.352 -41.75 -19.406 1 88.44 184 GLY B CA 1
ATOM 5199 C C . GLY B 1 184 ? 9.68 -41.531 -20.75 1 88.44 184 GLY B C 1
ATOM 5200 O O . GLY B 1 184 ? 8.477 -41.75 -20.891 1 88.44 184 GLY B O 1
ATOM 5201 N N . THR B 1 185 ? 10.484 -41.156 -21.672 1 84.56 185 THR B N 1
ATOM 5202 C CA . THR B 1 185 ? 10.07 -41.062 -23.062 1 84.56 185 THR B CA 1
ATOM 5203 C C . THR B 1 185 ? 10.703 -42.156 -23.891 1 84.56 185 THR B C 1
ATOM 5205 O O . THR B 1 185 ? 11.273 -43.125 -23.344 1 84.56 185 THR B O 1
ATOM 5208 N N . ASN B 1 186 ? 10.594 -42.281 -25.406 1 69.94 186 ASN B N 1
ATOM 5209 C CA . ASN B 1 186 ? 11.039 -43.344 -26.312 1 69.94 186 ASN B CA 1
ATOM 5210 C C . ASN B 1 186 ? 12.492 -43.719 -26.031 1 69.94 186 ASN B C 1
ATOM 5212 O O . ASN B 1 186 ? 12.906 -44.844 -26.328 1 69.94 186 ASN B O 1
ATOM 5216 N N . GLY B 1 187 ? 13.242 -42.969 -25.172 1 60.22 187 GLY B N 1
ATOM 5217 C CA . GLY B 1 187 ? 14.648 -43.344 -25.188 1 60.22 187 GLY B CA 1
ATOM 5218 C C . GLY B 1 187 ? 15.25 -43.469 -23.812 1 60.22 187 GLY B C 1
ATOM 5219 O O . GLY B 1 187 ? 16.078 -44.344 -23.562 1 60.22 187 GLY B O 1
ATOM 5220 N N . GLU B 1 188 ? 15.062 -42.688 -22.922 1 70.69 188 GLU B N 1
ATOM 5221 C CA . GLU B 1 188 ? 15.82 -42.656 -21.672 1 70.69 188 GLU B CA 1
ATOM 5222 C C . GLU B 1 188 ? 14.969 -42.156 -20.516 1 70.69 188 GLU B C 1
ATOM 5224 O O . GLU B 1 188 ? 14.039 -41.375 -20.703 1 70.69 188 GLU B O 1
ATOM 5229 N N . GLN B 1 189 ? 15.07 -42.969 -19.469 1 80.31 189 GLN B N 1
ATOM 5230 C CA . GLN B 1 189 ? 14.438 -42.594 -18.203 1 80.31 189 GLN B CA 1
ATOM 5231 C C . GLN B 1 189 ? 15.484 -42.25 -17.156 1 80.31 189 GLN B C 1
ATOM 5233 O O . GLN B 1 189 ? 16.578 -42.812 -17.141 1 80.31 189 GLN B O 1
ATOM 5238 N N . LEU B 1 190 ? 15.148 -41.219 -16.406 1 89.62 190 LEU B N 1
ATOM 5239 C CA . LEU B 1 190 ? 15.992 -40.938 -15.25 1 89.62 190 LEU B CA 1
ATOM 5240 C C . LEU B 1 190 ? 15.984 -42.094 -14.273 1 89.62 190 LEU B C 1
ATOM 5242 O O . LEU B 1 190 ? 15.086 -42.938 -14.32 1 89.62 190 LEU B O 1
ATOM 5246 N N . PRO B 1 191 ? 17.047 -42.219 -13.516 1 88.44 191 PRO B N 1
ATOM 5247 C CA . PRO B 1 191 ? 17.047 -43.281 -12.508 1 88.44 191 PRO B CA 1
ATOM 5248 C C . PRO B 1 191 ? 15.797 -43.25 -11.633 1 88.44 191 PRO B C 1
ATOM 5250 O O . PRO B 1 191 ? 15.273 -42.156 -11.32 1 88.44 191 PRO B O 1
ATOM 5253 N N . GLN B 1 192 ? 15.32 -44.375 -11.219 1 82.12 192 GLN B N 1
ATOM 5254 C CA . GLN B 1 192 ? 14.094 -44.5 -10.438 1 82.12 192 GLN B CA 1
ATOM 5255 C C . GLN B 1 192 ? 14.203 -43.781 -9.109 1 82.12 192 GLN B C 1
ATOM 5257 O O . GLN B 1 192 ? 13.203 -43.312 -8.57 1 82.12 192 GLN B O 1
ATOM 5262 N N . GLU B 1 193 ? 15.422 -43.625 -8.633 1 86.44 193 GLU B N 1
ATOM 5263 C CA . GLU B 1 193 ? 15.641 -43 -7.328 1 86.44 193 GLU B CA 1
ATOM 5264 C C . GLU B 1 193 ? 15.695 -41.469 -7.441 1 86.44 193 GLU B C 1
ATOM 5266 O O . GLU B 1 193 ? 15.75 -40.781 -6.43 1 86.44 193 GLU B O 1
ATOM 5271 N N . ALA B 1 194 ? 15.664 -41.062 -8.695 1 91.25 194 ALA B N 1
ATOM 5272 C CA . ALA B 1 194 ? 15.75 -39.625 -8.898 1 91.25 194 ALA B CA 1
ATOM 5273 C C . ALA B 1 194 ? 14.539 -38.938 -8.297 1 91.25 194 ALA B C 1
ATOM 5275 O O . ALA B 1 194 ? 13.406 -39.375 -8.477 1 91.25 194 ALA B O 1
ATOM 5276 N N . GLU B 1 195 ? 14.828 -37.906 -7.504 1 93.44 195 GLU B N 1
ATOM 5277 C CA . GLU B 1 195 ? 13.758 -37.094 -6.969 1 93.44 195 GLU B CA 1
ATOM 5278 C C . GLU B 1 195 ? 13.383 -35.969 -7.941 1 93.44 195 GLU B C 1
ATOM 5280 O O . GLU B 1 195 ? 14.047 -34.938 -7.984 1 93.44 195 GLU B O 1
ATOM 5285 N N . VAL B 1 196 ? 12.336 -36.219 -8.688 1 96.31 196 VAL B N 1
ATOM 5286 C CA . VAL B 1 196 ? 11.828 -35.25 -9.641 1 96.31 196 VAL B CA 1
ATOM 5287 C C . VAL B 1 196 ? 10.461 -34.75 -9.188 1 96.31 196 VAL B C 1
ATOM 5289 O O . VAL B 1 196 ? 9.477 -35.469 -9.234 1 96.31 196 VAL B O 1
ATOM 5292 N N . LEU B 1 197 ? 10.453 -33.5 -8.734 1 96.81 197 LEU B N 1
ATOM 5293 C CA . LEU B 1 197 ? 9.242 -32.875 -8.219 1 96.81 197 LEU B CA 1
ATOM 5294 C C . LEU B 1 197 ? 8.883 -31.625 -9.031 1 96.81 197 LEU B C 1
ATOM 5296 O O . LEU B 1 197 ? 9.664 -31.188 -9.875 1 96.81 197 LEU B O 1
ATOM 5300 N N . GLY B 1 198 ? 7.695 -31.109 -8.797 1 97.88 198 GLY B N 1
ATOM 5301 C CA . GLY B 1 198 ? 7.305 -29.922 -9.531 1 97.88 198 GLY B CA 1
ATOM 5302 C C . GLY B 1 198 ? 6.344 -29.031 -8.758 1 97.88 198 GLY B C 1
ATOM 5303 O O . GLY B 1 198 ? 5.621 -29.5 -7.879 1 97.88 198 GLY B O 1
ATOM 5304 N N . ILE B 1 199 ? 6.363 -27.781 -8.992 1 98 199 ILE B N 1
ATOM 5305 C CA . ILE B 1 199 ? 5.445 -26.766 -8.5 1 98 199 ILE B CA 1
ATOM 5306 C C . ILE B 1 199 ? 4.996 -25.859 -9.648 1 98 199 ILE B C 1
ATOM 5308 O O . ILE B 1 199 ? 5.82 -25.25 -10.32 1 98 199 ILE B O 1
ATOM 5312 N N . GLY B 1 200 ? 3.725 -25.859 -9.898 1 98.06 200 GLY B N 1
ATOM 5313 C CA . GLY B 1 200 ? 3.17 -24.953 -10.898 1 98.06 200 GLY B CA 1
ATOM 5314 C C . GLY B 1 200 ? 2.408 -23.797 -10.297 1 98.06 200 GLY B C 1
ATOM 5315 O O . GLY B 1 200 ? 1.646 -23.969 -9.344 1 98.06 200 GLY B O 1
ATOM 5316 N N . TYR B 1 201 ? 2.676 -22.594 -10.828 1 97.75 201 TYR B N 1
ATOM 5317 C CA . TYR B 1 201 ? 1.985 -21.406 -10.352 1 97.75 201 TYR B CA 1
ATOM 5318 C C . TYR B 1 201 ? 0.992 -20.891 -11.383 1 97.75 201 TYR B C 1
ATOM 5320 O O . TYR B 1 201 ? 1.382 -20.516 -12.492 1 97.75 201 TYR B O 1
ATOM 5328 N N . ALA B 1 202 ? -0.25 -20.891 -11.008 1 96.38 202 ALA B N 1
ATOM 5329 C CA . ALA B 1 202 ? -1.315 -20.281 -11.797 1 96.38 202 ALA B CA 1
ATOM 5330 C C . ALA B 1 202 ? -1.381 -20.875 -13.195 1 96.38 202 ALA B C 1
ATOM 5332 O O . ALA B 1 202 ? -1.526 -20.156 -14.18 1 96.38 202 ALA B O 1
ATOM 5333 N N . MET B 1 203 ? -1.234 -22.125 -13.312 1 93.75 203 MET B N 1
ATOM 5334 C CA . MET B 1 203 ? -1.218 -22.766 -14.625 1 93.75 203 MET B CA 1
ATOM 5335 C C . MET B 1 203 ? -2.623 -23.188 -15.047 1 93.75 203 MET B C 1
ATOM 5337 O O . MET B 1 203 ? -3.482 -23.422 -14.195 1 93.75 203 MET B O 1
ATOM 5341 N N . PRO B 1 204 ? -2.834 -23.25 -16.312 1 91.88 204 PRO B N 1
ATOM 5342 C CA . PRO B 1 204 ? -4.141 -23.703 -16.797 1 91.88 204 PRO B CA 1
ATOM 5343 C C . PRO B 1 204 ? -4.328 -25.203 -16.656 1 91.88 204 PRO B C 1
ATOM 5345 O O . PRO B 1 204 ? -3.395 -25.922 -16.266 1 91.88 204 PRO B O 1
ATOM 5348 N N . ALA B 1 205 ? -5.59 -25.609 -16.891 1 92.06 205 ALA B N 1
ATOM 5349 C CA . ALA B 1 205 ? -5.891 -27.047 -16.969 1 92.06 205 ALA B CA 1
ATOM 5350 C C . ALA B 1 205 ? -5.184 -27.688 -18.172 1 92.06 205 ALA B C 1
ATOM 5352 O O . ALA B 1 205 ? -5.289 -27.203 -19.297 1 92.06 205 ALA B O 1
ATOM 5353 N N . VAL B 1 206 ? -4.461 -28.828 -17.891 1 92.31 206 VAL B N 1
ATOM 5354 C CA . VAL B 1 206 ? -3.594 -29.266 -18.984 1 92.31 206 VAL B CA 1
ATOM 5355 C C . VAL B 1 206 ? -3.674 -30.781 -19.125 1 92.31 206 VAL B C 1
ATOM 5357 O O . VAL B 1 206 ? -3.299 -31.328 -20.156 1 92.31 206 VAL B O 1
ATOM 5360 N N . VAL B 1 207 ? -4.238 -31.469 -18.156 1 94.31 207 VAL B N 1
ATOM 5361 C CA . VAL B 1 207 ? -4.262 -32.938 -18.219 1 94.31 207 VAL B CA 1
ATOM 5362 C C . VAL B 1 207 ? -5.668 -33.438 -17.906 1 94.31 207 VAL B C 1
ATOM 5364 O O . VAL B 1 207 ? -6.504 -32.688 -17.391 1 94.31 207 VAL B O 1
ATOM 5367 N N . ASP B 1 208 ? -5.883 -34.656 -18.203 1 91.31 208 ASP B N 1
ATOM 5368 C CA . ASP B 1 208 ? -7.164 -35.25 -17.828 1 91.31 208 ASP B CA 1
ATOM 5369 C C . ASP B 1 208 ? -7.219 -35.531 -16.328 1 91.31 208 ASP B C 1
ATOM 5371 O O . ASP B 1 208 ? -6.215 -35.406 -15.625 1 91.31 208 ASP B O 1
ATOM 5375 N N . ARG B 1 209 ? -8.344 -35.906 -15.812 1 91.25 209 ARG B N 1
ATOM 5376 C CA . ARG B 1 209 ? -8.578 -36.062 -14.383 1 91.25 209 ARG B CA 1
ATOM 5377 C C . ARG B 1 209 ? -7.691 -37.156 -13.805 1 91.25 209 ARG B C 1
ATOM 5379 O O . ARG B 1 209 ? -7.133 -37 -12.719 1 91.25 209 ARG B O 1
ATOM 5386 N N . ASP B 1 210 ? -7.598 -38.25 -14.5 1 90.31 210 ASP B N 1
ATOM 5387 C CA . ASP B 1 210 ? -6.809 -39.375 -14.016 1 90.31 210 ASP B CA 1
ATOM 5388 C C . ASP B 1 210 ? -5.34 -39 -13.859 1 90.31 210 ASP B C 1
ATOM 5390 O O . ASP B 1 210 ? -4.715 -39.312 -12.844 1 90.31 210 ASP B O 1
ATOM 5394 N N . THR B 1 211 ? -4.809 -38.406 -14.859 1 92.56 211 THR B N 1
ATOM 5395 C CA . THR B 1 211 ? -3.426 -37.938 -14.797 1 92.56 211 THR B CA 1
ATOM 5396 C C . THR B 1 211 ? -3.24 -36.938 -13.656 1 92.56 211 THR B C 1
ATOM 5398 O O . THR B 1 211 ? -2.232 -36.969 -12.945 1 92.56 211 THR B O 1
ATOM 5401 N N . ALA B 1 212 ? -4.18 -36.062 -13.508 1 94.75 212 ALA B N 1
ATOM 5402 C CA . ALA B 1 212 ? -4.113 -35.062 -12.445 1 94.75 212 ALA B CA 1
ATOM 5403 C C . ALA B 1 212 ? -3.973 -35.719 -11.078 1 94.75 212 ALA B C 1
ATOM 5405 O O . ALA B 1 212 ? -3.148 -35.312 -10.266 1 94.75 212 ALA B O 1
ATOM 5406 N N . GLU B 1 213 ? -4.715 -36.719 -10.883 1 92.62 213 GLU B N 1
ATOM 5407 C CA . GLU B 1 213 ? -4.691 -37.438 -9.609 1 92.62 213 GLU B CA 1
ATOM 5408 C C . GLU B 1 213 ? -3.373 -38.188 -9.43 1 92.62 213 GLU B C 1
ATOM 5410 O O . GLU B 1 213 ? -2.814 -38.188 -8.328 1 92.62 213 GLU B O 1
ATOM 5415 N N . GLN B 1 214 ? -2.896 -38.719 -10.453 1 92.19 214 GLN B N 1
ATOM 5416 C CA . GLN B 1 214 ? -1.675 -39.5 -10.398 1 92.19 214 GLN B CA 1
ATOM 5417 C C . GLN B 1 214 ? -0.455 -38.625 -10.148 1 92.19 214 GLN B C 1
ATOM 5419 O O . GLN B 1 214 ? 0.605 -39.125 -9.758 1 92.19 214 GLN B O 1
ATOM 5424 N N . MET B 1 215 ? -0.579 -37.375 -10.344 1 95.5 215 MET B N 1
ATOM 5425 C CA . MET B 1 215 ? 0.553 -36.469 -10.211 1 95.5 215 MET B CA 1
ATOM 5426 C C . MET B 1 215 ? 0.663 -35.938 -8.781 1 95.5 215 MET B C 1
ATOM 5428 O O . MET B 1 215 ? 1.646 -35.281 -8.422 1 95.5 215 MET B O 1
ATOM 5432 N N . LYS B 1 216 ? -0.216 -36.25 -7.918 1 95.56 216 LYS B N 1
ATOM 5433 C CA . LYS B 1 216 ? -0.266 -35.719 -6.559 1 95.56 216 LYS B CA 1
ATOM 5434 C C . LYS B 1 216 ? 0.995 -36.094 -5.777 1 95.56 216 LYS B C 1
ATOM 5436 O O . LYS B 1 216 ? 1.519 -35.281 -5.02 1 95.56 216 LYS B O 1
ATOM 5441 N N . PRO B 1 217 ? 1.585 -37.219 -6.008 1 94.75 217 PRO B N 1
ATOM 5442 C CA . PRO B 1 217 ? 2.756 -37.594 -5.207 1 94.75 217 PRO B CA 1
ATOM 5443 C C . PRO B 1 217 ? 3.998 -36.781 -5.57 1 94.75 217 PRO B C 1
ATOM 5445 O O . PRO B 1 217 ? 5.016 -36.875 -4.879 1 94.75 217 PRO B O 1
ATOM 5448 N N . PHE B 1 218 ? 3.879 -35.969 -6.691 1 95.69 218 PHE B N 1
ATOM 5449 C CA . PHE B 1 218 ? 5.141 -35.344 -7.055 1 95.69 218 PHE B CA 1
ATOM 5450 C C . PHE B 1 218 ? 4.902 -33.938 -7.629 1 95.69 218 PHE B C 1
ATOM 5452 O O . PHE B 1 218 ? 5.84 -33.281 -8.07 1 95.69 218 PHE B O 1
ATOM 5459 N N . PHE B 1 219 ? 3.707 -33.406 -7.59 1 97.19 219 PHE B N 1
ATOM 5460 C CA . PHE B 1 219 ? 3.453 -32.125 -8.203 1 97.19 219 PHE B CA 1
ATOM 5461 C C . PHE B 1 219 ? 2.381 -31.359 -7.434 1 97.19 219 PHE B C 1
ATOM 5463 O O . PHE B 1 219 ? 1.399 -31.938 -6.98 1 97.19 219 PHE B O 1
ATOM 5470 N N . SER B 1 220 ? 2.576 -30.047 -7.293 1 98 220 SER B N 1
ATOM 5471 C CA . SER B 1 220 ? 1.553 -29.172 -6.742 1 98 220 SER B CA 1
ATOM 5472 C C . SER B 1 220 ? 1.275 -28 -7.68 1 98 220 SER B C 1
ATOM 5474 O O . SER B 1 220 ? 2.18 -27.516 -8.367 1 98 220 SER B O 1
ATOM 5476 N N . SER B 1 221 ? 0.035 -27.609 -7.699 1 98.38 221 SER B N 1
ATOM 5477 C CA . SER B 1 221 ? -0.414 -26.453 -8.477 1 98.38 221 SER B CA 1
ATOM 5478 C C . SER B 1 221 ? -1.025 -25.391 -7.574 1 98.38 221 SER B C 1
ATOM 5480 O O . SER B 1 221 ? -1.892 -25.688 -6.75 1 98.38 221 SER B O 1
ATOM 5482 N N . LEU B 1 222 ? -0.557 -24.172 -7.699 1 98.69 222 LEU B N 1
ATOM 5483 C CA . LEU B 1 222 ? -1.104 -23.062 -6.914 1 98.69 222 LEU B CA 1
ATOM 5484 C C . LEU B 1 222 ? -2.148 -22.297 -7.711 1 98.69 222 LEU B C 1
ATOM 5486 O O . LEU B 1 222 ? -1.887 -21.875 -8.836 1 98.69 222 LEU B O 1
ATOM 5490 N N . ILE B 1 223 ? -3.303 -22.141 -7.168 1 98.38 223 ILE B N 1
ATOM 5491 C CA . ILE B 1 223 ? -4.398 -21.359 -7.738 1 98.38 223 ILE B CA 1
ATOM 5492 C C . ILE B 1 223 ? -4.723 -20.172 -6.832 1 98.38 223 ILE B C 1
ATOM 5494 O O . ILE B 1 223 ? -5.195 -20.359 -5.707 1 98.38 223 ILE B O 1
ATOM 5498 N N . ASN B 1 224 ? -4.59 -18.969 -7.391 1 97.44 224 ASN B N 1
ATOM 5499 C CA . ASN B 1 224 ? -4.742 -17.766 -6.582 1 97.44 224 ASN B CA 1
ATOM 5500 C C . ASN B 1 224 ? -6.137 -17.156 -6.734 1 97.44 224 ASN B C 1
ATOM 5502 O O . ASN B 1 224 ? -6.461 -16.594 -7.781 1 97.44 224 ASN B O 1
ATOM 5506 N N . SER B 1 225 ? -6.859 -17.25 -5.742 1 94.81 225 SER B N 1
ATOM 5507 C CA . SER B 1 225 ? -8.109 -16.531 -5.531 1 94.81 225 SER B CA 1
ATOM 5508 C C . SER B 1 225 ? -8.953 -16.5 -6.801 1 94.81 225 SER B C 1
ATOM 5510 O O . SER B 1 225 ? -9.352 -17.547 -7.309 1 94.81 225 SER B O 1
ATOM 5512 N N . MET B 1 226 ? -9.031 -15.367 -7.555 1 93.56 226 MET B N 1
ATOM 5513 C CA . MET B 1 226 ? -9.961 -15.188 -8.664 1 93.56 226 MET B CA 1
ATOM 5514 C C . MET B 1 226 ? -9.266 -15.398 -10 1 93.56 226 MET B C 1
ATOM 5516 O O . MET B 1 226 ? -9.852 -15.148 -11.055 1 93.56 226 MET B O 1
ATOM 5520 N N . ASP B 1 227 ? -8.117 -15.867 -9.977 1 94.38 227 ASP B N 1
ATOM 5521 C CA . ASP B 1 227 ? -7.34 -16.047 -11.203 1 94.38 227 ASP B CA 1
ATOM 5522 C C . ASP B 1 227 ? -8.125 -16.859 -12.227 1 94.38 227 ASP B C 1
ATOM 5524 O O . ASP B 1 227 ? -8.539 -17.984 -11.953 1 94.38 227 ASP B O 1
ATOM 5528 N N . ALA B 1 228 ? -8.242 -16.391 -13.398 1 91.69 228 ALA B N 1
ATOM 5529 C CA . ALA B 1 228 ? -9.047 -17 -14.453 1 91.69 228 ALA B CA 1
ATOM 5530 C C . ALA B 1 228 ? -8.273 -18.109 -15.156 1 91.69 228 ALA B C 1
ATOM 5532 O O . ALA B 1 228 ? -8.867 -19.078 -15.656 1 91.69 228 ALA B O 1
ATOM 5533 N N . VAL B 1 229 ? -7.012 -18.047 -15.156 1 91.25 229 VAL B N 1
ATOM 5534 C CA . VAL B 1 229 ? -6.195 -18.875 -16.031 1 91.25 229 VAL B CA 1
ATOM 5535 C C . VAL B 1 229 ? -6.266 -20.328 -15.578 1 91.25 229 VAL B C 1
ATOM 5537 O O . VAL B 1 229 ? -6.531 -21.234 -16.391 1 91.25 229 VAL B O 1
ATOM 5540 N N . PRO B 1 230 ? -6.129 -20.594 -14.328 1 94.88 230 PRO B N 1
ATOM 5541 C CA . PRO B 1 230 ? -6.234 -21.984 -13.922 1 94.88 230 PRO B CA 1
ATOM 5542 C C . PRO B 1 230 ? -7.637 -22.562 -14.109 1 94.88 230 PRO B C 1
ATOM 5544 O O . PRO B 1 230 ? -7.828 -23.781 -14.055 1 94.88 230 PRO B O 1
ATOM 5547 N N . ARG B 1 231 ? -8.555 -21.734 -14.281 1 93.06 231 ARG B N 1
ATOM 5548 C CA . ARG B 1 231 ? -9.945 -22.156 -14.445 1 93.06 231 ARG B CA 1
ATOM 5549 C C . ARG B 1 231 ? -10.289 -22.328 -15.922 1 93.06 231 ARG B C 1
ATOM 5551 O O . ARG B 1 231 ? -11.375 -22.812 -16.25 1 93.06 231 ARG B O 1
ATOM 5558 N N . LEU B 1 232 ? -9.414 -22.047 -16.672 1 85.81 232 LEU B N 1
ATOM 5559 C CA . LEU B 1 232 ? -9.688 -22.031 -18.094 1 85.81 232 LEU B CA 1
ATOM 5560 C C . LEU B 1 232 ? -9.609 -23.438 -18.688 1 85.81 232 LEU B C 1
ATOM 5562 O O . LEU B 1 232 ? -8.617 -24.141 -18.484 1 85.81 232 LEU B O 1
ATOM 5566 N N . SER B 1 233 ? -10.609 -23.828 -19.297 1 80.94 233 SER B N 1
ATOM 5567 C CA . SER B 1 233 ? -10.742 -25.031 -20.125 1 80.94 233 SER B CA 1
ATOM 5568 C C . SER B 1 233 ? -11.828 -24.844 -21.188 1 80.94 233 SER B C 1
ATOM 5570 O O . SER B 1 233 ? -12.578 -23.875 -21.156 1 80.94 233 SER B O 1
ATOM 5572 N N . LEU B 1 234 ? -11.836 -25.688 -22.125 1 77.31 234 LEU B N 1
ATOM 5573 C CA . LEU B 1 234 ? -12.906 -25.625 -23.125 1 77.31 234 LEU B CA 1
ATOM 5574 C C . LEU B 1 234 ? -14.273 -25.75 -22.453 1 77.31 234 LEU B C 1
ATOM 5576 O O . LEU B 1 234 ? -15.227 -25.078 -22.844 1 77.31 234 LEU B O 1
ATOM 5580 N N . GLY B 1 235 ? -14.289 -26.578 -21.453 1 79.31 235 GLY B N 1
ATOM 5581 C CA . GLY B 1 235 ? -15.531 -26.75 -20.719 1 79.31 235 GLY B CA 1
ATOM 5582 C C . GLY B 1 235 ? -15.977 -25.484 -20 1 79.31 235 GLY B C 1
ATOM 5583 O O . GLY B 1 235 ? -17.141 -25.094 -20.078 1 79.31 235 GLY B O 1
ATOM 5584 N N . THR B 1 236 ? -15.109 -24.859 -19.344 1 86.38 236 THR B N 1
ATOM 5585 C CA . THR B 1 236 ? -15.461 -23.672 -18.578 1 86.38 236 THR B CA 1
ATOM 5586 C C . THR B 1 236 ? -15.773 -22.5 -19.5 1 86.38 236 THR B C 1
ATOM 5588 O O . THR B 1 236 ? -16.609 -21.641 -19.188 1 86.38 236 THR B O 1
ATOM 5591 N N . LEU B 1 237 ? -15.164 -22.438 -20.594 1 81.06 237 LEU B N 1
ATOM 5592 C CA . LEU B 1 237 ? -15.453 -21.391 -21.562 1 81.06 237 LEU B CA 1
ATOM 5593 C C . LEU B 1 237 ? -16.844 -21.578 -22.156 1 81.06 237 LEU B C 1
ATOM 5595 O O . LEU B 1 237 ? -17.578 -20.594 -22.328 1 81.06 237 LEU B O 1
ATOM 5599 N N . SER B 1 238 ? -17.078 -22.781 -22.5 1 81.38 238 SER B N 1
ATOM 5600 C CA . SER B 1 238 ? -18.406 -23.078 -23.031 1 81.38 238 SER B CA 1
ATOM 5601 C C . SER B 1 238 ? -19.5 -22.719 -22.016 1 81.38 238 SER B C 1
ATOM 5603 O O . SER B 1 238 ? -20.531 -22.141 -22.391 1 81.38 238 SER B O 1
ATOM 5605 N N . ARG B 1 239 ? -19.219 -23.031 -20.844 1 85.44 239 ARG B N 1
ATOM 5606 C CA . ARG B 1 239 ? -20.156 -22.703 -19.781 1 85.44 239 ARG B CA 1
ATOM 5607 C C . ARG B 1 239 ? -20.344 -21.203 -19.641 1 85.44 239 ARG B C 1
ATOM 5609 O O . ARG B 1 239 ? -21.453 -20.719 -19.438 1 85.44 239 ARG B O 1
ATOM 5616 N N . LEU B 1 240 ? -19.312 -20.5 -19.656 1 86 240 LEU B N 1
ATOM 5617 C CA . LEU B 1 240 ? -19.391 -19.031 -19.594 1 86 240 LEU B CA 1
ATOM 5618 C C . LEU B 1 240 ? -20.234 -18.484 -20.734 1 86 240 LEU B C 1
ATOM 5620 O O . LEU B 1 240 ? -21.062 -17.594 -20.516 1 86 240 LEU B O 1
ATOM 5624 N N . GLY B 1 241 ? -19.969 -19.016 -21.938 1 82.06 241 GLY B N 1
ATOM 5625 C CA . GLY B 1 241 ? -20.781 -18.609 -23.062 1 82.06 241 GLY B CA 1
ATOM 5626 C C . GLY B 1 241 ? -22.266 -18.828 -22.844 1 82.06 241 GLY B C 1
ATOM 5627 O O . GLY B 1 241 ? -23.078 -17.969 -23.156 1 82.06 241 GLY B O 1
ATOM 5628 N N . SER B 1 242 ? -22.531 -19.938 -22.297 1 85.44 242 SER B N 1
ATOM 5629 C CA . SER B 1 242 ? -23.922 -20.25 -22 1 85.44 242 SER B CA 1
ATOM 5630 C C . SER B 1 242 ? -24.5 -19.312 -20.953 1 85.44 242 SER B C 1
ATOM 5632 O O . SER B 1 242 ? -25.656 -18.875 -21.062 1 85.44 242 SER B O 1
ATOM 5634 N N . GLU B 1 243 ? -23.734 -19 -19.984 1 86.31 243 GLU B N 1
ATOM 5635 C CA . GLU B 1 243 ? -24.188 -18.109 -18.922 1 86.31 243 GLU B CA 1
ATOM 5636 C C . GLU B 1 243 ? -24.422 -16.688 -19.453 1 86.31 243 GLU B C 1
ATOM 5638 O O . GLU B 1 243 ? -25.375 -16.031 -19.062 1 86.31 243 GLU B O 1
ATOM 5643 N N . VAL B 1 244 ? -23.625 -16.25 -20.25 1 83.25 244 VAL B N 1
ATOM 5644 C CA . VAL B 1 244 ? -23.766 -14.93 -20.844 1 83.25 244 VAL B CA 1
ATOM 5645 C C . VAL B 1 244 ? -25.031 -14.875 -21.688 1 83.25 244 VAL B C 1
ATOM 5647 O O . VAL B 1 244 ? -25.781 -13.891 -21.641 1 83.25 244 VAL B O 1
ATOM 5650 N N . ARG B 1 245 ? -25.234 -15.898 -22.453 1 81.69 245 ARG B N 1
ATOM 5651 C CA . ARG B 1 245 ? -26.422 -15.961 -23.297 1 81.69 245 ARG B CA 1
ATOM 5652 C C . ARG B 1 245 ? -27.703 -15.977 -22.453 1 81.69 245 ARG B C 1
ATOM 5654 O O . ARG B 1 245 ? -28.688 -15.312 -22.781 1 81.69 245 ARG B O 1
ATOM 5661 N N . ALA B 1 246 ? -27.594 -16.688 -21.453 1 83.38 246 ALA B N 1
ATOM 5662 C CA . ALA B 1 246 ? -28.75 -16.766 -20.562 1 83.38 246 ALA B CA 1
ATOM 5663 C C . ALA B 1 246 ? -29.047 -15.398 -19.953 1 83.38 246 ALA B C 1
ATOM 5665 O O . ALA B 1 246 ? -30.203 -14.992 -19.859 1 83.38 246 ALA B O 1
ATOM 5666 N N . CYS B 1 247 ? -28.047 -14.758 -19.531 1 78.88 247 CYS B N 1
ATOM 5667 C CA . CYS B 1 247 ? -28.203 -13.43 -18.922 1 78.88 247 CYS B CA 1
ATOM 5668 C C . CYS B 1 247 ? -28.734 -12.43 -19.953 1 78.88 247 CYS B C 1
ATOM 5670 O O . CYS B 1 247 ? -29.547 -11.57 -19.609 1 78.88 247 CYS B O 1
ATOM 5672 N N . ALA B 1 248 ? -28.234 -12.5 -21.109 1 74.69 248 ALA B N 1
ATOM 5673 C CA . ALA B 1 248 ? -28.672 -11.609 -22.188 1 74.69 248 ALA B CA 1
ATOM 5674 C C . ALA B 1 248 ? -30.156 -11.82 -22.5 1 74.69 248 ALA B C 1
ATOM 5676 O O . ALA B 1 248 ? -30.891 -10.859 -22.734 1 74.69 248 ALA B O 1
ATOM 5677 N N . ARG B 1 249 ? -30.516 -12.945 -22.594 1 77.19 249 ARG B N 1
ATOM 5678 C CA . ARG B 1 249 ? -31.922 -13.266 -22.859 1 77.19 249 ARG B CA 1
ATOM 5679 C C . ARG B 1 249 ? -32.812 -12.68 -21.781 1 77.19 249 ARG B C 1
ATOM 5681 O O . ARG B 1 249 ? -33.906 -12.148 -22.078 1 77.19 249 ARG B O 1
ATOM 5688 N N . GLU B 1 250 ? -32.281 -12.828 -20.688 1 74.81 250 GLU B N 1
ATOM 5689 C CA . GLU B 1 250 ? -33.094 -12.312 -19.578 1 74.81 250 GLU B CA 1
ATOM 5690 C C . GLU B 1 250 ? -33.125 -10.789 -19.594 1 74.81 250 GLU B C 1
ATOM 5692 O O . GLU B 1 250 ? -34.125 -10.188 -19.172 1 74.81 250 GLU B O 1
ATOM 5697 N N . SER B 1 251 ? -32 -10.203 -20.031 1 63.47 251 SER B N 1
ATOM 5698 C CA . SER B 1 251 ? -31.953 -8.75 -20.047 1 63.47 251 SER B CA 1
ATOM 5699 C C . SER B 1 251 ? -32.5 -8.188 -21.359 1 63.47 251 SER B C 1
ATOM 5701 O O . SER B 1 251 ? -32.562 -6.969 -21.531 1 63.47 251 SER B O 1
ATOM 5703 N N . GLY B 1 252 ? -32.875 -8.945 -22.234 1 60.09 252 GLY B N 1
ATOM 5704 C CA . GLY B 1 252 ? -33.5 -8.562 -23.484 1 60.09 252 GLY B CA 1
ATOM 5705 C C . GLY B 1 252 ? -32.5 -8.297 -24.594 1 60.09 252 GLY B C 1
ATOM 5706 O O . GLY B 1 252 ? -32.875 -7.762 -25.656 1 60.09 252 GLY B O 1
ATOM 5707 N N . SER B 1 253 ? -31.125 -8.336 -24.328 1 54.91 253 SER B N 1
ATOM 5708 C CA . SER B 1 253 ? -30.172 -8.008 -25.375 1 54.91 253 SER B CA 1
ATOM 5709 C C . SER B 1 253 ? -29.797 -9.242 -26.188 1 54.91 253 SER B C 1
ATOM 5711 O O . SER B 1 253 ? -29.781 -10.359 -25.656 1 54.91 253 SER B O 1
ATOM 5713 N N . ASP B 1 254 ? -29.969 -9.141 -27.531 1 49.22 254 ASP B N 1
ATOM 5714 C CA . ASP B 1 254 ? -29.547 -10.211 -28.438 1 49.22 254 ASP B CA 1
ATOM 5715 C C . ASP B 1 254 ? -28.031 -10.211 -28.609 1 49.22 254 ASP B C 1
ATOM 5717 O O . ASP B 1 254 ? -27.453 -9.234 -29.094 1 49.22 254 ASP B O 1
ATOM 5721 N N . LEU B 1 255 ? -27.219 -10.742 -27.719 1 51.72 255 LEU B N 1
ATOM 5722 C CA . LEU B 1 255 ? -25.766 -10.797 -27.859 1 51.72 255 LEU B CA 1
ATOM 5723 C C . LEU B 1 255 ? -25.359 -11.898 -28.844 1 51.72 255 LEU B C 1
ATOM 5725 O O . LEU B 1 255 ? -25.844 -13.031 -28.75 1 51.72 255 LEU B O 1
ATOM 5729 N N . ASP B 1 256 ? -24.875 -11.594 -29.984 1 48.19 256 ASP B N 1
ATOM 5730 C CA . ASP B 1 256 ? -24.281 -12.539 -30.938 1 48.19 256 ASP B CA 1
ATOM 5731 C C . ASP B 1 256 ? -23.141 -13.32 -30.281 1 48.19 256 ASP B C 1
ATOM 5733 O O . ASP B 1 256 ? -22.484 -12.82 -29.375 1 48.19 256 ASP B O 1
ATOM 5737 N N . GLN B 1 257 ? -22.969 -14.742 -30.516 1 47.22 257 GLN B N 1
ATOM 5738 C CA . GLN B 1 257 ? -22.422 -15.969 -29.969 1 47.22 257 GLN B CA 1
ATOM 5739 C C . GLN B 1 257 ? -20.891 -15.938 -29.969 1 47.22 257 GLN B C 1
ATOM 5741 O O . GLN B 1 257 ? -20.25 -16.922 -29.594 1 47.22 257 GLN B O 1
ATOM 5746 N N . ASP B 1 258 ? -20.047 -15.18 -30.766 1 48.47 258 ASP B N 1
ATOM 5747 C CA . ASP B 1 258 ? -18.688 -15.695 -30.922 1 48.47 258 ASP B CA 1
ATOM 5748 C C . ASP B 1 258 ? -17.875 -15.508 -29.641 1 48.47 258 ASP B C 1
ATOM 5750 O O . ASP B 1 258 ? -17.812 -14.406 -29.094 1 48.47 258 ASP B O 1
ATOM 5754 N N . LEU B 1 259 ? -17.453 -16.578 -29.078 1 48.62 259 LEU B N 1
ATOM 5755 C CA . LEU B 1 259 ? -16.656 -16.719 -27.859 1 48.62 259 LEU B CA 1
ATOM 5756 C C . LEU B 1 259 ? -15.5 -15.727 -27.844 1 48.62 259 LEU B C 1
ATOM 5758 O O . LEU B 1 259 ? -15.219 -15.102 -26.828 1 48.62 259 LEU B O 1
ATOM 5762 N N . GLN B 1 260 ? -14.797 -15.766 -28.984 1 49.84 260 GLN B N 1
ATOM 5763 C CA . GLN B 1 260 ? -13.641 -14.891 -29.078 1 49.84 260 GLN B CA 1
ATOM 5764 C C . GLN B 1 260 ? -14.031 -13.43 -28.859 1 49.84 260 GLN B C 1
ATOM 5766 O O . GLN B 1 260 ? -13.32 -12.688 -28.188 1 49.84 260 GLN B O 1
ATOM 5771 N N . HIS B 1 261 ? -15.078 -13.141 -29.438 1 54.16 261 HIS B N 1
ATOM 5772 C CA . HIS B 1 261 ? -15.555 -11.766 -29.281 1 54.16 261 HIS B CA 1
ATOM 5773 C C . HIS B 1 261 ? -15.945 -11.477 -27.844 1 54.16 261 HIS B C 1
ATOM 5775 O O . HIS B 1 261 ? -15.766 -10.359 -27.344 1 54.16 261 HIS B O 1
ATOM 5781 N N . TYR B 1 262 ? -16.281 -12.531 -27.281 1 53.91 262 TYR B N 1
ATOM 5782 C CA . TYR B 1 262 ? -16.609 -12.367 -25.859 1 53.91 262 TYR B CA 1
ATOM 5783 C C . TYR B 1 262 ? -15.352 -12.125 -25.031 1 53.91 262 TYR B C 1
ATOM 5785 O O . TYR B 1 262 ? -15.328 -11.234 -24.188 1 53.91 262 TYR B O 1
ATOM 5793 N N . VAL B 1 263 ? -14.492 -12.898 -25.375 1 56.31 263 VAL B N 1
ATOM 5794 C CA . VAL B 1 263 ? -13.242 -12.805 -24.641 1 56.31 263 VAL B CA 1
ATOM 5795 C C . VAL B 1 263 ? -12.609 -11.43 -24.875 1 56.31 263 VAL B C 1
ATOM 5797 O O . VAL B 1 263 ? -12.141 -10.789 -23.922 1 56.31 263 VAL B O 1
ATOM 5800 N N . ASP B 1 264 ? -12.578 -11.07 -26.141 1 55.94 264 ASP B N 1
ATOM 5801 C CA . ASP B 1 264 ? -12.031 -9.758 -26.469 1 55.94 264 ASP B CA 1
ATOM 5802 C C . ASP B 1 264 ? -12.789 -8.648 -25.75 1 55.94 264 ASP B C 1
ATOM 5804 O O . ASP B 1 264 ? -12.18 -7.691 -25.25 1 55.94 264 ASP B O 1
ATOM 5808 N N . ARG B 1 265 ? -13.969 -8.883 -25.703 1 54.44 265 ARG B N 1
ATOM 5809 C CA . ARG B 1 265 ? -14.789 -7.902 -25.016 1 54.44 265 ARG B CA 1
ATOM 5810 C C . ARG B 1 265 ? -14.5 -7.902 -23.516 1 54.44 265 ARG B C 1
ATOM 5812 O O . ARG B 1 265 ? -14.492 -6.848 -22.875 1 54.44 265 ARG B O 1
ATOM 5819 N N . LEU B 1 266 ? -14.305 -9.078 -23.094 1 54.97 266 LEU B N 1
ATOM 5820 C CA . LEU B 1 266 ? -14 -9.203 -21.672 1 54.97 266 LEU B CA 1
ATOM 5821 C C . LEU B 1 266 ? -12.719 -8.461 -21.312 1 54.97 266 LEU B C 1
ATOM 5823 O O . LEU B 1 266 ? -12.648 -7.781 -20.297 1 54.97 266 LEU B O 1
ATOM 5827 N N . SER B 1 267 ? -11.805 -8.727 -22.141 1 54.44 267 SER B N 1
ATOM 5828 C CA . SER B 1 267 ? -10.508 -8.117 -21.891 1 54.44 267 SER B CA 1
ATOM 5829 C C . SER B 1 267 ? -10.586 -6.594 -21.984 1 54.44 267 SER B C 1
ATOM 5831 O O . SER B 1 267 ? -9.867 -5.887 -21.266 1 54.44 267 SER B O 1
ATOM 5833 N N . THR B 1 268 ? -11.406 -6.121 -22.938 1 51.12 268 THR B N 1
ATOM 5834 C CA . THR B 1 268 ? -11.562 -4.684 -23.125 1 51.12 268 THR B CA 1
ATOM 5835 C C . THR B 1 268 ? -12.383 -4.074 -21.984 1 51.12 268 THR B C 1
ATOM 5837 O O . THR B 1 268 ? -12.164 -2.918 -21.609 1 51.12 268 THR B O 1
ATOM 5840 N N . VAL B 1 269 ? -13.305 -4.848 -21.688 1 46.5 269 VAL B N 1
ATOM 5841 C CA . VAL B 1 269 ? -14.227 -4.324 -20.672 1 46.5 269 VAL B CA 1
ATOM 5842 C C . VAL B 1 269 ? -13.508 -4.18 -19.344 1 46.5 269 VAL B C 1
ATOM 5844 O O . VAL B 1 269 ? -13.812 -3.275 -18.562 1 46.5 269 VAL B O 1
ATOM 5847 N N . TRP B 1 270 ? -12.773 -5.098 -19.172 1 45.19 270 TRP B N 1
ATOM 5848 C CA . TRP B 1 270 ? -12.148 -5.059 -17.844 1 45.19 270 TRP B CA 1
ATOM 5849 C C . TRP B 1 270 ? -10.828 -4.305 -17.891 1 45.19 270 TRP B C 1
ATOM 5851 O O . TRP B 1 270 ? -10.062 -4.332 -16.922 1 45.19 270 TRP B O 1
ATOM 5861 N N . ALA B 1 271 ? -10.492 -3.881 -19.188 1 43.56 271 ALA B N 1
ATOM 5862 C CA . ALA B 1 271 ? -9.32 -3.002 -19.25 1 43.56 271 ALA B CA 1
ATOM 5863 C C . ALA B 1 271 ? -9.516 -1.774 -18.359 1 43.56 271 ALA B C 1
ATOM 5865 O O . ALA B 1 271 ? -10.633 -1.247 -18.266 1 43.56 271 ALA B O 1
ATOM 5866 N N . PRO B 1 272 ? -8.656 -1.694 -17.547 1 38.66 272 PRO B N 1
ATOM 5867 C CA . PRO B 1 272 ? -8.859 -0.475 -16.75 1 38.66 272 PRO B CA 1
ATOM 5868 C C . PRO B 1 272 ? -9.328 0.706 -17.594 1 38.66 272 PRO B C 1
ATOM 5870 O O . PRO B 1 272 ? -8.773 0.956 -18.672 1 38.66 272 PRO B O 1
ATOM 5873 N N . ARG B 1 273 ? -10.531 0.862 -17.703 1 34.12 273 ARG B N 1
ATOM 5874 C CA . ARG B 1 273 ? -10.969 2.098 -18.344 1 34.12 273 ARG B CA 1
ATOM 5875 C C . ARG B 1 273 ? -10.109 3.279 -17.891 1 34.12 273 ARG B C 1
ATOM 5877 O O . ARG B 1 273 ? -10.109 3.637 -16.703 1 34.12 273 ARG B O 1
ATOM 5884 N N . LEU B 1 274 ? -8.922 3.367 -18.562 1 29.59 274 LEU B N 1
ATOM 5885 C CA . LEU B 1 274 ? -8.25 4.648 -18.406 1 29.59 274 LEU B CA 1
ATOM 5886 C C . LEU B 1 274 ? -9.211 5.805 -18.641 1 29.59 274 LEU B C 1
ATOM 5888 O O . LEU B 1 274 ? -10.078 5.73 -19.516 1 29.59 274 LEU B O 1
ATOM 5892 N N . ARG B 1 275 ? -9.617 6.363 -17.719 1 28.3 275 ARG B N 1
ATOM 5893 C CA . ARG B 1 275 ? -10.375 7.59 -17.969 1 28.3 275 ARG B CA 1
ATOM 5894 C C . ARG B 1 275 ? -9.984 8.203 -19.312 1 28.3 275 ARG B C 1
ATOM 5896 O O . ARG B 1 275 ? -8.805 8.258 -19.656 1 28.3 275 ARG B O 1
ATOM 5903 N N . ASP B 1 276 ? -10.852 8.281 -20.312 1 29.28 276 ASP B N 1
ATOM 5904 C CA . ASP B 1 276 ? -10.766 8.891 -21.625 1 29.28 276 ASP B CA 1
ATOM 5905 C C . ASP B 1 276 ? -9.742 10.023 -21.641 1 29.28 276 ASP B C 1
ATOM 5907 O O . ASP B 1 276 ? -9.281 10.43 -22.703 1 29.28 276 ASP B O 1
ATOM 5911 N N . GLY B 1 277 ? -9.773 10.977 -20.719 1 27.41 277 GLY B N 1
ATOM 5912 C CA . GLY B 1 277 ? -9.039 12.188 -21.031 1 27.41 277 GLY B CA 1
ATOM 5913 C C . GLY B 1 277 ? -7.535 12 -21.031 1 27.41 277 GLY B C 1
ATOM 5914 O O . GLY B 1 277 ? -6.781 12.969 -21.125 1 27.41 277 GLY B O 1
ATOM 5915 N N . ASN B 1 278 ? -7.047 11.109 -20.219 1 25.33 278 ASN B N 1
ATOM 5916 C CA . ASN B 1 278 ? -5.605 11.141 -20.422 1 25.33 278 ASN B CA 1
ATOM 5917 C C . ASN B 1 278 ? -5.207 10.492 -21.734 1 25.33 278 ASN B C 1
ATOM 5919 O O . ASN B 1 278 ? -5.551 9.336 -22 1 25.33 278 ASN B O 1
ATOM 5923 N N . PRO B 1 279 ? -4.953 11.391 -22.75 1 26.45 279 PRO B N 1
ATOM 5924 C CA . PRO B 1 279 ? -4.5 10.922 -24.062 1 26.45 279 PRO B CA 1
ATOM 5925 C C . PRO B 1 279 ? -3.57 9.719 -23.969 1 26.45 279 PRO B C 1
ATOM 5927 O O . PRO B 1 279 ? -2.951 9.492 -22.922 1 26.45 279 PRO B O 1
ATOM 5930 N N . GLN B 1 280 ? -3.67 8.859 -24.859 1 24.09 280 GLN B N 1
ATOM 5931 C CA . GLN B 1 280 ? -2.848 7.691 -25.156 1 24.09 280 GLN B CA 1
ATOM 5932 C C . GLN B 1 280 ? -1.367 7.992 -24.938 1 24.09 280 GLN B C 1
ATOM 5934 O O . GLN B 1 280 ? -0.819 8.906 -25.562 1 24.09 280 GLN B O 1
ATOM 5939 N N . VAL B 1 281 ? -0.857 8 -23.75 1 23.47 281 VAL B N 1
ATOM 5940 C CA . VAL B 1 281 ? 0.601 8.031 -23.812 1 23.47 281 VAL B CA 1
ATOM 5941 C C . VAL B 1 281 ? 1.079 7.195 -25 1 23.47 281 VAL B C 1
ATOM 5943 O O . VAL B 1 281 ? 0.792 5.996 -25.078 1 23.47 281 VAL B O 1
ATOM 5946 N N . ALA B 1 282 ? 1.192 7.895 -26.125 1 22.9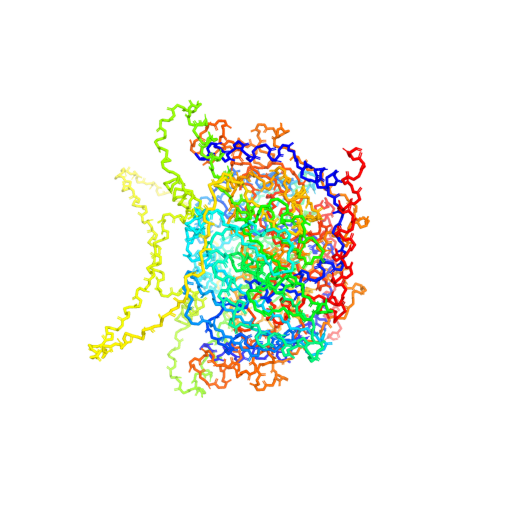5 282 ALA B N 1
ATOM 5947 C CA . ALA B 1 282 ? 1.828 7.371 -27.344 1 22.95 282 ALA B CA 1
ATOM 5948 C C . ALA B 1 282 ? 3.012 6.473 -26.984 1 22.95 282 ALA B C 1
ATOM 5950 O O . ALA B 1 282 ? 3.928 6.891 -26.281 1 22.95 282 ALA B O 1
ATOM 5951 N N . ALA B 1 283 ? 2.848 5.238 -26.891 1 21.23 283 ALA B N 1
ATOM 5952 C CA . ALA B 1 283 ? 3.98 4.332 -27.062 1 21.23 283 ALA B CA 1
ATOM 5953 C C . ALA B 1 283 ? 4.973 4.887 -28.078 1 21.23 283 ALA B C 1
ATOM 5955 O O . ALA B 1 283 ? 4.645 5.035 -29.266 1 21.23 283 ALA B O 1
ATOM 5956 N N . ALA B 1 284 ? 5.738 5.945 -27.703 1 22.7 284 ALA B N 1
ATOM 5957 C CA . ALA B 1 284 ? 6.824 6.246 -28.641 1 22.7 284 ALA B CA 1
ATOM 5958 C C . ALA B 1 284 ? 7.285 4.988 -29.375 1 22.7 284 ALA B C 1
ATOM 5960 O O . ALA B 1 284 ? 7.684 4.008 -28.734 1 22.7 284 ALA B O 1
ATOM 5961 N N . THR B 1 285 ? 6.723 4.766 -30.516 1 20.78 285 THR B N 1
ATOM 5962 C CA . THR B 1 285 ? 7.168 3.859 -31.578 1 20.78 285 THR B CA 1
ATOM 5963 C C . THR B 1 285 ? 8.664 4.02 -31.828 1 20.78 285 THR B C 1
ATOM 5965 O O . THR B 1 285 ? 9.109 5.055 -32.312 1 20.78 285 THR B O 1
ATOM 5968 N N . THR B 1 286 ? 9.555 3.758 -30.797 1 20.75 286 THR B N 1
ATOM 5969 C CA . THR B 1 286 ? 10.922 3.648 -31.297 1 20.75 286 THR B CA 1
ATOM 5970 C C . THR B 1 286 ? 10.953 2.963 -32.656 1 20.75 286 THR B C 1
ATOM 5972 O O . THR B 1 286 ? 10.375 1.89 -32.844 1 20.75 286 THR B O 1
ATOM 5975 N N . SER B 1 287 ? 10.938 3.842 -33.625 1 21 287 SER B N 1
ATOM 5976 C CA . SER B 1 287 ? 11.25 3.463 -35 1 21 287 SER B CA 1
ATOM 5977 C C . SER B 1 287 ? 12.43 2.5 -35.062 1 21 287 SER B C 1
ATOM 5979 O O . SER B 1 287 ? 13.516 2.818 -34.562 1 21 287 SER B O 1
ATOM 5981 N N . ALA B 1 288 ? 12.172 1.18 -34.875 1 21.83 288 ALA B N 1
ATOM 5982 C CA . ALA B 1 288 ? 13.133 0.189 -35.344 1 21.83 288 ALA B CA 1
ATOM 5983 C C . ALA B 1 288 ? 13.82 0.663 -36.625 1 21.83 288 ALA B C 1
ATOM 5985 O O . ALA B 1 288 ? 13.156 1.045 -37.594 1 21.83 288 ALA B O 1
ATOM 5986 N N . LEU B 1 289 ? 14.961 1.37 -36.469 1 21.33 289 LEU B N 1
ATOM 5987 C CA . LEU B 1 289 ? 15.883 1.416 -37.594 1 21.33 289 LEU B CA 1
ATOM 5988 C C . LEU B 1 289 ? 15.742 0.173 -38.469 1 21.33 289 LEU B C 1
ATOM 5990 O O . LEU B 1 289 ? 15.531 -0.928 -37.938 1 21.33 289 LEU B O 1
ATOM 5994 N N . GLN B 1 290 ? 15.273 0.394 -39.688 1 21.03 290 GLN B N 1
ATOM 5995 C CA . GLN B 1 290 ? 15.195 -0.551 -40.812 1 21.03 290 GLN B CA 1
ATOM 5996 C C . GLN B 1 290 ? 16.484 -1.367 -40.906 1 21.03 290 GLN B C 1
ATOM 5998 O O . GLN B 1 290 ? 17.562 -0.808 -41.094 1 21.03 290 GLN B O 1
ATOM 6003 N N . PRO B 1 291 ? 16.672 -2.408 -40 1 22.08 291 PRO B N 1
ATOM 6004 C CA . PRO B 1 291 ? 17.875 -3.172 -40.375 1 22.08 291 PRO B CA 1
ATOM 6005 C C . PRO B 1 291 ? 18.031 -3.332 -41.875 1 22.08 291 PRO B C 1
ATOM 6007 O O . PRO B 1 291 ? 17.031 -3.406 -42.594 1 22.08 291 PRO B O 1
ATOM 6010 N N . GLN B 1 292 ? 18.953 -2.586 -42.406 1 21.36 292 GLN B N 1
ATOM 6011 C CA . GLN B 1 292 ? 19.438 -2.783 -43.781 1 21.36 292 GLN B CA 1
ATOM 6012 C C . GLN B 1 292 ? 19.406 -4.258 -44.188 1 21.36 292 GLN B C 1
ATOM 6014 O O . GLN B 1 292 ? 19.391 -5.133 -43.312 1 21.36 292 GLN B O 1
ATOM 6019 N N . ASP B 1 293 ? 19.281 -4.512 -45.469 1 22.03 293 ASP B N 1
ATOM 6020 C CA . ASP B 1 293 ? 19.031 -5.598 -46.406 1 22.03 293 ASP B CA 1
ATOM 6021 C C . ASP B 1 293 ? 20.016 -6.746 -46.219 1 22.03 293 ASP B C 1
ATOM 6023 O O . ASP B 1 293 ? 20.141 -7.617 -47.062 1 22.03 293 ASP B O 1
ATOM 6027 N N . GLY B 1 294 ? 20.797 -6.758 -45.062 1 20.03 294 GLY B N 1
ATOM 6028 C CA . GLY B 1 294 ? 21.875 -7.641 -45.469 1 20.03 294 GLY B CA 1
ATOM 6029 C C . GLY B 1 294 ? 21.391 -8.984 -45.969 1 20.03 294 GLY B C 1
ATOM 6030 O O . GLY B 1 294 ? 20.25 -9.391 -45.688 1 20.03 294 GLY B O 1
ATOM 6031 N N . THR B 1 295 ? 21.875 -9.469 -47.094 1 21.91 295 THR B N 1
ATOM 6032 C CA . THR B 1 295 ? 21.75 -10.633 -47.969 1 21.91 295 THR B CA 1
ATOM 6033 C C . THR B 1 295 ? 21.859 -11.922 -47.188 1 21.91 295 THR B C 1
ATOM 6035 O O . THR B 1 295 ? 22.953 -12.32 -46.75 1 21.91 295 THR B O 1
ATOM 6038 N N . ALA B 1 296 ? 21.156 -11.984 -46.031 1 21.8 296 ALA B N 1
ATOM 6039 C CA . ALA B 1 296 ? 21.438 -13.258 -45.375 1 21.8 296 ALA B CA 1
ATOM 6040 C C . ALA B 1 296 ? 21.203 -14.422 -46.344 1 21.8 296 ALA B C 1
ATOM 6042 O O . ALA B 1 296 ? 20.203 -14.445 -47.062 1 21.8 296 ALA B O 1
ATOM 6043 N N . SER B 1 297 ? 22.219 -15 -46.75 1 20.84 297 SER B N 1
ATOM 6044 C CA . SER B 1 297 ? 22.391 -16.203 -47.531 1 20.84 297 SER B CA 1
ATOM 6045 C C . SER B 1 297 ? 21.469 -17.328 -47.062 1 20.84 297 SER B C 1
ATOM 6047 O O . SER B 1 297 ? 21.031 -17.328 -45.906 1 20.84 297 SER B O 1
ATOM 6049 N N . SER B 1 298 ? 20.969 -18.078 -47.969 1 20.64 298 SER B N 1
ATOM 6050 C CA . SER B 1 298 ? 20 -19.156 -48.156 1 20.64 298 SER B CA 1
ATOM 6051 C C . SER B 1 298 ? 20.266 -20.312 -47.188 1 20.64 298 SER B C 1
ATOM 6053 O O . SER B 1 298 ? 21.344 -20.891 -47.188 1 20.64 298 SER B O 1
ATOM 6055 N N . PRO B 1 299 ? 19.766 -20.188 -45.969 1 19.84 299 PRO B N 1
ATOM 6056 C CA . PRO B 1 299 ? 20.125 -21.312 -45.094 1 19.84 299 PRO B CA 1
ATOM 6057 C C . PRO B 1 299 ? 19.797 -22.672 -45.719 1 19.84 299 PRO B C 1
ATOM 6059 O O . PRO B 1 299 ? 18.797 -22.797 -46.438 1 19.84 299 PRO B O 1
ATOM 6062 N N . ALA B 1 300 ? 20.703 -23.531 -45.969 1 18.95 300 ALA B N 1
ATOM 6063 C CA . ALA B 1 300 ? 20.672 -24.875 -46.531 1 18.95 300 ALA B CA 1
ATOM 6064 C C . ALA B 1 300 ? 19.688 -25.766 -45.781 1 18.95 300 ALA B C 1
ATOM 6066 O O . ALA B 1 300 ? 19.516 -25.625 -44.594 1 18.95 300 ALA B O 1
ATOM 6067 N N . ARG B 1 301 ? 18.844 -26.359 -46.5 1 22.67 301 ARG B N 1
ATOM 6068 C CA . ARG B 1 301 ? 17.797 -27.375 -46.344 1 22.67 301 ARG B CA 1
ATOM 6069 C C . ARG B 1 301 ? 18.312 -28.547 -45.531 1 22.67 301 ARG B C 1
ATOM 6071 O O . ARG B 1 301 ? 19.156 -29.312 -46 1 22.67 301 ARG B O 1
ATOM 6078 N N . VAL B 1 302 ? 18.672 -28.375 -44.25 1 18.47 302 VAL B N 1
ATOM 6079 C CA . VAL B 1 302 ? 19.125 -29.625 -43.656 1 18.47 302 VAL B CA 1
ATOM 6080 C C . VAL B 1 302 ? 18 -30.672 -43.75 1 18.47 302 VAL B C 1
ATOM 6082 O O . VAL B 1 302 ? 16.844 -30.359 -43.438 1 18.47 302 VAL B O 1
ATOM 6085 N N . ALA B 1 303 ? 18.078 -31.766 -44.469 1 21.67 303 ALA B N 1
ATOM 6086 C CA . ALA B 1 303 ? 17.344 -32.969 -44.844 1 21.67 303 ALA B CA 1
ATOM 6087 C C . ALA B 1 303 ? 17.016 -33.812 -43.625 1 21.67 303 ALA B C 1
ATOM 6089 O O . ALA B 1 303 ? 17.641 -34.844 -43.375 1 21.67 303 ALA B O 1
ATOM 6090 N N . GLY B 1 304 ? 16.719 -33.25 -42.469 1 20 304 GLY B N 1
ATOM 6091 C CA . GLY B 1 304 ? 16.594 -34.25 -41.438 1 20 304 GLY B CA 1
ATOM 6092 C C . GLY B 1 304 ? 15.516 -35.281 -41.719 1 20 304 GLY B C 1
ATOM 6093 O O . GLY B 1 304 ? 14.383 -34.938 -42.062 1 20 304 GLY B O 1
ATOM 6094 N N . GLU B 1 305 ? 15.719 -36.469 -42.219 1 22.86 305 GLU B N 1
ATOM 6095 C CA . GLU B 1 305 ? 14.914 -37.656 -42.438 1 22.86 305 GLU B CA 1
ATOM 6096 C C . GLU B 1 305 ? 14.211 -38.125 -41.156 1 22.86 305 GLU B C 1
ATOM 6098 O O . GLU B 1 305 ? 14.797 -38.812 -40.344 1 22.86 305 GLU B O 1
ATOM 6103 N N . GLY B 1 306 ? 13.664 -37.25 -40.375 1 23.19 306 GLY B N 1
ATOM 6104 C CA . GLY B 1 306 ? 13.094 -37.812 -39.156 1 23.19 306 GLY B CA 1
ATOM 6105 C C . GLY B 1 306 ? 12.031 -38.844 -39.406 1 23.19 306 GLY B C 1
ATOM 6106 O O . GLY B 1 306 ? 11.305 -38.781 -40.406 1 23.19 306 GLY B O 1
ATOM 6107 N N . ASP B 1 307 ? 12.156 -40.094 -38.938 1 25.11 307 ASP B N 1
ATOM 6108 C CA . ASP B 1 307 ? 11.25 -41.25 -38.875 1 25.11 307 ASP B CA 1
ATOM 6109 C C . ASP B 1 307 ? 9.898 -40.844 -38.281 1 25.11 307 ASP B C 1
ATOM 6111 O O . ASP B 1 307 ? 9.836 -40.031 -37.375 1 25.11 307 ASP B O 1
ATOM 6115 N N . ASN B 1 308 ? 8.734 -41.156 -38.938 1 25.5 308 ASN B N 1
ATOM 6116 C CA . ASN B 1 308 ? 7.289 -40.969 -38.812 1 25.5 308 ASN B CA 1
ATOM 6117 C C . ASN B 1 308 ? 6.742 -41.562 -37.531 1 25.5 308 ASN B C 1
ATOM 6119 O O . ASN B 1 308 ? 6.477 -42.781 -37.469 1 25.5 308 ASN B O 1
ATOM 6123 N N . CYS B 1 309 ? 7.266 -41.406 -36.312 1 28 309 CYS B N 1
ATOM 6124 C CA . CYS B 1 309 ? 6.492 -41.938 -35.188 1 28 309 CYS B CA 1
ATOM 6125 C C . CYS B 1 309 ? 5.031 -41.5 -35.281 1 28 309 CYS B C 1
ATOM 6127 O O . CYS B 1 309 ? 4.738 -40.312 -35.406 1 28 309 CYS B O 1
ATOM 6129 N N . SER B 1 310 ? 4.137 -42.375 -35.688 1 28.72 310 SER B N 1
ATOM 6130 C CA . SER B 1 310 ? 2.693 -42.281 -35.875 1 28.72 310 SER B CA 1
ATOM 6131 C C . SER B 1 310 ? 1.992 -41.812 -34.594 1 28.72 310 SER B C 1
ATOM 6133 O O . SER B 1 310 ? 2.068 -42.5 -33.562 1 28.72 310 SER B O 1
ATOM 6135 N N . ILE B 1 311 ? 1.925 -40.625 -34.312 1 36 311 ILE B N 1
ATOM 6136 C CA . ILE B 1 311 ? 0.942 -40.031 -33.406 1 36 311 ILE B CA 1
ATOM 6137 C C . ILE B 1 311 ? -0.455 -40.531 -33.75 1 36 311 ILE B C 1
ATOM 6139 O O . ILE B 1 311 ? -0.97 -40.219 -34.844 1 36 311 ILE B O 1
ATOM 6143 N N . GLU B 1 312 ? -0.805 -41.812 -33.469 1 33.06 312 GLU B N 1
ATOM 6144 C CA . GLU B 1 312 ? -2.182 -42.25 -33.688 1 33.06 312 GLU B CA 1
ATOM 6145 C C . GLU B 1 312 ? -3.172 -41.344 -32.969 1 33.06 312 GLU B C 1
ATOM 6147 O O . GLU B 1 312 ? -3.012 -41.094 -31.766 1 33.06 312 GLU B O 1
ATOM 6152 N N . THR B 1 313 ? -3.826 -40.438 -33.562 1 36.19 313 THR B N 1
ATOM 6153 C CA . THR B 1 313 ? -4.949 -39.625 -33.125 1 36.19 313 THR B CA 1
ATOM 6154 C C . THR B 1 313 ? -6.121 -40.5 -32.688 1 36.19 313 THR B C 1
ATOM 6156 O O . THR B 1 313 ? -6.848 -41.031 -33.531 1 36.19 313 THR B O 1
ATOM 6159 N N . PRO B 1 314 ? -6.039 -41.375 -31.734 1 35.03 314 PRO B N 1
ATOM 6160 C CA . PRO B 1 314 ? -7.344 -42.031 -31.578 1 35.03 314 PRO B CA 1
ATOM 6161 C C . PRO B 1 314 ? -8.453 -41.031 -31.234 1 35.03 314 PRO B C 1
ATOM 6163 O O . PRO B 1 314 ? -8.195 -39.969 -30.672 1 35.03 314 PRO B O 1
ATOM 6166 N N . GLY B 1 315 ? -9.719 -41.156 -31.875 1 36.5 315 GLY B N 1
ATOM 6167 C CA . GLY B 1 315 ? -10.977 -40.438 -31.906 1 36.5 315 GLY B CA 1
ATOM 6168 C C . GLY B 1 315 ? -11.461 -40 -30.531 1 36.5 315 GLY B C 1
ATOM 6169 O O . GLY B 1 315 ? -12.273 -39.062 -30.406 1 36.5 315 GLY B O 1
ATOM 6170 N N . ASP B 1 316 ? -11.484 -40.844 -29.5 1 40.44 316 ASP B N 1
ATOM 6171 C CA . ASP B 1 316 ? -12.344 -40.719 -28.328 1 40.44 316 ASP B CA 1
ATOM 6172 C C . ASP B 1 316 ? -11.773 -39.719 -27.328 1 40.44 316 ASP B C 1
ATOM 6174 O O . ASP B 1 316 ? -12.344 -39.531 -26.25 1 40.44 316 ASP B O 1
ATOM 6178 N N . ALA B 1 317 ? -10.633 -39.25 -27.266 1 48.69 317 ALA B N 1
ATOM 6179 C CA . ALA B 1 317 ? -10.039 -38.344 -26.297 1 48.69 317 ALA B CA 1
ATOM 6180 C C . ALA B 1 317 ? -10.547 -36.906 -26.531 1 48.69 317 ALA B C 1
ATOM 6182 O O . ALA B 1 317 ? -10.156 -36 -25.812 1 48.69 317 ALA B O 1
ATOM 6183 N N . GLU B 1 318 ? -11.188 -36.594 -27.625 1 48.62 318 GLU B N 1
ATOM 6184 C CA . GLU B 1 318 ? -11.562 -35.281 -28.188 1 48.62 318 GLU B CA 1
ATOM 6185 C C . GLU B 1 318 ? -12.328 -34.438 -27.156 1 48.62 318 GLU B C 1
ATOM 6187 O O . GLU B 1 318 ? -12.227 -33.219 -27.172 1 48.62 318 GLU B O 1
ATOM 6192 N N . ASP B 1 319 ? -13.25 -35.125 -26.312 1 54.78 319 ASP B N 1
ATOM 6193 C CA . ASP B 1 319 ? -14.195 -34.281 -25.594 1 54.78 319 ASP B CA 1
ATOM 6194 C C . ASP B 1 319 ? -13.836 -34.188 -24.125 1 54.78 319 ASP B C 1
ATOM 6196 O O . ASP B 1 319 ? -14.664 -33.781 -23.297 1 54.78 319 ASP B O 1
ATOM 6200 N N . ALA B 1 320 ? -12.508 -34.531 -23.781 1 65.75 320 ALA B N 1
ATOM 6201 C CA . ALA B 1 320 ? -12.266 -34.625 -22.344 1 65.75 320 ALA B CA 1
ATOM 6202 C C . ALA B 1 320 ? -11.914 -33.25 -21.75 1 65.75 320 ALA B C 1
ATOM 6204 O O . ALA B 1 320 ? -11.141 -32.5 -22.344 1 65.75 320 ALA B O 1
ATOM 6205 N N . ASP B 1 321 ? -12.625 -32.906 -20.688 1 82.94 321 ASP B N 1
ATOM 6206 C CA . ASP B 1 321 ? -12.312 -31.703 -19.922 1 82.94 321 ASP B CA 1
ATOM 6207 C C . ASP B 1 321 ? -10.953 -31.812 -19.25 1 82.94 321 ASP B C 1
ATOM 6209 O O . ASP B 1 321 ? -10.531 -32.906 -18.859 1 82.94 321 ASP B O 1
ATOM 6213 N N . LEU B 1 322 ? -10.125 -30.859 -19.312 1 91.12 322 LEU B N 1
ATOM 6214 C CA . LEU B 1 322 ? -8.797 -30.844 -18.719 1 91.12 322 LEU B CA 1
ATOM 6215 C C . LEU B 1 322 ? -8.828 -30.219 -17.328 1 91.12 322 LEU B C 1
ATOM 6217 O O . LEU B 1 322 ? -9.758 -29.484 -17 1 91.12 322 LEU B O 1
ATOM 6221 N N . TYR B 1 323 ? -7.832 -30.641 -16.516 1 93.69 323 TYR B N 1
ATOM 6222 C CA . TYR B 1 323 ? -7.742 -30.219 -15.125 1 93.69 323 TYR B CA 1
ATOM 6223 C C . TYR B 1 323 ? -6.336 -29.734 -14.789 1 93.69 323 TYR B C 1
ATOM 6225 O O . TYR B 1 323 ? -5.379 -30.047 -15.508 1 93.69 323 TYR B O 1
ATOM 6233 N N . VAL B 1 324 ? -6.289 -28.984 -13.75 1 95.56 324 VAL B N 1
ATOM 6234 C CA . VAL B 1 324 ? -5.004 -28.609 -13.164 1 95.56 324 VAL B CA 1
ATOM 6235 C C . VAL B 1 324 ? -4.406 -29.812 -12.438 1 95.56 324 VAL B C 1
ATOM 6237 O O . VAL B 1 324 ? -5.094 -30.5 -11.672 1 95.56 324 VAL B O 1
ATOM 6240 N N . PRO B 1 325 ? -3.16 -30.094 -12.672 1 96.12 325 PRO B N 1
ATOM 6241 C CA . PRO B 1 325 ? -2.613 -31.359 -12.18 1 96.12 325 PRO B CA 1
ATOM 6242 C C . PRO B 1 325 ? -2.117 -31.266 -10.734 1 96.12 325 PRO B C 1
ATOM 6244 O O . PRO B 1 325 ? -1.849 -30.156 -10.25 1 96.12 325 PRO B O 1
ATOM 6247 N N . GLY B 1 326 ? -1.994 -32.438 -10.023 1 96.88 326 GLY B N 1
ATOM 6248 C CA . GLY B 1 326 ? -1.334 -32.594 -8.734 1 96.88 326 GLY B CA 1
ATOM 6249 C C . GLY B 1 326 ? -2.162 -32.062 -7.578 1 96.88 326 GLY B C 1
ATOM 6250 O O . GLY B 1 326 ? -3.393 -32.156 -7.598 1 96.88 326 GLY B O 1
ATOM 6251 N N . ASN B 1 327 ? -1.451 -31.734 -6.512 1 97.62 327 ASN B N 1
ATOM 6252 C CA . ASN B 1 327 ? -2.096 -31.109 -5.359 1 97.62 327 ASN B CA 1
ATOM 6253 C C . ASN B 1 327 ? -2.492 -29.672 -5.645 1 97.62 327 ASN B C 1
ATOM 6255 O O . ASN B 1 327 ? -1.631 -28.797 -5.734 1 97.62 327 ASN B O 1
ATOM 6259 N N . CYS B 1 328 ? -3.752 -29.453 -5.719 1 98.06 328 CYS B N 1
ATOM 6260 C CA . CYS B 1 328 ? -4.246 -28.109 -5.992 1 98.06 328 CYS B CA 1
ATOM 6261 C C . CYS B 1 328 ? -4.293 -27.281 -4.719 1 98.06 328 CYS B C 1
ATOM 6263 O O . CYS B 1 328 ? -5.16 -27.484 -3.869 1 98.06 328 CYS B O 1
ATOM 6265 N N . VAL B 1 329 ? -3.375 -26.391 -4.59 1 98.62 329 VAL B N 1
ATOM 6266 C CA . VAL B 1 329 ? -3.396 -25.438 -3.492 1 98.62 329 VAL B CA 1
ATOM 6267 C C . VAL B 1 329 ? -4.223 -24.219 -3.887 1 98.62 329 VAL B C 1
ATOM 6269 O O . VAL B 1 329 ? -3.785 -23.406 -4.695 1 98.62 329 VAL B O 1
ATOM 6272 N N . TRP B 1 330 ? -5.332 -24.078 -3.25 1 98.56 330 TRP B N 1
ATOM 6273 C CA . TRP B 1 330 ? -6.273 -23.016 -3.586 1 98.56 330 TRP B CA 1
ATOM 6274 C C . TRP B 1 330 ? -6.273 -21.938 -2.514 1 98.56 330 TRP B C 1
ATOM 6276 O O . TRP B 1 330 ? -6.531 -22.203 -1.34 1 98.56 330 TRP B O 1
ATOM 6286 N N . ILE B 1 331 ? -5.883 -20.75 -2.957 1 97.81 331 ILE B N 1
ATOM 6287 C CA . ILE B 1 331 ? -6.031 -19.562 -2.107 1 97.81 331 ILE B CA 1
ATOM 6288 C C . ILE B 1 331 ? -7.402 -18.938 -2.336 1 97.81 331 ILE B C 1
ATOM 6290 O O . ILE B 1 331 ? -7.758 -18.594 -3.467 1 97.81 331 ILE B O 1
ATOM 6294 N N . TYR B 1 332 ? -8.141 -18.812 -1.289 1 96.38 332 TYR B N 1
ATOM 6295 C CA . TYR B 1 332 ? -9.5 -18.297 -1.415 1 96.38 332 TYR B CA 1
ATOM 6296 C C . TYR B 1 332 ? -9.766 -17.203 -0.379 1 96.38 332 TYR B C 1
ATOM 6298 O O . TYR B 1 332 ? -9.016 -17.062 0.591 1 96.38 332 TYR B O 1
ATOM 6306 N N . ARG B 1 333 ? -10.766 -16.453 -0.688 1 91.44 333 ARG B N 1
ATOM 6307 C CA . ARG B 1 333 ? -11.117 -15.328 0.17 1 91.44 333 ARG B CA 1
ATOM 6308 C C . ARG B 1 333 ? -12.172 -15.727 1.192 1 91.44 333 ARG B C 1
ATOM 6310 O O . ARG B 1 333 ? -13.117 -16.453 0.867 1 91.44 333 ARG B O 1
ATOM 6317 N N . VAL B 1 334 ? -11.953 -15.305 2.434 1 91.56 334 VAL B N 1
ATOM 6318 C CA . VAL B 1 334 ? -12.898 -15.484 3.527 1 91.56 334 VAL B CA 1
ATOM 6319 C C . VAL B 1 334 ? -13.062 -14.172 4.293 1 91.56 334 VAL B C 1
ATOM 6321 O O . VAL B 1 334 ? -12.164 -13.758 5.027 1 91.56 334 VAL B O 1
ATOM 6324 N N . ARG B 1 335 ? -14.211 -13.57 4.215 1 88.62 335 ARG B N 1
ATOM 6325 C CA . ARG B 1 335 ? -14.516 -12.344 4.941 1 88.62 335 ARG B CA 1
ATOM 6326 C C . ARG B 1 335 ? -13.383 -11.336 4.82 1 88.62 335 ARG B C 1
ATOM 6328 O O . ARG B 1 335 ? -12.906 -10.805 5.824 1 88.62 335 ARG B O 1
ATOM 6335 N N . GLY B 1 336 ? -12.898 -11.211 3.621 1 81.38 336 GLY B N 1
ATOM 6336 C CA . GLY B 1 336 ? -11.938 -10.156 3.35 1 81.38 336 GLY B CA 1
ATOM 6337 C C . GLY B 1 336 ? -10.492 -10.602 3.5 1 81.38 336 GLY B C 1
ATOM 6338 O O . GLY B 1 336 ? -9.57 -9.867 3.143 1 81.38 336 GLY B O 1
ATOM 6339 N N . HIS B 1 337 ? -10.172 -11.656 4.082 1 87.56 337 HIS B N 1
ATOM 6340 C CA . HIS B 1 337 ? -8.805 -12.141 4.16 1 87.56 337 HIS B CA 1
ATOM 6341 C C . HIS B 1 337 ? -8.609 -13.398 3.311 1 87.56 337 HIS B C 1
ATOM 6343 O O . HIS B 1 337 ? -9.555 -13.875 2.686 1 87.56 337 HIS B O 1
ATOM 6349 N N . LEU B 1 338 ? -7.344 -13.852 3.186 1 91.06 338 LEU B N 1
ATOM 6350 C CA . LEU B 1 338 ? -7.039 -15 2.332 1 91.06 338 LEU B CA 1
ATOM 6351 C C . LEU B 1 338 ? -6.66 -16.219 3.168 1 91.06 338 LEU B C 1
ATOM 6353 O O . LEU B 1 338 ? -5.965 -16.094 4.176 1 91.06 338 LEU B O 1
ATOM 6357 N N . GLU B 1 339 ? -7.148 -17.312 2.803 1 93.88 339 GLU B N 1
ATOM 6358 C CA . GLU B 1 339 ? -6.773 -18.625 3.326 1 93.88 339 GLU B CA 1
ATOM 6359 C C . GLU B 1 339 ? -6.422 -19.594 2.199 1 93.88 339 GLU B C 1
ATOM 6361 O O . GLU B 1 339 ? -6.602 -19.281 1.021 1 93.88 339 GLU B O 1
ATOM 6366 N N . ALA B 1 340 ? -5.832 -20.672 2.576 1 97.69 340 ALA B N 1
ATOM 6367 C CA . ALA B 1 340 ? -5.461 -21.641 1.547 1 97.69 340 ALA B CA 1
ATOM 6368 C C . ALA B 1 340 ? -5.688 -23.078 2.029 1 97.69 340 ALA B C 1
ATOM 6370 O O . ALA B 1 340 ? -5.59 -23.359 3.227 1 97.69 340 ALA B O 1
ATOM 6371 N N . SER B 1 341 ? -6.035 -23.969 1.156 1 97.81 341 SER B N 1
ATOM 6372 C CA . SER B 1 341 ? -6.215 -25.406 1.389 1 97.81 341 SER B CA 1
ATOM 6373 C C . SER B 1 341 ? -5.809 -26.219 0.166 1 97.81 341 SER B C 1
ATOM 6375 O O . SER B 1 341 ? -5.707 -25.672 -0.939 1 97.81 341 SER B O 1
ATOM 6377 N N . VAL B 1 342 ? -5.477 -27.438 0.405 1 98.19 342 VAL B N 1
ATOM 6378 C CA . VAL B 1 342 ? -5.328 -28.391 -0.691 1 98.19 342 VAL B CA 1
ATOM 6379 C C . VAL B 1 342 ? -6.688 -28.984 -1.047 1 98.19 342 VAL B C 1
ATOM 6381 O O . VAL B 1 342 ? -7.359 -29.578 -0.192 1 98.19 342 VAL B O 1
ATOM 6384 N N . VAL B 1 343 ? -7.055 -28.828 -2.283 1 97.88 343 VAL B N 1
ATOM 6385 C CA . VAL B 1 343 ? -8.414 -29.203 -2.666 1 97.88 343 VAL B CA 1
ATOM 6386 C C . VAL B 1 343 ? -8.367 -30.109 -3.893 1 97.88 343 VAL B C 1
ATOM 6388 O O . VAL B 1 343 ? -7.352 -30.188 -4.586 1 97.88 343 VAL B O 1
ATOM 6391 N N . PRO B 1 344 ? -9.469 -30.797 -4.113 1 95.94 344 PRO B N 1
ATOM 6392 C CA . PRO B 1 344 ? -9.531 -31.578 -5.352 1 95.94 344 PRO B CA 1
ATOM 6393 C C . PRO B 1 344 ? -9.57 -30.703 -6.602 1 95.94 344 PRO B C 1
ATOM 6395 O O . PRO B 1 344 ? -10.086 -29.578 -6.559 1 95.94 344 PRO B O 1
ATOM 6398 N N . CYS B 1 345 ? -9.078 -31.172 -7.688 1 94.69 345 CYS B N 1
ATOM 6399 C CA . CYS B 1 345 ? -8.945 -30.391 -8.914 1 94.69 345 CYS B CA 1
ATOM 6400 C C . CYS B 1 345 ? -10.312 -30.125 -9.539 1 94.69 345 CYS B C 1
ATOM 6402 O O . CYS B 1 345 ? -10.445 -29.25 -10.398 1 94.69 345 CYS B O 1
ATOM 6404 N N . ASP B 1 346 ? -11.32 -30.875 -9.141 1 93.69 346 ASP B N 1
ATOM 6405 C CA . ASP B 1 346 ? -12.648 -30.703 -9.727 1 93.69 346 ASP B CA 1
ATOM 6406 C C . ASP B 1 346 ? -13.562 -29.922 -8.797 1 93.69 346 ASP B C 1
ATOM 6408 O O . ASP B 1 346 ? -14.789 -29.969 -8.938 1 93.69 346 ASP B O 1
ATOM 6412 N N . LEU B 1 347 ? -13 -29.25 -7.816 1 95.38 347 LEU B N 1
ATOM 6413 C CA . LEU B 1 347 ? -13.805 -28.391 -6.953 1 95.38 347 LEU B CA 1
ATOM 6414 C C . LEU B 1 347 ? -14.609 -27.391 -7.777 1 95.38 347 LEU B C 1
ATOM 6416 O O . LEU B 1 347 ? -14.07 -26.734 -8.68 1 95.38 347 LEU B O 1
ATOM 6420 N N . PRO B 1 348 ? -15.828 -27.203 -7.484 1 93.44 348 PRO B N 1
ATOM 6421 C CA . PRO B 1 348 ? -16.734 -26.453 -8.344 1 93.44 348 PRO B CA 1
ATOM 6422 C C . PRO B 1 348 ? -16.234 -25.031 -8.602 1 93.44 348 PRO B C 1
ATOM 6424 O O . PRO B 1 348 ? -16.234 -24.578 -9.75 1 93.44 348 PRO B O 1
ATOM 6427 N N . PRO B 1 349 ? -15.766 -24.281 -7.605 1 94 349 PRO B N 1
ATOM 6428 C CA . PRO B 1 349 ? -15.312 -22.922 -7.898 1 94 349 PRO B CA 1
ATOM 6429 C C . PRO B 1 349 ? -14.125 -22.891 -8.859 1 94 349 PRO B C 1
ATOM 6431 O O . PRO B 1 349 ? -13.852 -21.859 -9.477 1 94 349 PRO B O 1
ATOM 6434 N N . LEU B 1 350 ? -13.383 -23.953 -9 1 94.88 350 LEU B N 1
ATOM 6435 C CA . LEU B 1 350 ? -12.219 -24.016 -9.875 1 94.88 350 LEU B CA 1
ATOM 6436 C C . LEU B 1 350 ? -12.625 -24.406 -11.289 1 94.88 350 LEU B C 1
ATOM 6438 O O . LEU B 1 350 ? -11.812 -24.359 -12.211 1 94.88 350 LEU B O 1
ATOM 6442 N N . ARG B 1 351 ? -13.906 -24.719 -11.461 1 93.12 351 ARG B N 1
ATOM 6443 C CA . ARG B 1 351 ? -14.414 -25.188 -12.75 1 93.12 351 ARG B CA 1
ATOM 6444 C C . ARG B 1 351 ? -15.383 -24.172 -13.352 1 93.12 351 ARG B C 1
ATOM 6446 O O . ARG B 1 351 ? -16.234 -24.531 -14.164 1 93.12 351 ARG B O 1
ATOM 6453 N N . ARG B 1 352 ? -15.297 -23 -12.867 1 91.75 352 ARG B N 1
ATOM 6454 C CA . ARG B 1 352 ? -16.141 -21.922 -13.359 1 91.75 352 ARG B CA 1
ATOM 6455 C C . ARG B 1 352 ? -15.367 -20.625 -13.469 1 91.75 352 ARG B C 1
ATOM 6457 O O . ARG B 1 352 ? -14.57 -20.297 -12.586 1 91.75 352 ARG B O 1
ATOM 6464 N N . LEU B 1 353 ? -15.633 -19.953 -14.57 1 89.88 353 LEU B N 1
ATOM 6465 C CA . LEU B 1 353 ? -15 -18.656 -14.742 1 89.88 353 LEU B CA 1
ATOM 6466 C C . LEU B 1 353 ? -15.812 -17.562 -14.039 1 89.88 353 LEU B C 1
ATOM 6468 O O . LEU B 1 353 ? -17.016 -17.453 -14.258 1 89.88 353 LEU B O 1
ATOM 6472 N N . ILE B 1 354 ? -15.164 -16.875 -13.195 1 90.38 354 ILE B N 1
ATOM 6473 C CA . ILE B 1 354 ? -15.789 -15.766 -12.477 1 90.38 354 ILE B CA 1
ATOM 6474 C C . ILE B 1 354 ? -15.32 -14.438 -13.062 1 90.38 354 ILE B C 1
ATOM 6476 O O . ILE B 1 354 ? -14.117 -14.172 -13.141 1 90.38 354 ILE B O 1
ATOM 6480 N N . LEU B 1 355 ? -16.297 -13.703 -13.469 1 86.94 355 LEU B N 1
ATOM 6481 C CA . LEU B 1 355 ? -15.992 -12.398 -14.047 1 86.94 355 LEU B CA 1
ATOM 6482 C C . LEU B 1 355 ? -15.766 -11.359 -12.953 1 86.94 355 LEU B C 1
ATOM 6484 O O . LEU B 1 355 ? -16.672 -10.57 -12.648 1 86.94 355 LEU B O 1
ATOM 6488 N N . ASP B 1 356 ? -14.617 -11.32 -12.445 1 88.5 356 ASP B N 1
ATOM 6489 C CA . ASP B 1 356 ? -14.203 -10.414 -11.383 1 88.5 356 ASP B CA 1
ATOM 6490 C C . ASP B 1 356 ? -13.094 -9.477 -11.859 1 88.5 356 ASP B C 1
ATOM 6492 O O . ASP B 1 356 ? -12.32 -9.828 -12.75 1 88.5 356 ASP B O 1
ATOM 6496 N N . LYS B 1 357 ? -13.047 -8.305 -11.273 1 83.38 357 LYS B N 1
ATOM 6497 C CA . LYS B 1 357 ? -12.031 -7.324 -11.648 1 83.38 357 LYS B CA 1
ATOM 6498 C C . LYS B 1 357 ? -10.625 -7.859 -11.383 1 83.38 357 LYS B C 1
ATOM 6500 O O . LYS B 1 357 ? -9.656 -7.402 -11.992 1 83.38 357 LYS B O 1
ATOM 6505 N N . ARG B 1 358 ? -10.508 -8.867 -10.539 1 89.25 358 ARG B N 1
ATOM 6506 C CA . ARG B 1 358 ? -9.203 -9.383 -10.156 1 89.25 358 ARG B CA 1
ATOM 6507 C C . ARG B 1 358 ? -8.836 -10.617 -10.969 1 89.25 358 ARG B C 1
ATOM 6509 O O . ARG B 1 358 ? -7.789 -11.227 -10.75 1 89.25 358 ARG B O 1
ATOM 6516 N N . MET B 1 359 ? -9.609 -11.031 -11.883 1 90 359 MET B N 1
ATOM 6517 C CA . MET B 1 359 ? -9.445 -12.32 -12.547 1 90 359 MET B CA 1
ATOM 6518 C C . MET B 1 359 ? -8.109 -12.398 -13.266 1 90 359 MET B C 1
ATOM 6520 O O . MET B 1 359 ? -7.535 -13.477 -13.406 1 90 359 MET B O 1
ATOM 6524 N N . PHE B 1 360 ? -7.523 -11.234 -13.68 1 86.12 360 PHE B N 1
ATOM 6525 C CA . PHE B 1 360 ? -6.215 -11.25 -14.32 1 86.12 360 PHE B CA 1
ATOM 6526 C C . PHE B 1 360 ? -5.145 -10.703 -13.383 1 86.12 360 PHE B C 1
ATOM 6528 O O . PHE B 1 360 ? -3.98 -11.109 -13.453 1 86.12 360 PHE B O 1
ATOM 6535 N N . GLN B 1 361 ? -5.535 -9.812 -12.508 1 89.12 361 GLN B N 1
ATOM 6536 C CA . GLN B 1 361 ? -4.598 -9.266 -11.539 1 89.12 361 GLN B CA 1
ATOM 6537 C C . GLN B 1 361 ? -4.043 -10.367 -10.633 1 89.12 361 GLN B C 1
ATOM 6539 O O . GLN B 1 361 ? -2.855 -10.359 -10.297 1 89.12 361 GLN B O 1
ATOM 6544 N N . ASP B 1 362 ? -4.871 -11.266 -10.281 1 93.56 362 ASP B N 1
ATOM 6545 C CA . ASP B 1 362 ? -4.477 -12.344 -9.383 1 93.56 362 ASP B CA 1
ATOM 6546 C C . ASP B 1 362 ? -3.553 -13.336 -10.086 1 93.56 362 ASP B C 1
ATOM 6548 O O . ASP B 1 362 ? -2.977 -14.219 -9.453 1 93.56 362 ASP B O 1
ATOM 6552 N N . HIS B 1 363 ? -3.373 -13.133 -11.375 1 93 363 HIS B N 1
ATOM 6553 C CA . HIS B 1 363 ? -2.514 -14.008 -12.156 1 93 363 HIS B CA 1
ATOM 6554 C C . HIS B 1 363 ? -1.062 -13.547 -12.117 1 93 363 HIS B C 1
ATOM 6556 O O . HIS B 1 363 ? -0.152 -14.305 -12.461 1 93 363 HIS B O 1
ATOM 6562 N N . THR B 1 364 ? -0.81 -12.414 -11.672 1 91.5 364 THR B N 1
ATOM 6563 C CA . THR B 1 364 ? 0.521 -11.82 -11.734 1 91.5 364 THR B CA 1
ATOM 6564 C C . THR B 1 364 ? 1.423 -12.398 -10.648 1 91.5 364 THR B C 1
ATOM 6566 O O . THR B 1 364 ? 0.941 -12.844 -9.609 1 91.5 364 THR B O 1
ATOM 6569 N N . ALA B 1 365 ? 2.707 -12.367 -10.945 1 91.69 365 ALA B N 1
ATOM 6570 C CA . ALA B 1 365 ? 3.703 -12.875 -10.008 1 91.69 365 ALA B CA 1
ATOM 6571 C C . ALA B 1 365 ? 3.619 -12.148 -8.672 1 91.69 365 ALA B C 1
ATOM 6573 O O . ALA B 1 365 ? 3.664 -12.773 -7.609 1 91.69 365 ALA B O 1
ATOM 6574 N N . THR B 1 366 ? 3.482 -10.836 -8.758 1 87.5 366 THR B N 1
ATOM 6575 C CA . THR B 1 366 ? 3.426 -10.031 -7.547 1 87.5 366 THR B CA 1
ATOM 6576 C C . THR B 1 366 ? 2.195 -10.383 -6.719 1 87.5 366 THR B C 1
ATOM 6578 O O . THR B 1 366 ? 2.287 -10.547 -5.5 1 87.5 366 THR B O 1
ATOM 6581 N N . ALA B 1 367 ? 1.08 -10.539 -7.379 1 91.56 367 ALA B N 1
ATOM 6582 C CA . ALA B 1 367 ? -0.152 -10.875 -6.668 1 91.56 367 ALA B CA 1
ATOM 6583 C C . ALA B 1 367 ? -0.057 -12.25 -6.023 1 91.56 367 ALA B C 1
ATOM 6585 O O . ALA B 1 367 ? -0.547 -12.461 -4.91 1 91.56 367 ALA B O 1
ATOM 6586 N N . ILE B 1 368 ? 0.537 -13.141 -6.699 1 95.25 368 ILE B N 1
ATOM 6587 C CA . ILE B 1 368 ? 0.696 -14.5 -6.184 1 95.25 368 ILE B CA 1
ATOM 6588 C C . ILE B 1 368 ? 1.573 -14.477 -4.934 1 95.25 368 ILE B C 1
ATOM 6590 O O . ILE B 1 368 ? 1.222 -15.062 -3.91 1 95.25 368 ILE B O 1
ATOM 6594 N N . HIS B 1 369 ? 2.652 -13.828 -5.031 1 91.44 369 HIS B N 1
ATOM 6595 C CA . HIS B 1 369 ? 3.566 -13.742 -3.896 1 91.44 369 HIS B CA 1
ATOM 6596 C C . HIS B 1 369 ? 2.898 -13.07 -2.701 1 91.44 369 HIS B C 1
ATOM 6598 O O . HIS B 1 369 ? 3.012 -13.547 -1.57 1 91.44 369 HIS B O 1
ATOM 6604 N N . GLN B 1 370 ? 2.229 -12.023 -2.977 1 87.31 370 GLN B N 1
ATOM 6605 C CA . GLN B 1 370 ? 1.531 -11.305 -1.915 1 87.31 370 GLN B CA 1
ATOM 6606 C C . GLN B 1 370 ? 0.454 -12.172 -1.275 1 87.31 370 GLN B C 1
ATOM 6608 O O . GLN B 1 370 ? 0.251 -12.125 -0.06 1 87.31 370 GLN B O 1
ATOM 6613 N N . ALA B 1 371 ? -0.239 -12.891 -2.072 1 93.12 371 ALA B N 1
ATOM 6614 C CA . ALA B 1 371 ? -1.275 -13.781 -1.554 1 93.12 371 ALA B CA 1
ATOM 6615 C C . ALA B 1 371 ? -0.676 -14.852 -0.648 1 93.12 371 ALA B C 1
ATOM 6617 O O . ALA B 1 371 ? -1.243 -15.18 0.397 1 93.12 371 ALA B O 1
ATOM 6618 N N . LEU B 1 372 ? 0.416 -15.383 -1.042 1 93.25 372 LEU B N 1
ATOM 6619 C CA . LEU B 1 372 ? 1.084 -16.391 -0.226 1 93.25 372 LEU B CA 1
ATOM 6620 C C . LEU B 1 372 ? 1.517 -15.805 1.114 1 93.25 372 LEU B C 1
ATOM 6622 O O . LEU B 1 372 ? 1.365 -16.453 2.154 1 93.25 372 LEU B O 1
ATOM 6626 N N . LEU B 1 373 ? 2.025 -14.633 1.071 1 87.12 373 LEU B N 1
ATOM 6627 C CA . LEU B 1 373 ? 2.412 -13.969 2.311 1 87.12 373 LEU B CA 1
ATOM 6628 C C . LEU B 1 373 ? 1.198 -13.742 3.207 1 87.12 373 LEU B C 1
ATOM 6630 O O . LEU B 1 373 ? 1.286 -13.898 4.426 1 87.12 373 LEU B O 1
ATOM 6634 N N . ALA B 1 374 ? 0.129 -13.336 2.586 1 86.81 374 ALA B N 1
ATOM 6635 C CA . ALA B 1 374 ? -1.099 -13.109 3.344 1 86.81 374 ALA B CA 1
ATOM 6636 C C . ALA B 1 374 ? -1.581 -14.398 4 1 86.81 374 ALA B C 1
ATOM 6638 O O . ALA B 1 374 ? -2.037 -14.391 5.148 1 86.81 374 ALA B O 1
ATOM 6639 N N . VAL B 1 375 ? -1.515 -15.445 3.297 1 92.25 375 VAL B N 1
ATOM 6640 C CA . VAL B 1 375 ? -1.914 -16.75 3.828 1 92.25 375 VAL B CA 1
ATOM 6641 C C . VAL B 1 375 ? -1.03 -17.109 5.02 1 92.25 375 VAL B C 1
ATOM 6643 O O . VAL B 1 375 ? -1.521 -17.609 6.035 1 92.25 375 VAL B O 1
ATOM 6646 N N . ARG B 1 376 ? 0.226 -16.906 4.91 1 88.56 376 ARG B N 1
ATOM 6647 C CA . ARG B 1 376 ? 1.146 -17.172 6.008 1 88.56 376 ARG B CA 1
ATOM 6648 C C . ARG B 1 376 ? 0.775 -16.359 7.246 1 88.56 376 ARG B C 1
ATOM 6650 O O . ARG B 1 376 ? 0.785 -16.875 8.359 1 88.56 376 ARG B O 1
ATOM 6657 N N . ALA B 1 377 ? 0.482 -15.141 6.98 1 81.06 377 ALA B N 1
ATOM 6658 C CA . ALA B 1 377 ? 0.126 -14.266 8.094 1 81.06 377 ALA B CA 1
ATOM 6659 C C . ALA B 1 377 ? -1.163 -14.727 8.766 1 81.06 377 ALA B C 1
ATOM 6661 O O . ALA B 1 377 ? -1.281 -14.68 9.992 1 81.06 377 ALA B O 1
ATOM 6662 N N . SER B 1 378 ? -2.133 -15.078 7.953 1 81.31 378 SER B N 1
ATOM 6663 C CA . SER B 1 378 ? -3.418 -15.531 8.477 1 81.31 378 SER B CA 1
ATOM 6664 C C . SER B 1 378 ? -3.27 -16.844 9.258 1 81.31 378 SER B C 1
ATOM 6666 O O . SER B 1 378 ? -4.016 -17.094 10.203 1 81.31 378 SER B O 1
ATOM 6668 N N . SER B 1 379 ? -2.359 -17.625 8.844 1 80.38 379 SER B N 1
ATOM 6669 C CA . SER B 1 379 ? -2.141 -18.906 9.508 1 80.38 379 SER B CA 1
ATOM 6670 C C . SER B 1 379 ? -1.465 -18.719 10.859 1 80.38 379 SER B C 1
ATOM 6672 O O . SER B 1 379 ? -1.632 -19.531 11.766 1 80.38 379 SER B O 1
ATOM 6674 N N . SER B 1 380 ? -0.666 -17.75 10.953 1 71 380 SER B N 1
ATOM 6675 C CA . SER B 1 380 ? 0.034 -17.484 12.211 1 71 380 SER B CA 1
ATOM 6676 C C . SER B 1 380 ? -0.873 -16.781 13.203 1 71 380 SER B C 1
ATOM 6678 O O . SER B 1 380 ? -0.68 -16.891 14.422 1 71 380 SER B O 1
ATOM 6680 N N . SER B 1 381 ? -1.671 -15.914 12.695 1 58.81 381 SER B N 1
ATOM 6681 C CA . SER B 1 381 ? -2.535 -15.125 13.562 1 58.81 381 SER B CA 1
ATOM 6682 C C . SER B 1 381 ? -3.695 -15.961 14.094 1 58.81 381 SER B C 1
ATOM 6684 O O . SER B 1 381 ? -4.422 -15.531 14.992 1 58.81 381 SER B O 1
ATOM 6686 N N . ALA B 1 382 ? -4.094 -17.188 13.391 1 50.62 382 ALA B N 1
ATOM 6687 C CA . ALA B 1 382 ? -5.281 -17.906 13.828 1 50.62 382 ALA B CA 1
ATOM 6688 C C . ALA B 1 382 ? -5.242 -18.172 15.328 1 50.62 382 ALA B C 1
ATOM 6690 O O . ALA B 1 382 ? -6.207 -18.672 15.906 1 50.62 382 ALA B O 1
ATOM 6691 N N . SER B 1 383 ? -4.078 -18.406 15.914 1 45.47 383 SER B N 1
ATOM 6692 C CA . SER B 1 383 ? -4.445 -18.703 17.297 1 45.47 383 SER B CA 1
ATOM 6693 C C . SER B 1 383 ? -5.461 -17.688 17.812 1 45.47 383 SER B C 1
ATOM 6695 O O . SER B 1 383 ? -6.496 -18.078 18.375 1 45.47 383 SER B O 1
ATOM 6697 N N . GLY B 1 384 ? -4.938 -16.562 18.75 1 38.53 384 GLY B N 1
ATOM 6698 C CA . GLY B 1 384 ? -5.699 -15.773 19.703 1 38.53 384 GLY B CA 1
ATOM 6699 C C . GLY B 1 384 ? -6.539 -14.688 19.047 1 38.53 384 GLY B C 1
ATOM 6700 O O . GLY B 1 384 ? -6.902 -13.703 19.703 1 38.53 384 GLY B O 1
ATOM 6701 N N . SER B 1 385 ? -6.109 -14.414 17.844 1 40.72 385 SER B N 1
ATOM 6702 C CA . SER B 1 385 ? -6.492 -13.023 17.625 1 40.72 385 SER B CA 1
ATOM 6703 C C . SER B 1 385 ? -7.984 -12.82 17.859 1 40.72 385 SER B C 1
ATOM 6705 O O . SER B 1 385 ? -8.789 -13.711 17.594 1 40.72 385 SER B O 1
ATOM 6707 N N . ALA B 1 386 ? -8.172 -11.703 18.391 1 44.69 386 ALA B N 1
ATOM 6708 C CA . ALA B 1 386 ? -9.328 -10.914 18.797 1 44.69 386 ALA B CA 1
ATOM 6709 C C . ALA B 1 386 ? -10.383 -10.867 17.688 1 44.69 386 ALA B C 1
ATOM 6711 O O . ALA B 1 386 ? -10.102 -11.234 16.547 1 44.69 386 ALA B O 1
ATOM 6712 N N . SER B 1 387 ? -11.531 -9.922 17.828 1 54.94 387 SER B N 1
ATOM 6713 C CA . SER B 1 387 ? -12.906 -9.633 17.438 1 54.94 387 SER B CA 1
ATOM 6714 C C . SER B 1 387 ? -12.977 -9.156 15.984 1 54.94 387 SER B C 1
ATOM 6716 O O . SER B 1 387 ? -12.875 -7.953 15.711 1 54.94 387 SER B O 1
ATOM 6718 N N . ALA B 1 388 ? -12.578 -10.062 14.969 1 66.5 388 ALA B N 1
ATOM 6719 C CA . ALA B 1 388 ? -12.922 -9.641 13.617 1 66.5 388 ALA B CA 1
ATOM 6720 C C . ALA B 1 388 ? -14.336 -9.078 13.555 1 66.5 388 ALA B C 1
ATOM 6722 O O . ALA B 1 388 ? -15.25 -9.617 14.18 1 66.5 388 ALA B O 1
ATOM 6723 N N . PRO B 1 389 ? -14.359 -7.977 13 1 76.81 389 PRO B N 1
ATOM 6724 C CA . PRO B 1 389 ? -15.711 -7.402 12.914 1 76.81 389 PRO B CA 1
ATOM 6725 C C . PRO B 1 389 ? -16.688 -8.305 12.164 1 76.81 389 PRO B C 1
ATOM 6727 O O . PRO B 1 389 ? -16.266 -9.211 11.43 1 76.81 389 PRO B O 1
ATOM 6730 N N . ARG B 1 390 ? -17.906 -8.195 12.586 1 87.12 390 ARG B N 1
ATOM 6731 C CA . ARG B 1 390 ? -18.938 -8.891 11.836 1 87.12 390 ARG B CA 1
ATOM 6732 C C . ARG B 1 390 ? -18.891 -8.508 10.359 1 87.12 390 ARG B C 1
ATOM 6734 O O . ARG B 1 390 ? -18.859 -7.324 10.023 1 87.12 390 ARG B O 1
ATOM 6741 N N . TRP B 1 391 ? -18.797 -9.516 9.516 1 93.75 391 TRP B N 1
ATOM 6742 C CA . TRP B 1 391 ? -18.75 -9.297 8.07 1 93.75 391 TRP B CA 1
ATOM 6743 C C . TRP B 1 391 ? -20.172 -9.297 7.484 1 93.75 391 TRP B C 1
ATOM 6745 O O . TRP B 1 3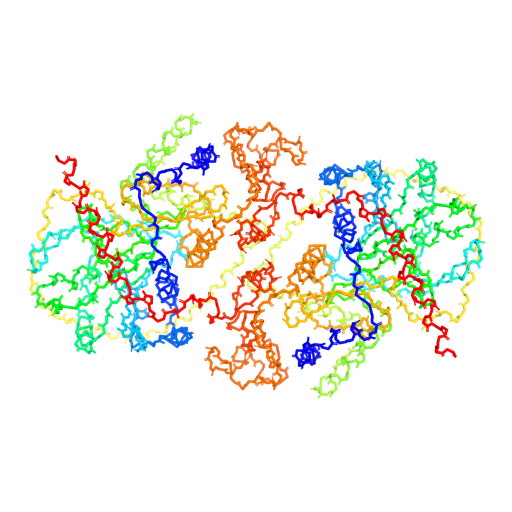91 ? -20.844 -10.32 7.484 1 93.75 391 TRP B O 1
ATOM 6755 N N . GLN B 1 392 ? -20.594 -8.188 7.023 1 96.38 392 GLN B N 1
ATOM 6756 C CA . GLN B 1 392 ? -21.953 -8.039 6.508 1 96.38 392 GLN B CA 1
ATOM 6757 C C . GLN B 1 392 ? -22.062 -8.594 5.094 1 96.38 392 GLN B C 1
ATOM 6759 O O . GLN B 1 392 ? -21.234 -8.297 4.23 1 96.38 392 GLN B O 1
ATOM 6764 N N . LYS B 1 393 ? -23.125 -9.375 4.859 1 96.31 393 LYS B N 1
ATOM 6765 C CA . LYS B 1 393 ? -23.422 -9.867 3.52 1 96.31 393 LYS B CA 1
ATOM 6766 C C . LYS B 1 393 ? -24.094 -8.781 2.676 1 96.31 393 LYS B C 1
ATOM 6768 O O . LYS B 1 393 ? -24.703 -7.852 3.213 1 96.31 393 LYS B O 1
ATOM 6773 N N . PHE B 1 394 ? -24.016 -8.969 1.359 1 94.31 394 PHE B N 1
ATOM 6774 C CA . PHE B 1 394 ? -24.641 -7.988 0.476 1 94.31 394 PHE B CA 1
ATOM 6775 C C . PHE B 1 394 ? -26.156 -7.992 0.644 1 94.31 394 PHE B C 1
ATOM 6777 O O . PHE B 1 394 ? -26.781 -6.938 0.626 1 94.31 394 PHE B O 1
ATOM 6784 N N . CYS B 1 395 ? -26.688 -9.172 0.874 1 94.12 395 CYS B N 1
ATOM 6785 C CA . CYS B 1 395 ? -28.141 -9.289 0.981 1 94.12 395 CYS B CA 1
ATOM 6786 C C . CYS B 1 395 ? -28.641 -8.68 2.285 1 94.12 395 CYS B C 1
ATOM 6788 O O . CYS B 1 395 ? -29.828 -8.398 2.428 1 94.12 395 CYS B O 1
ATOM 6790 N N . GLU B 1 396 ? -27.766 -8.461 3.223 1 95.44 396 GLU B N 1
ATOM 6791 C CA . GLU B 1 396 ? -28.125 -7.891 4.516 1 95.44 396 GLU B CA 1
ATOM 6792 C C . GLU B 1 396 ? -28.016 -6.371 4.5 1 95.44 396 GLU B C 1
ATOM 6794 O O . GLU B 1 396 ? -28.422 -5.699 5.449 1 95.44 396 GLU B O 1
ATOM 6799 N N . ALA B 1 397 ? -27.453 -5.887 3.467 1 94.31 397 ALA B N 1
ATOM 6800 C CA . ALA B 1 397 ? -27.234 -4.445 3.4 1 94.31 397 ALA B CA 1
ATOM 6801 C C . ALA B 1 397 ? -28.547 -3.686 3.275 1 94.31 397 ALA B C 1
ATOM 6803 O O . ALA B 1 397 ? -29.453 -4.125 2.576 1 94.31 397 ALA B O 1
ATOM 6804 N N . SER B 1 398 ? -28.625 -2.568 3.953 1 92.44 398 SER B N 1
ATOM 6805 C CA . SER B 1 398 ? -29.781 -1.694 3.85 1 92.44 398 SER B CA 1
ATOM 6806 C C . SER B 1 398 ? -29.844 -1.008 2.49 1 92.44 398 SER B C 1
ATOM 6808 O O . SER B 1 398 ? -28.953 -1.204 1.651 1 92.44 398 SER B O 1
ATOM 6810 N N . GLU B 1 399 ? -30.906 -0.313 2.275 1 90 399 GLU B N 1
ATOM 6811 C CA . GLU B 1 399 ? -31.078 0.407 1.019 1 90 399 GLU B CA 1
ATOM 6812 C C . GLU B 1 399 ? -30.094 1.561 0.897 1 90 399 GLU B C 1
ATOM 6814 O O . GLU B 1 399 ? -29.719 1.951 -0.21 1 90 399 GLU B O 1
ATOM 6819 N N . LEU B 1 400 ? -29.734 1.967 2.051 1 92.44 400 LEU B N 1
ATOM 6820 C CA . LEU B 1 400 ? -28.859 3.135 2.061 1 92.44 400 LEU B CA 1
ATOM 6821 C C . LEU B 1 400 ? -27.5 2.783 2.635 1 92.44 400 LEU B C 1
ATOM 6823 O O . LEU B 1 400 ? -27.391 1.98 3.564 1 92.44 400 LEU B O 1
ATOM 6827 N N . CYS B 1 401 ? -26.516 3.379 2.115 1 92.25 401 CYS B N 1
ATOM 6828 C CA . CYS B 1 401 ? -25.156 3.24 2.631 1 92.25 401 CYS B CA 1
ATOM 6829 C C . CYS B 1 401 ? -25.047 3.805 4.043 1 92.25 401 CYS B C 1
ATOM 6831 O O . CYS B 1 401 ? -25.438 4.945 4.293 1 92.25 401 CYS B O 1
ATOM 6833 N N . PRO B 1 402 ? -24.5 3.082 4.953 1 91.31 402 PRO B N 1
ATOM 6834 C CA . PRO B 1 402 ? -24.422 3.564 6.336 1 91.31 402 PRO B CA 1
ATOM 6835 C C . PRO B 1 402 ? -23.406 4.699 6.5 1 91.31 402 PRO B C 1
ATOM 6837 O O . PRO B 1 402 ? -23.391 5.371 7.535 1 91.31 402 PRO B O 1
ATOM 6840 N N . CYS B 1 403 ? -22.578 4.922 5.547 1 87.44 403 CYS B N 1
ATOM 6841 C CA . CYS B 1 403 ? -21.578 5.973 5.637 1 87.44 403 CYS B CA 1
ATOM 6842 C C . CYS B 1 403 ? -22.125 7.309 5.164 1 87.44 403 CYS B C 1
ATOM 6844 O O . CYS B 1 403 ? -21.922 8.336 5.805 1 87.44 403 CYS B O 1
ATOM 6846 N N . CYS B 1 404 ? -22.906 7.258 4.055 1 85.06 404 CYS B N 1
ATOM 6847 C CA . CYS B 1 404 ? -23.281 8.539 3.475 1 85.06 404 CYS B CA 1
ATOM 6848 C C . CYS B 1 404 ? -24.797 8.719 3.49 1 85.06 404 CYS B C 1
ATOM 6850 O O . CYS B 1 404 ? -25.297 9.805 3.215 1 85.06 404 CYS B O 1
ATOM 6852 N N . GLY B 1 405 ? -25.5 7.695 3.766 1 86.88 405 GLY B N 1
ATOM 6853 C CA . GLY B 1 405 ? -26.953 7.785 3.85 1 86.88 405 GLY B CA 1
ATOM 6854 C C . GLY B 1 405 ? -27.625 7.824 2.49 1 86.88 405 GLY B C 1
ATOM 6855 O O . GLY B 1 405 ? -28.844 8.023 2.4 1 86.88 405 GLY B O 1
ATOM 6856 N N . SER B 1 406 ? -26.891 7.656 1.425 1 85.69 406 SER B N 1
ATOM 6857 C CA . SER B 1 406 ? -27.438 7.633 0.071 1 85.69 406 SER B CA 1
ATOM 6858 C C . SER B 1 406 ? -27.625 6.207 -0.433 1 85.69 406 SER B C 1
ATOM 6860 O O . SER B 1 406 ? -27.109 5.262 0.175 1 85.69 406 SER B O 1
ATOM 6862 N N . ARG B 1 407 ? -28.344 6.172 -1.488 1 87.81 407 ARG B N 1
ATOM 6863 C CA . ARG B 1 407 ? -28.422 4.875 -2.152 1 87.81 407 ARG B CA 1
ATOM 6864 C C . ARG B 1 407 ? -27.047 4.453 -2.695 1 87.81 407 ARG B C 1
ATOM 6866 O O . ARG B 1 407 ? -26.25 5.301 -3.088 1 87.81 407 ARG B O 1
ATOM 6873 N N . TYR B 1 408 ? -26.859 3.197 -2.734 1 88.19 408 TYR B N 1
ATOM 6874 C CA . TYR B 1 408 ? -25.547 2.697 -3.137 1 88.19 408 TYR B CA 1
ATOM 6875 C C . TYR B 1 408 ? -25.219 3.104 -4.57 1 88.19 408 TYR B C 1
ATOM 6877 O O . TYR B 1 408 ? -24.062 3.35 -4.906 1 88.19 408 TYR B O 1
ATOM 6885 N N . GLU B 1 409 ? -26.234 3.248 -5.398 1 80.69 409 GLU B N 1
ATOM 6886 C CA . GLU B 1 409 ? -26.047 3.477 -6.828 1 80.69 409 GLU B CA 1
ATOM 6887 C C . GLU B 1 409 ? -26.094 4.965 -7.16 1 80.69 409 GLU B C 1
ATOM 6889 O O . GLU B 1 409 ? -26.266 5.344 -8.32 1 80.69 409 GLU B O 1
ATOM 6894 N N . TRP B 1 410 ? -25.969 5.73 -6.203 1 75.81 410 TRP B N 1
ATOM 6895 C CA . TRP B 1 410 ? -26.172 7.152 -6.441 1 75.81 410 TRP B CA 1
ATOM 6896 C C . TRP B 1 410 ? -25.172 7.695 -7.453 1 75.81 410 TRP B C 1
ATOM 6898 O O . TRP B 1 410 ? -25.469 8.656 -8.172 1 75.81 410 TRP B O 1
ATOM 6908 N N . MET B 1 411 ? -24.016 7.07 -7.59 1 65.75 411 MET B N 1
ATOM 6909 C CA . MET B 1 411 ? -22.984 7.531 -8.523 1 65.75 411 MET B CA 1
ATOM 6910 C C . MET B 1 411 ? -23.172 6.883 -9.891 1 65.75 411 MET B C 1
ATOM 6912 O O . MET B 1 411 ? -22.5 7.258 -10.852 1 65.75 411 MET B O 1
ATOM 6916 N N . ASN B 1 412 ? -23.969 5.855 -9.883 1 63.91 412 ASN B N 1
ATOM 6917 C CA . ASN B 1 412 ? -24.078 5.105 -11.133 1 63.91 412 ASN B CA 1
ATOM 6918 C C . ASN B 1 412 ? -25.219 5.613 -12 1 63.91 412 ASN B C 1
ATOM 6920 O O . ASN B 1 412 ? -26.25 6.055 -11.477 1 63.91 412 ASN B O 1
ATOM 6924 N N . THR B 1 413 ? -24.906 5.809 -13.172 1 54.59 413 THR B N 1
ATOM 6925 C CA . THR B 1 413 ? -25.906 6.242 -14.133 1 54.59 413 THR B CA 1
ATOM 6926 C C . THR B 1 413 ? -26.969 5.168 -14.328 1 54.59 413 THR B C 1
ATOM 6928 O O . THR B 1 413 ? -28.141 5.48 -14.578 1 54.59 413 THR B O 1
ATOM 6931 N N . ALA B 1 414 ? -26.453 3.967 -14.398 1 53.72 414 ALA B N 1
ATOM 6932 C CA . ALA B 1 414 ? -27.406 2.877 -14.625 1 53.72 414 ALA B CA 1
ATOM 6933 C C . ALA B 1 414 ? -28.062 2.445 -13.32 1 53.72 414 ALA B C 1
ATOM 6935 O O . ALA B 1 414 ? -27.391 1.961 -12.406 1 53.72 414 ALA B O 1
ATOM 6936 N N . ARG B 1 415 ? -29.219 2.971 -12.906 1 54.88 415 ARG B N 1
ATOM 6937 C CA . ARG B 1 415 ? -29.891 2.744 -11.641 1 54.88 415 ARG B CA 1
ATOM 6938 C C . ARG B 1 415 ? -30.656 1.425 -11.656 1 54.88 415 ARG B C 1
ATOM 6940 O O . ARG B 1 415 ? -31.672 1.275 -10.961 1 54.88 415 ARG B O 1
ATOM 6947 N N . SER B 1 416 ? -30.172 0.503 -12.508 1 59.5 416 SER B N 1
ATOM 6948 C CA . SER B 1 416 ? -30.906 -0.757 -12.438 1 59.5 416 SER B CA 1
ATOM 6949 C C . SER B 1 416 ? -30.453 -1.592 -11.242 1 59.5 416 SER B C 1
ATOM 6951 O O . SER B 1 416 ? -29.328 -1.446 -10.773 1 59.5 416 SER B O 1
ATOM 6953 N N . GLY B 1 417 ? -31.359 -2.141 -10.477 1 62.16 417 GLY B N 1
ATOM 6954 C CA . GLY B 1 417 ? -31.156 -2.988 -9.312 1 62.16 417 GLY B CA 1
ATOM 6955 C C . GLY B 1 417 ? -30.016 -3.975 -9.484 1 62.16 417 GLY B C 1
ATOM 6956 O O . GLY B 1 417 ? -29.312 -4.305 -8.516 1 62.16 417 GLY B O 1
ATOM 6957 N N . LYS B 1 418 ? -29.734 -4.293 -10.719 1 65.88 418 LYS B N 1
ATOM 6958 C CA . LYS B 1 418 ? -28.719 -5.316 -10.953 1 65.88 418 LYS B CA 1
ATOM 6959 C C . LYS B 1 418 ? -27.312 -4.738 -10.812 1 65.88 418 LYS B C 1
ATOM 6961 O O . LYS B 1 418 ? -26.375 -5.461 -10.508 1 65.88 418 LYS B O 1
ATOM 6966 N N . MET B 1 419 ? -27.344 -3.461 -10.961 1 76.19 419 MET B N 1
ATOM 6967 C CA . MET B 1 419 ? -26.031 -2.83 -10.938 1 76.19 419 MET B CA 1
ATOM 6968 C C . MET B 1 419 ? -25.656 -2.385 -9.531 1 76.19 419 MET B C 1
ATOM 6970 O O . MET B 1 419 ? -24.531 -1.928 -9.289 1 76.19 419 MET B O 1
ATOM 6974 N N . ARG B 1 420 ? -26.547 -2.602 -8.609 1 83.25 420 ARG B N 1
ATOM 6975 C CA . ARG B 1 420 ? -26.359 -2.209 -7.219 1 83.25 420 ARG B CA 1
ATOM 6976 C C . ARG B 1 420 ? -25.125 -2.875 -6.629 1 83.25 420 ARG B C 1
ATOM 6978 O O . ARG B 1 420 ? -24.344 -2.238 -5.914 1 83.25 420 ARG B O 1
ATOM 6985 N N . CYS B 1 421 ? -24.922 -4.105 -7.074 1 86.56 421 CYS B N 1
ATOM 6986 C CA . CYS B 1 421 ? -23.844 -4.891 -6.492 1 86.56 421 CYS B CA 1
ATOM 6987 C C . CYS B 1 421 ? -22.484 -4.324 -6.898 1 86.56 421 CYS B C 1
ATOM 6989 O O . CYS B 1 421 ? -21.5 -4.465 -6.16 1 86.56 421 CYS B O 1
ATOM 6991 N N . HIS B 1 422 ? -22.5 -3.693 -8 1 86.88 422 HIS B N 1
ATOM 6992 C CA . HIS B 1 422 ? -21.25 -3.107 -8.453 1 86.88 422 HIS B CA 1
ATOM 6993 C C . HIS B 1 422 ? -20.922 -1.833 -7.68 1 86.88 422 HIS B C 1
ATOM 6995 O O . HIS B 1 422 ? -19.766 -1.393 -7.652 1 86.88 422 HIS B O 1
ATOM 7001 N N . ALA B 1 423 ? -21.953 -1.278 -7.051 1 88.38 423 ALA B N 1
ATOM 7002 C CA . ALA B 1 423 ? -21.781 -0.03 -6.312 1 88.38 423 ALA B CA 1
ATOM 7003 C C . ALA B 1 423 ? -21.531 -0.299 -4.832 1 88.38 423 ALA B C 1
ATOM 7005 O O . ALA B 1 423 ? -21.375 0.637 -4.043 1 88.38 423 ALA B O 1
ATOM 7006 N N . MET B 1 424 ? -21.5 -1.557 -4.484 1 92.81 424 MET B N 1
ATOM 7007 C CA . MET B 1 424 ? -21.344 -1.97 -3.094 1 92.81 424 MET B CA 1
ATOM 7008 C C . MET B 1 424 ? -19.969 -2.592 -2.855 1 92.81 424 MET B C 1
ATOM 7010 O O . MET B 1 424 ? -19.375 -3.168 -3.77 1 92.81 424 MET B O 1
ATOM 7014 N N . THR B 1 425 ? -19.484 -2.426 -1.676 1 94.31 425 THR B N 1
ATOM 7015 C CA . THR B 1 425 ? -18.25 -3.102 -1.255 1 94.31 425 THR B CA 1
ATOM 7016 C C . THR B 1 425 ? -18.203 -3.215 0.266 1 94.31 425 THR B C 1
ATOM 7018 O O . THR B 1 425 ? -18.938 -2.537 0.974 1 94.31 425 THR B O 1
ATOM 7021 N N . ASN B 1 426 ? -17.438 -4.16 0.712 1 95.56 426 ASN B N 1
ATOM 7022 C CA . ASN B 1 426 ? -17.219 -4.281 2.152 1 95.56 426 ASN B CA 1
ATOM 7023 C C . ASN B 1 426 ? -16 -3.486 2.607 1 95.56 426 ASN B C 1
ATOM 7025 O O . ASN B 1 426 ? -14.969 -3.49 1.938 1 95.56 426 ASN B O 1
ATOM 7029 N N . CYS B 1 427 ? -16.188 -2.721 3.668 1 94.06 427 CYS B N 1
ATOM 7030 C CA . CYS B 1 427 ? -15.023 -2.189 4.383 1 94.06 427 CYS B CA 1
ATOM 7031 C C . CYS B 1 427 ? -14.242 -3.305 5.062 1 94.06 427 CYS B C 1
ATOM 7033 O O . CYS B 1 427 ? -14.812 -4.082 5.836 1 94.06 427 CYS B O 1
ATOM 7035 N N . ARG B 1 428 ? -13 -3.322 4.863 1 91.19 428 ARG B N 1
ATOM 7036 C CA . ARG B 1 428 ? -12.211 -4.422 5.41 1 91.19 428 ARG B CA 1
ATOM 7037 C C . ARG B 1 428 ? -11.984 -4.242 6.906 1 91.19 428 ARG B C 1
ATOM 7039 O O . ARG B 1 428 ? -11.641 -5.199 7.605 1 91.19 428 ARG B O 1
ATOM 7046 N N . CYS B 1 429 ? -12.125 -3.127 7.402 1 89.31 429 CYS B N 1
ATOM 7047 C CA . CYS B 1 429 ? -11.906 -2.836 8.812 1 89.31 429 CYS B CA 1
ATOM 7048 C C . CYS B 1 429 ? -13.141 -3.182 9.641 1 89.31 429 CYS B C 1
ATOM 7050 O O . CYS B 1 429 ? -13.047 -3.934 10.617 1 89.31 429 CYS B O 1
ATOM 7052 N N . CYS B 1 430 ? -14.289 -2.742 9.305 1 90.06 430 CYS B N 1
ATOM 7053 C CA . CYS B 1 430 ? -15.469 -2.93 10.141 1 90.06 430 CYS B CA 1
ATOM 7054 C C . CYS B 1 430 ? -16.375 -4.012 9.562 1 90.06 430 CYS B C 1
ATOM 7056 O O . CYS B 1 430 ? -17.281 -4.492 10.242 1 90.06 430 CYS B O 1
ATOM 7058 N N . GLY B 1 431 ? -16.203 -4.344 8.289 1 93.31 431 GLY B N 1
ATOM 7059 C CA . GLY B 1 431 ? -16.953 -5.426 7.684 1 93.31 431 GLY B CA 1
ATOM 7060 C C . GLY B 1 431 ? -18.266 -4.965 7.082 1 93.31 431 GLY B C 1
ATOM 7061 O O . GLY B 1 431 ? -18.953 -5.738 6.402 1 93.31 431 GLY B O 1
ATOM 7062 N N . LEU B 1 432 ? -18.672 -3.717 7.242 1 95.06 432 LEU B N 1
ATOM 7063 C CA . LEU B 1 432 ? -19.938 -3.203 6.758 1 95.06 432 LEU B CA 1
ATOM 7064 C C . LEU B 1 432 ? -19.938 -3.061 5.238 1 95.06 432 LEU B C 1
ATOM 7066 O O . LEU B 1 432 ? -18.875 -2.814 4.645 1 95.06 432 LEU B O 1
ATOM 7070 N N . VAL B 1 433 ? -21.109 -3.252 4.637 1 96.69 433 VAL B N 1
ATOM 7071 C CA . VAL B 1 433 ? -21.281 -2.957 3.219 1 96.69 433 VAL B CA 1
ATOM 7072 C C . VAL B 1 433 ? -21.516 -1.46 3.027 1 96.69 433 VAL B C 1
ATOM 7074 O O . VAL B 1 433 ? -22.453 -0.892 3.605 1 96.69 433 VAL B O 1
ATOM 7077 N N . VAL B 1 434 ? -20.703 -0.856 2.23 1 95 434 VAL B N 1
ATOM 7078 C CA . VAL B 1 434 ? -20.797 0.573 1.953 1 95 434 VAL B CA 1
ATOM 7079 C C . VAL B 1 434 ? -20.75 0.813 0.446 1 95 434 VAL B C 1
ATOM 7081 O O . VAL B 1 434 ? -20.453 -0.107 -0.325 1 95 434 VAL B O 1
ATOM 7084 N N . CYS B 1 435 ? -21.172 1.981 0.072 1 91.56 435 CYS B N 1
ATOM 7085 C CA . CYS B 1 435 ? -21.062 2.283 -1.351 1 91.56 435 CYS B CA 1
ATOM 7086 C C . CYS B 1 435 ? -19.594 2.48 -1.746 1 91.56 435 CYS B C 1
ATOM 7088 O O . CYS B 1 435 ? -18.766 2.842 -0.911 1 91.56 435 CYS B O 1
ATOM 7090 N N . VAL B 1 436 ? -19.25 2.221 -2.963 1 89.31 436 VAL B N 1
ATOM 7091 C CA . VAL B 1 436 ? -17.875 2.254 -3.459 1 89.31 436 VAL B CA 1
ATOM 7092 C C . VAL B 1 436 ? -17.297 3.658 -3.295 1 89.31 436 VAL B C 1
ATOM 7094 O O . VAL B 1 436 ? -16.094 3.822 -3.076 1 89.31 436 VAL B O 1
ATOM 7097 N N . ALA B 1 437 ? -18.109 4.66 -3.297 1 83.88 437 ALA B N 1
ATOM 7098 C CA . ALA B 1 437 ? -17.656 6.043 -3.174 1 83.88 437 ALA B CA 1
ATOM 7099 C C . ALA B 1 437 ? -17.234 6.355 -1.74 1 83.88 437 ALA B C 1
ATOM 7101 O O . ALA B 1 437 ? -16.453 7.281 -1.504 1 83.88 437 ALA B O 1
ATOM 7102 N N . CYS B 1 438 ? -17.719 5.625 -0.78 1 89.19 438 CYS B N 1
ATOM 7103 C CA . CYS B 1 438 ? -17.406 5.84 0.628 1 89.19 438 CYS B CA 1
ATOM 7104 C C . CYS B 1 438 ? -16.266 4.938 1.074 1 89.19 438 CYS B C 1
ATOM 7106 O O . CYS B 1 438 ? -15.969 4.84 2.268 1 89.19 438 CYS B O 1
ATOM 7108 N N . ALA B 1 439 ? -15.672 4.242 0.186 1 91.06 439 ALA B N 1
ATOM 7109 C CA . ALA B 1 439 ? -14.57 3.334 0.493 1 91.06 439 ALA B CA 1
ATOM 7110 C C . ALA B 1 439 ? -13.438 3.488 -0.514 1 91.06 439 ALA B C 1
ATOM 7112 O O . ALA B 1 439 ? -13.023 2.514 -1.146 1 91.06 439 ALA B O 1
ATOM 7113 N N . THR B 1 440 ? -12.891 4.613 -0.579 1 85.94 440 THR B N 1
ATOM 7114 C CA . THR B 1 440 ? -11.844 4.887 -1.554 1 85.94 440 THR B CA 1
ATOM 7115 C C . THR B 1 440 ? -10.469 4.848 -0.89 1 85.94 440 THR B C 1
ATOM 7117 O O . THR B 1 440 ? -9.445 4.844 -1.574 1 85.94 440 THR B O 1
ATOM 7120 N N . SER B 1 441 ? -10.438 4.809 0.342 1 85.56 441 SER B N 1
ATOM 7121 C CA . SER B 1 441 ? -9.172 4.789 1.068 1 85.56 441 SER B CA 1
ATOM 7122 C C . SER B 1 441 ? -8.68 3.361 1.276 1 85.56 441 SER B C 1
ATOM 7124 O O . SER B 1 441 ? -9.469 2.418 1.272 1 85.56 441 SER B O 1
ATOM 7126 N N . ARG B 1 442 ? -7.344 3.275 1.32 1 86.81 442 ARG B N 1
ATOM 7127 C CA . ARG B 1 442 ? -6.73 1.971 1.546 1 86.81 442 ARG B CA 1
ATOM 7128 C C . ARG B 1 442 ? -5.672 2.045 2.645 1 86.81 442 ARG B C 1
ATOM 7130 O O . ARG B 1 442 ? -4.938 3.029 2.74 1 86.81 442 ARG B O 1
ATOM 7137 N N . ARG B 1 443 ? -5.688 1.043 3.488 1 81.81 443 ARG B N 1
ATOM 7138 C CA . ARG B 1 443 ? -4.664 0.964 4.523 1 81.81 443 ARG B CA 1
ATOM 7139 C C . ARG B 1 443 ? -4.441 -0.479 4.965 1 81.81 443 ARG B C 1
ATOM 7141 O O . ARG B 1 443 ? -5.293 -1.342 4.734 1 81.81 443 ARG B O 1
ATOM 7148 N N . ALA B 1 444 ? -3.307 -0.704 5.551 1 77.62 444 ALA B N 1
ATOM 7149 C CA . ALA B 1 444 ? -3.033 -2.016 6.137 1 77.62 444 ALA B CA 1
ATOM 7150 C C . ALA B 1 444 ? -3.768 -2.188 7.461 1 77.62 444 ALA B C 1
ATOM 7152 O O . ALA B 1 444 ? -4.016 -1.213 8.172 1 77.62 444 ALA B O 1
ATOM 7153 N N . LEU B 1 445 ? -4.219 -3.346 7.691 1 80.12 445 LEU B N 1
ATOM 7154 C CA . LEU B 1 445 ? -4.883 -3.725 8.93 1 80.12 445 LEU B CA 1
ATOM 7155 C C . LEU B 1 445 ? -4.176 -4.902 9.594 1 80.12 445 LEU B C 1
ATOM 7157 O O . LEU B 1 445 ? -4.738 -5.996 9.688 1 80.12 445 LEU B O 1
ATOM 7161 N N . PRO B 1 446 ? -2.994 -4.637 10.109 1 70.69 446 PRO B N 1
ATOM 7162 C CA . PRO B 1 446 ? -2.225 -5.746 10.672 1 70.69 446 PRO B CA 1
ATOM 7163 C C . PRO B 1 446 ? -2.965 -6.461 11.805 1 70.69 446 PRO B C 1
ATOM 7165 O O . PRO B 1 446 ? -2.785 -7.668 11.992 1 70.69 446 PRO B O 1
ATOM 7168 N N . GLU B 1 447 ? -3.736 -5.707 12.477 1 71.44 447 GLU B N 1
ATOM 7169 C CA . GLU B 1 447 ? -4.5 -6.309 13.562 1 71.44 447 GLU B CA 1
ATOM 7170 C C . GLU B 1 447 ? -5.441 -7.391 13.039 1 71.44 447 GLU B C 1
ATOM 7172 O O . GLU B 1 447 ? -5.844 -8.281 13.789 1 71.44 447 GLU B O 1
ATOM 7177 N N . GLN B 1 448 ? -5.773 -7.336 11.805 1 75.5 448 GLN B N 1
ATOM 7178 C CA . GLN B 1 448 ? -6.656 -8.32 11.195 1 75.5 448 GLN B CA 1
ATOM 7179 C C . GLN B 1 448 ? -5.883 -9.242 10.25 1 75.5 448 GLN B C 1
ATOM 7181 O O . GLN B 1 448 ? -6.48 -9.961 9.445 1 75.5 448 GLN B O 1
ATOM 7186 N N . GLY B 1 449 ? -4.609 -9.094 10.305 1 69.56 449 GLY B N 1
ATOM 7187 C CA . GLY B 1 449 ? -3.768 -9.945 9.484 1 69.56 449 GLY B CA 1
ATOM 7188 C C . GLY B 1 449 ? -3.666 -9.477 8.047 1 69.56 449 GLY B C 1
ATOM 7189 O O . GLY B 1 449 ? -3.242 -10.234 7.168 1 69.56 449 GLY B O 1
ATOM 7190 N N . ILE B 1 450 ? -4.137 -8.352 7.762 1 77.56 450 ILE B N 1
ATOM 7191 C CA . ILE B 1 450 ? -4.086 -7.801 6.41 1 77.56 450 ILE B CA 1
ATOM 7192 C C . ILE B 1 450 ? -2.887 -6.867 6.277 1 77.56 450 ILE B C 1
ATOM 7194 O O . ILE B 1 450 ? -2.914 -5.738 6.77 1 77.56 450 ILE B O 1
ATOM 7198 N N . LEU B 1 451 ? -1.924 -7.32 5.531 1 71.31 451 LEU B N 1
ATOM 7199 C CA . LEU B 1 451 ? -0.66 -6.598 5.457 1 71.31 451 LEU B CA 1
ATOM 7200 C C . LEU B 1 451 ? -0.654 -5.637 4.27 1 71.31 451 LEU B C 1
ATOM 7202 O O . LEU B 1 451 ? 0.048 -4.621 4.289 1 71.31 451 LEU B O 1
ATOM 7206 N N . GLU B 1 452 ? -1.453 -6.02 3.311 1 74.62 452 GLU B N 1
ATOM 7207 C CA . GLU B 1 452 ? -1.541 -5.141 2.148 1 74.62 452 GLU B CA 1
ATOM 7208 C C . GLU B 1 452 ? -2.6 -4.062 2.352 1 74.62 452 GLU B C 1
ATOM 7210 O O . GLU B 1 452 ? -3.508 -4.223 3.17 1 74.62 452 GLU B O 1
ATOM 7215 N N . ALA B 1 453 ? -2.328 -3.014 1.661 1 80.56 453 ALA B N 1
ATOM 7216 C CA . ALA B 1 453 ? -3.336 -1.958 1.735 1 80.56 453 ALA B CA 1
ATOM 7217 C C . ALA B 1 453 ? -4.699 -2.471 1.282 1 80.56 453 ALA B C 1
ATOM 7219 O O . ALA B 1 453 ? -4.824 -3.049 0.201 1 80.56 453 ALA B O 1
ATOM 7220 N N . ALA B 1 454 ? -5.609 -2.406 2.219 1 86.94 454 ALA B N 1
ATOM 7221 C CA . ALA B 1 454 ? -6.969 -2.869 1.952 1 86.94 454 ALA B CA 1
ATOM 7222 C C . ALA B 1 454 ? -7.957 -1.704 1.965 1 86.94 454 ALA B C 1
ATOM 7224 O O . ALA B 1 454 ? -7.715 -0.686 2.619 1 86.94 454 ALA B O 1
ATOM 7225 N N . ARG B 1 455 ? -9.016 -1.903 1.294 1 90.31 455 ARG B N 1
ATOM 7226 C CA . ARG B 1 455 ? -10.047 -0.872 1.205 1 90.31 455 ARG B CA 1
ATOM 7227 C C . ARG B 1 455 ? -10.758 -0.695 2.541 1 90.31 455 ARG B C 1
ATOM 7229 O O . ARG B 1 455 ? -11.195 -1.674 3.152 1 90.31 455 ARG B O 1
ATOM 7236 N N . VAL B 1 456 ? -10.891 0.548 2.996 1 91.5 456 VAL B N 1
ATOM 7237 C CA . VAL B 1 456 ? -11.586 0.885 4.234 1 91.5 456 VAL B CA 1
ATOM 7238 C C . VAL B 1 456 ? -12.555 2.037 3.988 1 91.5 456 VAL B C 1
ATOM 7240 O O . VAL B 1 456 ? -12.305 2.891 3.133 1 91.5 456 VAL B O 1
ATOM 7243 N N . CYS B 1 457 ? -13.641 1.951 4.68 1 92.38 457 CYS B N 1
ATOM 7244 C CA . CYS B 1 457 ? -14.641 2.998 4.484 1 92.38 457 CYS B CA 1
ATOM 7245 C C . CYS B 1 457 ? -14.18 4.309 5.109 1 92.38 457 CYS B C 1
ATOM 7247 O O . CYS B 1 457 ? -13.227 4.332 5.891 1 92.38 457 CYS B O 1
ATOM 7249 N N . ASP B 1 458 ? -14.852 5.336 4.773 1 86.75 458 ASP B N 1
ATOM 7250 C CA . ASP B 1 458 ? -14.508 6.68 5.223 1 86.75 458 ASP B CA 1
ATOM 7251 C C . ASP B 1 458 ? -14.633 6.801 6.742 1 86.75 458 ASP B C 1
ATOM 7253 O O . ASP B 1 458 ? -13.891 7.555 7.371 1 86.75 458 ASP B O 1
ATOM 7257 N N . ARG B 1 459 ? -15.445 6.09 7.352 1 86.75 459 ARG B N 1
ATOM 7258 C CA . ARG B 1 459 ? -15.609 6.102 8.797 1 86.75 459 ARG B CA 1
ATOM 7259 C C . ARG B 1 459 ? -14.391 5.496 9.492 1 86.75 459 ARG B C 1
ATOM 7261 O O . ARG B 1 459 ? -13.883 6.051 10.469 1 86.75 459 ARG B O 1
ATOM 7268 N N . CYS B 1 460 ? -13.938 4.434 8.883 1 88.31 460 CYS B N 1
ATOM 7269 C CA . CYS B 1 460 ? -12.867 3.67 9.516 1 88.31 460 CYS B CA 1
ATOM 7270 C C . CYS B 1 460 ? -11.516 4.316 9.258 1 88.31 460 CYS B C 1
ATOM 7272 O O . CYS B 1 460 ? -10.578 4.141 10.047 1 88.31 460 CYS B O 1
ATOM 7274 N N . VAL B 1 461 ? -11.422 5.047 8.172 1 86.06 461 VAL B N 1
ATOM 7275 C CA . VAL B 1 461 ? -10.133 5.637 7.812 1 86.06 461 VAL B CA 1
ATOM 7276 C C . VAL B 1 461 ? -9.719 6.656 8.875 1 86.06 461 VAL B C 1
ATOM 7278 O O . VAL B 1 461 ? -8.547 6.719 9.258 1 86.06 461 VAL B O 1
ATOM 7281 N N . TRP B 1 462 ? -10.625 7.43 9.336 1 82.88 462 TRP B N 1
ATOM 7282 C CA . TRP B 1 462 ? -10.312 8.562 10.203 1 82.88 462 TRP B CA 1
ATOM 7283 C C . TRP B 1 462 ? -10.617 8.227 11.664 1 82.88 462 TRP B C 1
ATOM 7285 O O . TRP B 1 462 ? -10.32 9.016 12.562 1 82.88 462 TRP B O 1
ATOM 7295 N N . ARG B 1 463 ? -11.336 7.078 11.789 1 74.19 463 ARG B N 1
ATOM 7296 C CA . ARG B 1 463 ? -11.789 6.77 13.148 1 74.19 463 ARG B CA 1
ATOM 7297 C C . ARG B 1 463 ? -10.602 6.516 14.07 1 74.19 463 ARG B C 1
ATOM 7299 O O . ARG B 1 463 ? -9.812 5.598 13.844 1 74.19 463 ARG B O 1
ATOM 7306 N N . GLY B 1 464 ? -9.945 7.629 14.328 1 57.59 464 GLY B N 1
ATOM 7307 C CA . GLY B 1 464 ? -8.969 7.469 15.383 1 57.59 464 GLY B CA 1
ATOM 7308 C C . GLY B 1 464 ? -9.562 6.941 16.672 1 57.59 464 GLY B C 1
ATOM 7309 O O . GLY B 1 464 ? -10.734 6.547 16.703 1 57.59 464 GLY B O 1
ATOM 7310 N N . SER B 1 465 ? -8.836 6.605 17.734 1 50.38 465 SER B N 1
ATOM 7311 C CA . SER B 1 465 ? -9.391 6.234 19.031 1 50.38 465 SER B CA 1
ATOM 7312 C C . SER B 1 465 ? -10.375 7.289 19.531 1 50.38 465 SER B C 1
ATOM 7314 O O . SER B 1 465 ? -9.977 8.398 19.891 1 50.38 465 SER B O 1
ATOM 7316 N N . ASN B 1 466 ? -11.422 7.539 18.844 1 49.09 466 ASN B N 1
ATOM 7317 C CA . ASN B 1 466 ? -12.383 8.555 19.25 1 49.09 466 ASN B CA 1
ATOM 7318 C C . ASN B 1 466 ? -12.789 8.383 20.703 1 49.09 466 ASN B C 1
ATOM 7320 O O . ASN B 1 466 ? -13.789 7.723 21 1 49.09 466 ASN B O 1
ATOM 7324 N N . ASP B 1 467 ? -11.914 8.367 21.594 1 56.44 467 ASP B N 1
ATOM 7325 C CA . ASP B 1 467 ? -12.336 8.414 22.984 1 56.44 467 ASP B CA 1
ATOM 7326 C C . ASP B 1 467 ? -12.789 9.828 23.375 1 56.44 467 ASP B C 1
ATOM 7328 O O . ASP B 1 467 ? -12.07 10.797 23.141 1 56.44 467 ASP B O 1
ATOM 7332 N N . ALA B 1 468 ? -14.109 10.031 23.516 1 55.66 468 ALA B N 1
ATOM 7333 C CA . ALA B 1 468 ? -14.742 11.258 23.984 1 55.66 468 ALA B CA 1
ATOM 7334 C C . ALA B 1 468 ? -13.82 12.031 24.938 1 55.66 468 ALA B C 1
ATOM 7336 O O . ALA B 1 468 ? -13.789 13.266 24.922 1 55.66 468 ALA B O 1
ATOM 7337 N N . GLU B 1 469 ? -12.953 11.336 25.547 1 66.5 469 GLU B N 1
ATOM 7338 C CA . GLU B 1 469 ? -12.195 11.922 26.641 1 66.5 469 GLU B CA 1
ATOM 7339 C C . GLU B 1 469 ? -10.906 12.57 26.141 1 66.5 469 GLU B C 1
ATOM 7341 O O . GLU B 1 469 ? -10.266 13.336 26.875 1 66.5 469 GLU B O 1
ATOM 7346 N N . VAL B 1 470 ? -10.766 12.648 24.859 1 76.44 470 VAL B N 1
ATOM 7347 C CA . VAL B 1 470 ? -9.438 13.039 24.406 1 76.44 470 VAL B CA 1
ATOM 7348 C C . VAL B 1 470 ? -9.336 14.562 24.344 1 76.44 470 VAL B C 1
ATOM 7350 O O . VAL B 1 470 ? -8.359 15.148 24.812 1 76.44 470 VAL B O 1
ATOM 7353 N N . LEU B 1 471 ? -10.391 15.281 23.953 1 84.19 471 LEU B N 1
ATOM 7354 C CA . LEU B 1 471 ? -10.328 16.734 23.766 1 84.19 471 LEU B CA 1
ATOM 7355 C C . LEU B 1 471 ? -10.508 17.453 25.094 1 84.19 471 LEU B C 1
ATOM 7357 O O . LEU B 1 471 ? -10.008 18.578 25.266 1 84.19 471 LEU B O 1
ATOM 7361 N N . GLU B 1 472 ? -11.102 16.672 26.031 1 82.56 472 GLU B N 1
ATOM 7362 C CA . GLU B 1 472 ? -11.258 17.234 27.375 1 82.56 472 GLU B CA 1
ATOM 7363 C C . GLU B 1 472 ? -9.914 17.328 28.094 1 82.56 472 GLU B C 1
ATOM 7365 O O . GLU B 1 472 ? -9.695 18.25 28.891 1 82.56 472 GLU B O 1
ATOM 7370 N N . ALA B 1 473 ? -9.062 16.484 27.719 1 86.31 473 ALA B N 1
ATOM 7371 C CA . ALA B 1 473 ? -7.77 16.422 28.391 1 86.31 473 ALA B CA 1
ATOM 7372 C C . ALA B 1 473 ? -6.793 17.438 27.797 1 86.31 473 ALA B C 1
ATOM 7374 O O . ALA B 1 473 ? -5.734 17.688 28.375 1 86.31 473 ALA B O 1
ATOM 7375 N N . LEU B 1 474 ? -7.121 18.078 26.766 1 90.12 474 LEU B N 1
ATOM 7376 C CA . LEU B 1 474 ? -6.184 18.922 26.031 1 90.12 474 LEU B CA 1
ATOM 7377 C C . LEU B 1 474 ? -5.773 20.141 26.859 1 90.12 474 LEU B C 1
ATOM 7379 O O . LEU B 1 474 ? -4.613 20.547 26.828 1 90.12 474 LEU B O 1
ATOM 7383 N N . SER B 1 475 ? -6.762 20.703 27.578 1 89.12 475 SER B N 1
ATOM 7384 C CA . SER B 1 475 ? -6.453 21.875 28.406 1 89.12 475 SER B CA 1
ATOM 7385 C C . SER B 1 475 ? -5.391 21.547 29.438 1 89.12 475 SER B C 1
ATOM 7387 O O . SER B 1 475 ? -4.469 22.328 29.672 1 89.12 475 SER B O 1
ATOM 7389 N N . GLN B 1 476 ? -5.555 20.391 30.016 1 90.44 476 GLN B N 1
ATOM 7390 C CA . GLN B 1 476 ? -4.582 19.969 31.016 1 90.44 476 GLN B CA 1
ATOM 7391 C C . GLN B 1 476 ? -3.229 19.672 30.375 1 90.44 476 GLN B C 1
ATOM 7393 O O . GLN B 1 476 ? -2.184 20.016 30.938 1 90.44 476 GLN B O 1
ATOM 7398 N N . VAL B 1 477 ? -3.248 19.125 29.25 1 92.88 477 VAL B N 1
ATOM 7399 C CA . VAL B 1 477 ? -2.016 18.797 28.547 1 92.88 477 VAL B CA 1
ATOM 7400 C C . VAL B 1 477 ? -1.254 20.062 28.188 1 92.88 477 VAL B C 1
ATOM 7402 O O . VAL B 1 477 ? -0.039 20.141 28.391 1 92.88 477 VAL B O 1
ATOM 7405 N N . TYR B 1 478 ? -1.987 21.078 27.734 1 93.44 478 TYR B N 1
ATOM 7406 C CA . TYR B 1 478 ? -1.358 22.328 27.359 1 93.44 478 TYR B CA 1
ATOM 7407 C C . TYR B 1 478 ? -0.814 23.047 28.594 1 93.44 478 TYR B C 1
ATOM 7409 O O . TYR B 1 478 ? 0.26 23.656 28.547 1 93.44 478 TYR B O 1
ATOM 7417 N N . ALA B 1 479 ? -1.504 22.938 29.641 1 90.38 479 ALA B N 1
ATOM 7418 C CA . ALA B 1 479 ? -1.035 23.547 30.891 1 90.38 479 ALA B CA 1
ATOM 7419 C C . ALA B 1 479 ? 0.275 22.906 31.344 1 90.38 479 ALA B C 1
ATOM 7421 O O . ALA B 1 479 ? 1.187 23.609 31.797 1 90.38 479 ALA B O 1
ATOM 7422 N N . GLU B 1 480 ? 0.331 21.656 31.203 1 89.56 480 GLU B N 1
ATOM 7423 C CA . GLU B 1 480 ? 1.529 20.922 31.609 1 89.56 480 GLU B CA 1
ATOM 7424 C C . GLU B 1 480 ? 2.707 21.25 30.688 1 89.56 480 GLU B C 1
ATOM 7426 O O . GLU B 1 480 ? 3.836 21.406 31.156 1 89.56 480 GLU B O 1
ATOM 7431 N N . LEU B 1 481 ? 2.389 21.375 29.453 1 90.12 481 LEU B N 1
ATOM 7432 C CA . LEU B 1 481 ? 3.445 21.656 28.484 1 90.12 481 LEU B CA 1
ATOM 7433 C C . LEU B 1 481 ? 3.914 23.109 28.609 1 90.12 481 LEU B C 1
ATOM 7435 O O . LEU B 1 481 ? 5.098 23.406 28.422 1 90.12 481 LEU B O 1
ATOM 7439 N N . GLY B 1 482 ? 2.951 24.047 28.812 1 82.94 482 GLY B N 1
ATOM 7440 C CA . GLY B 1 482 ? 3.27 25.469 28.969 1 82.94 482 GLY B CA 1
ATOM 7441 C C . GLY B 1 482 ? 4.016 25.781 30.25 1 82.94 482 GLY B C 1
ATOM 7442 O O . GLY B 1 482 ? 4.789 26.734 30.312 1 82.94 482 GLY B O 1
ATOM 7443 N N . GLY B 1 483 ? 3.678 25.094 31.375 1 69.12 483 GLY B N 1
ATOM 7444 C CA . GLY B 1 483 ? 4.34 25.297 32.656 1 69.12 483 GLY B CA 1
ATOM 7445 C C . GLY B 1 483 ? 5.789 24.844 32.656 1 69.12 483 GLY B C 1
ATOM 7446 O O . GLY B 1 483 ? 6.621 25.406 33.375 1 69.12 483 GLY B O 1
ATOM 7447 N N . HIS B 1 484 ? 6.039 23.844 31.922 1 56.69 484 HIS B N 1
ATOM 7448 C CA . HIS B 1 484 ? 7.418 23.391 31.828 1 56.69 484 HIS B CA 1
ATOM 7449 C C . HIS B 1 484 ? 8.312 24.438 31.172 1 56.69 484 HIS B C 1
ATOM 7451 O O . HIS B 1 484 ? 9.5 24.531 31.5 1 56.69 484 HIS B O 1
ATOM 7457 N N . SER B 1 485 ? 7.812 25.188 30.266 1 52.34 485 SER B N 1
ATOM 7458 C CA . SER B 1 485 ? 8.609 26.188 29.562 1 52.34 485 SER B CA 1
ATOM 7459 C C . SER B 1 485 ? 8.914 27.391 30.453 1 52.34 485 SER B C 1
ATOM 7461 O O . SER B 1 485 ? 9.984 27.984 30.344 1 52.34 485 SER B O 1
ATOM 7463 N N . ALA B 1 486 ? 8.023 27.922 31.375 1 48.44 486 ALA B N 1
ATOM 7464 C CA . ALA B 1 486 ? 8.297 29 32.312 1 48.44 486 ALA B CA 1
ATOM 7465 C C . ALA B 1 486 ? 9.383 28.594 33.312 1 48.44 486 ALA B C 1
ATOM 7467 O O . ALA B 1 486 ? 10.203 29.422 33.719 1 48.44 486 ALA B O 1
ATOM 7468 N N . GLY B 1 487 ? 9.453 27.375 33.625 1 42.81 487 GLY B N 1
ATOM 7469 C CA . GLY B 1 487 ? 10.477 26.984 34.594 1 42.81 487 GLY B CA 1
ATOM 7470 C C . GLY B 1 487 ? 11.867 26.906 33.969 1 42.81 487 GLY B C 1
ATOM 7471 O O . GLY B 1 487 ? 12.859 26.984 34.688 1 42.81 487 GLY B O 1
ATOM 7472 N N . GLN B 1 488 ? 12.039 26.578 32.844 1 41.81 488 GLN B N 1
ATOM 7473 C CA . GLN B 1 488 ? 13.375 26.469 32.281 1 41.81 488 GLN B CA 1
ATOM 7474 C C . GLN B 1 488 ? 13.961 27.859 31.984 1 41.81 488 GLN B C 1
ATOM 7476 O O . GLN B 1 488 ? 15.172 28 31.828 1 41.81 488 GLN B O 1
ATOM 7481 N N . ARG B 1 489 ? 13.391 29.031 31.875 1 43.88 489 ARG B N 1
ATOM 7482 C CA . ARG B 1 489 ? 13.984 30.359 31.844 1 43.88 489 ARG B CA 1
ATOM 7483 C C . ARG B 1 489 ? 14.602 30.719 33.188 1 43.88 489 ARG B C 1
ATOM 7485 O O . ARG B 1 489 ? 15.555 31.5 33.25 1 43.88 489 ARG B O 1
ATOM 7492 N N . GLY B 1 490 ? 14.133 30.25 34.312 1 32.53 490 GLY B N 1
ATOM 7493 C CA . GLY B 1 490 ? 14.773 30.609 35.562 1 32.53 490 GLY B CA 1
ATOM 7494 C C . GLY B 1 490 ? 16.125 29.953 35.781 1 32.53 490 GLY B C 1
ATOM 7495 O O . GLY B 1 490 ? 16.859 30.312 36.688 1 32.53 490 GLY B O 1
ATOM 7496 N N . ALA B 1 491 ? 16.344 28.906 35.219 1 39.19 491 ALA B N 1
ATOM 7497 C CA . ALA B 1 491 ? 17.672 28.375 35.531 1 39.19 491 ALA B CA 1
ATOM 7498 C C . ALA B 1 491 ? 18.734 29.062 34.688 1 39.19 491 ALA B C 1
ATOM 7500 O O . ALA B 1 491 ? 19.938 28.906 34.938 1 39.19 491 ALA B O 1
ATOM 7501 N N . ASN B 1 492 ? 18.422 29.422 33.562 1 32.31 492 ASN B N 1
ATOM 7502 C CA . ASN B 1 492 ? 19.547 30.031 32.875 1 32.31 492 ASN B CA 1
ATOM 7503 C C . ASN B 1 492 ? 19.609 31.531 33.125 1 32.31 492 ASN B C 1
ATOM 7505 O O . ASN B 1 492 ? 20.234 32.281 32.344 1 32.31 492 ASN B O 1
ATOM 7509 N N . GLY B 1 493 ? 18.672 32.156 33.875 1 23.61 493 GLY B N 1
ATOM 7510 C CA . GLY B 1 493 ? 19.203 33.406 34.406 1 23.61 493 GLY B CA 1
ATOM 7511 C C . GLY B 1 493 ? 20.094 33.188 35.625 1 23.61 493 GLY B C 1
ATOM 7512 O O . GLY B 1 493 ? 19.906 32.25 36.375 1 23.61 493 GLY B O 1
#

Nearest PDB structures (foldseek):
  3o0d-assembly4_D  TM=7.261E-01  e=1.062E-09  Yarrowia lipolytica
  4jei-assembly1_A  TM=7.155E-01  e=2.998E-08  Yarrowia lipolytica
  3g7n-assembly2_B  TM=6.934E-01  e=1.340E-07  Penicillium expansum
  7xdd-assembly1_B  TM=4.450E-01  e=2.528E-06  Arabidopsis thaliana
  8zwa-assembly1_B  TM=4.585E-01  e=2.129E-05  Arabidopsis thaliana

pLDDT: mean 78.04, std 22.34, range [18.47, 98.69]

Secondary structure (DSSP, 8-state):
-HHHHHHHHHHHHT-TTHHHHHHHHHSEE--HHHHHHHHHHHIIIIIGGG-S-HHHHHHHHHHTT-EEEEEE-S--BTTB--EEEEEETTTTEEEEEE----HHHHTTHHHHHHHTPPEEEE--TT-PSPEEEEHHHHHHHHHHHHHHHHHHHHHHHTT-EEEEEEETHHHHHHHHHHHHHHH--SS----TT--EEEEEESPPP-B-HHHHHHTTTTEEEEEETT-SGGG--HHHHHHHHHHHHHHHHHHT------HHHHHHHHHHHSS----TTS------------------------------------GGGTTPPPB--SEEEEEEEETTEEEEEEE-TT-GGGGS----TTTTGGGSHHHHHHHHHHHHHHHHHTTT---PPP---GGG--SB-TTTSSBGGGG-S---GGGGGGGEEE-TTT--EEEGGG--EEEEEGGGTEEEEEEE-HHHHH-----THHHHTHHHHHHHHHHHHHHHHHH--/-HHHHHHHHHHHHT-TTHHHHHHHHHSEEPPHHHHHHHHHHHIIIIIGGG-S-HHHHHHHHHHTT-EEEEEE-S--BTTB--EEEEEETTTTEEEEEE----HHHHTTHHHHHHHTPPEEEE--TT-PSPEEEEHHHHHHHHHHHHHHHHHHHHHHHTT-EEEEEEETHHHHHHHHHHHHHHH--SS----TT--EEEEEESPPP-B-HHHHHHTTTTEEEEEETT-SGGG--HHHHHHHHHHHHHHHHHHT------HHHHHHHHHHHSS----TTS------------------------------------GGGTTPPPB--SEEEEEEEETTEEEEEEE-TT-GGGGS----TTTTGGGSHHHHHHHHHHHHHHHHHTTT---------GGG--SB-TTTSSBGGGG-S---GGGGGGGEEE-TTT--EEEGGG--EEEEEGGGTEEEEEEE-HHHHH-----THHHHTHHHHHHHHHHHHHHHHTT--

Solvent-accessible surface area (backbone atoms only — not comparable to full-atom values): 52293 Å² total; per-residue (Å²): 103,69,63,52,27,21,52,52,48,46,59,48,44,54,39,43,56,50,59,52,53,49,38,61,73,67,29,42,79,55,52,67,59,57,54,45,33,52,45,53,40,37,50,59,22,46,45,47,59,76,48,71,43,69,66,58,36,35,35,57,29,48,54,68,64,28,39,67,75,51,70,46,54,78,77,58,48,96,62,36,61,21,35,37,34,32,38,21,79,90,57,39,32,34,36,38,24,24,34,38,70,63,40,84,81,47,63,41,54,62,57,58,63,60,58,71,45,56,51,36,77,44,77,36,63,71,64,52,79,62,41,41,24,30,37,60,48,46,54,24,17,53,52,48,45,70,69,43,44,68,60,51,46,54,40,40,75,71,64,29,32,38,36,27,16,2,18,31,59,9,8,38,24,22,54,49,31,42,52,40,47,72,41,9,47,106,76,61,58,57,63,88,84,56,49,67,31,32,44,22,37,39,21,36,29,38,22,29,64,68,52,14,61,69,31,18,45,40,26,34,23,38,38,39,60,54,27,39,51,39,21,42,36,70,59,24,49,52,48,49,53,51,51,47,52,53,48,26,58,72,70,68,48,87,74,87,74,58,65,63,57,46,48,54,44,47,49,57,64,65,33,74,74,64,62,79,53,55,39,66,46,51,72,72,71,73,72,75,74,75,76,70,76,71,80,75,71,77,79,75,80,76,78,76,80,74,81,82,77,77,78,73,78,72,78,83,54,67,82,64,62,49,24,39,44,22,40,26,35,38,31,39,60,44,76,84,41,50,42,58,23,34,32,59,60,78,40,65,79,51,58,41,70,61,72,49,94,43,19,63,56,32,61,35,46,65,43,42,50,51,49,51,51,36,27,54,41,37,63,65,47,58,75,75,67,72,87,71,48,67,65,51,33,61,82,71,48,65,76,42,16,82,68,71,66,39,52,38,37,71,84,44,84,67,74,49,78,62,49,36,50,72,20,45,40,61,19,64,71,60,16,45,52,30,22,48,86,48,35,77,46,66,44,43,38,62,92,75,40,32,53,55,69,35,46,22,26,62,48,63,69,57,55,36,82,76,50,68,63,31,68,71,44,44,59,59,51,20,43,56,57,30,52,54,56,63,54,58,58,60,66,79,100,101,68,62,53,26,22,52,53,47,43,59,48,43,54,39,44,54,49,60,53,52,50,39,61,73,66,28,42,80,56,51,66,56,57,53,44,33,53,45,54,40,37,50,58,23,47,46,46,60,77,46,71,45,68,68,57,37,35,35,56,30,48,53,71,64,28,40,68,74,49,71,47,55,81,77,58,45,93,60,36,62,22,34,38,36,32,37,20,78,90,57,37,31,33,35,39,23,25,33,40,68,63,41,84,80,47,61,40,54,62,57,58,65,60,58,71,46,56,51,35,77,43,77,36,61,70,63,53,80,60,42,40,25,31,37,60,47,47,53,25,18,53,51,49,44,69,68,43,45,68,61,52,46,54,41,38,75,70,64,30,33,38,37,28,16,2,18,31,56,9,6,40,23,22,53,49,30,44,50,40,48,72,41,8,46,103,79,61,58,55,63,87,82,54,51,66,30,32,43,21,37,38,22,36,29,35,22,29,62,68,54,14,60,70,31,17,44,38,25,35,23,39,39,42,60,54,27,38,51,39,20,42,35,70,58,23,49,52,48,48,54,52,50,48,51,54,48,26,58,72,70,68,47,87,72,84,80,58,62,65,58,45,50,53,44,48,47,58,65,66,33,74,75,63,64,80,50,45,44,70,40,54,72,73,69,73,72,72,72,73,77,71,75,74,80,75,72,80,78,75,80,76,77,77,80,73,80,80,78,77,77,74,78,72,78,82,54,66,82,65,62,47,24,39,46,22,41,25,34,39,32,40,61,44,77,82,42,50,42,57,24,33,33,58,58,79,40,66,79,51,56,42,71,58,70,49,93,43,17,63,56,32,61,35,47,68,44,42,50,51,49,51,52,34,27,53,41,38,64,67,48,60,76,77,65,75,85,72,47,68,66,51,33,60,80,71,47,66,77,42,16,81,68,71,67,40,51,39,37,71,85,42,84,67,74,50,78,63,48,36,51,72,20,45,40,61,19,64,70,60,18,45,53,29,22,48,86,47,34,76,44,66,43,42,38,64,92,76,40,33,54,54,71,36,45,23,26,62,48,64,70,56,56,37,81,73,51,69,64,30,68,70,46,44,59,59,51,19,43,55,58,29,51,54,56,64,56,59,57,61,68,77,97

Sequence (986 aa):
MLYLSAEQRKAIRDKPDDDKFLAESRGQPLPPALLKALLGMAMIGTFITYYDNPFEVQRFALQQRWRLVTERLGESWKHRPAWCLFISQDQRTAAVSIRGTDVEQSRGGDIFTDINARPERYATRDGACPLVAHSGMLAAALALEAELRPTLRALVDAGYRLILTGHSLGGAVAALLVWLLRHGTNGEQLPQEAEVLGIGYAMPAVVDRDTAEQMKPFFSSLINSMDAVPRLSLGTLSRLGSEVRACARESGSDLDQDLQHYVDRLSTVWAPRLRDGNPQVAAATTSALQPQDGTASSPARVAGEGDNCSIETPGDAEDADLYVPGNCVWIYRVRGHLEASVVPCDLPPLRRLILDKRMFQDHTATAIHQALLAVRASSSSASGSASAPRWQKFCEASELCPCCGSRYEWMNTARSGKMRCHAMTNCRCCGLVVCVACATSRRALPEQGILEAARVCDRCVWRGSNDAEVLEALSQVYAELGGHSAGQRGANGMLYLSAEQRKAIRDKPDDDKFLAESRGQPLPPALLKALLGMAMIGTFITYYDNPFEVQRFALQQRWRLVTERLGESWKHRPAWCLFISQDQRTAAVSIRGTDVEQSRGGDIFTDINARPERYATRDGACPLVAHSGMLAAALALEAELRPTLRALVDAGYRLILTGHSLGGAVAALLVWLLRHGTNGEQLPQEAEVLGIGYAMPAVVDRDTAEQMKPFFSSLINSMDAVPRLSLGTLSRLGSEVRACARESGSDLDQDLQHYVDRLSTVWAPRLRDGNPQVAAATTSALQPQDGTASSPARVAGEGDNCSIETPGDAEDADLYVPGNCVWIYRVRGHLEASVVPCDLPPLRRLILDKRMFQDHTATAIHQALLAVRASSSSASGSASAPRWQKFCEASELCPCCGSRYEWMNTARSGKMRCHAMTNCRCCGLVVCVACATSRRALPEQGILEAARVCDRCVWRGSNDAEVLEALSQVYAELGGHSAGQRGANG